Protein AF-A0A831JWU7-F1 (afdb_monomer)

Foldseek 3Di:
DDDDDDDDDDDDDDDDDDDDDDDDDDDDDDDPDDDAAEAEFQADEDEAADEGEHQEYEAHAHYEYEYEPPYEYEHEAEYDAHHQAYEYYYYQYHYEYANQYYEHEYQEYYAYLHAEDEREHDPQDAAQAAWAAHEHYHEHHDDQADAHYEHENEEYERETAAWHAHDQPQHEWHEWYAYEYEHEYAANHEHYHYLYEHEGETHAWHAWHPDAPYETHEWYAYEYYHEESAEYYAYLYEYEYATYAWHAADPRYFTYHYYAHPYAEDEHAAEYEHALYEAYWWAHWRNGDPPTDGDATEYEYYYNAEYEYRPPDDPVCQQPARYEYYHQEYEYYHQNAYEARLYHDDPRDDNAYYPNHKYKYKAKEKEFEAEPQRQTAWQWWKWKAQVPHTPDPPDTFTAHPRNITMDIDIDIDDDDDRPDPDWGFMKMKIAHPQGWIWIDGGPTDPHYYYDYTYTYAKDWDWQDWPHDGLPDQAEDAAKIKIKIAMFGDPPRPFAWPFKWKDKAVHDTHTWAQPDVGRRITMDIDGCVVDDFAKIKIWMWIDRPPDIDIDMGIHGYDNQPDAYAKEFPDWPDAFAAEAEAEPVDGWPKIKTKIFFPNLPHPDPWNFFWFWKKKFWQAPVPRDGLAIDIGGDPDRDGGMDMDMDTPVSRVDDPVCPPSDDFHKTWIWMWIAIRVRHIYDTDIHIYTYDYFYAWAWAWQDKPPHGWDQDPVVRATEDEAEAEADQKDKIKTARQQTAGDPDDDDDPDDPGHGQQQKWKWKDFQQPDDIDIDHRGRIDIDMDGHDAWDKGKMKIWMAGNVGHIDIGIHIYTYHYHHDDDDDDDDDDDDDDDDDDDDDDDDDDDVPPVVVVVVVVVVVVVVPPPDDDDPCVVVVVVVVVVVVVVVVVVVVVVVVVVVVVVVVPDDDDDDDDDDDDDDDDDDDDDDDDDDDDDDDDDDDDDDDDDDDDDDDDDDDDDDDDDDDDDD

Nearest PDB structures (foldseek):
  6tn6-assembly1_A  TM=7.812E-01  e=3.370E-04  Thermotoga petrophila RKU-1
  2oz4-assembly1_A  TM=2.776E-01  e=2.092E-05  Homo sapiens
  2yrl-assembly1_A  TM=5.766E-01  e=1.210E-01  Homo sapiens
  3lso-assembly2_B  TM=1.799E-01  e=3.030E-05  Corynebacterium diphtheriae
  4a2l-assembly2_D  TM=1.870E-01  e=5.283E-05  Bacteroides thetaiotaomicron VPI-5482

Secondary structure (DSSP, 8-state):
-------------------------------S----EEEEE-SSEEEE-S-EEEEEEEEETT-EEEEETT-EEEEEEEEEEEEEEEEEEEEB-EEEETBSEEEEEEEEEEEES-S-EEEEB-----TTPPPPPEEEEEEE-S-SSEEEEEEES-EEEEEPPPPPPPPTTTPPPPPPPPEEEEEE--TTEEEEEES-EEEEEPPPPPPPPSSTT-BPPPPPPEEEEEE-SS-EEEES-EEEEEPPPPPPPPTTSB-PPPPPEEEEEEE-SS-EEEES-EEEEEPPEETTSSSPEE--BEEEEE-SSEEEESTT--GGGTTS---EEE-SEEEEE-TTEEEEES-B--SS----EE-S--EEEEEEEEEEEEETTS-B-TTPEEEEEETTEESSTT--EE--TTSEEEEEEEEEE----TT----EEEEEEEE-TTS-EEEEEEEEESSSEEEEEEE-S-EEEEEEETTB-TTS--EE-SEEEEEEEEE--TT------EEEEEETT---EEPEESSSSSSSEEEEEEGGGS-SEEEEEEEEEE-SS-EEEEEEEEEE-TTTSPPPPEEEEESSPTTEEEEEESS----EEEEEEE-GGGGSS-SSSSB--EEEEEEEETTTTEEEEEEEEE--S--BTEEEEEEEGGGG---TT-TTSS-SEEEEEEEEEE-SS--BPPPEEEEEEEEEE---B----EETTBPPEEETTTTEEEEEEEEES-SEEEEEEE-TT-B-SS-S---TT-----TTS-EEEEE-SSSPPPEEEES--EEEEEEE-SS-EEEEEEEEEE-SS--EEEEEEEEEEEEEPPPPPPP---------------------THHHHHHHHHHHHHHHHHSSS--TTTHHHHHHHHHHHHHHHHHHHHHHHHHHHHHHTTSS--------------------------------------------------PPPPPPPPPP-

Structure (mmCIF, N/CA/C/O backbone):
data_AF-A0A831JWU7-F1
#
_entry.id   AF-A0A831JWU7-F1
#
loop_
_atom_site.group_PDB
_atom_site.id
_atom_site.type_symbol
_atom_site.label_atom_id
_atom_site.label_alt_id
_atom_site.label_comp_id
_atom_site.label_asym_id
_atom_site.label_entity_id
_atom_site.label_seq_id
_atom_site.pdbx_PDB_ins_code
_atom_site.Cartn_x
_atom_site.Cartn_y
_atom_site.Cartn_z
_atom_site.occupancy
_atom_site.B_iso_or_equiv
_atom_site.auth_seq_id
_atom_site.auth_comp_id
_atom_site.auth_asym_id
_atom_site.auth_atom_id
_atom_site.pdbx_PDB_model_num
ATOM 1 N N . MET A 1 1 ? -32.518 -20.180 -16.635 1.00 29.25 1 MET A N 1
ATOM 2 C CA . MET A 1 1 ? -32.720 -21.654 -16.678 1.00 29.25 1 MET A CA 1
ATOM 3 C C . MET A 1 1 ? -32.145 -22.220 -17.978 1.00 29.25 1 MET A C 1
ATOM 5 O O . MET A 1 1 ? -31.955 -21.445 -18.900 1.00 29.25 1 MET A O 1
ATOM 9 N N . ARG A 1 2 ? -31.892 -23.540 -18.040 1.00 29.08 2 ARG A N 1
ATOM 10 C CA . ARG A 1 2 ? -31.514 -24.345 -19.233 1.00 29.08 2 ARG A CA 1
ATOM 11 C C . ARG A 1 2 ? -30.403 -23.793 -20.155 1.00 29.08 2 ARG A C 1
ATOM 13 O O . ARG A 1 2 ? -30.663 -23.186 -21.185 1.00 29.08 2 ARG A O 1
ATOM 20 N N . ARG A 1 3 ? -29.160 -24.180 -19.837 1.00 21.75 3 ARG A N 1
ATOM 21 C CA . ARG A 1 3 ? -28.112 -24.473 -20.840 1.00 21.75 3 ARG A CA 1
ATOM 22 C C . ARG A 1 3 ? -28.454 -25.776 -21.590 1.00 21.75 3 ARG A C 1
ATOM 24 O O . ARG A 1 3 ? -29.138 -26.614 -21.011 1.00 21.75 3 ARG A O 1
ATOM 31 N N . ILE A 1 4 ? -27.859 -25.991 -22.768 1.00 27.48 4 ILE A N 1
ATOM 32 C CA . ILE A 1 4 ? -27.353 -27.288 -23.286 1.00 27.48 4 ILE A CA 1
ATOM 33 C C . ILE A 1 4 ? -26.258 -26.985 -24.342 1.00 27.48 4 ILE A C 1
ATOM 35 O O . ILE A 1 4 ? -26.172 -25.858 -24.824 1.00 27.48 4 ILE A O 1
ATOM 39 N N . ARG A 1 5 ? -25.355 -27.940 -24.613 1.00 24.84 5 ARG A N 1
ATOM 40 C CA . ARG A 1 5 ? -24.155 -27.823 -25.482 1.00 24.84 5 ARG A CA 1
ATOM 41 C C . ARG A 1 5 ? -24.167 -28.896 -26.598 1.00 24.84 5 ARG A C 1
ATOM 43 O O . ARG A 1 5 ? -25.061 -29.734 -26.596 1.00 24.84 5 ARG A O 1
ATOM 50 N N . PHE A 1 6 ? -23.088 -28.915 -27.402 1.00 23.59 6 PHE A N 1
ATOM 51 C CA . PHE A 1 6 ? -22.665 -29.874 -28.453 1.00 23.59 6 PHE A CA 1
ATOM 52 C C . PHE A 1 6 ? -23.169 -29.583 -29.881 1.00 23.59 6 PHE A C 1
ATOM 54 O O . PHE A 1 6 ? -24.294 -29.131 -30.044 1.00 23.59 6 PHE A O 1
ATOM 61 N N . ALA A 1 7 ? -22.413 -29.866 -30.955 1.00 22.55 7 ALA A N 1
ATOM 62 C CA . ALA A 1 7 ? -20.947 -29.962 -31.156 1.00 22.55 7 ALA A CA 1
ATOM 63 C C . ALA A 1 7 ? -20.637 -29.973 -32.678 1.00 22.55 7 ALA A C 1
ATOM 65 O O . ALA A 1 7 ? -21.543 -30.139 -33.489 1.00 22.55 7 ALA A O 1
ATOM 66 N N . ALA A 1 8 ? -19.373 -29.779 -33.071 1.00 22.91 8 ALA A N 1
ATOM 67 C CA . ALA A 1 8 ? -18.963 -29.618 -34.473 1.00 22.91 8 ALA A CA 1
ATOM 68 C C . ALA A 1 8 ? -18.782 -30.938 -35.251 1.00 22.91 8 ALA A C 1
ATOM 70 O O . ALA A 1 8 ? -18.245 -31.890 -34.690 1.00 22.91 8 ALA A O 1
ATOM 71 N N . LEU A 1 9 ? -19.099 -30.928 -36.560 1.00 21.77 9 LEU A N 1
ATOM 72 C CA . LEU A 1 9 ? -18.240 -31.451 -37.648 1.00 21.77 9 LEU A CA 1
ATOM 73 C C . LEU A 1 9 ? -18.821 -31.150 -39.052 1.00 21.77 9 LEU A C 1
ATOM 75 O O . LEU A 1 9 ? -19.948 -31.552 -39.320 1.00 21.77 9 LEU A O 1
ATOM 79 N N . PHE A 1 10 ? -18.046 -30.531 -39.956 1.00 23.50 10 PHE A N 1
ATOM 80 C CA . PHE A 1 10 ? -17.807 -30.984 -41.350 1.00 23.50 10 PHE A CA 1
ATOM 81 C C . PHE A 1 10 ? -16.736 -30.112 -42.043 1.00 23.50 10 PHE A C 1
ATOM 83 O O . PHE A 1 10 ? -16.323 -29.099 -41.480 1.00 23.50 10 PHE A O 1
ATOM 90 N N . ALA A 1 11 ? -16.231 -30.525 -43.216 1.00 22.25 11 ALA A N 1
ATOM 91 C CA . ALA A 1 11 ? -14.945 -30.046 -43.738 1.00 22.25 11 ALA A CA 1
ATOM 92 C C . ALA A 1 11 ? -14.861 -29.832 -45.270 1.00 22.25 11 ALA A C 1
ATOM 94 O O . ALA A 1 11 ? -15.379 -30.637 -46.034 1.00 22.25 11 ALA A O 1
ATOM 95 N N . VAL A 1 12 ? -14.053 -28.824 -45.647 1.00 22.14 12 VAL A N 1
ATOM 96 C CA . VAL A 1 12 ? -13.047 -28.814 -46.744 1.00 22.14 12 VAL A CA 1
ATOM 97 C C . VAL A 1 12 ? -13.479 -28.791 -48.238 1.00 22.14 12 VAL A C 1
ATOM 99 O O . VAL A 1 12 ? -14.332 -29.539 -48.692 1.00 22.14 12 VAL A O 1
ATOM 102 N N . LEU A 1 13 ? -12.712 -27.982 -48.998 1.00 21.55 13 LEU A N 1
ATOM 103 C CA . LEU A 1 13 ? -12.469 -27.951 -50.461 1.00 21.55 13 LEU A CA 1
ATOM 104 C C . LEU A 1 13 ? -13.443 -27.217 -51.414 1.00 21.55 13 LEU A C 1
ATOM 106 O O . LEU A 1 13 ? -14.500 -27.727 -51.769 1.00 21.55 13 LEU A O 1
ATOM 110 N N . LEU A 1 14 ? -12.963 -26.109 -52.005 1.00 23.92 14 LEU A N 1
ATOM 111 C CA . LEU A 1 14 ? -12.579 -26.036 -53.434 1.00 23.92 14 LEU A CA 1
ATOM 112 C C . LEU A 1 14 ? -11.742 -24.767 -53.718 1.00 23.92 14 LEU A C 1
ATOM 114 O O . LEU A 1 14 ? -11.627 -23.903 -52.851 1.00 23.92 14 LEU A O 1
ATOM 118 N N . MET A 1 15 ? -11.058 -24.703 -54.869 1.00 23.28 15 MET A N 1
ATOM 119 C CA . MET A 1 15 ? -9.872 -23.847 -55.059 1.00 23.28 15 MET A CA 1
ATOM 120 C C . MET A 1 15 ? -9.705 -23.331 -56.505 1.00 23.28 15 MET A C 1
ATOM 122 O O . MET A 1 15 ? -10.082 -24.021 -57.445 1.00 23.28 15 MET A O 1
ATOM 126 N N . ALA A 1 16 ? -9.008 -22.190 -56.630 1.00 24.09 16 ALA A N 1
ATOM 127 C CA . ALA A 1 16 ? -8.159 -21.757 -57.757 1.00 24.09 16 ALA A CA 1
ATOM 128 C C . ALA A 1 16 ? -8.805 -21.308 -59.099 1.00 24.09 16 ALA A C 1
ATOM 130 O O . ALA A 1 16 ? -9.464 -22.092 -59.772 1.00 24.09 16 ALA A O 1
ATOM 131 N N . LEU A 1 17 ? -8.512 -20.067 -59.542 1.00 24.06 17 LEU A N 1
ATOM 132 C CA . LEU A 1 17 ? -7.544 -19.725 -60.623 1.00 24.06 17 LEU A CA 1
ATOM 133 C C . LEU A 1 17 ? -7.861 -18.414 -61.382 1.00 24.06 17 LEU A C 1
ATOM 135 O O . LEU A 1 17 ? -8.834 -18.335 -62.127 1.00 24.06 17 LEU A O 1
ATOM 139 N N . SER A 1 18 ? -6.922 -17.463 -61.347 1.00 25.00 18 SER A N 1
ATOM 140 C CA . SER A 1 18 ? -6.467 -16.720 -62.537 1.00 25.00 18 SER A CA 1
ATOM 141 C C . SER A 1 18 ? -5.046 -16.173 -62.306 1.00 25.00 18 SER A C 1
ATOM 143 O O . SER A 1 18 ? -4.662 -15.875 -61.177 1.00 25.00 18 SER A O 1
ATOM 145 N N . LEU A 1 19 ? -4.239 -16.107 -63.369 1.00 26.69 19 LEU A N 1
ATOM 146 C CA . LEU A 1 19 ? -2.865 -15.571 -63.391 1.00 26.69 19 LEU A CA 1
ATOM 147 C C . LEU A 1 19 ? -2.842 -14.310 -64.280 1.00 26.69 19 LEU A C 1
ATOM 149 O O . LEU A 1 19 ? -3.710 -14.183 -65.149 1.00 26.69 19 LEU A O 1
ATOM 153 N N . PRO A 1 20 ? -1.887 -13.379 -64.085 1.00 29.14 20 PRO A N 1
ATOM 154 C CA . PRO A 1 20 ? -0.616 -13.492 -64.818 1.00 29.14 20 PRO A CA 1
ATOM 155 C C . PRO A 1 20 ? 0.635 -13.018 -64.045 1.00 29.14 20 PRO A C 1
ATOM 157 O O . PRO A 1 20 ? 0.569 -12.097 -63.232 1.00 29.14 20 PRO A O 1
ATOM 160 N N . PRO A 1 21 ? 1.810 -13.573 -64.386 1.00 35.19 21 PRO A N 1
ATOM 161 C CA . PRO A 1 21 ? 3.034 -12.767 -64.401 1.00 35.19 21 PRO A CA 1
ATOM 162 C C . PRO A 1 21 ? 3.911 -13.011 -65.644 1.00 35.19 21 PRO A C 1
ATOM 164 O O . PRO A 1 21 ? 3.885 -14.082 -66.247 1.00 35.19 21 PRO A O 1
ATOM 167 N N . SER A 1 22 ? 4.763 -12.038 -65.978 1.00 25.77 22 SER A N 1
ATOM 168 C CA . SER A 1 22 ? 5.900 -12.229 -66.892 1.00 25.77 22 SER A CA 1
ATOM 169 C C . SER A 1 22 ? 7.055 -11.282 -66.532 1.00 25.77 22 SER A C 1
ATOM 171 O O . SER A 1 22 ? 7.328 -10.312 -67.240 1.00 25.77 22 SER A O 1
ATOM 173 N N . ASN A 1 23 ? 7.718 -11.556 -65.407 1.00 28.84 23 ASN A N 1
ATOM 174 C CA . ASN A 1 23 ? 9.016 -10.960 -65.082 1.00 28.84 23 ASN A CA 1
ATOM 175 C C . ASN A 1 23 ? 10.130 -11.860 -65.630 1.00 28.84 23 ASN A C 1
ATOM 177 O O . ASN A 1 23 ? 10.021 -13.082 -65.550 1.00 28.84 23 ASN A O 1
ATOM 181 N N . TYR A 1 24 ? 11.216 -11.268 -66.128 1.00 29.80 24 TYR A N 1
ATOM 182 C CA . TYR A 1 24 ? 12.444 -12.011 -66.412 1.00 29.80 24 TYR A CA 1
ATOM 183 C C . TYR A 1 24 ? 13.227 -12.213 -65.111 1.00 29.80 24 TYR A C 1
ATOM 185 O O . TYR A 1 24 ? 13.845 -11.277 -64.606 1.00 29.80 24 TYR A O 1
ATOM 193 N N . THR A 1 25 ? 13.208 -13.431 -64.575 1.00 28.16 25 THR A N 1
ATOM 194 C CA . THR A 1 25 ? 14.170 -13.894 -63.569 1.00 28.16 25 THR A CA 1
ATOM 195 C C . THR A 1 25 ? 15.403 -14.468 -64.259 1.00 28.16 25 THR A C 1
ATOM 197 O O . THR A 1 25 ? 15.286 -15.238 -65.211 1.00 28.16 25 THR A O 1
ATOM 200 N N . VAL A 1 26 ? 16.589 -14.111 -63.766 1.00 33.53 26 VAL A N 1
ATOM 201 C CA . VAL A 1 26 ? 17.830 -14.834 -64.068 1.00 33.53 26 VAL A CA 1
ATOM 202 C C . VAL A 1 26 ? 18.070 -15.789 -62.908 1.00 33.53 26 VAL A C 1
ATOM 204 O O . VAL A 1 26 ? 18.329 -15.346 -61.792 1.00 33.53 26 VAL A O 1
ATOM 207 N N . GLU A 1 27 ? 17.950 -17.087 -63.163 1.00 30.16 27 GLU A N 1
ATOM 208 C CA . GLU A 1 27 ? 18.372 -18.117 -62.216 1.00 30.16 27 GLU A CA 1
ATOM 209 C C . GLU A 1 27 ? 19.891 -18.304 -62.324 1.00 30.16 27 GLU A C 1
ATOM 211 O O . GLU A 1 27 ? 20.428 -18.442 -63.425 1.00 30.16 27 GLU A O 1
ATOM 216 N N . VAL A 1 28 ? 20.582 -18.332 -61.183 1.00 38.78 28 VAL A N 1
ATOM 217 C CA . VAL A 1 28 ? 21.980 -18.774 -61.085 1.00 38.78 28 VAL A CA 1
ATOM 218 C C . VAL A 1 28 ? 21.965 -20.123 -60.373 1.00 38.78 28 VAL A C 1
ATOM 220 O O . VAL A 1 28 ? 21.407 -20.249 -59.284 1.00 38.78 28 VAL A O 1
ATOM 223 N N . GLY A 1 29 ? 22.486 -21.153 -61.039 1.00 32.00 29 GLY A N 1
ATOM 224 C CA . GLY A 1 29 ? 22.331 -22.544 -60.613 1.00 32.00 29 GLY A CA 1
ATOM 225 C C . GLY A 1 29 ? 23.256 -22.954 -59.465 1.00 32.00 29 GLY A C 1
ATOM 226 O O . GLY A 1 29 ? 24.360 -22.438 -59.320 1.00 32.00 29 GLY A O 1
ATOM 227 N N . SER A 1 30 ? 22.822 -23.946 -58.688 1.00 39.22 30 SER A N 1
ATOM 228 C CA . SER A 1 30 ? 23.626 -24.579 -57.639 1.00 39.22 30 SER A CA 1
ATOM 229 C C . SER A 1 30 ? 24.825 -25.340 -58.222 1.00 39.22 30 SER A C 1
ATOM 231 O O . SER A 1 30 ? 24.633 -26.296 -58.979 1.00 39.22 30 SER A O 1
ATOM 233 N N . GLY A 1 31 ? 26.040 -24.963 -57.821 1.00 28.30 31 GLY A N 1
ATOM 234 C CA . GLY A 1 31 ? 27.291 -25.665 -58.120 1.00 28.30 31 GLY A CA 1
ATOM 235 C C . GLY A 1 31 ? 28.099 -25.961 -56.852 1.00 28.30 31 GLY A C 1
ATOM 236 O O . GLY A 1 31 ? 27.812 -25.423 -55.784 1.00 28.30 31 GLY A O 1
ATOM 237 N N . GLU A 1 32 ? 29.098 -26.838 -56.963 1.00 33.88 32 GLU A N 1
ATOM 238 C CA . GLU A 1 32 ? 30.048 -27.123 -55.877 1.00 33.88 32 GLU A CA 1
ATOM 239 C C . GLU A 1 32 ? 30.883 -25.877 -55.533 1.00 33.88 32 GLU A C 1
ATOM 241 O O . GLU A 1 32 ? 31.113 -25.042 -56.402 1.00 33.88 32 GLU A O 1
ATOM 246 N N . ALA A 1 33 ? 31.335 -25.772 -54.276 1.00 42.78 33 ALA A N 1
ATOM 247 C CA . ALA A 1 33 ? 31.862 -24.560 -53.635 1.00 42.78 33 ALA A CA 1
ATOM 248 C C . ALA A 1 33 ? 32.866 -23.728 -54.467 1.00 42.78 33 ALA A C 1
ATOM 250 O O . ALA A 1 33 ? 34.088 -23.836 -54.326 1.00 42.78 33 ALA A O 1
ATOM 251 N N . THR A 1 34 ? 32.334 -22.825 -55.289 1.00 44.53 34 THR A N 1
ATOM 252 C CA . THR A 1 34 ? 33.057 -21.712 -55.900 1.00 44.53 34 THR A CA 1
ATOM 253 C C . THR A 1 34 ? 33.121 -20.544 -54.926 1.00 44.53 34 THR A C 1
ATOM 255 O O . THR A 1 34 ? 32.133 -20.229 -54.268 1.00 44.53 34 THR A O 1
ATOM 258 N N . ARG A 1 35 ? 34.279 -19.876 -54.874 1.00 58.69 35 ARG A N 1
ATOM 259 C CA . ARG A 1 35 ? 34.497 -18.612 -54.150 1.00 58.69 35 ARG A CA 1
ATOM 260 C C . ARG A 1 35 ? 33.346 -17.627 -54.396 1.00 58.69 35 ARG A C 1
ATOM 262 O O . ARG A 1 35 ? 32.949 -17.460 -55.547 1.00 58.69 35 ARG A O 1
ATOM 269 N N . ALA A 1 36 ? 32.875 -16.961 -53.343 1.00 71.06 36 ALA A N 1
ATOM 270 C CA . ALA A 1 36 ? 31.718 -16.078 -53.417 1.00 71.06 36 ALA A CA 1
ATOM 271 C C . ALA A 1 36 ? 31.898 -14.925 -54.431 1.00 71.06 36 ALA A C 1
ATOM 273 O O . ALA A 1 36 ? 33.004 -14.415 -54.645 1.00 71.06 36 ALA A O 1
ATOM 274 N N . GLU A 1 37 ? 30.794 -14.510 -55.056 1.00 86.12 37 GLU A N 1
ATOM 275 C CA . GLU A 1 37 ? 30.774 -13.492 -56.118 1.00 86.12 37 GLU A CA 1
ATOM 276 C C . GLU A 1 37 ? 30.300 -12.117 -55.611 1.00 86.12 37 GLU A C 1
ATOM 278 O O . GLU A 1 37 ? 29.692 -12.000 -54.546 1.00 86.12 37 GLU A O 1
ATOM 283 N N . ASP A 1 38 ? 30.579 -11.054 -56.370 1.00 92.25 38 ASP A N 1
ATOM 284 C CA . ASP A 1 38 ? 30.171 -9.684 -56.032 1.00 92.25 38 ASP A CA 1
ATOM 285 C C . ASP A 1 38 ? 28.770 -9.369 -56.611 1.00 92.25 38 ASP A C 1
ATOM 287 O O . ASP A 1 38 ? 28.600 -9.233 -57.825 1.00 92.25 38 ASP A O 1
ATOM 291 N N . LEU A 1 39 ? 27.755 -9.197 -55.754 1.00 94.69 39 LEU A N 1
ATOM 292 C CA . LEU A 1 39 ? 26.397 -8.806 -56.157 1.00 94.69 39 LEU A CA 1
ATOM 293 C C . LEU A 1 39 ? 26.309 -7.290 -56.368 1.00 94.69 39 LEU A C 1
ATOM 295 O O . LEU A 1 39 ? 26.312 -6.523 -55.404 1.00 94.69 39 LEU A O 1
ATOM 299 N N . ILE A 1 40 ? 26.172 -6.848 -57.622 1.00 93.12 40 ILE A N 1
ATOM 300 C CA . ILE A 1 40 ? 26.090 -5.423 -57.981 1.00 93.12 40 ILE A CA 1
ATOM 301 C C . ILE A 1 40 ? 24.694 -5.073 -58.513 1.00 93.12 40 ILE A C 1
ATOM 303 O O . ILE A 1 40 ? 24.268 -5.577 -59.550 1.00 93.12 40 ILE A O 1
ATOM 307 N N . ILE A 1 41 ? 23.993 -4.160 -57.832 1.00 92.12 41 ILE A N 1
ATOM 308 C CA . ILE A 1 41 ? 22.620 -3.738 -58.160 1.00 92.12 41 ILE A CA 1
ATOM 309 C C . ILE A 1 41 ? 22.617 -2.229 -58.446 1.00 92.12 41 ILE A C 1
ATOM 311 O O . ILE A 1 41 ? 22.695 -1.417 -57.529 1.00 92.12 41 ILE A O 1
ATOM 315 N N . SER A 1 42 ? 22.535 -1.832 -59.719 1.00 89.19 42 SER A N 1
ATOM 316 C CA . SER A 1 42 ? 22.607 -0.421 -60.157 1.00 89.19 42 SER A CA 1
ATOM 317 C C . SER A 1 42 ? 21.246 0.252 -60.391 1.00 89.19 42 SER A C 1
ATOM 319 O O . SER A 1 42 ? 21.144 1.480 -60.399 1.00 89.19 42 SER A O 1
ATOM 321 N N . SER A 1 43 ? 20.202 -0.547 -60.617 1.00 87.44 43 SER A N 1
ATOM 322 C CA . SER A 1 43 ? 18.821 -0.116 -60.855 1.00 87.44 43 SER A CA 1
ATOM 323 C C . SER A 1 43 ? 17.859 -1.294 -60.653 1.00 87.44 43 SER A C 1
ATOM 325 O O . SER A 1 43 ? 18.293 -2.444 -60.589 1.00 87.44 43 SER A O 1
ATOM 327 N N . GLY A 1 44 ? 16.557 -1.019 -60.552 1.00 87.50 44 GLY A N 1
ATOM 328 C CA . GLY A 1 44 ? 15.536 -2.052 -60.342 1.00 87.50 44 GLY A CA 1
ATOM 329 C C . GLY A 1 44 ? 15.449 -2.531 -58.888 1.00 87.50 44 GLY A C 1
ATOM 330 O O . GLY A 1 44 ? 15.946 -1.871 -57.976 1.00 87.50 44 GLY A O 1
ATOM 331 N N . LYS A 1 45 ? 14.772 -3.663 -58.663 1.00 91.38 45 LYS A N 1
ATOM 332 C CA . LYS A 1 45 ? 14.611 -4.285 -57.341 1.00 91.38 45 LYS A CA 1
ATOM 333 C C . LYS A 1 45 ? 15.096 -5.731 -57.378 1.00 91.38 45 LYS A C 1
ATOM 335 O O . LYS A 1 45 ? 14.556 -6.527 -58.141 1.00 91.38 45 LYS A O 1
ATOM 340 N N . THR A 1 46 ? 16.036 -6.059 -56.500 1.00 93.31 46 THR A N 1
ATOM 341 C CA . THR A 1 46 ? 16.469 -7.433 -56.223 1.00 93.31 46 THR A CA 1
ATOM 342 C C . THR A 1 46 ? 15.874 -7.885 -54.896 1.00 93.31 46 THR A C 1
ATOM 344 O O . THR A 1 46 ? 15.866 -7.123 -53.928 1.00 93.31 46 THR A O 1
ATOM 347 N N . VAL A 1 47 ? 15.378 -9.122 -54.854 1.00 94.69 47 VAL A N 1
ATOM 348 C CA . VAL A 1 47 ? 14.899 -9.780 -53.633 1.00 94.69 47 VAL A CA 1
ATOM 349 C C . VAL A 1 47 ? 15.771 -11.003 -53.386 1.00 94.69 47 VAL A C 1
ATOM 351 O O . VAL A 1 47 ? 15.916 -11.829 -54.284 1.00 94.69 47 VAL A O 1
ATOM 354 N N . ILE A 1 48 ? 16.336 -11.120 -52.187 1.00 93.75 48 ILE A N 1
ATOM 355 C CA . ILE A 1 48 ? 17.038 -12.319 -51.720 1.00 93.75 48 ILE A CA 1
ATOM 356 C C . ILE A 1 48 ? 16.115 -13.012 -50.717 1.00 93.75 48 ILE A C 1
ATOM 358 O O . ILE A 1 48 ? 15.838 -12.461 -49.654 1.00 93.75 48 ILE A O 1
ATOM 362 N N . ASN A 1 49 ? 15.604 -14.192 -51.069 1.00 92.94 49 ASN A N 1
ATOM 363 C CA . ASN A 1 49 ? 14.656 -14.977 -50.262 1.00 92.94 49 ASN A CA 1
ATOM 364 C C . ASN A 1 49 ? 15.095 -16.445 -50.063 1.00 92.94 49 ASN A C 1
ATOM 366 O O . ASN A 1 49 ? 14.321 -17.275 -49.592 1.00 92.94 49 ASN A O 1
ATOM 370 N N . SER A 1 50 ? 16.348 -16.759 -50.393 1.00 90.31 50 SER A N 1
ATOM 371 C CA . SER A 1 50 ? 17.013 -18.042 -50.153 1.00 90.31 50 SER A CA 1
ATOM 372 C C . SER A 1 50 ? 18.362 -17.812 -49.459 1.00 90.31 50 SER A C 1
ATOM 374 O O . SER A 1 50 ? 18.857 -16.681 -49.463 1.00 90.31 50 SER A O 1
ATOM 376 N N . PRO A 1 51 ? 18.991 -18.846 -48.873 1.00 92.31 51 PRO A N 1
ATOM 377 C CA . PRO A 1 51 ? 20.389 -18.769 -48.461 1.00 92.31 51 PRO A CA 1
ATOM 378 C C . PRO A 1 51 ? 21.293 -18.357 -49.631 1.00 92.31 51 PRO A C 1
ATOM 380 O O . PRO A 1 51 ? 21.076 -18.813 -50.758 1.00 92.31 51 PRO A O 1
ATOM 383 N N . ALA A 1 52 ? 22.269 -17.486 -49.372 1.00 90.4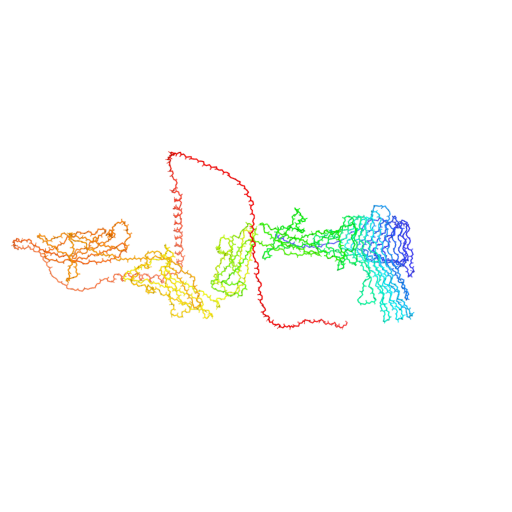4 52 ALA A N 1
ATOM 384 C CA . ALA A 1 52 ? 23.195 -16.979 -50.382 1.00 90.44 52 ALA A CA 1
ATOM 385 C C . ALA A 1 52 ? 24.503 -16.475 -49.752 1.00 90.44 52 ALA A C 1
ATOM 387 O O . ALA A 1 52 ? 24.493 -15.871 -48.678 1.00 90.44 52 ALA A O 1
ATOM 388 N N . GLU A 1 53 ? 25.621 -16.673 -50.449 1.00 93.12 53 GLU A N 1
ATOM 389 C CA . GLU A 1 53 ? 26.942 -16.190 -50.042 1.00 93.12 53 GLU A CA 1
ATOM 390 C C . GLU A 1 53 ? 27.505 -15.267 -51.125 1.00 93.12 53 GLU A C 1
ATOM 392 O O . GLU A 1 53 ? 27.540 -15.621 -52.305 1.00 93.12 53 GLU A O 1
ATOM 397 N N . TYR A 1 54 ? 27.935 -14.073 -50.723 1.00 94.75 54 TYR A N 1
ATOM 398 C CA . TYR A 1 54 ? 28.499 -13.057 -51.606 1.00 94.75 54 TYR A CA 1
ATOM 399 C C . TYR A 1 54 ? 29.829 -12.563 -51.054 1.00 94.75 54 TYR A C 1
ATOM 401 O O . TYR A 1 54 ? 30.026 -12.481 -49.845 1.00 94.75 54 TYR A O 1
ATOM 409 N N . ARG A 1 55 ? 30.746 -12.169 -51.931 1.00 93.31 55 ARG A N 1
ATOM 410 C CA . ARG A 1 55 ? 32.001 -11.552 -51.505 1.00 93.31 55 ARG A CA 1
ATOM 411 C C . ARG A 1 55 ? 31.785 -10.085 -51.139 1.00 93.31 55 ARG A C 1
ATOM 413 O O . ARG A 1 55 ? 32.149 -9.650 -50.049 1.00 93.31 55 ARG A O 1
ATOM 420 N N . ASN A 1 56 ? 31.093 -9.341 -51.997 1.00 94.62 56 ASN A N 1
ATOM 421 C CA . ASN A 1 56 ? 30.557 -8.015 -51.697 1.00 94.62 56 ASN A CA 1
ATOM 422 C C . ASN A 1 56 ? 29.084 -7.933 -52.130 1.00 94.62 56 ASN A C 1
ATOM 424 O O . ASN A 1 56 ? 28.702 -8.502 -53.150 1.00 94.62 56 ASN A O 1
ATOM 428 N N . ILE A 1 57 ? 28.271 -7.160 -51.407 1.00 95.56 57 ILE A N 1
ATOM 429 C CA . ILE A 1 57 ? 26.956 -6.697 -51.885 1.00 95.56 57 ILE A CA 1
ATOM 430 C C . ILE A 1 57 ? 27.051 -5.188 -52.090 1.00 95.56 57 ILE A C 1
ATOM 432 O O . ILE A 1 57 ? 27.370 -4.460 -51.152 1.00 95.56 57 ILE A O 1
ATOM 436 N N . ILE A 1 58 ? 26.794 -4.713 -53.310 1.00 95.19 58 ILE A N 1
ATOM 437 C CA . ILE A 1 58 ? 26.970 -3.311 -53.706 1.00 95.19 58 ILE A CA 1
ATOM 438 C C . ILE A 1 58 ? 25.724 -2.806 -54.448 1.00 95.19 58 ILE A C 1
ATOM 440 O O . ILE A 1 58 ? 25.535 -3.046 -55.642 1.00 95.19 58 ILE A O 1
ATOM 444 N N . VAL A 1 59 ? 24.886 -2.045 -53.749 1.00 93.38 59 VAL A N 1
ATOM 445 C CA . VAL A 1 59 ? 23.682 -1.401 -54.289 1.00 93.38 59 VAL A CA 1
ATOM 446 C C . VAL A 1 59 ? 23.975 0.073 -54.561 1.00 93.38 59 VAL A C 1
ATOM 448 O O . VAL A 1 59 ? 24.344 0.807 -53.649 1.00 93.38 59 VAL A O 1
ATOM 451 N N . ASN A 1 60 ? 23.795 0.530 -55.797 1.00 90.81 60 ASN A N 1
ATOM 452 C CA . ASN A 1 60 ? 24.101 1.892 -56.240 1.00 90.81 60 ASN A CA 1
ATOM 453 C C . ASN A 1 60 ? 22.928 2.516 -57.013 1.00 90.81 60 ASN A C 1
ATOM 455 O O . ASN A 1 60 ? 22.055 1.814 -57.524 1.00 90.81 60 ASN A O 1
ATOM 459 N N . GLY A 1 61 ? 22.956 3.842 -57.173 1.00 85.31 61 GLY A N 1
ATOM 460 C CA . GLY A 1 61 ? 22.087 4.558 -58.112 1.00 85.31 61 GLY A CA 1
ATOM 461 C C . GLY A 1 61 ? 20.613 4.524 -57.708 1.00 85.31 61 GLY A C 1
ATOM 462 O O . GLY A 1 61 ? 20.220 5.202 -56.761 1.00 85.31 61 GLY A O 1
ATOM 463 N N . THR A 1 62 ? 19.805 3.761 -58.450 1.00 86.19 62 THR A N 1
ATOM 464 C CA . THR A 1 62 ? 18.371 3.529 -58.175 1.00 86.19 62 THR A CA 1
ATOM 465 C C . THR A 1 62 ? 18.065 2.063 -57.846 1.00 86.19 62 THR A C 1
ATOM 467 O O . THR A 1 62 ? 16.909 1.639 -57.877 1.00 86.19 62 THR A O 1
ATOM 470 N N . GLY A 1 63 ? 19.101 1.270 -57.550 1.00 87.62 63 GLY A N 1
ATOM 471 C CA . GLY A 1 63 ? 18.965 -0.114 -57.114 1.00 87.62 63 GLY A CA 1
ATOM 472 C C . GLY A 1 63 ? 18.298 -0.220 -55.744 1.00 87.62 63 GLY A C 1
ATOM 473 O O . GLY A 1 63 ? 18.663 0.505 -54.816 1.00 87.62 63 GLY A O 1
ATOM 474 N N . ARG A 1 64 ? 17.341 -1.139 -55.613 1.00 89.12 64 ARG A N 1
ATOM 475 C CA . ARG A 1 64 ? 16.669 -1.505 -54.358 1.00 89.12 64 ARG A CA 1
ATOM 476 C C . ARG A 1 64 ? 17.020 -2.940 -54.001 1.00 89.12 64 ARG A C 1
ATOM 478 O O . ARG A 1 64 ? 16.972 -3.815 -54.866 1.00 89.12 64 ARG A O 1
ATOM 485 N N . LEU A 1 65 ? 17.320 -3.172 -52.730 1.00 92.38 65 LEU A N 1
ATOM 486 C CA . LEU A 1 65 ? 17.580 -4.497 -52.183 1.00 92.38 65 LEU A CA 1
ATOM 487 C C . LEU A 1 65 ? 16.549 -4.799 -51.100 1.00 92.38 65 LEU A C 1
ATOM 489 O O . LEU A 1 65 ? 16.364 -4.006 -50.176 1.00 92.38 65 LEU A O 1
ATOM 493 N N . GLU A 1 66 ? 15.911 -5.956 -51.222 1.00 93.94 66 GLU A N 1
ATOM 494 C CA . GLU A 1 66 ? 15.101 -6.544 -50.167 1.00 93.94 66 GLU A CA 1
ATOM 495 C C . GLU A 1 66 ? 15.668 -7.914 -49.778 1.00 93.94 66 GLU A C 1
ATOM 497 O O . GLU A 1 66 ? 15.950 -8.737 -50.650 1.00 93.94 66 GLU A O 1
ATOM 502 N N . ILE A 1 67 ? 15.831 -8.168 -48.481 1.00 93.62 67 ILE A N 1
ATOM 503 C CA . ILE A 1 67 ? 16.211 -9.481 -47.942 1.00 93.62 67 ILE A CA 1
ATOM 504 C C . ILE A 1 67 ? 15.015 -10.004 -47.144 1.00 93.62 67 ILE A C 1
ATOM 506 O O . ILE A 1 67 ? 14.618 -9.388 -46.157 1.00 93.62 67 ILE A O 1
ATOM 510 N N . GLN A 1 68 ? 14.422 -11.114 -47.580 1.00 92.94 68 GLN A N 1
ATOM 511 C CA . GLN A 1 68 ? 13.208 -11.694 -46.999 1.00 92.94 68 GLN A CA 1
ATOM 512 C C . GLN A 1 68 ? 13.489 -13.052 -46.353 1.00 92.94 68 GLN A C 1
ATOM 514 O O . GLN A 1 68 ? 14.293 -13.830 -46.864 1.00 92.94 68 GLN A O 1
ATOM 519 N N . ALA A 1 69 ? 12.773 -13.392 -45.282 1.00 86.12 69 ALA A N 1
ATOM 520 C CA . ALA A 1 69 ? 12.730 -14.763 -44.773 1.00 86.12 69 ALA A CA 1
ATOM 521 C C . ALA A 1 69 ? 12.347 -15.767 -45.890 1.00 86.12 69 ALA A C 1
ATOM 523 O O . ALA A 1 69 ? 11.451 -15.465 -46.685 1.00 86.12 69 ALA A O 1
ATOM 524 N N . PRO A 1 70 ? 12.952 -16.971 -45.945 1.00 88.38 70 PRO A N 1
ATOM 525 C CA . PRO A 1 70 ? 13.938 -17.541 -45.019 1.00 88.38 70 PRO A CA 1
ATOM 526 C C . PRO A 1 70 ? 15.411 -17.306 -45.433 1.00 88.38 70 PRO A C 1
ATOM 528 O O . PRO A 1 70 ? 16.252 -18.177 -45.206 1.00 88.38 70 PRO A O 1
ATOM 531 N N . ALA A 1 71 ? 15.755 -16.181 -46.072 1.00 89.19 71 ALA A N 1
ATOM 532 C CA . ALA A 1 71 ? 17.132 -15.923 -46.496 1.00 89.19 71 ALA A CA 1
ATOM 533 C C . ALA A 1 71 ? 18.122 -15.870 -45.322 1.00 89.19 71 ALA A C 1
ATOM 535 O O . ALA A 1 71 ? 17.899 -15.194 -44.315 1.00 89.19 71 ALA A O 1
ATOM 536 N N . VAL A 1 72 ? 19.261 -16.535 -45.517 1.00 92.62 72 VAL A N 1
ATOM 537 C CA . VAL A 1 72 ? 20.461 -16.416 -44.685 1.00 92.62 72 VAL A CA 1
ATOM 538 C C . VAL A 1 72 ? 21.575 -15.937 -45.605 1.00 92.62 72 VAL A C 1
ATOM 540 O O . VAL A 1 72 ? 22.017 -16.680 -46.480 1.00 92.62 72 VAL A O 1
ATOM 543 N N . VAL A 1 73 ? 21.968 -14.676 -45.453 1.00 94.00 73 VAL A N 1
ATOM 544 C CA . VAL A 1 73 ? 22.899 -13.999 -46.358 1.00 94.00 73 VAL A CA 1
ATOM 545 C C . VAL A 1 73 ? 24.250 -13.829 -45.673 1.00 94.00 73 VAL A C 1
ATOM 547 O O . VAL A 1 73 ? 24.338 -13.200 -44.619 1.00 94.00 73 VAL A O 1
ATOM 550 N N . SER A 1 74 ? 25.304 -14.370 -46.279 1.00 94.12 74 SER A N 1
ATOM 551 C CA . SER A 1 74 ? 26.693 -14.175 -45.851 1.00 94.12 74 SER A CA 1
ATOM 552 C C . SER A 1 74 ? 27.407 -13.213 -46.799 1.00 94.12 74 SER A C 1
ATOM 554 O O . SER A 1 74 ? 27.233 -13.304 -48.016 1.00 94.12 74 SER A O 1
ATOM 556 N N . VAL A 1 75 ? 28.200 -12.289 -46.253 1.00 95.56 75 VAL A N 1
ATOM 557 C CA . VAL A 1 75 ? 28.993 -11.319 -47.019 1.00 95.56 75 VAL A CA 1
ATOM 558 C C . VAL A 1 75 ? 30.444 -11.338 -46.536 1.00 95.56 75 VAL A C 1
ATOM 560 O O . VAL A 1 75 ? 30.718 -10.921 -45.410 1.00 95.56 75 VAL A O 1
ATOM 563 N N . GLU A 1 76 ? 31.375 -11.817 -47.369 1.00 93.56 76 GLU A N 1
ATOM 564 C CA . GLU A 1 76 ? 32.783 -12.017 -46.977 1.00 93.56 76 GLU A CA 1
ATOM 565 C C . GLU A 1 76 ? 33.499 -10.699 -46.644 1.00 93.56 76 GLU A C 1
ATOM 567 O O . GLU A 1 76 ? 34.162 -10.608 -45.617 1.00 93.56 76 GLU A O 1
ATOM 572 N N . GLU A 1 77 ? 33.376 -9.677 -47.499 1.00 93.00 77 GLU A N 1
ATOM 573 C CA . GLU A 1 77 ? 34.137 -8.427 -47.397 1.00 93.00 77 GLU A CA 1
ATOM 574 C C . GLU A 1 77 ? 33.259 -7.235 -46.979 1.00 93.00 77 GLU A C 1
ATOM 576 O O . GLU A 1 77 ? 33.474 -6.660 -45.911 1.00 93.00 77 GLU A O 1
ATOM 581 N N . LYS A 1 78 ? 32.311 -6.796 -47.826 1.00 94.19 78 LYS A N 1
ATOM 582 C CA . LYS A 1 78 ? 31.593 -5.517 -47.621 1.00 94.19 78 LYS A CA 1
ATOM 583 C C . LYS A 1 78 ? 30.132 -5.566 -48.048 1.00 94.19 78 LYS A C 1
ATOM 585 O O . LYS A 1 78 ? 29.807 -5.980 -49.161 1.00 94.19 78 LYS A O 1
ATOM 590 N N . PHE A 1 79 ? 29.269 -5.015 -47.200 1.00 96.81 79 PHE A N 1
ATOM 591 C CA . PHE A 1 79 ? 27.888 -4.685 -47.540 1.00 96.81 79 PHE A CA 1
ATOM 592 C C . PHE A 1 79 ? 27.772 -3.170 -47.737 1.00 96.81 79 PHE A C 1
ATOM 594 O O . PHE A 1 79 ? 28.002 -2.402 -46.804 1.00 96.81 79 PHE A O 1
ATOM 601 N N . ILE A 1 80 ? 27.453 -2.732 -48.954 1.00 96.38 80 ILE A N 1
ATOM 602 C CA . ILE A 1 80 ? 27.394 -1.320 -49.343 1.00 96.38 80 ILE A CA 1
ATOM 603 C C . ILE A 1 80 ? 26.067 -1.039 -50.048 1.00 96.38 80 ILE A C 1
ATOM 605 O O . ILE A 1 80 ? 25.827 -1.503 -51.159 1.00 96.38 80 ILE A O 1
ATOM 609 N N . VAL A 1 81 ? 25.237 -0.192 -49.450 1.00 94.50 81 VAL A N 1
ATOM 610 C CA . VAL A 1 81 ? 24.124 0.484 -50.121 1.00 94.50 81 VAL A CA 1
ATOM 611 C C . VAL A 1 81 ? 24.471 1.963 -50.224 1.00 94.50 81 VAL A C 1
ATOM 613 O O . VAL A 1 81 ? 24.662 2.634 -49.218 1.00 94.50 81 VAL A O 1
ATOM 616 N N . ASN A 1 82 ? 24.552 2.482 -51.443 1.00 92.19 82 ASN A N 1
ATOM 617 C CA . ASN A 1 82 ? 24.776 3.887 -51.768 1.00 92.19 82 ASN A CA 1
ATOM 618 C C . ASN A 1 82 ? 23.796 4.292 -52.883 1.00 92.19 82 ASN A C 1
ATOM 620 O O . ASN A 1 82 ? 24.164 4.583 -54.023 1.00 92.19 82 ASN A O 1
ATOM 624 N N . SER A 1 83 ? 22.510 4.227 -52.543 1.00 83.75 83 SER A N 1
ATOM 625 C CA . SER A 1 83 ? 21.375 4.335 -53.462 1.00 83.75 83 SER A CA 1
ATOM 626 C C . SER A 1 83 ? 20.377 5.349 -52.877 1.00 83.75 83 SER A C 1
ATOM 628 O O . SER A 1 83 ? 19.364 4.962 -52.290 1.00 83.75 83 SER A O 1
ATOM 630 N N . PRO A 1 84 ? 20.688 6.661 -52.937 1.00 78.81 84 PRO A N 1
ATOM 631 C CA . PRO A 1 84 ? 20.010 7.690 -52.139 1.00 78.81 84 PRO A CA 1
ATOM 632 C C . PRO A 1 84 ? 18.542 7.944 -52.522 1.00 78.81 84 PRO A C 1
ATOM 634 O O . PRO A 1 84 ? 17.813 8.556 -51.751 1.00 78.81 84 PRO A O 1
ATOM 637 N N . GLU A 1 85 ? 18.082 7.440 -53.672 1.00 79.50 85 GLU A N 1
ATOM 638 C CA . GLU A 1 85 ? 16.670 7.499 -54.095 1.00 79.50 85 GLU A CA 1
ATOM 639 C C . GLU A 1 85 ? 15.883 6.199 -53.827 1.00 79.50 85 GLU A C 1
ATOM 641 O O . GLU A 1 85 ? 14.736 6.047 -54.258 1.00 79.50 85 GLU A O 1
ATOM 646 N N . SER A 1 86 ? 16.492 5.245 -53.119 1.00 82.44 86 SER A N 1
ATOM 647 C CA . SER A 1 86 ? 16.006 3.867 -52.976 1.00 82.44 86 SER A CA 1
ATOM 648 C C . SER A 1 86 ? 15.759 3.467 -51.523 1.00 82.44 86 SER A C 1
ATOM 650 O O . SER A 1 86 ? 16.202 4.141 -50.595 1.00 82.44 86 SER A O 1
ATOM 652 N N . THR A 1 87 ? 15.068 2.345 -51.322 1.00 84.00 87 THR A N 1
ATOM 653 C CA . THR A 1 87 ? 14.892 1.716 -50.006 1.00 84.00 87 THR A CA 1
ATOM 654 C C . THR A 1 87 ? 15.855 0.541 -49.825 1.00 84.00 87 THR A C 1
ATOM 656 O O . THR A 1 87 ? 16.208 -0.138 -50.796 1.00 84.00 87 THR A O 1
ATOM 659 N N . LEU A 1 88 ? 16.276 0.312 -48.578 1.00 91.31 88 LEU A N 1
ATOM 660 C CA . LEU A 1 88 ? 16.800 -0.974 -48.112 1.00 91.31 88 LEU A CA 1
ATOM 661 C C . LEU A 1 88 ? 15.772 -1.569 -47.152 1.00 91.31 88 LEU A C 1
ATOM 663 O O . LEU A 1 88 ? 15.381 -0.906 -46.190 1.00 91.31 88 LEU A O 1
ATOM 667 N N . GLU A 1 89 ? 15.352 -2.805 -47.403 1.00 94.06 89 GLU A N 1
ATOM 668 C CA . GLU A 1 89 ? 14.340 -3.481 -46.589 1.00 94.06 89 GLU A CA 1
ATOM 669 C C . GLU A 1 89 ? 14.830 -4.889 -46.212 1.00 94.06 89 GLU A C 1
ATOM 671 O O . GLU A 1 89 ? 15.149 -5.703 -47.074 1.00 94.06 89 GLU A O 1
ATOM 676 N N . ILE A 1 90 ? 14.932 -5.178 -44.916 1.00 94.31 90 ILE A N 1
ATOM 677 C CA . ILE A 1 90 ? 15.306 -6.493 -44.379 1.00 94.31 90 ILE A CA 1
ATOM 678 C C . ILE A 1 90 ? 14.126 -6.969 -43.530 1.00 94.31 90 ILE A C 1
ATOM 680 O O . ILE A 1 90 ? 13.710 -6.280 -42.597 1.00 94.31 90 ILE A O 1
ATOM 684 N N . ILE A 1 91 ? 13.513 -8.088 -43.919 1.00 94.88 91 ILE A N 1
ATOM 685 C CA . ILE A 1 91 ? 12.230 -8.561 -43.388 1.00 94.88 91 ILE A CA 1
ATOM 686 C C . ILE A 1 91 ? 12.330 -10.058 -43.071 1.00 94.88 91 ILE A C 1
ATOM 688 O O . ILE A 1 91 ? 12.102 -10.909 -43.931 1.00 94.88 91 ILE A O 1
ATOM 692 N N . GLY A 1 92 ? 12.691 -10.385 -41.831 1.00 88.62 92 GLY A N 1
ATOM 693 C CA . GLY A 1 92 ? 12.825 -11.761 -41.339 1.00 88.62 92 GLY A CA 1
ATOM 694 C C . GLY A 1 92 ? 14.050 -12.541 -41.834 1.00 88.62 92 GLY A C 1
ATOM 695 O O . GLY A 1 92 ? 14.205 -13.708 -41.486 1.00 88.62 92 GLY A O 1
ATOM 696 N N . GLY A 1 93 ? 14.913 -11.930 -42.651 1.00 87.62 93 GLY A N 1
ATOM 697 C CA . GLY A 1 93 ? 16.161 -12.543 -43.109 1.00 87.62 93 GLY A CA 1
ATOM 698 C C . GLY A 1 93 ? 17.320 -12.346 -42.127 1.00 87.62 93 GLY A C 1
ATOM 699 O O . GLY A 1 93 ? 17.379 -11.343 -41.415 1.00 87.62 93 GLY A O 1
ATOM 700 N N . THR A 1 94 ? 18.265 -13.285 -42.133 1.00 91.94 94 THR A N 1
ATOM 701 C CA . THR A 1 94 ? 19.552 -13.176 -41.424 1.00 91.94 94 THR A CA 1
ATOM 702 C C . THR A 1 94 ? 20.609 -12.587 -42.356 1.00 91.94 94 THR A C 1
ATOM 704 O O . THR A 1 94 ? 20.693 -12.994 -43.516 1.00 91.94 94 THR A O 1
ATOM 707 N N . LEU A 1 95 ? 21.452 -11.680 -41.855 1.00 95.62 95 LEU A N 1
ATOM 708 C CA . LEU A 1 95 ? 22.563 -11.092 -42.613 1.00 95.62 95 LEU A CA 1
ATOM 709 C C . LEU A 1 95 ? 23.846 -11.039 -41.774 1.00 95.62 95 LEU A C 1
ATOM 711 O O . LEU A 1 95 ? 23.895 -10.347 -40.759 1.00 95.62 95 LEU A O 1
ATOM 715 N N . THR A 1 96 ? 24.905 -11.698 -42.236 1.00 96.44 96 THR A N 1
ATOM 716 C CA . THR A 1 96 ? 26.246 -11.636 -41.635 1.00 96.44 96 THR A CA 1
ATOM 717 C C . THR A 1 96 ? 27.211 -10.937 -42.587 1.00 96.44 96 THR A C 1
ATOM 719 O O . THR A 1 96 ? 27.262 -11.269 -43.769 1.00 96.44 96 THR A O 1
ATOM 722 N N . VAL A 1 97 ? 28.003 -9.992 -42.078 1.00 96.62 97 VAL A N 1
ATOM 723 C CA . VAL A 1 97 ? 29.085 -9.320 -42.812 1.00 96.62 97 VAL A CA 1
ATOM 724 C C . VAL A 1 97 ? 30.394 -9.566 -42.070 1.00 96.62 97 VAL A C 1
ATOM 726 O O . VAL A 1 97 ? 30.606 -8.989 -41.004 1.00 96.62 97 VAL A O 1
ATOM 729 N N . SER A 1 98 ? 31.240 -10.433 -42.632 1.00 94.06 98 SER A N 1
ATOM 730 C CA . SER A 1 98 ? 32.433 -11.014 -41.988 1.00 94.06 98 SER A CA 1
ATOM 731 C C . SER A 1 98 ? 33.719 -10.197 -42.176 1.00 94.06 98 SER A C 1
ATOM 733 O O . SER A 1 98 ? 34.695 -10.411 -41.463 1.00 94.06 98 SER A O 1
ATOM 735 N N . GLY A 1 99 ? 33.721 -9.231 -43.097 1.00 90.31 99 GLY A N 1
ATOM 736 C CA . GLY A 1 99 ? 34.809 -8.264 -43.285 1.00 90.31 99 GLY A CA 1
ATOM 737 C C . GLY A 1 99 ? 34.640 -6.978 -42.468 1.00 90.31 99 GLY A C 1
ATOM 738 O O . GLY A 1 99 ? 35.317 -5.983 -42.726 1.00 90.31 99 GLY A O 1
ATOM 739 N N . GLY A 1 100 ? 33.704 -6.959 -41.512 1.00 90.75 100 GLY A N 1
ATOM 740 C CA . GLY A 1 100 ? 33.510 -5.860 -40.565 1.00 90.75 100 GLY A CA 1
ATOM 741 C C . GLY A 1 100 ? 33.005 -4.539 -41.153 1.00 90.75 100 GLY A C 1
ATOM 742 O O . GLY A 1 100 ? 33.023 -3.541 -40.438 1.00 90.75 100 GLY A O 1
ATOM 743 N N . PHE A 1 101 ? 32.558 -4.479 -42.415 1.00 95.50 101 PHE A N 1
ATOM 744 C CA . PHE A 1 101 ? 32.135 -3.222 -43.050 1.00 95.50 101 PHE A CA 1
ATOM 745 C C . PHE A 1 101 ? 30.717 -3.277 -43.635 1.00 95.50 101 PHE A C 1
ATOM 747 O O . PHE A 1 101 ? 30.493 -3.767 -44.747 1.00 95.50 101 PHE A O 1
ATOM 754 N N . PHE A 1 102 ? 29.767 -2.700 -42.897 1.00 97.12 102 PHE A N 1
ATOM 755 C CA . PHE A 1 102 ? 28.392 -2.464 -43.334 1.00 97.12 102 PHE A CA 1
ATOM 756 C C . PHE A 1 102 ? 28.160 -0.957 -43.487 1.00 97.12 102 PHE A C 1
ATOM 758 O O . PHE A 1 102 ? 28.295 -0.192 -42.531 1.00 97.12 102 PHE A O 1
ATOM 765 N N . TYR A 1 103 ? 27.795 -0.520 -44.690 1.00 97.25 103 TYR A N 1
ATOM 766 C CA . TYR A 1 103 ? 27.522 0.879 -45.006 1.00 97.25 103 TYR A CA 1
ATOM 767 C C . TYR A 1 103 ? 26.213 1.012 -45.777 1.00 97.25 103 TYR A C 1
ATOM 769 O O . TYR A 1 103 ? 26.054 0.431 -46.847 1.00 97.25 103 TYR A O 1
ATOM 777 N N . VAL A 1 104 ? 25.291 1.823 -45.267 1.00 95.50 104 VAL A N 1
ATOM 778 C CA . VAL A 1 104 ? 24.008 2.117 -45.902 1.00 95.50 104 VAL A CA 1
ATOM 779 C C . VAL A 1 104 ? 23.799 3.621 -45.997 1.00 95.50 104 VAL A C 1
ATOM 781 O O . VAL A 1 104 ? 23.892 4.355 -45.013 1.00 95.50 104 VAL A O 1
ATOM 784 N N . LYS A 1 105 ? 23.469 4.059 -47.208 1.00 93.62 105 LYS A N 1
ATOM 785 C CA . LYS A 1 105 ? 23.011 5.392 -47.570 1.00 93.62 105 LYS A CA 1
ATOM 786 C C . LYS A 1 105 ? 21.842 5.242 -48.545 1.00 93.62 105 LYS A C 1
ATOM 788 O O . LYS A 1 105 ? 22.037 4.883 -49.709 1.00 93.62 105 LYS A O 1
ATOM 793 N N . ALA A 1 106 ? 20.635 5.453 -48.032 1.00 90.88 106 ALA A N 1
ATOM 794 C CA . ALA A 1 106 ? 19.365 5.168 -48.705 1.00 90.88 106 ALA A CA 1
ATOM 795 C C . ALA A 1 106 ? 18.308 6.229 -48.354 1.00 90.88 106 ALA A C 1
ATOM 797 O O . ALA A 1 106 ? 18.516 7.030 -47.443 1.00 90.88 106 ALA A O 1
ATOM 798 N N . LYS A 1 107 ? 17.170 6.256 -49.052 1.00 87.94 107 LYS A N 1
ATOM 799 C CA . LYS A 1 107 ? 16.068 7.196 -48.771 1.00 87.94 107 LYS A CA 1
ATOM 800 C C . LYS A 1 107 ? 15.285 6.827 -47.509 1.00 87.94 107 LYS A C 1
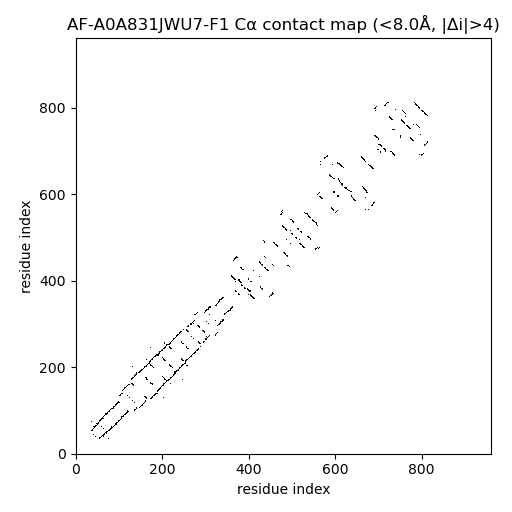ATOM 802 O O . LYS A 1 107 ? 14.891 7.704 -46.753 1.00 87.94 107 LYS A O 1
ATOM 807 N N . TYR A 1 108 ? 15.089 5.527 -47.304 1.00 88.19 108 TYR A N 1
ATOM 808 C CA . TYR A 1 108 ? 14.434 4.915 -46.146 1.00 88.19 108 TYR A CA 1
ATOM 809 C C . TYR A 1 108 ? 15.082 3.551 -45.886 1.00 88.19 108 TYR A C 1
ATOM 811 O O . TYR A 1 108 ? 15.416 2.834 -46.838 1.00 88.19 108 TYR A O 1
ATOM 819 N N . VAL A 1 109 ? 15.259 3.196 -44.613 1.00 94.12 109 VAL A N 1
ATOM 820 C CA . VAL A 1 109 ? 15.775 1.886 -44.194 1.00 94.12 109 VAL A CA 1
ATOM 821 C C . VAL A 1 109 ? 14.775 1.224 -43.259 1.00 94.12 109 VAL A C 1
ATOM 823 O O . VAL A 1 109 ? 14.354 1.818 -42.267 1.00 94.12 109 VAL A O 1
ATOM 826 N N . LYS A 1 110 ? 14.412 -0.019 -43.574 1.00 94.88 110 LYS A N 1
ATOM 827 C CA . LYS A 1 110 ? 13.501 -0.833 -42.773 1.00 94.88 110 LYS A CA 1
ATOM 828 C C . LYS A 1 110 ? 14.161 -2.146 -42.389 1.00 94.88 110 LYS A C 1
ATOM 830 O O . LYS A 1 110 ? 14.624 -2.878 -43.260 1.00 94.88 110 LYS A O 1
ATOM 835 N N . ILE A 1 111 ? 14.147 -2.459 -41.103 1.00 96.69 111 ILE A N 1
ATOM 836 C CA . ILE A 1 111 ? 14.593 -3.735 -40.550 1.00 96.69 111 ILE A CA 1
ATOM 837 C C . ILE A 1 111 ? 13.444 -4.249 -39.680 1.00 96.69 111 ILE A C 1
ATOM 839 O O . ILE A 1 111 ? 12.988 -3.544 -38.783 1.00 96.69 111 ILE A O 1
ATOM 843 N N . ARG A 1 112 ? 12.894 -5.424 -39.994 1.00 96.62 112 ARG A N 1
ATOM 844 C CA . ARG A 1 112 ? 11.709 -5.957 -39.307 1.00 96.62 112 ARG A CA 1
ATOM 845 C C . ARG A 1 112 ? 11.783 -7.472 -39.159 1.00 96.62 112 ARG A C 1
ATOM 847 O O . ARG A 1 112 ? 12.185 -8.142 -40.108 1.00 96.62 112 ARG A O 1
ATOM 854 N N . ASP A 1 113 ? 11.384 -8.004 -38.007 1.00 96.50 113 ASP A N 1
ATOM 855 C CA . ASP A 1 113 ? 11.411 -9.441 -37.665 1.00 96.50 113 ASP A CA 1
ATOM 856 C C . ASP A 1 113 ? 12.787 -10.120 -37.863 1.00 96.50 113 ASP A C 1
ATOM 858 O O . ASP A 1 113 ? 12.862 -11.341 -37.972 1.00 96.50 113 ASP A O 1
ATOM 862 N N . SER A 1 114 ? 13.874 -9.354 -38.015 1.00 94.50 114 SER A N 1
ATOM 863 C CA . SER A 1 114 ? 15.154 -9.856 -38.529 1.00 94.50 114 SER A CA 1
ATOM 864 C C . SER A 1 114 ? 15.973 -10.464 -37.387 1.00 94.50 114 SER A C 1
ATOM 866 O O . SER A 1 114 ? 16.491 -9.715 -36.553 1.00 94.50 114 SER A O 1
ATOM 868 N N . PRO A 1 115 ? 16.110 -11.804 -37.322 1.00 89.44 115 PRO A N 1
ATOM 869 C CA . PRO A 1 115 ? 16.583 -12.485 -36.118 1.00 89.44 115 PRO A CA 1
ATOM 870 C C . PRO A 1 115 ? 18.054 -12.196 -35.810 1.00 89.44 115 PRO A C 1
ATOM 872 O O . PRO A 1 115 ? 18.454 -12.283 -34.652 1.00 89.44 115 PRO A O 1
ATOM 875 N N . LEU A 1 116 ? 18.856 -11.852 -36.826 1.00 92.50 116 LEU A N 1
ATOM 876 C CA . LEU A 1 116 ? 20.220 -11.367 -36.647 1.00 92.50 116 LEU A CA 1
ATOM 877 C C . LEU A 1 116 ? 20.735 -10.606 -37.881 1.00 92.50 116 LEU A C 1
ATOM 879 O O . LEU A 1 116 ? 20.786 -11.147 -38.987 1.00 92.50 116 LEU A O 1
ATOM 883 N N . ILE A 1 117 ? 21.214 -9.384 -37.658 1.00 94.69 117 ILE A N 1
ATOM 884 C CA . ILE A 1 117 ? 22.146 -8.663 -38.528 1.00 94.69 117 ILE A CA 1
ATOM 885 C C . ILE A 1 117 ? 23.465 -8.532 -37.762 1.00 94.69 117 ILE A C 1
ATOM 887 O O . ILE A 1 117 ? 23.512 -7.880 -36.720 1.00 94.69 117 ILE A O 1
ATOM 891 N N . TYR A 1 118 ? 24.529 -9.162 -38.256 1.00 96.19 118 TYR A N 1
ATOM 892 C CA . TYR A 1 118 ? 25.795 -9.324 -37.539 1.00 96.19 118 TYR A CA 1
ATOM 893 C C . TYR A 1 118 ? 26.959 -8.783 -38.368 1.00 96.19 118 TYR A C 1
ATOM 895 O O . TYR A 1 118 ? 27.294 -9.325 -39.419 1.00 96.19 118 TYR A O 1
ATOM 903 N N . VAL A 1 119 ? 27.585 -7.708 -37.894 1.00 96.50 119 VAL A N 1
ATOM 904 C CA . VAL A 1 119 ? 28.734 -7.067 -38.541 1.00 96.50 119 VAL A CA 1
ATOM 905 C C . VAL A 1 119 ? 29.960 -7.286 -37.669 1.00 96.50 119 VAL A C 1
ATOM 907 O O . VAL A 1 119 ? 30.092 -6.680 -36.605 1.00 96.50 119 VAL A O 1
ATOM 910 N N . ARG A 1 120 ? 30.860 -8.159 -38.115 1.00 94.88 120 ARG A N 1
ATOM 911 C CA . ARG A 1 120 ? 32.093 -8.485 -37.393 1.00 94.88 120 ARG A CA 1
ATOM 912 C C . ARG A 1 120 ? 33.255 -8.632 -38.356 1.00 94.88 120 ARG A C 1
ATOM 914 O O . ARG A 1 120 ? 33.029 -8.926 -39.524 1.00 94.88 120 ARG A O 1
ATOM 921 N N . ASN A 1 121 ? 34.478 -8.479 -37.874 1.00 89.81 121 ASN A N 1
ATOM 922 C CA . ASN A 1 121 ? 35.641 -8.947 -38.609 1.00 89.81 121 ASN A CA 1
ATOM 923 C C . ASN A 1 121 ? 35.949 -10.401 -38.220 1.00 89.81 121 ASN A C 1
ATOM 925 O O . ASN A 1 121 ? 35.631 -10.832 -37.109 1.00 89.81 121 ASN A O 1
ATOM 929 N N . THR A 1 122 ? 36.499 -11.167 -39.158 1.00 84.12 122 THR A N 1
ATOM 930 C CA . THR A 1 122 ? 36.941 -12.557 -38.950 1.00 84.12 122 THR A CA 1
ATOM 931 C C . THR A 1 122 ? 38.341 -12.789 -39.515 1.00 84.12 122 THR A C 1
ATOM 933 O O . THR A 1 122 ? 38.654 -13.883 -39.996 1.00 84.12 122 THR A O 1
ATOM 936 N N . THR A 1 123 ? 39.162 -11.741 -39.542 1.00 78.75 123 THR A N 1
ATOM 937 C CA . THR A 1 123 ? 40.537 -11.781 -40.036 1.00 78.75 123 THR A CA 1
ATOM 938 C C . THR A 1 123 ? 41.445 -12.198 -38.882 1.00 78.75 123 THR A C 1
ATOM 940 O O . THR A 1 123 ? 42.199 -11.379 -38.362 1.00 78.75 123 THR A O 1
ATOM 943 N N . TYR A 1 124 ? 41.334 -13.475 -38.485 1.00 75.56 124 TYR A N 1
ATOM 944 C CA . TYR A 1 124 ? 41.957 -14.036 -37.280 1.00 75.56 124 TYR A CA 1
ATOM 945 C C . TYR A 1 124 ? 43.397 -13.519 -37.095 1.00 75.56 124 TYR A C 1
ATOM 947 O O . TYR A 1 124 ? 44.262 -13.870 -37.908 1.00 75.56 124 TYR A O 1
ATOM 955 N N . PRO A 1 125 ? 43.666 -12.686 -36.071 1.00 78.38 125 PRO A N 1
ATOM 956 C CA . PRO A 1 125 ? 44.939 -11.992 -35.962 1.00 78.38 125 PRO A CA 1
ATOM 957 C C . PRO A 1 125 ? 46.083 -12.961 -35.674 1.00 78.38 125 PRO A C 1
ATOM 959 O O . PRO A 1 125 ? 45.955 -13.914 -34.897 1.00 78.38 125 PRO A O 1
ATOM 962 N N . GLY A 1 126 ? 47.240 -12.691 -36.276 1.00 79.31 126 GLY A N 1
ATOM 963 C CA . GLY A 1 126 ? 48.479 -13.374 -35.944 1.00 79.31 126 GLY A CA 1
ATOM 964 C C . GLY A 1 126 ? 48.880 -13.157 -34.474 1.00 79.31 126 GLY A C 1
ATOM 965 O O . GLY A 1 126 ? 48.413 -12.220 -33.823 1.00 79.31 126 GLY A O 1
ATOM 966 N N . PRO A 1 127 ? 49.766 -13.998 -33.911 1.00 78.25 127 PRO A N 1
ATOM 967 C CA . PRO A 1 127 ? 50.200 -13.859 -32.521 1.00 78.25 127 PRO A CA 1
ATOM 968 C C . PRO A 1 127 ? 50.825 -12.483 -32.218 1.00 78.25 127 PRO A C 1
ATOM 970 O O . PRO A 1 127 ? 51.918 -12.175 -32.698 1.00 78.25 127 PRO A O 1
ATOM 973 N N . GLY A 1 128 ? 50.149 -11.677 -31.394 1.00 74.56 128 GLY A N 1
ATOM 974 C CA . GLY A 1 128 ? 50.511 -10.289 -31.077 1.00 74.56 128 GLY A CA 1
ATOM 975 C C . GLY A 1 128 ? 49.978 -9.213 -32.040 1.00 74.56 128 GLY A C 1
ATOM 976 O O . GLY A 1 128 ? 50.296 -8.041 -31.850 1.00 74.56 128 GLY A O 1
ATOM 977 N N . GLU A 1 129 ? 49.183 -9.563 -33.056 1.00 84.12 129 GLU A N 1
ATOM 978 C CA . GLU A 1 129 ? 48.535 -8.595 -33.955 1.00 84.12 129 GLU A CA 1
ATOM 979 C C . GLU A 1 129 ? 47.249 -8.013 -33.341 1.00 84.12 129 GLU A C 1
ATOM 981 O O . GLU A 1 129 ? 46.557 -8.663 -32.555 1.00 84.12 129 GLU A O 1
ATOM 986 N N . GLU A 1 130 ? 46.918 -6.768 -33.691 1.00 87.31 130 GLU A N 1
ATOM 987 C CA . GLU A 1 130 ? 45.685 -6.117 -33.230 1.00 87.31 130 GLU A CA 1
ATOM 988 C C . GLU A 1 130 ? 44.466 -6.686 -33.968 1.00 87.31 130 GLU A C 1
ATOM 990 O O . GLU A 1 130 ? 44.478 -6.814 -35.193 1.00 87.31 130 GLU A O 1
ATOM 995 N N . GLY A 1 131 ? 43.407 -7.006 -33.222 1.00 88.94 131 GLY A N 1
ATOM 996 C CA . GLY A 1 131 ? 42.148 -7.497 -33.771 1.00 88.94 131 GLY A CA 1
ATOM 997 C C . GLY A 1 131 ? 41.505 -6.467 -34.701 1.00 88.94 131 GLY A C 1
ATOM 998 O O . GLY A 1 131 ? 41.516 -5.258 -34.444 1.00 88.94 131 GLY A O 1
ATOM 999 N N . ALA A 1 132 ? 40.942 -6.930 -35.813 1.00 92.62 132 ALA A N 1
ATOM 1000 C CA . ALA A 1 132 ? 40.374 -6.040 -36.810 1.00 92.62 132 ALA A CA 1
ATOM 1001 C C . ALA A 1 132 ? 39.059 -5.386 -36.331 1.00 92.62 132 ALA A C 1
ATOM 1003 O O . ALA A 1 132 ? 38.215 -5.988 -35.663 1.00 92.62 132 ALA A O 1
ATOM 1004 N N . SER A 1 133 ? 38.889 -4.105 -36.669 1.00 94.25 133 SER A N 1
ATOM 1005 C CA . SER A 1 133 ? 37.726 -3.306 -36.257 1.00 94.25 133 SER A CA 1
ATOM 1006 C C . SER A 1 133 ? 36.481 -3.577 -37.108 1.00 94.25 133 SER A C 1
ATOM 1008 O O . SER A 1 133 ? 36.590 -3.878 -38.301 1.00 94.25 133 SER A O 1
ATOM 1010 N N . SER A 1 134 ? 35.305 -3.346 -36.520 1.00 97.19 134 SER A N 1
ATOM 1011 C CA . SER A 1 134 ? 33.994 -3.549 -37.157 1.00 97.19 134 SER A CA 1
ATOM 1012 C C . SER A 1 134 ? 33.138 -2.290 -37.112 1.00 97.19 134 SER A C 1
ATOM 1014 O O . SER A 1 134 ? 33.092 -1.594 -36.098 1.00 97.19 134 SER A O 1
ATOM 1016 N N . ARG A 1 135 ? 32.459 -1.968 -38.217 1.00 96.50 135 ARG A N 1
ATOM 1017 C CA . ARG A 1 135 ? 31.721 -0.711 -38.386 1.00 96.50 135 ARG A CA 1
ATOM 1018 C C . ARG A 1 135 ? 30.400 -0.908 -39.124 1.00 96.50 135 ARG A C 1
ATOM 1020 O O . ARG A 1 135 ? 30.373 -1.455 -40.228 1.00 96.50 135 ARG A O 1
ATOM 1027 N N . LEU A 1 136 ? 29.329 -0.389 -38.528 1.00 97.75 136 LEU A N 1
ATOM 1028 C CA . LEU A 1 136 ? 27.986 -0.319 -39.097 1.00 97.75 136 LEU A CA 1
ATOM 1029 C C . LEU A 1 136 ? 27.586 1.153 -39.245 1.00 97.75 136 LEU A C 1
ATOM 1031 O O . LEU A 1 136 ? 27.497 1.880 -38.258 1.00 97.75 136 LEU A O 1
ATOM 1035 N N . TYR A 1 137 ? 27.327 1.584 -40.479 1.00 97.38 137 TYR A N 1
ATOM 1036 C CA . TYR A 1 137 ? 26.815 2.918 -40.797 1.00 97.38 137 TYR A CA 1
ATOM 1037 C C . TYR A 1 137 ? 25.448 2.814 -41.478 1.00 97.38 137 TYR A C 1
ATOM 1039 O O . TYR A 1 137 ? 25.329 2.150 -42.506 1.00 97.38 137 TYR A O 1
ATOM 1047 N N . ILE A 1 138 ? 24.442 3.523 -40.969 1.00 96.44 138 ILE A N 1
ATOM 1048 C CA . ILE A 1 138 ? 23.145 3.740 -41.625 1.00 96.44 138 ILE A CA 1
ATOM 1049 C C . ILE A 1 138 ? 22.886 5.246 -41.687 1.00 96.44 138 ILE A C 1
ATOM 1051 O O . ILE A 1 138 ? 22.813 5.908 -40.660 1.00 96.44 138 ILE A O 1
ATOM 1055 N N . ASN A 1 139 ? 22.727 5.791 -42.891 1.00 94.12 139 ASN A N 1
ATOM 1056 C CA . ASN A 1 139 ? 22.414 7.199 -43.124 1.00 94.12 139 ASN A CA 1
ATOM 1057 C C . ASN A 1 139 ? 21.190 7.327 -44.040 1.00 94.12 139 ASN A C 1
ATOM 1059 O O . ASN A 1 139 ? 21.166 6.717 -45.115 1.00 94.12 139 ASN A O 1
ATOM 1063 N N . THR A 1 140 ? 20.200 8.142 -43.668 1.00 92.56 140 THR A N 1
ATOM 1064 C CA . THR A 1 140 ? 19.090 8.469 -44.585 1.00 92.56 140 THR A CA 1
ATOM 1065 C C . THR A 1 140 ? 19.460 9.603 -45.545 1.00 92.56 140 THR A C 1
ATOM 1067 O O . THR A 1 140 ? 20.474 10.285 -45.382 1.00 92.56 140 THR A O 1
ATOM 1070 N N . THR A 1 141 ? 18.666 9.780 -46.601 1.00 87.62 141 THR A N 1
ATOM 1071 C CA . THR A 1 141 ? 18.859 10.783 -47.661 1.00 87.62 141 THR A CA 1
ATOM 1072 C C . THR A 1 141 ? 17.518 11.169 -48.297 1.00 87.62 141 THR A C 1
ATOM 1074 O O . THR A 1 141 ? 16.489 10.565 -48.003 1.00 87.62 141 THR A O 1
ATOM 1077 N N . GLY A 1 142 ? 17.517 12.184 -49.165 1.00 77.75 142 GLY A N 1
ATOM 1078 C CA . GLY A 1 142 ? 16.327 12.661 -49.873 1.00 77.75 142 GLY A CA 1
ATOM 1079 C C . GLY A 1 142 ? 15.757 13.956 -49.289 1.00 77.75 142 GLY A C 1
ATOM 1080 O O . GLY A 1 142 ? 16.498 14.813 -48.812 1.00 77.75 142 GLY A O 1
ATOM 1081 N N . GLU A 1 143 ? 14.437 14.108 -49.372 1.00 69.75 143 GLU A N 1
ATOM 1082 C CA . GLU A 1 143 ? 13.703 15.310 -48.956 1.00 69.75 143 GLU A CA 1
ATOM 1083 C C . GLU A 1 143 ? 13.280 15.241 -47.480 1.00 69.75 143 GLU A C 1
ATOM 1085 O O . GLU A 1 143 ? 13.079 14.160 -46.924 1.00 69.75 143 GLU A O 1
ATOM 1090 N N . SER A 1 144 ? 13.109 16.407 -46.851 1.00 61.41 144 SER A N 1
ATOM 1091 C CA . SER A 1 144 ? 12.931 16.586 -45.400 1.00 61.41 144 SER A CA 1
ATOM 1092 C C . SER A 1 144 ? 11.536 16.245 -44.847 1.00 61.41 144 SER A C 1
ATOM 1094 O O . SER A 1 144 ? 11.111 16.822 -43.849 1.00 61.41 144 SER A O 1
ATOM 1096 N N . SER A 1 145 ? 10.797 15.357 -45.509 1.00 59.53 145 SER A N 1
ATOM 1097 C CA . SER A 1 145 ? 9.502 14.847 -45.047 1.00 59.53 145 SER A CA 1
ATOM 1098 C C . SER A 1 145 ? 9.339 13.399 -45.502 1.00 59.53 145 SER A C 1
ATOM 1100 O O . SER A 1 145 ? 8.967 13.137 -46.648 1.00 59.53 145 SER A O 1
ATOM 1102 N N . GLY A 1 146 ? 9.658 12.453 -44.618 1.00 60.88 146 GLY A N 1
ATOM 1103 C CA . GLY A 1 146 ? 9.656 11.028 -44.939 1.00 60.88 146 GLY A CA 1
ATOM 1104 C C . GLY A 1 146 ? 9.928 10.128 -43.734 1.00 60.88 146 GLY A C 1
ATOM 1105 O O . GLY A 1 146 ? 10.318 10.587 -42.663 1.00 60.88 146 GLY A O 1
ATOM 1106 N N . ARG A 1 147 ? 9.727 8.821 -43.928 1.00 68.81 147 ARG A N 1
ATOM 1107 C CA . ARG A 1 147 ? 10.135 7.787 -42.966 1.00 68.81 147 ARG A CA 1
ATOM 1108 C C . ARG A 1 147 ? 11.654 7.637 -43.041 1.00 68.81 147 ARG A C 1
ATOM 1110 O O . ARG A 1 147 ? 12.171 7.481 -44.144 1.00 68.81 147 ARG A O 1
ATOM 1117 N N . GLY A 1 148 ? 12.345 7.672 -41.902 1.00 86.81 148 GLY A N 1
ATOM 1118 C CA . GLY A 1 148 ? 13.807 7.640 -41.849 1.00 86.81 148 GLY A CA 1
ATOM 1119 C C . GLY A 1 148 ? 14.381 6.235 -41.717 1.00 86.81 148 GLY A C 1
ATOM 1120 O O . GLY A 1 148 ? 14.753 5.597 -42.705 1.00 86.81 148 GLY A O 1
ATOM 1121 N N . VAL A 1 149 ? 14.467 5.766 -40.474 1.00 95.38 149 VAL A N 1
ATOM 1122 C CA . VAL A 1 149 ? 14.931 4.417 -40.127 1.00 95.38 149 VAL A CA 1
ATOM 1123 C C . VAL A 1 149 ? 13.911 3.790 -39.184 1.00 95.38 149 VAL A C 1
ATOM 1125 O O . VAL A 1 149 ? 13.570 4.384 -38.167 1.00 95.38 149 VAL A O 1
ATOM 1128 N N . PHE A 1 150 ? 13.432 2.599 -39.537 1.00 95.88 150 PHE A N 1
ATOM 1129 C CA . PHE A 1 150 ? 12.491 1.817 -38.734 1.00 95.88 150 PHE A CA 1
ATOM 1130 C C . PHE A 1 150 ? 13.097 0.445 -38.440 1.00 95.88 150 PHE A C 1
ATOM 1132 O O . PHE A 1 150 ? 13.371 -0.314 -39.376 1.00 95.88 150 PHE A O 1
ATOM 1139 N N . ILE A 1 151 ? 13.308 0.136 -37.162 1.00 97.75 151 ILE A N 1
ATOM 1140 C CA . ILE A 1 151 ? 13.852 -1.134 -36.673 1.00 97.75 151 ILE A CA 1
ATOM 1141 C C . ILE A 1 151 ? 12.829 -1.729 -35.703 1.00 97.75 151 ILE A C 1
ATOM 1143 O O . ILE A 1 151 ? 12.550 -1.131 -34.672 1.00 97.75 151 ILE A O 1
ATOM 1147 N N . GLN A 1 152 ? 12.261 -2.892 -36.025 1.00 98.00 152 GLN A N 1
ATOM 1148 C CA . GLN A 1 152 ? 11.270 -3.557 -35.172 1.00 98.00 152 GLN A CA 1
ATOM 1149 C C . GLN A 1 152 ? 11.556 -5.053 -35.020 1.00 98.00 152 GLN A C 1
ATOM 1151 O O . GLN A 1 152 ? 11.850 -5.713 -36.021 1.00 98.00 152 GLN A O 1
ATOM 1156 N N . ASN A 1 153 ? 11.400 -5.606 -33.810 1.00 97.88 153 ASN A N 1
ATOM 1157 C CA . ASN A 1 153 ? 11.499 -7.048 -33.541 1.00 97.88 153 ASN A CA 1
ATOM 1158 C C . ASN A 1 153 ? 12.774 -7.662 -34.166 1.00 97.88 153 ASN A C 1
ATOM 1160 O O . ASN A 1 153 ? 12.715 -8.612 -34.945 1.00 97.88 153 ASN A O 1
ATOM 1164 N N . SER A 1 154 ? 13.925 -7.005 -33.975 1.00 97.88 154 SER A N 1
ATOM 1165 C CA . SER A 1 154 ? 15.159 -7.308 -34.717 1.00 97.88 154 SER A CA 1
ATOM 1166 C C . SER A 1 154 ? 16.422 -7.177 -33.863 1.00 97.88 154 SER A C 1
ATOM 1168 O O . SER A 1 154 ? 16.480 -6.370 -32.934 1.00 97.88 154 SER A O 1
ATOM 1170 N N . ILE A 1 155 ? 17.466 -7.937 -34.211 1.00 97.62 155 ILE A N 1
ATOM 1171 C CA . ILE A 1 155 ? 18.770 -7.895 -33.529 1.00 97.62 155 ILE A CA 1
ATOM 1172 C C . ILE A 1 155 ? 19.849 -7.363 -34.476 1.00 97.62 155 ILE A C 1
ATOM 1174 O O . ILE A 1 155 ? 20.119 -7.962 -35.515 1.00 97.62 155 ILE A O 1
ATOM 1178 N N . LEU A 1 156 ? 20.504 -6.266 -34.095 1.00 97.56 156 LEU A N 1
ATOM 1179 C CA . LEU A 1 156 ? 21.692 -5.714 -34.750 1.00 97.56 156 LEU A CA 1
ATOM 1180 C C . LEU A 1 156 ? 22.892 -5.872 -33.806 1.00 97.56 156 LEU A C 1
ATOM 1182 O O . LEU A 1 156 ? 22.921 -5.258 -32.739 1.00 97.56 156 LEU A O 1
ATOM 1186 N N . LYS A 1 157 ? 23.904 -6.653 -34.200 1.00 97.88 157 LYS A N 1
ATOM 1187 C CA . LYS A 1 157 ? 25.165 -6.810 -33.459 1.00 97.88 157 LYS A CA 1
ATOM 1188 C C . LYS A 1 157 ? 26.350 -6.308 -34.283 1.00 97.88 157 LYS A C 1
ATOM 1190 O O . LYS A 1 157 ? 26.566 -6.772 -35.400 1.00 97.88 157 LYS A O 1
ATOM 1195 N N . VAL A 1 158 ? 27.154 -5.419 -33.705 1.00 97.88 158 VAL A N 1
ATOM 1196 C CA . VAL A 1 158 ? 28.473 -5.023 -34.221 1.00 97.88 158 VAL A CA 1
ATOM 1197 C C . VAL A 1 158 ? 29.531 -5.498 -33.236 1.00 97.88 158 VAL A C 1
ATOM 1199 O O . VAL A 1 158 ? 29.425 -5.201 -32.050 1.00 97.88 158 VAL A O 1
ATOM 1202 N N . GLU A 1 159 ? 30.534 -6.237 -33.701 1.00 96.75 159 GLU A N 1
ATOM 1203 C CA . GLU A 1 159 ? 31.530 -6.864 -32.823 1.00 96.75 159 GLU A CA 1
ATOM 1204 C C . GLU A 1 159 ? 32.938 -6.744 -33.399 1.00 96.75 159 GLU A C 1
ATOM 1206 O O . GLU A 1 159 ? 33.196 -7.180 -34.522 1.00 96.75 159 GLU A O 1
ATOM 1211 N N . GLY A 1 160 ? 33.843 -6.120 -32.651 1.00 93.94 160 GLY A N 1
ATOM 1212 C CA . GLY A 1 160 ? 35.261 -6.066 -32.982 1.00 93.94 160 GLY A CA 1
ATOM 1213 C C . GLY A 1 160 ? 35.936 -7.409 -32.715 1.00 93.94 160 GLY A C 1
ATOM 1214 O O . GLY A 1 160 ? 35.516 -8.166 -31.843 1.00 93.94 160 GLY A O 1
ATOM 1215 N N . GLU A 1 161 ? 36.966 -7.731 -33.487 1.00 93.62 161 GLU A N 1
ATOM 1216 C CA . GLU A 1 161 ? 37.669 -9.007 -33.353 1.00 93.62 161 GLU A CA 1
ATOM 1217 C C . GLU A 1 161 ? 38.605 -8.998 -32.133 1.00 93.62 161 GLU A C 1
ATOM 1219 O O . GLU A 1 161 ? 39.232 -7.981 -31.836 1.00 93.62 161 GLU A O 1
ATOM 1224 N N . ALA A 1 162 ? 38.695 -10.110 -31.398 1.00 90.38 162 ALA A N 1
ATOM 1225 C CA . ALA A 1 162 ? 39.595 -10.218 -30.246 1.00 90.38 162 ALA A CA 1
ATOM 1226 C C . ALA A 1 162 ? 41.072 -10.140 -30.680 1.00 90.38 162 ALA A C 1
ATOM 1228 O O . ALA A 1 162 ? 41.420 -10.559 -31.782 1.00 90.38 162 ALA A O 1
ATOM 1229 N N . GLY A 1 163 ? 41.940 -9.601 -29.824 1.00 86.69 163 GLY A N 1
ATOM 1230 C CA . GLY A 1 163 ? 43.359 -9.395 -30.118 1.00 86.69 163 GLY A CA 1
ATOM 1231 C C . GLY A 1 163 ? 44.188 -10.684 -30.148 1.00 86.69 163 GLY A C 1
ATOM 1232 O O . GLY A 1 163 ? 43.904 -11.649 -29.439 1.00 86.69 163 GLY A O 1
ATOM 1233 N N . GLY A 1 164 ? 45.258 -10.696 -30.947 1.00 81.56 164 GLY A N 1
ATOM 1234 C CA . GLY A 1 164 ? 46.144 -11.851 -31.082 1.00 81.56 164 GLY A CA 1
ATOM 1235 C C . GLY A 1 164 ? 46.934 -12.155 -29.803 1.00 81.56 164 GLY A C 1
ATOM 1236 O O . GLY A 1 164 ? 47.635 -11.292 -29.272 1.00 81.56 164 GLY A O 1
ATOM 1237 N N . ILE A 1 165 ? 46.879 -13.405 -29.334 1.00 75.75 165 ILE A N 1
ATOM 1238 C CA . ILE A 1 165 ? 47.617 -13.893 -28.151 1.00 75.75 165 ILE A CA 1
ATOM 1239 C C . ILE A 1 165 ? 49.135 -13.721 -28.346 1.00 75.75 165 ILE A C 1
ATOM 1241 O O . ILE A 1 165 ? 49.664 -14.004 -29.423 1.00 75.75 165 ILE A O 1
ATOM 1245 N N . GLY A 1 166 ? 49.858 -13.298 -27.303 1.00 68.12 166 GLY A N 1
ATOM 1246 C CA . GLY A 1 166 ? 51.309 -13.095 -27.362 1.00 68.12 166 GLY A CA 1
ATOM 1247 C C . GLY A 1 166 ? 52.121 -14.356 -27.722 1.00 68.12 166 GLY A C 1
ATOM 1248 O O . GLY A 1 166 ? 51.945 -15.433 -27.152 1.00 68.12 166 GLY A O 1
ATOM 1249 N N . SER A 1 167 ? 53.079 -14.219 -28.646 1.00 63.72 167 SER A N 1
ATOM 1250 C CA . SER A 1 167 ? 53.997 -15.293 -29.065 1.00 63.72 167 SER A CA 1
ATOM 1251 C C . SER A 1 167 ? 55.104 -15.616 -28.041 1.00 63.72 167 SER A C 1
ATOM 1253 O O . SER A 1 167 ? 55.498 -14.776 -27.227 1.00 63.72 167 SER A O 1
ATOM 1255 N N . GLN A 1 168 ? 55.680 -16.824 -28.113 1.00 60.62 168 GLN A N 1
ATOM 1256 C CA . GLN A 1 168 ? 56.746 -17.307 -27.213 1.00 60.62 168 GLN A CA 1
ATOM 1257 C C . GLN A 1 168 ? 58.149 -16.706 -27.492 1.00 60.62 168 GLN A C 1
ATOM 1259 O O . GLN A 1 168 ? 59.140 -17.431 -27.518 1.00 60.62 168 GLN A O 1
ATOM 1264 N N . SER A 1 169 ? 58.267 -15.387 -27.697 1.00 55.09 169 SER A N 1
ATOM 1265 C CA . SER A 1 169 ? 59.568 -14.690 -27.743 1.00 55.09 169 SER A CA 1
ATOM 1266 C C . SER A 1 169 ? 59.458 -13.169 -27.515 1.00 55.09 169 SER A C 1
ATOM 1268 O O . SER A 1 169 ? 59.779 -12.381 -28.402 1.00 55.09 169 SER A O 1
ATOM 1270 N N . GLY A 1 170 ? 59.050 -12.739 -26.314 1.00 57.22 170 GLY A N 1
ATOM 1271 C CA . GLY A 1 170 ? 59.119 -11.320 -25.908 1.00 57.22 170 GLY A CA 1
ATOM 1272 C C . GLY A 1 170 ? 57.995 -10.435 -26.458 1.00 57.22 170 GLY A C 1
ATOM 1273 O O . GLY A 1 170 ? 58.242 -9.304 -26.862 1.00 57.22 170 GLY A O 1
ATOM 1274 N N . SER A 1 171 ? 56.775 -10.967 -26.513 1.00 59.47 171 SER A N 1
ATOM 1275 C CA . SER A 1 171 ? 55.599 -10.317 -27.098 1.00 59.47 171 SER A CA 1
ATOM 1276 C C . SER A 1 171 ? 54.787 -9.484 -26.098 1.00 59.47 171 SER A C 1
ATOM 1278 O O . SER A 1 171 ? 54.683 -9.812 -24.915 1.00 59.47 171 SER A O 1
ATOM 1280 N N . LEU A 1 172 ? 54.145 -8.435 -26.615 1.00 64.62 172 LEU A N 1
ATOM 1281 C CA . LEU A 1 172 ? 52.922 -7.876 -26.038 1.00 64.62 172 LEU A CA 1
ATOM 1282 C C . LEU A 1 172 ? 51.721 -8.667 -26.585 1.00 64.62 172 LEU A C 1
ATOM 1284 O O . LEU A 1 172 ? 51.801 -9.208 -27.691 1.00 64.62 172 LEU A O 1
ATOM 1288 N N . GLY A 1 173 ? 50.619 -8.714 -25.839 1.00 72.44 173 GLY A N 1
ATOM 1289 C CA . GLY A 1 173 ? 49.338 -9.158 -26.390 1.00 72.44 173 GLY A CA 1
ATOM 1290 C C . GLY A 1 173 ? 48.783 -8.132 -27.385 1.00 72.44 173 GLY A C 1
ATOM 1291 O O . GLY A 1 173 ? 48.919 -6.922 -27.178 1.00 72.44 173 GLY A O 1
ATOM 1292 N N . GLY A 1 174 ? 48.167 -8.596 -28.472 1.00 79.38 174 GLY A N 1
ATOM 1293 C CA . GLY A 1 174 ? 47.521 -7.728 -29.456 1.00 79.38 174 GLY A CA 1
ATOM 1294 C C . GLY A 1 174 ? 46.311 -7.004 -28.863 1.00 79.38 174 GLY A C 1
ATOM 1295 O O . GLY A 1 174 ? 45.594 -7.566 -28.034 1.00 79.38 174 GLY A O 1
ATOM 1296 N N . LYS A 1 175 ? 46.052 -5.752 -29.264 1.00 87.75 175 LYS A N 1
ATOM 1297 C CA . LYS A 1 175 ? 44.828 -5.053 -28.833 1.00 87.75 175 LYS A CA 1
ATOM 1298 C C . LYS A 1 175 ? 43.585 -5.725 -29.416 1.00 87.75 175 LYS A C 1
ATOM 1300 O O . LYS A 1 175 ? 43.639 -6.234 -30.531 1.00 87.75 175 LYS A O 1
ATOM 1305 N N . GLY A 1 176 ? 42.469 -5.663 -28.701 1.00 89.88 176 GLY A N 1
ATOM 1306 C CA . GLY A 1 176 ? 41.161 -5.979 -29.262 1.00 89.88 176 GLY A CA 1
ATOM 1307 C C . GLY A 1 176 ? 40.723 -4.930 -30.286 1.00 89.88 176 GLY A C 1
ATOM 1308 O O . GLY A 1 176 ? 41.043 -3.744 -30.164 1.00 89.88 176 GLY A O 1
ATOM 1309 N N . GLY A 1 177 ? 39.996 -5.363 -31.310 1.00 91.69 177 GLY A N 1
ATOM 1310 C CA . GLY A 1 177 ? 39.456 -4.497 -32.348 1.00 91.69 177 GLY A CA 1
ATOM 1311 C C . GLY A 1 177 ? 38.279 -3.668 -31.846 1.00 91.69 177 GLY A C 1
ATOM 1312 O O . GLY A 1 177 ? 37.395 -4.171 -31.152 1.00 91.69 177 GLY A O 1
ATOM 1313 N N . SER A 1 178 ? 38.232 -2.389 -32.215 1.00 94.88 178 SER A N 1
ATOM 1314 C CA . SER A 1 178 ? 37.114 -1.515 -31.847 1.00 94.88 178 SER A CA 1
ATOM 1315 C C . SER A 1 178 ? 35.857 -1.800 -32.678 1.00 94.88 178 SER A C 1
ATOM 1317 O O . SER A 1 178 ? 35.937 -2.130 -33.866 1.00 94.88 178 SER A O 1
ATOM 1319 N N . ALA A 1 179 ? 34.687 -1.604 -32.073 1.00 96.50 179 ALA A N 1
ATOM 1320 C CA . ALA A 1 179 ? 33.389 -1.674 -32.738 1.00 96.50 179 ALA A CA 1
ATOM 1321 C C . ALA A 1 179 ? 32.710 -0.301 -32.771 1.00 96.50 179 ALA A C 1
ATOM 1323 O O . ALA A 1 179 ? 32.784 0.472 -31.814 1.00 96.50 179 ALA A O 1
ATOM 1324 N N . SER A 1 180 ? 32.036 0.019 -33.876 1.00 96.56 180 SER A N 1
ATOM 1325 C CA . SER A 1 180 ? 31.352 1.308 -34.025 1.00 96.56 180 SER A CA 1
ATOM 1326 C C . SER A 1 180 ? 30.031 1.184 -34.781 1.00 96.56 180 SER A C 1
ATOM 1328 O O . SER A 1 180 ? 29.990 0.630 -35.881 1.00 96.56 180 SER A O 1
ATOM 1330 N N . LEU A 1 181 ? 28.960 1.740 -34.216 1.00 97.50 181 LEU A N 1
ATOM 1331 C CA . LEU A 1 181 ? 27.643 1.842 -34.842 1.00 97.50 181 LEU A CA 1
ATOM 1332 C C . LEU A 1 181 ? 27.215 3.305 -34.931 1.00 97.50 181 LEU A C 1
ATOM 1334 O O . LEU A 1 181 ? 27.212 4.017 -33.930 1.00 97.50 181 LEU A O 1
ATOM 1338 N N . TYR A 1 182 ? 26.817 3.717 -36.131 1.00 97.44 182 TYR A N 1
ATOM 1339 C CA . TYR A 1 182 ? 26.300 5.050 -36.416 1.00 97.44 182 TYR A CA 1
ATOM 1340 C C . TYR A 1 182 ? 24.992 4.925 -37.197 1.00 97.44 182 TYR A C 1
ATOM 1342 O O . TYR A 1 182 ? 24.985 4.387 -38.309 1.00 97.44 182 TYR A O 1
ATOM 1350 N N . ILE A 1 183 ? 23.896 5.442 -36.648 1.00 97.31 183 ILE A N 1
ATOM 1351 C CA . ILE A 1 183 ? 22.609 5.559 -37.342 1.00 97.31 183 ILE A CA 1
ATOM 1352 C C . ILE A 1 183 ? 22.219 7.036 -37.348 1.00 97.31 183 ILE A C 1
ATOM 1354 O O . ILE A 1 183 ? 22.106 7.646 -36.292 1.00 97.31 183 ILE A O 1
ATOM 1358 N N . SER A 1 184 ? 22.034 7.625 -38.529 1.00 95.69 184 SER A N 1
ATOM 1359 C CA . SER A 1 184 ? 21.754 9.054 -38.685 1.00 95.69 184 SER A CA 1
ATOM 1360 C C . SER A 1 184 ? 20.628 9.298 -39.689 1.00 95.69 184 SER A C 1
ATOM 1362 O O . SER A 1 184 ? 20.670 8.788 -40.813 1.00 95.69 184 SER A O 1
ATOM 1364 N N . THR A 1 185 ? 19.625 10.096 -39.319 1.00 94.62 185 THR A N 1
ATOM 1365 C CA . THR A 1 185 ? 18.575 10.540 -40.249 1.00 94.62 185 THR A CA 1
ATOM 1366 C C . THR A 1 185 ? 18.689 12.028 -40.592 1.00 94.62 185 THR A C 1
ATOM 1368 O O . THR A 1 185 ? 19.172 12.853 -39.811 1.00 94.62 185 THR A O 1
ATOM 1371 N N . ILE A 1 186 ? 18.247 12.398 -41.797 1.00 92.38 186 ILE A N 1
ATOM 1372 C CA . ILE A 1 186 ? 18.182 13.802 -42.221 1.00 92.38 186 ILE A CA 1
ATOM 1373 C C . ILE A 1 186 ? 17.056 14.566 -41.506 1.00 92.38 186 ILE A C 1
ATOM 1375 O O . ILE A 1 186 ? 16.172 13.991 -40.877 1.00 92.38 186 ILE A O 1
ATOM 1379 N N . ARG A 1 187 ? 17.081 15.901 -41.594 1.00 90.75 187 ARG A N 1
ATOM 1380 C CA . ARG A 1 187 ? 16.087 16.762 -40.934 1.00 90.75 187 ARG A CA 1
ATOM 1381 C C . ARG A 1 187 ? 14.660 16.392 -41.367 1.00 90.75 187 ARG A C 1
ATOM 1383 O O . ARG A 1 187 ? 14.396 16.369 -42.564 1.00 90.75 187 ARG A O 1
ATOM 1390 N N . GLY A 1 188 ? 13.762 16.157 -40.409 1.00 85.62 188 GLY A N 1
ATOM 1391 C CA . GLY A 1 188 ? 12.373 15.754 -40.674 1.00 85.62 188 GLY A CA 1
ATOM 1392 C C . GLY A 1 188 ? 12.185 14.278 -41.054 1.00 85.62 188 GLY A C 1
ATOM 1393 O O . GLY A 1 188 ? 11.143 13.915 -41.597 1.00 85.62 188 GLY A O 1
ATOM 1394 N N . HIS A 1 189 ? 13.186 13.426 -40.809 1.00 91.75 189 HIS A N 1
ATOM 1395 C CA . HIS A 1 189 ? 13.055 11.966 -40.828 1.00 91.75 189 HIS A CA 1
ATOM 1396 C C . HIS A 1 189 ? 13.129 11.437 -39.397 1.00 91.75 189 HIS A C 1
ATOM 1398 O O . HIS A 1 189 ? 14.127 11.665 -38.718 1.00 91.75 189 HIS A O 1
ATOM 1404 N N . HIS A 1 190 ? 12.113 10.703 -38.957 1.00 92.50 190 HIS A N 1
ATOM 1405 C CA . HIS A 1 190 ? 12.068 10.098 -37.621 1.00 92.50 190 HIS A CA 1
ATOM 1406 C C . HIS A 1 190 ? 12.894 8.797 -37.571 1.00 92.50 190 HIS A C 1
ATOM 1408 O O . HIS A 1 190 ? 13.200 8.201 -38.616 1.00 92.50 190 HIS A O 1
ATOM 1414 N N . LEU A 1 191 ? 13.261 8.377 -36.359 1.00 95.69 191 LEU A N 1
ATOM 1415 C CA . LEU A 1 191 ? 13.966 7.128 -36.080 1.00 95.69 191 LEU A CA 1
ATOM 1416 C C . LEU A 1 191 ? 13.181 6.345 -35.022 1.00 95.69 191 LEU A C 1
ATOM 1418 O O . LEU A 1 191 ? 12.974 6.835 -33.915 1.00 95.69 191 LEU A O 1
ATOM 1422 N N . GLU A 1 192 ? 12.759 5.133 -35.373 1.00 96.00 192 GLU A N 1
ATOM 1423 C CA . GLU A 1 192 ? 11.895 4.272 -34.558 1.00 96.00 192 GLU A CA 1
ATOM 1424 C C . GLU A 1 192 ? 12.605 2.930 -34.295 1.00 96.00 192 GLU A C 1
ATOM 1426 O O . GLU A 1 192 ? 13.021 2.252 -35.242 1.00 96.00 192 GLU A O 1
ATOM 1431 N N . ILE A 1 193 ? 12.771 2.560 -33.018 1.00 97.88 193 ILE A N 1
ATOM 1432 C CA . ILE A 1 193 ? 13.377 1.297 -32.559 1.00 97.88 193 ILE A CA 1
ATOM 1433 C C . ILE A 1 193 ? 12.401 0.622 -31.588 1.00 97.88 193 ILE A C 1
ATOM 1435 O O . ILE A 1 193 ? 12.274 1.057 -30.445 1.00 97.88 193 ILE A O 1
ATOM 1439 N N . TRP A 1 194 ? 11.713 -0.428 -32.034 1.00 97.50 194 TRP A N 1
ATOM 1440 C CA . TRP A 1 194 ? 10.682 -1.140 -31.266 1.00 97.50 194 TRP A CA 1
ATOM 1441 C C . TRP A 1 194 ? 11.060 -2.612 -31.053 1.00 97.50 194 TRP A C 1
ATOM 1443 O O . TRP A 1 194 ? 11.525 -3.266 -31.986 1.00 97.50 194 TRP A O 1
ATOM 1453 N N . GLU A 1 195 ? 10.845 -3.175 -29.863 1.00 97.75 195 GLU A N 1
ATOM 1454 C CA . GLU A 1 195 ? 11.019 -4.618 -29.580 1.00 97.75 195 GLU A CA 1
ATOM 1455 C C . GLU A 1 195 ? 12.404 -5.185 -29.998 1.00 97.75 195 GLU A C 1
ATOM 1457 O O . GLU A 1 195 ? 12.527 -6.350 -30.378 1.00 97.75 195 GLU A O 1
ATOM 1462 N N . SER A 1 196 ? 13.454 -4.355 -30.033 1.00 98.31 196 SER A N 1
ATOM 1463 C CA . SER A 1 196 ? 14.703 -4.646 -30.756 1.00 98.31 196 SER A CA 1
ATOM 1464 C C . SER A 1 196 ? 15.943 -4.581 -29.870 1.00 98.31 196 SER A C 1
ATOM 1466 O O . SER A 1 196 ? 15.976 -3.889 -28.856 1.00 98.31 196 SER A O 1
ATOM 1468 N N . THR A 1 197 ? 17.004 -5.282 -30.272 1.00 98.19 197 THR A N 1
ATOM 1469 C CA . THR A 1 197 ? 18.316 -5.227 -29.609 1.00 98.19 197 THR A CA 1
ATOM 1470 C C . THR A 1 197 ? 19.366 -4.655 -30.553 1.00 98.19 197 THR A C 1
ATOM 1472 O O . THR A 1 197 ? 19.640 -5.236 -31.600 1.00 98.19 197 THR A O 1
ATOM 1475 N N . ILE A 1 198 ? 19.994 -3.547 -30.165 1.00 97.81 198 ILE A N 1
ATOM 1476 C CA . ILE A 1 198 ? 21.148 -2.955 -30.851 1.00 97.81 198 ILE A CA 1
ATOM 1477 C C . ILE A 1 198 ? 22.352 -3.060 -29.914 1.00 97.81 198 ILE A C 1
ATOM 1479 O O . ILE A 1 198 ? 22.342 -2.488 -28.827 1.00 97.81 198 ILE A O 1
ATOM 1483 N N . GLY A 1 199 ? 23.386 -3.798 -30.319 1.00 96.31 199 GLY A N 1
ATOM 1484 C CA . GLY A 1 199 ? 24.559 -4.070 -29.490 1.00 96.31 199 GLY A CA 1
ATOM 1485 C C . GLY A 1 199 ? 25.882 -3.801 -30.204 1.00 96.31 199 GLY A C 1
ATOM 1486 O O . GLY A 1 199 ? 26.127 -4.337 -31.285 1.00 96.31 199 GLY A O 1
ATOM 1487 N N . VAL A 1 200 ? 26.748 -3.011 -29.573 1.00 97.25 200 VAL A N 1
ATOM 1488 C CA . VAL A 1 200 ? 28.123 -2.723 -30.004 1.00 97.25 200 VAL A CA 1
ATOM 1489 C C . VAL A 1 200 ? 29.091 -3.325 -28.993 1.00 97.25 200 VAL A C 1
ATOM 1491 O O . VAL A 1 200 ? 29.028 -3.000 -27.811 1.00 97.25 200 VAL A O 1
ATOM 1494 N N . PHE A 1 201 ? 29.987 -4.189 -29.461 1.00 96.38 201 PHE A N 1
ATOM 1495 C CA . PHE A 1 201 ? 30.896 -4.966 -28.623 1.00 96.38 201 PHE A CA 1
ATOM 1496 C C . PHE A 1 201 ? 32.338 -4.780 -29.092 1.00 96.38 201 PHE A C 1
ATOM 1498 O O . PHE A 1 201 ? 32.688 -5.207 -30.191 1.00 96.38 201 PHE A O 1
ATOM 1505 N N . GLY A 1 202 ? 33.175 -4.128 -28.288 1.00 94.19 202 GLY A N 1
ATOM 1506 C CA . GLY A 1 202 ? 34.618 -4.126 -28.536 1.00 94.19 202 GLY A CA 1
ATOM 1507 C C . GLY A 1 202 ? 35.188 -5.537 -28.364 1.00 94.19 202 GLY A C 1
ATOM 1508 O O . GLY A 1 202 ? 34.734 -6.271 -27.491 1.00 94.19 202 GLY A O 1
ATOM 1509 N N . GLY A 1 203 ? 36.158 -5.928 -29.193 1.00 92.94 203 GLY A N 1
ATOM 1510 C CA . GLY A 1 203 ? 36.837 -7.216 -29.034 1.00 92.94 203 GLY A CA 1
ATOM 1511 C C . GLY A 1 203 ? 37.734 -7.221 -27.794 1.00 92.94 203 GLY A C 1
ATOM 1512 O O . GLY A 1 203 ? 38.311 -6.189 -27.452 1.00 92.94 203 GLY A O 1
ATOM 1513 N N . ASP A 1 204 ? 37.881 -8.362 -27.125 1.00 92.06 204 ASP A N 1
ATOM 1514 C CA . ASP A 1 204 ? 38.776 -8.482 -25.966 1.00 92.06 204 ASP A CA 1
ATOM 1515 C C . ASP A 1 204 ? 40.256 -8.338 -26.367 1.00 92.06 204 ASP A C 1
ATOM 1517 O O . ASP A 1 204 ? 40.658 -8.659 -27.489 1.00 92.06 204 ASP A O 1
ATOM 1521 N N . GLY A 1 205 ? 41.087 -7.846 -25.448 1.00 88.94 205 GLY A N 1
ATOM 1522 C CA . GLY A 1 205 ? 42.538 -7.784 -25.616 1.00 88.94 205 GLY A CA 1
ATOM 1523 C C . GLY A 1 205 ? 43.194 -9.167 -25.548 1.00 88.94 205 GLY A C 1
ATOM 1524 O O . GLY A 1 205 ? 42.784 -10.019 -24.767 1.00 88.94 205 GLY A O 1
ATOM 1525 N N . GLY A 1 206 ? 44.238 -9.390 -26.348 1.00 84.38 206 GLY A N 1
ATOM 1526 C CA . GLY A 1 206 ? 44.992 -10.645 -26.355 1.00 84.38 206 GLY A CA 1
ATOM 1527 C C . GLY A 1 206 ? 45.889 -10.811 -25.123 1.00 84.38 206 GLY A C 1
ATOM 1528 O O . GLY A 1 206 ? 46.458 -9.841 -24.617 1.00 84.38 206 GLY A O 1
ATOM 1529 N N . ASP A 1 207 ? 46.055 -12.047 -24.653 1.00 81.62 207 ASP A N 1
ATOM 1530 C CA . ASP A 1 207 ? 46.806 -12.348 -23.427 1.00 81.62 207 ASP A CA 1
ATOM 1531 C C . ASP A 1 207 ? 48.312 -12.049 -23.522 1.00 81.62 207 ASP A C 1
ATOM 1533 O O . ASP A 1 207 ? 48.942 -12.148 -24.584 1.00 81.62 207 ASP A O 1
ATOM 1537 N N . ALA A 1 208 ? 48.906 -11.729 -22.368 1.00 74.00 208 ALA A N 1
ATOM 1538 C CA . ALA A 1 208 ? 50.333 -11.459 -22.234 1.00 74.00 208 ALA A CA 1
ATOM 1539 C C . ALA A 1 208 ? 51.201 -12.725 -22.389 1.00 74.00 208 ALA A C 1
ATOM 1541 O O . ALA A 1 208 ? 50.937 -13.766 -21.785 1.00 74.00 208 ALA A O 1
ATOM 1542 N N . GLY A 1 209 ? 52.317 -12.617 -23.117 1.00 68.62 209 GLY A N 1
ATOM 1543 C CA . GLY A 1 209 ? 53.293 -13.704 -23.229 1.00 68.62 209 GLY A CA 1
ATOM 1544 C C . GLY A 1 209 ? 53.985 -14.061 -21.894 1.00 68.62 209 GLY A C 1
ATOM 1545 O O . GLY A 1 209 ? 54.063 -13.238 -20.976 1.00 68.62 209 GLY A O 1
ATOM 1546 N N . PRO A 1 210 ? 54.562 -15.273 -21.764 1.00 63.44 210 PRO A N 1
ATOM 1547 C CA . PRO A 1 210 ? 55.256 -15.731 -20.554 1.00 63.44 210 PRO A CA 1
ATOM 1548 C C . PRO A 1 210 ? 56.724 -15.254 -20.490 1.00 63.44 210 PRO A C 1
ATOM 1550 O O . PRO A 1 210 ? 57.602 -15.984 -20.032 1.00 63.44 210 PRO A O 1
ATOM 1553 N N . VAL A 1 211 ? 57.029 -14.062 -21.019 1.00 59.84 211 VAL A N 1
ATOM 1554 C CA . VAL A 1 211 ? 58.407 -13.591 -21.254 1.00 59.84 211 VAL A CA 1
ATOM 1555 C C . VAL A 1 211 ? 58.602 -12.178 -20.698 1.00 59.84 211 VAL A C 1
ATOM 1557 O O . VAL A 1 211 ? 57.673 -11.375 -20.649 1.00 59.84 211 VAL A O 1
ATOM 1560 N N . VAL A 1 212 ? 59.822 -11.877 -20.248 1.00 54.84 212 VAL A N 1
ATOM 1561 C CA . VAL A 1 212 ? 60.148 -10.642 -19.518 1.00 54.84 212 VAL A CA 1
ATOM 1562 C C . VAL A 1 212 ? 59.791 -9.396 -20.342 1.00 54.84 212 VAL A C 1
ATOM 1564 O O . VAL A 1 212 ? 60.181 -9.303 -21.504 1.00 54.84 212 VAL A O 1
ATOM 1567 N N . SER A 1 213 ? 59.109 -8.430 -19.712 1.00 59.31 213 SER A N 1
ATOM 1568 C CA . SER A 1 213 ? 58.555 -7.172 -20.268 1.00 59.31 213 SER A CA 1
ATOM 1569 C C . SER A 1 213 ? 57.218 -7.231 -21.029 1.00 59.31 213 SER A C 1
ATOM 1571 O O . SER A 1 213 ? 56.756 -6.189 -21.489 1.00 59.31 213 SER A O 1
ATOM 1573 N N . ALA A 1 214 ? 56.539 -8.382 -21.086 1.00 60.06 214 ALA A N 1
ATOM 1574 C CA . ALA A 1 214 ? 55.190 -8.466 -21.653 1.00 60.06 214 ALA A CA 1
ATOM 1575 C C . ALA A 1 214 ? 54.132 -7.634 -20.880 1.00 60.06 214 ALA A C 1
ATOM 1577 O O . ALA A 1 214 ? 54.203 -7.469 -19.658 1.00 60.06 214 ALA A O 1
ATOM 1578 N N . GLN A 1 215 ? 53.114 -7.168 -21.610 1.00 68.38 215 GLN A N 1
ATOM 1579 C CA . GLN A 1 215 ? 51.843 -6.641 -21.096 1.00 68.38 215 GLN A CA 1
ATOM 1580 C C . GLN A 1 215 ? 50.687 -7.286 -21.875 1.00 68.38 215 GLN A C 1
ATOM 1582 O O . GLN A 1 215 ? 50.856 -7.636 -23.048 1.00 68.38 215 GLN A O 1
ATOM 1587 N N . GLY A 1 216 ? 49.527 -7.431 -21.232 1.00 74.62 216 GLY A N 1
ATOM 1588 C CA . GLY A 1 216 ? 48.287 -7.846 -21.887 1.00 74.62 216 GLY A CA 1
ATOM 1589 C C . GLY A 1 216 ? 47.792 -6.774 -22.857 1.00 74.62 216 GLY A C 1
ATOM 1590 O O . GLY A 1 216 ? 47.961 -5.575 -22.621 1.00 74.62 216 GLY A O 1
ATOM 1591 N N . GLY A 1 217 ? 47.190 -7.205 -23.962 1.00 82.50 217 GLY A N 1
ATOM 1592 C CA . GLY A 1 217 ? 46.607 -6.313 -24.953 1.00 82.50 217 GLY A CA 1
ATOM 1593 C C . GLY A 1 217 ? 45.465 -5.494 -24.359 1.00 82.50 217 GLY A C 1
ATOM 1594 O O . GLY A 1 217 ? 44.703 -5.978 -23.520 1.00 82.50 217 GLY A O 1
ATOM 1595 N N . ARG A 1 218 ? 45.327 -4.238 -24.793 1.00 88.38 218 ARG A N 1
ATOM 1596 C CA . ARG A 1 218 ? 44.177 -3.411 -24.408 1.00 88.38 218 ARG A CA 1
ATOM 1597 C C . ARG A 1 218 ? 42.908 -3.928 -25.091 1.00 88.38 218 ARG A C 1
ATOM 1599 O O . ARG A 1 218 ? 42.967 -4.262 -26.273 1.00 88.38 218 ARG A O 1
ATOM 1606 N N . GLY A 1 219 ? 41.780 -3.931 -24.387 1.00 90.44 219 GLY A N 1
ATOM 1607 C CA . GLY A 1 219 ? 40.472 -4.191 -24.990 1.00 90.44 219 GLY A CA 1
ATOM 1608 C C . GLY A 1 219 ? 40.085 -3.173 -26.073 1.00 90.44 219 GLY A C 1
ATOM 1609 O O . GLY A 1 219 ? 40.537 -2.024 -26.070 1.00 90.44 219 GLY A O 1
ATOM 1610 N N . GLY A 1 220 ? 39.259 -3.609 -27.020 1.00 92.12 220 GLY A N 1
ATOM 1611 C CA . GLY A 1 220 ? 38.753 -2.792 -28.118 1.00 92.12 220 GLY A CA 1
ATOM 1612 C C . GLY A 1 220 ? 37.692 -1.795 -27.657 1.00 92.12 220 GLY A C 1
ATOM 1613 O O . GLY A 1 220 ? 36.843 -2.107 -26.822 1.00 92.12 220 GLY A O 1
ATOM 1614 N N . ASP A 1 221 ? 37.718 -0.585 -28.212 1.00 94.62 221 ASP A N 1
ATOM 1615 C CA . ASP A 1 221 ? 36.753 0.461 -27.854 1.00 94.62 221 ASP A CA 1
ATOM 1616 C C . ASP A 1 221 ? 35.371 0.198 -28.462 1.00 94.62 221 ASP A C 1
ATOM 1618 O O . ASP A 1 221 ? 35.255 -0.328 -29.572 1.00 94.62 221 ASP A O 1
ATOM 1622 N N . ALA A 1 222 ? 34.321 0.632 -27.766 1.00 95.19 222 ALA A N 1
ATOM 1623 C CA . ALA A 1 222 ? 32.961 0.648 -28.296 1.00 95.19 222 ALA A CA 1
ATOM 1624 C C . ALA A 1 222 ? 32.497 2.091 -28.549 1.00 95.19 222 ALA A C 1
ATOM 1626 O O . ALA A 1 222 ? 32.747 2.995 -27.748 1.00 95.19 222 ALA A O 1
ATOM 1627 N N . GLN A 1 223 ? 31.805 2.309 -29.668 1.00 95.62 223 GLN A N 1
ATOM 1628 C CA . GLN A 1 223 ? 31.200 3.595 -30.016 1.00 95.62 223 GLN A CA 1
ATOM 1629 C C . GLN A 1 223 ? 29.790 3.405 -30.584 1.00 95.62 223 GLN A C 1
ATOM 1631 O O . GLN A 1 223 ? 29.588 2.617 -31.509 1.00 95.62 223 GLN A O 1
ATOM 1636 N N . LEU A 1 224 ? 28.827 4.153 -30.048 1.00 96.38 224 LEU A N 1
ATOM 1637 C CA . LEU A 1 224 ? 27.423 4.105 -30.443 1.00 96.38 224 LEU A CA 1
ATOM 1638 C C . LEU A 1 224 ? 26.878 5.526 -30.605 1.00 96.38 224 LEU A C 1
ATOM 1640 O O . LEU A 1 224 ? 26.871 6.315 -29.663 1.00 96.38 224 LEU A O 1
ATOM 1644 N N . GLU A 1 225 ? 26.401 5.850 -31.801 1.00 97.00 225 GLU A N 1
ATOM 1645 C CA . GLU A 1 225 ? 25.810 7.151 -32.107 1.00 97.00 225 GLU A CA 1
ATOM 1646 C C . GLU A 1 225 ? 24.508 6.957 -32.891 1.00 97.00 225 GLU A C 1
ATOM 1648 O O . GLU A 1 225 ? 24.503 6.426 -34.004 1.00 97.00 225 GLU A O 1
ATOM 1653 N N . ILE A 1 226 ? 23.389 7.367 -32.297 1.00 97.69 226 ILE A N 1
ATOM 1654 C CA . ILE A 1 226 ? 22.060 7.313 -32.908 1.00 97.69 226 ILE A CA 1
ATOM 1655 C C . ILE A 1 226 ? 21.501 8.735 -32.930 1.00 97.69 226 ILE A C 1
ATOM 1657 O O . ILE A 1 226 ? 21.233 9.328 -31.887 1.00 97.69 226 ILE A O 1
ATOM 1661 N N . TYR A 1 227 ? 21.343 9.281 -34.133 1.00 96.94 227 TYR A N 1
ATOM 1662 C CA . TYR A 1 227 ? 20.877 10.637 -34.388 1.00 96.94 227 TYR A CA 1
ATOM 1663 C C . TYR A 1 227 ? 19.609 10.629 -35.242 1.00 96.94 227 TYR A C 1
ATOM 1665 O O . TYR A 1 227 ? 19.630 10.202 -36.400 1.00 96.94 227 TYR A O 1
ATOM 1673 N N . SER A 1 228 ? 18.524 11.182 -34.706 1.00 95.69 228 SER A N 1
ATOM 1674 C CA . SER A 1 228 ? 17.340 11.531 -35.480 1.00 95.69 228 SER A CA 1
ATOM 1675 C C . SER A 1 228 ? 17.337 13.013 -35.848 1.00 95.69 228 SER A C 1
ATOM 1677 O O . SER A 1 228 ? 17.435 13.899 -34.999 1.00 95.69 228 SER A O 1
ATOM 1679 N N . GLY A 1 229 ? 17.173 13.299 -37.138 1.00 93.62 229 GLY A N 1
ATOM 1680 C CA . GLY A 1 229 ? 16.868 14.627 -37.652 1.00 93.62 229 GLY A CA 1
ATOM 1681 C C . GLY A 1 229 ? 15.402 15.047 -37.466 1.00 93.62 229 GLY A C 1
ATOM 1682 O O . GLY A 1 229 ? 15.078 16.199 -37.777 1.00 93.62 229 GLY A O 1
ATOM 1683 N N . GLY A 1 230 ? 14.544 14.145 -36.980 1.00 93.25 230 GLY A N 1
ATOM 1684 C CA . GLY A 1 230 ? 13.223 14.398 -36.398 1.00 93.25 230 GLY A CA 1
ATOM 1685 C C . GLY A 1 230 ? 13.199 13.911 -34.944 1.00 93.25 230 GLY A C 1
ATOM 1686 O O . GLY A 1 230 ? 14.102 14.247 -34.175 1.00 93.25 230 GLY A O 1
ATOM 1687 N N . ASP A 1 231 ? 12.204 13.100 -34.588 1.00 94.44 231 ASP A N 1
ATOM 1688 C CA . ASP A 1 231 ? 12.086 12.467 -33.262 1.00 94.44 231 ASP A CA 1
ATOM 1689 C C . ASP A 1 231 ? 12.808 11.116 -33.202 1.00 94.44 231 ASP A C 1
ATOM 1691 O O . ASP A 1 231 ? 12.969 10.445 -34.230 1.00 94.44 231 ASP A O 1
ATOM 1695 N N . LEU A 1 232 ? 13.229 10.714 -32.003 1.00 96.62 232 LEU A N 1
ATOM 1696 C CA . LEU A 1 232 ? 13.799 9.399 -31.706 1.00 96.62 232 LEU A CA 1
ATOM 1697 C C . LEU A 1 232 ? 12.878 8.667 -30.723 1.00 96.62 232 LEU A C 1
ATOM 1699 O O . LEU A 1 232 ? 12.692 9.125 -29.598 1.00 96.62 232 LEU A O 1
ATOM 1703 N N . ILE A 1 233 ? 12.311 7.540 -31.155 1.00 95.81 233 ILE A N 1
ATOM 1704 C CA . ILE A 1 233 ? 11.410 6.700 -30.356 1.00 95.81 233 ILE A CA 1
ATOM 1705 C C . ILE A 1 233 ? 12.093 5.356 -30.104 1.00 95.81 233 ILE A C 1
ATOM 1707 O O . ILE A 1 233 ? 12.458 4.656 -31.053 1.00 95.81 233 ILE A O 1
ATOM 1711 N N . VAL A 1 234 ? 12.253 4.995 -28.830 1.00 97.12 234 VAL A N 1
ATOM 1712 C CA . VAL A 1 234 ? 12.825 3.718 -28.384 1.00 97.12 234 VAL A CA 1
ATOM 1713 C C . VAL A 1 234 ? 11.817 3.029 -27.465 1.00 97.12 234 VAL A C 1
ATOM 1715 O O . VAL A 1 234 ? 11.559 3.504 -26.362 1.00 97.12 234 VAL A O 1
ATOM 1718 N N . GLU A 1 235 ? 11.235 1.921 -27.918 1.00 95.88 235 GLU A N 1
ATOM 1719 C CA . GLU A 1 235 ? 10.156 1.217 -27.214 1.00 95.88 235 GLU A CA 1
ATOM 1720 C C . GLU A 1 235 ? 10.486 -0.268 -27.027 1.00 95.88 235 GLU A C 1
ATOM 1722 O O . GLU A 1 235 ? 10.890 -0.943 -27.979 1.00 95.88 235 GLU A O 1
ATOM 1727 N N . SER A 1 236 ? 10.299 -0.804 -25.817 1.00 95.75 236 SER A N 1
ATOM 1728 C CA . SER A 1 236 ? 10.500 -2.229 -25.493 1.00 95.75 236 SER A CA 1
ATOM 1729 C C . SER A 1 236 ? 11.849 -2.802 -25.979 1.00 95.75 236 SER A C 1
ATOM 1731 O O . SER A 1 236 ? 11.928 -3.954 -26.409 1.00 95.75 236 SER A O 1
ATOM 1733 N N . SER A 1 237 ? 12.905 -1.980 -25.995 1.00 97.62 237 SER A N 1
ATOM 1734 C CA . SER A 1 237 ? 14.147 -2.242 -26.736 1.00 97.62 237 SER A CA 1
ATOM 1735 C C . SER A 1 237 ? 15.397 -2.151 -25.863 1.00 97.62 237 SER A C 1
ATOM 1737 O O . SER A 1 237 ? 15.437 -1.425 -24.873 1.00 97.62 237 SER A O 1
ATOM 1739 N N . LYS A 1 238 ? 16.462 -2.851 -26.263 1.00 97.44 238 LYS A N 1
ATOM 1740 C CA . LYS A 1 238 ? 17.784 -2.778 -25.629 1.00 97.44 238 LYS A CA 1
ATOM 1741 C C . LYS A 1 238 ? 18.791 -2.114 -26.557 1.00 97.44 238 LYS A C 1
ATOM 1743 O O . LYS A 1 238 ? 19.046 -2.611 -27.653 1.00 97.44 238 LYS A O 1
ATOM 1748 N N . ILE A 1 239 ? 19.420 -1.039 -26.096 1.00 97.31 239 ILE A N 1
ATOM 1749 C CA . ILE A 1 239 ? 20.547 -0.397 -26.774 1.00 97.31 239 ILE A CA 1
ATOM 1750 C C . ILE A 1 239 ? 21.773 -0.540 -25.862 1.00 97.31 239 ILE A C 1
ATOM 1752 O O . ILE A 1 239 ? 21.730 -0.172 -24.691 1.00 97.31 239 ILE A O 1
ATOM 1756 N N . ASN A 1 240 ? 22.846 -1.145 -26.373 1.00 95.31 240 ASN A N 1
ATOM 1757 C CA . ASN A 1 240 ? 24.029 -1.509 -25.594 1.00 95.31 240 ASN A CA 1
ATOM 1758 C C . ASN A 1 240 ? 25.325 -1.150 -26.334 1.00 95.31 240 ASN A C 1
ATOM 1760 O O . ASN A 1 240 ? 25.509 -1.536 -27.489 1.00 95.31 240 ASN A O 1
ATOM 1764 N N . ALA A 1 241 ? 26.258 -0.505 -25.637 1.00 95.25 241 ALA A N 1
ATOM 1765 C CA . ALA A 1 241 ? 27.670 -0.505 -25.986 1.00 95.25 241 ALA A CA 1
ATOM 1766 C C . ALA A 1 241 ? 28.483 -1.081 -24.819 1.00 95.25 241 ALA A C 1
ATOM 1768 O O . ALA A 1 241 ? 28.499 -0.531 -23.718 1.00 95.25 241 ALA A O 1
ATOM 1769 N N . THR A 1 242 ? 29.182 -2.183 -25.070 1.00 94.94 242 THR A N 1
ATOM 1770 C CA . THR A 1 242 ? 30.130 -2.793 -24.135 1.00 94.94 242 THR A CA 1
ATOM 1771 C C . THR A 1 242 ? 31.506 -2.788 -24.791 1.00 94.94 242 THR A C 1
ATOM 1773 O O . THR A 1 242 ? 31.693 -3.381 -25.852 1.00 94.94 242 THR A O 1
ATOM 1776 N N . ALA A 1 243 ? 32.472 -2.091 -24.205 1.00 94.06 243 ALA A N 1
ATOM 1777 C CA . ALA A 1 243 ? 33.850 -2.137 -24.678 1.00 94.06 243 ALA A CA 1
ATOM 1778 C C . ALA A 1 243 ? 34.535 -3.435 -24.216 1.00 94.06 243 ALA A C 1
ATOM 1780 O O . ALA A 1 243 ? 34.179 -3.980 -23.171 1.00 94.06 243 ALA A O 1
ATOM 1781 N N . GLY A 1 244 ? 35.489 -3.931 -25.005 1.00 92.12 244 GLY A N 1
ATOM 1782 C CA . GLY A 1 244 ? 36.152 -5.210 -24.743 1.00 92.12 244 GLY A CA 1
ATOM 1783 C C . GLY A 1 244 ? 37.024 -5.157 -23.492 1.00 92.12 244 GLY A C 1
ATOM 1784 O O . GLY A 1 244 ? 37.557 -4.101 -23.134 1.00 92.12 244 GLY A O 1
ATOM 1785 N N . ASP A 1 245 ? 37.195 -6.291 -22.827 1.00 92.12 245 ASP A N 1
ATOM 1786 C CA . ASP A 1 245 ? 38.048 -6.388 -21.646 1.00 92.12 245 ASP A CA 1
ATOM 1787 C C . ASP A 1 245 ? 39.540 -6.352 -22.029 1.00 92.12 245 ASP A C 1
ATOM 1789 O O . ASP A 1 245 ? 39.931 -6.656 -23.158 1.00 92.12 245 ASP A O 1
ATOM 1793 N N . GLY A 1 246 ? 40.406 -5.982 -21.084 1.00 88.69 246 GLY A N 1
ATOM 1794 C CA . GLY A 1 246 ? 41.854 -6.130 -21.249 1.00 88.69 246 GLY A CA 1
ATOM 1795 C C . GLY A 1 246 ? 42.290 -7.598 -21.184 1.00 88.69 246 GLY A C 1
ATOM 1796 O O . GLY A 1 246 ? 41.710 -8.375 -20.430 1.00 88.69 246 GLY A O 1
ATOM 1797 N N . GLY A 1 247 ? 43.332 -7.969 -21.933 1.00 85.56 247 GLY A N 1
ATOM 1798 C CA . GLY A 1 247 ? 43.883 -9.332 -21.920 1.00 85.56 247 GLY A CA 1
ATOM 1799 C C . GLY A 1 247 ? 44.466 -9.726 -20.559 1.00 85.56 247 GLY A C 1
ATOM 1800 O O . GLY A 1 247 ? 44.901 -8.859 -19.792 1.00 85.56 247 GLY A O 1
ATOM 1801 N N . GLU A 1 248 ? 44.487 -11.021 -20.242 1.00 81.56 248 GLU A N 1
ATOM 1802 C CA . GLU A 1 248 ? 44.839 -11.499 -18.899 1.00 81.56 248 GLU A CA 1
ATOM 1803 C C . GLU A 1 248 ? 46.320 -11.250 -18.532 1.00 81.56 248 GLU A C 1
ATOM 1805 O O . GLU A 1 248 ? 47.205 -11.225 -19.403 1.00 81.56 248 GLU A O 1
ATOM 1810 N N . PRO A 1 249 ? 46.637 -11.098 -17.228 1.00 71.00 249 PRO A N 1
ATOM 1811 C CA . PRO A 1 249 ? 48.006 -11.146 -16.740 1.00 71.00 249 PRO A CA 1
ATOM 1812 C C . PRO A 1 249 ? 48.558 -12.572 -16.856 1.00 71.00 249 PRO A C 1
ATOM 1814 O O . PRO A 1 249 ? 47.903 -13.548 -16.491 1.00 71.00 249 PRO A O 1
ATOM 1817 N N . SER A 1 250 ? 49.812 -12.700 -17.293 1.00 68.44 250 SER A N 1
ATOM 1818 C CA . SER A 1 250 ? 50.544 -13.969 -17.203 1.00 68.44 250 SER A CA 1
ATOM 1819 C C . SER A 1 250 ? 51.276 -14.071 -15.861 1.00 68.44 250 SER A C 1
ATOM 1821 O O . SER A 1 250 ? 51.400 -13.094 -15.122 1.00 68.44 250 SER A O 1
ATOM 1823 N N . SER A 1 251 ? 51.843 -15.238 -15.543 1.00 61.31 251 SER A N 1
ATOM 1824 C CA . SER A 1 251 ? 52.618 -15.451 -14.306 1.00 61.31 251 SER A CA 1
ATOM 1825 C C . SER A 1 251 ? 53.860 -14.554 -14.153 1.00 61.31 251 SER A C 1
ATOM 1827 O O . SER A 1 251 ? 54.497 -14.576 -13.100 1.00 61.31 251 SER A O 1
ATOM 1829 N N . VAL A 1 252 ? 54.213 -13.772 -15.182 1.00 59.53 252 VAL A N 1
ATOM 1830 C CA . VAL A 1 252 ? 55.345 -12.829 -15.203 1.00 59.53 252 VAL A CA 1
ATOM 1831 C C . VAL A 1 252 ? 55.001 -11.457 -15.815 1.00 59.53 252 VAL A C 1
ATOM 1833 O O . VAL A 1 252 ? 55.907 -10.650 -16.026 1.00 59.53 252 VAL A O 1
ATOM 1836 N N . ALA A 1 253 ? 53.725 -11.172 -16.105 1.00 61.72 253 ALA A N 1
ATOM 1837 C CA . ALA A 1 253 ? 53.292 -9.983 -16.850 1.00 61.72 253 ALA A CA 1
ATOM 1838 C C . ALA A 1 253 ? 52.029 -9.337 -16.257 1.00 61.72 253 ALA A C 1
ATOM 1840 O O . ALA A 1 253 ? 51.199 -10.013 -15.656 1.00 61.72 253 ALA A O 1
ATOM 1841 N N . ARG A 1 254 ? 51.853 -8.026 -16.464 1.00 68.50 254 ARG A N 1
ATOM 1842 C CA . ARG A 1 254 ? 50.590 -7.337 -16.134 1.00 68.50 254 ARG A CA 1
ATOM 1843 C C . ARG A 1 254 ? 49.574 -7.533 -17.258 1.00 68.50 254 ARG A C 1
ATOM 1845 O O . ARG A 1 254 ? 49.970 -7.542 -18.422 1.00 68.50 254 ARG A O 1
ATOM 1852 N N . GLY A 1 255 ? 48.294 -7.645 -16.910 1.00 73.75 255 GLY A N 1
ATOM 1853 C CA . GLY A 1 255 ? 47.196 -7.675 -17.877 1.00 73.75 255 GLY A CA 1
ATOM 1854 C C . GLY A 1 255 ? 46.963 -6.317 -18.544 1.00 73.75 255 GLY A C 1
ATOM 1855 O O . GLY A 1 255 ? 47.672 -5.344 -18.275 1.00 73.75 255 GLY A O 1
ATOM 1856 N N . GLY A 1 256 ? 45.977 -6.266 -19.434 1.00 81.06 256 GLY A N 1
ATOM 1857 C CA . GLY A 1 256 ? 45.628 -5.076 -20.203 1.00 81.06 256 GLY A CA 1
ATOM 1858 C C . GLY A 1 256 ? 44.669 -4.118 -19.489 1.00 81.06 256 GLY A C 1
ATOM 1859 O O . GLY A 1 256 ? 43.883 -4.503 -18.618 1.00 81.06 256 GLY A O 1
ATOM 1860 N N . ALA A 1 257 ? 44.688 -2.861 -19.933 1.00 85.94 257 ALA A N 1
ATOM 1861 C CA . ALA A 1 257 ? 43.579 -1.928 -19.744 1.00 85.94 257 ALA A CA 1
ATOM 1862 C C . ALA A 1 257 ? 42.359 -2.361 -20.577 1.00 85.94 257 ALA A C 1
ATOM 1864 O O . ALA A 1 257 ? 42.511 -3.022 -21.609 1.00 85.94 257 ALA A O 1
ATOM 1865 N N . GLY A 1 258 ? 41.155 -1.980 -20.159 1.00 85.50 258 GLY A N 1
ATOM 1866 C CA . GLY A 1 258 ? 39.957 -2.236 -20.962 1.00 85.50 258 GLY A CA 1
ATOM 1867 C C . GLY A 1 258 ? 39.861 -1.307 -22.180 1.00 85.50 258 GLY A C 1
ATOM 1868 O O . GLY A 1 258 ? 40.591 -0.313 -22.310 1.00 85.50 258 GLY A O 1
ATOM 1869 N N . GLY A 1 259 ? 38.916 -1.604 -23.066 1.00 85.50 259 GLY A N 1
ATOM 1870 C CA . GLY A 1 259 ? 38.361 -0.607 -23.977 1.00 85.50 259 GLY A CA 1
ATOM 1871 C C . GLY A 1 259 ? 37.477 0.391 -23.218 1.00 85.50 259 GLY A C 1
ATOM 1872 O O . GLY A 1 259 ? 36.908 0.057 -22.177 1.00 85.50 259 GLY A O 1
ATOM 1873 N N . ILE A 1 260 ? 37.330 1.609 -23.743 1.00 85.62 260 ILE A N 1
ATOM 1874 C CA . ILE A 1 260 ? 36.370 2.605 -23.237 1.00 85.62 260 ILE A CA 1
ATOM 1875 C C . ILE A 1 260 ? 35.114 2.620 -24.110 1.00 85.62 260 ILE A C 1
ATOM 1877 O O . ILE A 1 260 ? 35.171 2.300 -25.304 1.00 85.62 260 ILE A O 1
ATOM 1881 N N . VAL A 1 261 ? 33.986 3.064 -23.548 1.00 84.12 261 VAL A N 1
ATOM 1882 C CA . VAL A 1 261 ? 32.854 3.513 -24.372 1.00 84.12 261 VAL A CA 1
ATOM 1883 C C . VAL A 1 261 ? 33.074 4.991 -24.680 1.00 84.12 261 VAL A C 1
ATOM 1885 O O . VAL A 1 261 ? 32.697 5.867 -23.906 1.00 84.12 261 VAL A O 1
ATOM 1888 N N . ASN A 1 262 ? 33.771 5.259 -25.786 1.00 71.81 262 ASN A N 1
ATOM 1889 C CA . ASN A 1 262 ? 34.330 6.582 -26.086 1.00 71.81 262 ASN A CA 1
ATOM 1890 C C . ASN A 1 262 ? 33.243 7.631 -26.384 1.00 71.81 262 ASN A C 1
ATOM 1892 O O . ASN A 1 262 ? 33.328 8.774 -25.943 1.00 71.81 262 ASN A O 1
ATOM 1896 N N . ILE A 1 263 ? 32.205 7.228 -27.124 1.00 75.38 263 ILE A N 1
ATOM 1897 C CA . ILE A 1 263 ? 30.998 8.024 -27.365 1.00 75.38 263 ILE A CA 1
ATOM 1898 C C . ILE A 1 263 ? 29.796 7.077 -27.324 1.00 75.38 263 ILE A C 1
ATOM 1900 O O . ILE A 1 263 ? 29.745 6.115 -28.094 1.00 75.38 263 ILE A O 1
ATOM 1904 N N . TYR A 1 264 ? 28.837 7.378 -26.449 1.00 87.62 264 TYR A N 1
ATOM 1905 C CA . TYR A 1 264 ? 27.479 6.843 -26.481 1.00 87.62 264 TYR A CA 1
ATOM 1906 C C . TYR A 1 264 ? 26.511 8.024 -26.538 1.00 87.62 264 TYR A C 1
ATOM 1908 O O . TYR A 1 264 ? 26.352 8.738 -25.546 1.00 87.62 264 TYR A O 1
ATOM 1916 N N . THR A 1 265 ? 25.860 8.230 -27.680 1.00 92.94 265 THR A N 1
ATOM 1917 C CA . THR A 1 265 ? 24.934 9.354 -27.880 1.00 92.94 265 THR A CA 1
ATOM 1918 C C . THR A 1 265 ? 23.625 8.873 -28.484 1.00 92.94 265 THR A C 1
ATOM 1920 O O . THR A 1 265 ? 23.623 8.310 -29.580 1.00 92.94 265 THR A O 1
ATOM 1923 N N . LEU A 1 266 ? 22.513 9.161 -27.804 1.00 96.38 266 LEU A N 1
ATOM 1924 C CA . LEU A 1 266 ? 21.171 9.133 -28.389 1.00 96.38 266 LEU A CA 1
ATOM 1925 C C . LEU A 1 266 ? 20.700 10.581 -28.529 1.00 96.38 266 LEU A C 1
ATOM 1927 O O . LEU A 1 266 ? 20.665 11.323 -27.544 1.00 96.38 266 LEU A O 1
A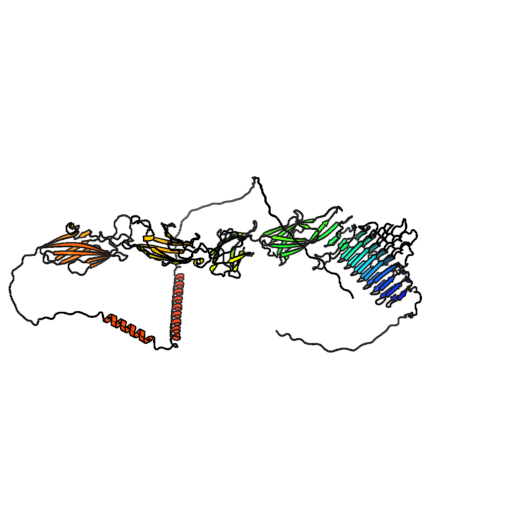TOM 1931 N N . SER A 1 267 ? 20.367 11.006 -29.744 1.00 96.19 267 SER A N 1
ATOM 1932 C CA . SER A 1 267 ? 19.961 12.385 -29.994 1.00 96.19 267 SER A CA 1
ATOM 1933 C C . SER A 1 267 ? 18.809 12.509 -30.982 1.00 96.19 267 SER A C 1
ATOM 1935 O O . SER A 1 267 ? 18.740 11.787 -31.975 1.00 96.19 267 SER A O 1
ATOM 1937 N N . ALA A 1 268 ? 17.925 13.464 -30.708 1.00 96.25 268 ALA A N 1
ATOM 1938 C CA . ALA A 1 268 ? 16.808 13.857 -31.550 1.00 96.25 268 ALA A CA 1
ATOM 1939 C C . ALA A 1 268 ? 16.852 15.358 -31.855 1.00 96.25 268 ALA A C 1
ATOM 1941 O O . ALA A 1 268 ? 17.452 16.151 -31.125 1.00 96.25 268 ALA A O 1
ATOM 1942 N N . ARG A 1 269 ? 16.173 15.760 -32.929 1.00 94.12 269 ARG A N 1
ATOM 1943 C CA . ARG A 1 269 ? 15.957 17.168 -33.287 1.00 94.12 269 ARG A CA 1
ATOM 1944 C C . ARG A 1 269 ? 14.604 17.707 -32.836 1.00 94.12 269 ARG A C 1
ATOM 1946 O O . ARG A 1 269 ? 14.499 18.920 -32.682 1.00 94.12 269 ARG A O 1
ATOM 1953 N N . GLY A 1 270 ? 13.622 16.826 -32.665 1.00 93.56 270 GLY A N 1
ATOM 1954 C CA . GLY A 1 270 ? 12.418 17.054 -31.870 1.00 93.56 270 GLY A CA 1
ATOM 1955 C C . GLY A 1 270 ? 12.574 16.364 -30.515 1.00 93.56 270 GLY A C 1
ATOM 1956 O O . GLY A 1 270 ? 13.518 16.672 -29.778 1.00 93.56 270 GLY A O 1
ATOM 1957 N N . TYR A 1 271 ? 11.691 15.409 -30.235 1.00 94.25 271 TYR A N 1
ATOM 1958 C CA . TYR A 1 271 ? 11.593 14.668 -28.974 1.00 94.25 271 TYR A CA 1
ATOM 1959 C C . TYR A 1 271 ? 12.459 13.400 -28.942 1.00 94.25 271 TYR A C 1
ATOM 1961 O O . TYR A 1 271 ? 12.681 12.750 -29.969 1.00 94.25 271 TYR A O 1
ATOM 1969 N N . LEU A 1 272 ? 12.901 13.014 -27.743 1.00 96.06 272 LEU A N 1
ATOM 1970 C CA . LEU A 1 272 ? 13.444 11.684 -27.445 1.00 96.06 272 LEU A CA 1
ATOM 1971 C C . LEU A 1 272 ? 12.504 10.982 -26.457 1.00 96.06 272 LEU A C 1
ATOM 1973 O O . LEU A 1 272 ? 12.525 11.317 -25.277 1.00 96.06 272 LEU A O 1
ATOM 1977 N N . ASN A 1 273 ? 11.714 10.015 -26.932 1.00 95.62 273 ASN A N 1
ATOM 1978 C CA . ASN A 1 273 ? 10.864 9.168 -26.087 1.00 95.62 273 ASN A CA 1
ATOM 1979 C C . ASN A 1 273 ? 11.534 7.799 -25.893 1.00 95.62 273 ASN A C 1
ATOM 1981 O O . ASN A 1 273 ? 11.905 7.141 -26.873 1.00 95.62 273 ASN A O 1
ATOM 1985 N N . VAL A 1 274 ? 11.693 7.380 -24.636 1.00 94.94 274 VAL A N 1
ATOM 1986 C CA . VAL A 1 274 ? 12.230 6.067 -24.258 1.00 94.94 274 VAL A CA 1
ATOM 1987 C C . VAL A 1 274 ? 11.253 5.374 -23.310 1.00 94.94 274 VAL A C 1
ATOM 1989 O O . VAL A 1 274 ? 11.103 5.785 -22.164 1.00 94.94 274 VAL A O 1
ATOM 1992 N N . THR A 1 275 ? 10.599 4.307 -23.766 1.00 93.75 275 THR A N 1
ATOM 1993 C CA . THR A 1 275 ? 9.582 3.581 -22.987 1.00 93.75 275 THR A CA 1
ATOM 1994 C C . THR A 1 275 ? 9.917 2.091 -22.896 1.00 93.75 275 THR A C 1
ATOM 1996 O O . THR A 1 275 ? 10.288 1.461 -23.890 1.00 93.75 275 THR A O 1
ATOM 1999 N N . ALA A 1 276 ? 9.800 1.516 -21.696 1.00 93.00 276 ALA A N 1
ATOM 2000 C CA . ALA A 1 276 ? 10.083 0.109 -21.388 1.00 93.00 276 ALA A CA 1
ATOM 2001 C C . ALA A 1 276 ? 11.434 -0.427 -21.923 1.00 93.00 276 ALA A C 1
ATOM 2003 O O . ALA A 1 276 ? 11.515 -1.566 -22.385 1.00 93.00 276 ALA A O 1
ATOM 2004 N N . SER A 1 277 ? 12.482 0.404 -21.927 1.00 94.50 277 SER A N 1
ATOM 2005 C CA . SER A 1 277 ? 13.720 0.151 -22.679 1.00 94.50 277 SER A CA 1
ATOM 2006 C C . SER A 1 277 ? 14.995 0.226 -21.830 1.00 94.50 277 SER A C 1
ATOM 2008 O O . SER A 1 277 ? 15.086 0.970 -20.856 1.00 94.50 277 SER A O 1
ATOM 2010 N N . GLU A 1 278 ? 16.016 -0.539 -22.218 1.00 93.31 278 GLU A N 1
ATOM 2011 C CA . GLU A 1 278 ? 17.287 -0.655 -21.496 1.00 93.31 278 GLU A CA 1
ATOM 2012 C C . GLU A 1 278 ? 18.430 0.029 -22.266 1.00 93.31 278 GLU A C 1
ATOM 2014 O O . GLU A 1 278 ? 18.756 -0.354 -23.392 1.00 93.31 278 GLU A O 1
ATOM 2019 N N . ILE A 1 279 ? 19.067 1.020 -21.640 1.00 92.31 279 ILE A N 1
ATOM 2020 C CA . ILE A 1 279 ? 20.237 1.746 -22.151 1.00 92.31 279 ILE A CA 1
ATOM 2021 C C . ILE A 1 279 ? 21.471 1.292 -21.365 1.00 92.31 279 ILE A C 1
ATOM 2023 O O . ILE A 1 279 ? 21.548 1.508 -20.158 1.00 92.31 279 ILE A O 1
ATOM 2027 N N . VAL A 1 280 ? 22.448 0.682 -22.040 1.00 90.69 280 VAL A N 1
ATOM 2028 C CA . VAL A 1 280 ? 23.641 0.094 -21.405 1.00 90.69 280 VAL A CA 1
ATOM 2029 C C . VAL A 1 280 ? 24.923 0.664 -22.005 1.00 90.69 280 VAL A C 1
ATOM 2031 O O . VAL A 1 280 ? 25.150 0.565 -23.209 1.00 90.69 280 VAL A O 1
ATOM 2034 N N . SER A 1 281 ? 25.791 1.212 -21.157 1.00 90.94 281 SER A N 1
ATOM 2035 C CA . SER A 1 281 ? 27.111 1.729 -21.525 1.00 90.94 281 SER A CA 1
ATOM 2036 C C . SER A 1 281 ? 28.153 1.223 -20.526 1.00 90.94 281 SER A C 1
ATOM 2038 O O . SER A 1 281 ? 28.215 1.669 -19.378 1.00 90.94 281 SER A O 1
ATOM 2040 N N . LEU A 1 282 ? 28.965 0.252 -20.950 1.00 90.12 282 LEU A N 1
ATOM 2041 C CA . LEU A 1 282 ? 29.909 -0.477 -20.097 1.00 90.12 282 LEU A CA 1
ATOM 2042 C C . LEU A 1 282 ? 31.340 -0.407 -20.637 1.00 90.12 282 LEU A C 1
ATOM 2044 O O . LEU A 1 282 ? 31.648 -0.998 -21.671 1.00 90.12 282 LEU A O 1
ATOM 2048 N N . GLY A 1 283 ? 32.234 0.257 -19.901 1.00 89.06 283 GLY A N 1
ATOM 2049 C CA . GLY A 1 283 ? 33.675 0.150 -20.130 1.00 89.06 283 GLY A CA 1
ATOM 2050 C C . GLY A 1 283 ? 34.187 -1.260 -19.811 1.00 89.06 283 GLY A C 1
ATOM 2051 O O . GLY A 1 283 ? 33.652 -1.940 -18.926 1.00 89.06 283 GLY A O 1
ATOM 2052 N N . GLY A 1 284 ? 35.216 -1.704 -20.531 1.00 89.25 284 GLY A N 1
ATOM 2053 C CA . GLY A 1 284 ? 35.811 -3.030 -20.357 1.00 89.25 284 GLY A CA 1
ATOM 2054 C C . GLY A 1 284 ? 36.487 -3.192 -18.994 1.00 89.25 284 GLY A C 1
ATOM 2055 O O . GLY A 1 284 ? 36.872 -2.211 -18.355 1.00 89.25 284 GLY A O 1
ATOM 2056 N N . LEU A 1 285 ? 36.639 -4.428 -18.524 1.00 89.62 285 LEU A N 1
ATOM 2057 C CA . LEU A 1 285 ? 37.388 -4.735 -17.307 1.00 89.62 285 LEU A CA 1
ATOM 2058 C C . LEU A 1 285 ? 38.892 -4.588 -17.549 1.00 89.62 285 LEU A C 1
ATOM 2060 O O . LEU A 1 285 ? 39.473 -5.207 -18.440 1.00 89.62 285 LEU A O 1
ATOM 2064 N N . ARG A 1 286 ? 39.537 -3.801 -16.689 1.00 87.62 286 ARG A N 1
ATOM 2065 C CA . ARG A 1 286 ? 40.988 -3.651 -16.610 1.00 87.62 286 ARG A CA 1
ATOM 2066 C C . ARG A 1 286 ? 41.581 -4.810 -15.812 1.00 87.62 286 ARG A C 1
ATOM 2068 O O . ARG A 1 286 ? 41.493 -4.828 -14.583 1.00 87.62 286 ARG A O 1
ATOM 2075 N N . ARG A 1 287 ? 42.221 -5.765 -16.492 1.00 81.44 287 ARG A N 1
ATOM 2076 C CA . ARG A 1 287 ? 42.741 -7.010 -15.892 1.00 81.44 287 ARG A CA 1
ATOM 2077 C C . ARG A 1 287 ? 44.164 -6.871 -15.310 1.00 81.44 287 ARG A C 1
ATOM 2079 O O . ARG A 1 287 ? 44.925 -7.830 -15.248 1.00 81.44 287 ARG A O 1
ATOM 2086 N N . GLU A 1 288 ? 44.545 -5.674 -14.849 1.00 72.06 288 GLU A N 1
ATOM 2087 C CA . GLU A 1 288 ? 45.890 -5.405 -14.306 1.00 72.06 288 GLU A CA 1
ATOM 2088 C C . GLU A 1 288 ? 46.123 -5.946 -12.883 1.00 72.06 288 GLU A C 1
ATOM 2090 O O . GLU A 1 288 ? 47.172 -6.540 -12.633 1.00 72.06 288 GLU A O 1
ATOM 2095 N N . VAL A 1 289 ? 45.190 -5.720 -11.946 1.00 60.16 289 VAL A N 1
ATOM 2096 C CA . VAL A 1 289 ? 45.263 -6.168 -10.538 1.00 60.16 289 VAL A CA 1
ATOM 2097 C C . VAL A 1 289 ? 43.836 -6.364 -9.991 1.00 60.16 289 VAL A C 1
ATOM 2099 O O . VAL A 1 289 ? 43.020 -5.461 -10.172 1.00 60.16 289 VAL A O 1
ATOM 2102 N N . PRO A 1 290 ? 43.505 -7.479 -9.308 1.00 70.75 290 PRO A N 1
ATOM 2103 C CA . PRO A 1 290 ? 42.219 -7.635 -8.621 1.00 70.75 290 PRO A CA 1
ATOM 2104 C C . PRO A 1 290 ? 42.087 -6.739 -7.365 1.00 70.75 290 PRO A C 1
ATOM 2106 O O . PRO A 1 290 ? 43.070 -6.595 -6.633 1.00 70.75 290 PRO A O 1
ATOM 2109 N N . PRO A 1 291 ? 40.890 -6.212 -7.034 1.00 72.81 291 PRO A N 1
ATOM 2110 C CA . PRO A 1 291 ? 39.637 -6.327 -7.782 1.00 72.81 291 PRO A CA 1
ATOM 2111 C C . PRO A 1 291 ? 39.662 -5.495 -9.072 1.00 72.81 291 PRO A C 1
ATOM 2113 O O . PRO A 1 291 ? 40.103 -4.348 -9.076 1.00 72.81 291 PRO A O 1
ATOM 2116 N N . TYR A 1 292 ? 39.175 -6.081 -10.167 1.00 78.38 292 TYR A N 1
ATOM 2117 C CA . TYR A 1 292 ? 39.197 -5.445 -11.482 1.00 78.38 292 TYR A CA 1
ATOM 2118 C C . TYR A 1 292 ? 38.243 -4.246 -11.546 1.00 78.38 292 TYR A C 1
ATOM 2120 O O . TYR A 1 292 ? 37.078 -4.341 -11.161 1.00 78.38 292 TYR A O 1
ATOM 2128 N N . THR A 1 293 ? 38.725 -3.127 -12.081 1.00 80.06 293 THR A N 1
ATOM 2129 C CA . THR A 1 293 ? 37.929 -1.917 -12.328 1.00 80.06 293 THR A CA 1
ATOM 2130 C C . THR A 1 293 ? 37.411 -1.899 -13.764 1.00 80.06 293 THR A C 1
ATOM 2132 O O . THR A 1 293 ? 38.143 -2.292 -14.673 1.00 80.06 293 THR A O 1
ATOM 2135 N N . ARG A 1 294 ? 36.198 -1.387 -14.002 1.00 84.25 294 ARG A N 1
ATOM 2136 C CA . ARG A 1 294 ? 35.766 -1.028 -15.365 1.00 84.25 294 ARG A CA 1
ATOM 2137 C C . ARG A 1 294 ? 36.385 0.300 -15.792 1.00 84.25 294 ARG A C 1
ATOM 2139 O O . ARG A 1 294 ? 36.476 1.220 -14.983 1.00 84.25 294 ARG A O 1
ATOM 2146 N N . GLU A 1 295 ? 36.783 0.381 -17.055 1.00 87.19 295 GLU A N 1
ATOM 2147 C CA . GLU A 1 295 ? 37.152 1.633 -17.723 1.00 87.19 295 GLU A CA 1
ATOM 2148 C C . GLU A 1 295 ? 35.946 2.578 -17.873 1.00 87.19 295 GLU A C 1
ATOM 2150 O O . GLU A 1 295 ? 34.821 2.219 -17.518 1.00 87.19 295 GLU A O 1
ATOM 2155 N N . SER A 1 296 ? 36.175 3.782 -18.407 1.00 80.06 296 SER A N 1
ATOM 2156 C CA . SER A 1 296 ? 35.147 4.820 -18.512 1.00 80.06 296 SER A CA 1
ATOM 2157 C C . SER A 1 296 ? 34.001 4.489 -19.483 1.00 80.06 296 SER A C 1
ATOM 2159 O O . SER A 1 296 ? 34.207 4.026 -20.614 1.00 80.06 296 SER A O 1
ATOM 2161 N N . SER A 1 297 ? 32.780 4.812 -19.054 1.00 83.44 297 SER A N 1
ATOM 2162 C CA . SER A 1 297 ? 31.568 4.829 -19.872 1.00 83.44 297 SER A CA 1
ATOM 2163 C C . SER A 1 297 ? 30.648 6.004 -19.520 1.00 83.44 297 SER A C 1
ATOM 2165 O O . SER A 1 297 ? 30.349 6.266 -18.355 1.00 83.44 297 SER A O 1
ATOM 2167 N N . ARG A 1 298 ? 30.186 6.727 -20.548 1.00 83.62 298 ARG A N 1
ATOM 2168 C CA . ARG A 1 298 ? 29.290 7.883 -20.406 1.00 83.62 298 ARG A CA 1
ATOM 2169 C C . ARG A 1 298 ? 28.188 7.853 -21.453 1.00 83.62 298 ARG A C 1
ATOM 2171 O O . ARG A 1 298 ? 28.471 7.558 -22.611 1.00 83.62 298 ARG A O 1
ATOM 2178 N N . VAL A 1 299 ? 26.964 8.196 -21.056 1.00 87.50 299 VAL A N 1
ATOM 2179 C CA . VAL A 1 299 ? 25.796 8.324 -21.943 1.00 87.50 299 VAL A CA 1
ATOM 2180 C C . VAL A 1 299 ? 25.409 9.794 -22.107 1.00 87.50 299 VAL A C 1
ATOM 2182 O O . VAL A 1 299 ? 25.217 10.501 -21.120 1.00 87.50 299 VAL A O 1
ATOM 2185 N N . TYR A 1 300 ? 25.246 10.238 -23.354 1.00 88.56 300 TYR A N 1
ATOM 2186 C CA . TYR A 1 300 ? 24.688 11.544 -23.706 1.00 88.56 300 TYR A CA 1
ATOM 2187 C C . TYR A 1 300 ? 23.285 11.378 -24.300 1.00 88.56 300 TYR A C 1
ATOM 2189 O O . TYR A 1 300 ? 23.121 10.723 -25.332 1.00 88.56 300 TYR A O 1
ATOM 2197 N N . LEU A 1 301 ? 22.284 11.999 -23.672 1.00 91.38 301 LEU A N 1
ATOM 2198 C CA . LEU A 1 301 ? 20.901 12.048 -24.156 1.00 91.38 301 LEU A CA 1
ATOM 2199 C C . LEU A 1 301 ? 20.556 13.498 -24.518 1.00 91.38 301 LEU A C 1
ATOM 2201 O O . LEU A 1 301 ? 20.612 14.380 -23.659 1.00 91.38 301 LEU A O 1
ATOM 2205 N N . VAL A 1 302 ? 20.264 13.762 -25.797 1.00 92.38 302 VAL A N 1
ATOM 2206 C CA . VAL A 1 302 ? 20.189 15.137 -26.335 1.00 92.38 302 VAL A CA 1
ATOM 2207 C C . VAL A 1 302 ? 18.989 15.335 -27.264 1.00 92.38 302 VAL A C 1
ATOM 2209 O O . VAL A 1 302 ? 19.020 14.884 -28.410 1.00 92.38 302 VAL A O 1
ATOM 2212 N N . ALA A 1 303 ? 17.972 16.070 -26.819 1.00 94.81 303 ALA A N 1
ATOM 2213 C CA . ALA A 1 303 ? 16.807 16.433 -27.631 1.00 94.81 303 ALA A CA 1
ATOM 2214 C C . ALA A 1 303 ? 16.820 17.912 -28.044 1.00 94.81 303 ALA A C 1
ATOM 2216 O O . ALA A 1 303 ? 17.428 18.761 -27.387 1.00 94.81 303 ALA A O 1
ATOM 2217 N N . GLY A 1 304 ? 16.113 18.225 -29.132 1.00 92.31 304 GLY A N 1
ATOM 2218 C CA . GLY A 1 304 ? 15.818 19.606 -29.517 1.00 92.31 304 GLY A CA 1
ATOM 2219 C C . GLY A 1 304 ? 14.653 20.205 -28.728 1.00 92.31 304 GLY A C 1
ATOM 2220 O O . GLY A 1 304 ? 14.601 21.424 -28.576 1.00 92.31 304 GLY A O 1
ATOM 2221 N N . GLU A 1 305 ? 13.762 19.356 -28.206 1.00 93.31 305 GLU A N 1
ATOM 2222 C CA . GLU A 1 305 ? 12.594 19.739 -27.406 1.00 93.31 305 GLU A CA 1
ATOM 2223 C C . GLU A 1 305 ? 12.665 19.105 -26.000 1.00 93.31 305 GLU A C 1
ATOM 2225 O O . GLU A 1 305 ? 13.433 19.620 -25.182 1.00 93.31 305 GLU A O 1
ATOM 2230 N N . SER A 1 306 ? 11.944 18.015 -25.702 1.00 92.56 306 SER A N 1
ATOM 2231 C CA . SER A 1 306 ? 12.033 17.266 -24.426 1.00 92.56 306 SER A CA 1
ATOM 2232 C C . SER A 1 306 ? 12.673 15.872 -24.563 1.00 92.56 306 SER A C 1
ATOM 2234 O O . SER A 1 306 ? 12.774 15.314 -25.662 1.00 92.56 306 SER A O 1
ATOM 2236 N N . ILE A 1 307 ? 13.150 15.333 -23.433 1.00 92.75 307 ILE A N 1
ATOM 2237 C CA . ILE A 1 307 ? 13.563 13.928 -23.269 1.00 92.75 307 ILE A CA 1
ATOM 2238 C C . ILE A 1 307 ? 12.621 13.290 -22.255 1.00 92.75 307 ILE A C 1
ATOM 2240 O O . ILE A 1 307 ? 12.688 13.618 -21.072 1.00 92.75 307 ILE A O 1
ATOM 2244 N N . ASP A 1 308 ? 11.802 12.351 -22.704 1.00 92.75 308 ASP A N 1
ATOM 2245 C CA . ASP A 1 308 ? 10.704 11.807 -21.916 1.00 92.75 308 ASP A CA 1
ATOM 2246 C C . ASP A 1 308 ? 10.889 10.294 -21.781 1.00 92.75 308 ASP A C 1
ATOM 2248 O O . ASP A 1 308 ? 10.893 9.550 -22.765 1.00 92.75 308 ASP A O 1
ATOM 2252 N N . PHE A 1 309 ? 11.101 9.834 -20.551 1.00 91.25 309 PHE A N 1
ATOM 2253 C CA . PHE A 1 309 ? 11.230 8.420 -20.228 1.00 91.25 309 PHE A CA 1
ATOM 2254 C C . PHE A 1 309 ? 9.963 7.910 -19.560 1.00 91.25 309 PHE A C 1
ATOM 2256 O O . PHE A 1 309 ? 9.554 8.428 -18.518 1.00 91.25 309 PHE A O 1
ATOM 2263 N N . ASP A 1 310 ? 9.443 6.797 -20.079 1.00 90.81 310 ASP A N 1
ATOM 2264 C CA . ASP A 1 310 ? 8.472 5.953 -19.383 1.00 90.81 310 ASP A CA 1
ATOM 2265 C C . ASP A 1 310 ? 7.134 6.670 -19.049 1.00 90.81 310 ASP A C 1
ATOM 2267 O O . ASP A 1 310 ? 6.367 6.207 -18.202 1.00 90.81 310 ASP A O 1
ATOM 2271 N N . SER A 1 311 ? 6.829 7.788 -19.721 1.00 85.38 311 SER A N 1
ATOM 2272 C CA . SER A 1 311 ? 5.661 8.648 -19.465 1.00 85.38 311 SER A CA 1
ATOM 2273 C C . SER A 1 311 ? 4.334 8.051 -19.961 1.00 85.38 311 SER A C 1
ATOM 2275 O O . SER A 1 311 ? 3.301 8.181 -19.297 1.00 85.38 311 SER A O 1
ATOM 2277 N N . GLU A 1 312 ? 4.346 7.313 -21.077 1.00 81.19 312 GLU A N 1
ATOM 2278 C CA . GLU A 1 312 ? 3.159 6.682 -21.688 1.00 81.19 312 GLU A CA 1
ATOM 2279 C C . GLU A 1 312 ? 2.840 5.283 -21.108 1.00 81.19 312 GLU A C 1
ATOM 2281 O O . GLU A 1 312 ? 2.390 4.369 -21.802 1.00 81.19 312 GLU A O 1
ATOM 2286 N N . LYS A 1 313 ? 3.067 5.095 -19.800 1.00 80.88 313 LYS A N 1
ATOM 2287 C CA . LYS A 1 313 ? 2.888 3.808 -19.103 1.00 80.88 313 LYS A CA 1
ATOM 2288 C C . LYS A 1 313 ? 1.455 3.249 -19.139 1.00 80.88 313 LYS A C 1
ATOM 2290 O O . LYS A 1 313 ? 0.508 3.979 -18.819 1.00 80.88 313 LYS A O 1
ATOM 2295 N N . PRO A 1 314 ? 1.293 1.925 -19.362 1.00 79.19 314 PRO A N 1
ATOM 2296 C CA . PRO A 1 314 ? 0.071 1.196 -19.027 1.00 79.19 314 PRO A CA 1
ATOM 2297 C C . PRO A 1 314 ? -0.348 1.425 -17.569 1.00 79.19 314 PRO A C 1
ATOM 2299 O O . PRO A 1 314 ? 0.492 1.500 -16.672 1.00 79.19 314 PRO A O 1
ATOM 2302 N N . VAL A 1 315 ? -1.656 1.526 -17.319 1.00 74.44 315 VAL A N 1
ATOM 2303 C CA . VAL A 1 315 ? -2.205 1.892 -15.997 1.00 74.44 315 VAL A CA 1
ATOM 2304 C C . VAL A 1 315 ? -1.846 0.866 -14.913 1.00 74.44 315 VAL A C 1
ATOM 2306 O O . VAL A 1 315 ? -1.627 1.244 -13.768 1.00 74.44 315 VAL A O 1
ATOM 2309 N N . ASP A 1 316 ? -1.722 -0.409 -15.286 1.00 80.50 316 ASP A N 1
ATOM 2310 C CA . ASP A 1 316 ? -1.297 -1.542 -14.450 1.00 80.50 316 ASP A CA 1
ATOM 2311 C C . ASP A 1 316 ? 0.216 -1.588 -14.158 1.00 80.50 316 ASP A C 1
ATOM 2313 O O . ASP A 1 316 ? 0.672 -2.466 -13.424 1.00 80.50 316 ASP A O 1
ATOM 2317 N N . LYS A 1 317 ? 0.996 -0.670 -14.747 1.00 82.06 317 LYS A N 1
ATOM 2318 C CA . LYS A 1 317 ? 2.462 -0.595 -14.620 1.00 82.06 317 LYS A CA 1
ATOM 2319 C C . LYS A 1 317 ? 2.988 0.801 -14.326 1.00 82.06 317 LYS A C 1
ATOM 2321 O O . LYS A 1 317 ? 4.181 1.053 -14.466 1.00 82.06 317 LYS A O 1
ATOM 2326 N N . LYS A 1 318 ? 2.103 1.727 -13.963 1.00 77.00 318 LYS A N 1
ATOM 2327 C CA . LYS A 1 318 ? 2.450 3.134 -13.750 1.00 77.00 318 LYS A CA 1
ATOM 2328 C C . LYS A 1 318 ? 3.467 3.327 -12.621 1.00 77.00 318 LYS A C 1
ATOM 2330 O O . LYS A 1 318 ? 4.379 4.131 -12.766 1.00 77.00 318 LYS A O 1
ATOM 2335 N N . ASP A 1 319 ? 3.340 2.520 -11.575 1.00 76.38 319 ASP A N 1
ATOM 2336 C CA . ASP A 1 319 ? 4.239 2.407 -10.427 1.00 76.38 319 ASP A CA 1
ATOM 2337 C C . ASP A 1 319 ? 5.530 1.616 -10.712 1.00 76.38 319 ASP A C 1
ATOM 2339 O O . ASP A 1 319 ? 6.445 1.616 -9.898 1.00 76.38 319 ASP A O 1
ATOM 2343 N N . GLN A 1 320 ? 5.647 0.920 -11.843 1.00 82.75 320 GLN A N 1
ATOM 2344 C CA . GLN A 1 320 ? 6.795 0.058 -12.127 1.00 82.75 320 GLN A CA 1
ATOM 2345 C C . GLN A 1 320 ? 7.872 0.795 -12.918 1.00 82.75 320 GLN A C 1
ATOM 2347 O O . GLN A 1 320 ? 7.586 1.537 -13.858 1.00 82.75 320 GLN A O 1
ATOM 2352 N N . SER A 1 321 ? 9.135 0.523 -12.591 1.00 82.00 321 SER A N 1
ATOM 2353 C CA . SER A 1 321 ? 10.253 0.866 -13.466 1.00 82.00 321 SER A CA 1
ATOM 2354 C C . SER A 1 321 ? 10.247 -0.064 -14.677 1.00 82.00 321 SER A C 1
ATOM 2356 O O . SER A 1 321 ? 10.377 -1.279 -14.512 1.00 82.00 321 SER A O 1
ATOM 2358 N N . LEU A 1 322 ? 10.047 0.484 -15.880 1.00 88.25 322 LEU A N 1
ATOM 2359 C CA . LEU A 1 322 ? 10.079 -0.288 -17.126 1.00 88.25 322 LEU A CA 1
ATOM 2360 C C . LEU A 1 322 ? 11.334 0.034 -17.943 1.00 88.25 322 LEU A C 1
ATOM 2362 O O . LEU A 1 322 ? 11.887 -0.863 -18.576 1.00 88.25 322 LEU A O 1
ATOM 2366 N N . SER A 1 323 ? 11.798 1.286 -17.911 1.00 89.50 323 SER A N 1
ATOM 2367 C CA . SER A 1 323 ? 13.068 1.702 -18.508 1.00 89.50 323 SER A CA 1
ATOM 2368 C C . SER A 1 323 ? 14.212 1.739 -17.492 1.00 89.50 323 SER A C 1
ATOM 2370 O O . SER A 1 323 ? 14.067 2.251 -16.380 1.00 89.50 323 SER A O 1
ATOM 2372 N N . ARG A 1 324 ? 15.385 1.252 -17.915 1.00 86.25 324 ARG A N 1
ATOM 2373 C CA . ARG A 1 324 ? 16.630 1.227 -17.130 1.00 86.25 324 ARG A CA 1
ATOM 2374 C C . ARG A 1 324 ? 17.769 1.903 -17.885 1.00 86.25 324 ARG A C 1
ATOM 2376 O O . ARG A 1 324 ? 17.949 1.684 -19.082 1.00 86.25 324 ARG A O 1
ATOM 2383 N N . ILE A 1 325 ? 18.605 2.635 -17.157 1.00 85.25 325 ILE A N 1
ATOM 2384 C CA . ILE A 1 325 ? 19.871 3.187 -17.638 1.00 85.25 325 ILE A CA 1
ATOM 2385 C C . ILE A 1 325 ? 21.011 2.616 -16.787 1.00 85.25 325 ILE A C 1
ATOM 2387 O O . ILE A 1 325 ? 20.986 2.711 -15.564 1.00 85.25 325 ILE A O 1
ATOM 2391 N N . HIS A 1 326 ? 22.024 2.032 -17.427 1.00 84.50 326 HIS A N 1
ATOM 2392 C CA . HIS A 1 326 ? 23.196 1.463 -16.764 1.00 84.50 326 HIS A CA 1
ATOM 2393 C C . HIS A 1 326 ? 24.489 2.015 -17.378 1.00 84.50 326 HIS A C 1
ATOM 2395 O O . HIS A 1 326 ? 24.869 1.656 -18.494 1.00 84.50 326 HIS A O 1
ATOM 2401 N N . THR A 1 327 ? 25.145 2.924 -16.656 1.00 81.31 327 THR A N 1
ATOM 2402 C CA . THR A 1 327 ? 26.364 3.649 -17.055 1.00 81.31 327 THR A CA 1
ATOM 2403 C C . THR A 1 327 ? 27.069 4.198 -15.807 1.00 81.31 327 THR A C 1
ATOM 2405 O O . THR A 1 327 ? 26.466 4.225 -14.735 1.00 81.31 327 THR A O 1
ATOM 2408 N N . GLN A 1 328 ? 28.327 4.635 -15.923 1.00 77.00 328 GLN A N 1
ATOM 2409 C CA . GLN A 1 328 ? 29.028 5.330 -14.832 1.00 77.00 328 GLN A CA 1
ATOM 2410 C C . GLN A 1 328 ? 28.664 6.820 -14.794 1.00 77.00 328 GLN A C 1
ATOM 2412 O O . GLN A 1 328 ? 28.320 7.337 -13.738 1.00 77.00 328 GLN A O 1
ATOM 2417 N N . ASP A 1 329 ? 28.697 7.482 -15.955 1.00 75.62 329 ASP A N 1
ATOM 2418 C CA . ASP A 1 329 ? 28.315 8.888 -16.117 1.00 75.62 329 ASP A CA 1
ATOM 2419 C C . ASP A 1 329 ? 27.089 9.026 -17.034 1.00 75.62 329 ASP A C 1
ATOM 2421 O O . ASP A 1 329 ? 26.956 8.306 -18.035 1.00 75.62 329 ASP A O 1
ATOM 2425 N N . ILE A 1 330 ? 26.250 10.032 -16.774 1.00 78.88 330 ILE A N 1
ATOM 2426 C CA . ILE A 1 330 ? 25.180 10.457 -17.685 1.00 78.88 330 ILE A CA 1
ATOM 2427 C C . ILE A 1 330 ? 25.057 11.985 -17.768 1.00 78.88 330 ILE A C 1
ATOM 2429 O O . ILE A 1 330 ? 25.204 12.703 -16.774 1.00 78.88 330 ILE A O 1
ATOM 2433 N N . THR A 1 331 ? 24.757 12.461 -18.977 1.00 80.38 331 THR A N 1
ATOM 2434 C CA . THR A 1 331 ? 24.498 13.864 -19.311 1.00 80.38 331 THR A CA 1
ATOM 2435 C C . THR A 1 331 ? 23.182 13.978 -20.077 1.00 80.38 331 THR A C 1
ATOM 2437 O O . THR A 1 331 ? 22.996 13.319 -21.104 1.00 80.38 331 THR A O 1
ATOM 2440 N N . PHE A 1 332 ? 22.291 14.853 -19.609 1.00 83.75 332 PHE A N 1
ATOM 2441 C CA . PHE A 1 332 ? 21.037 15.193 -20.285 1.00 83.75 332 PHE A CA 1
ATOM 2442 C C . PHE A 1 332 ? 21.103 16.606 -20.867 1.00 83.75 332 PHE A C 1
ATOM 2444 O O . PHE A 1 332 ? 21.639 17.517 -20.234 1.00 83.75 332 PHE A O 1
ATOM 2451 N N . ARG A 1 333 ? 20.507 16.809 -22.048 1.00 86.06 333 ARG A N 1
ATOM 2452 C CA . ARG A 1 333 ? 20.320 18.143 -22.629 1.00 86.06 333 ARG A CA 1
ATOM 2453 C C . ARG A 1 333 ? 19.028 18.237 -23.440 1.00 86.06 333 ARG A C 1
ATOM 2455 O O . ARG A 1 333 ? 18.940 17.683 -24.532 1.00 86.06 333 ARG A O 1
ATOM 2462 N N . ALA A 1 334 ? 18.053 18.976 -22.918 1.00 88.25 334 ALA A N 1
ATOM 2463 C CA . ALA A 1 334 ? 16.760 19.205 -23.559 1.00 88.25 334 ALA A CA 1
ATOM 2464 C C . ALA A 1 334 ? 16.148 20.541 -23.092 1.00 88.25 334 ALA A C 1
ATOM 2466 O O . ALA A 1 334 ? 15.857 20.681 -21.901 1.00 88.25 334 ALA A O 1
ATOM 2467 N N . PRO A 1 335 ? 15.958 21.541 -23.974 1.00 84.44 335 PRO A N 1
ATOM 2468 C CA . PRO A 1 335 ? 15.500 22.872 -23.565 1.00 84.44 335 PRO A CA 1
ATOM 2469 C C . PRO A 1 335 ? 14.022 22.909 -23.137 1.00 84.44 335 PRO A C 1
ATOM 2471 O O . PRO A 1 335 ? 13.633 23.816 -22.403 1.00 84.44 335 PRO A O 1
ATOM 2474 N N . GLY A 1 336 ? 13.204 21.940 -23.564 1.00 83.31 336 GLY A N 1
ATOM 2475 C CA . GLY A 1 336 ? 11.838 21.739 -23.067 1.00 83.31 336 GLY A CA 1
ATOM 2476 C C . GLY A 1 336 ? 11.786 21.110 -21.669 1.00 83.31 336 GLY A C 1
ATOM 2477 O O . GLY A 1 336 ? 10.806 21.297 -20.952 1.00 83.31 336 GLY A O 1
ATOM 2478 N N . GLY A 1 337 ? 12.860 20.431 -21.257 1.00 84.31 337 GLY A N 1
ATOM 2479 C CA . GLY A 1 337 ? 12.957 19.681 -20.007 1.00 84.31 337 GLY A CA 1
ATOM 2480 C C . GLY A 1 337 ? 13.207 18.188 -20.226 1.00 84.31 337 GLY A C 1
ATOM 2481 O O . GLY A 1 337 ? 13.282 17.705 -21.356 1.00 84.31 337 GLY A O 1
ATOM 2482 N N . VAL A 1 338 ? 13.368 17.475 -19.117 1.00 84.44 338 VAL A N 1
ATOM 2483 C CA . VAL A 1 338 ? 13.521 16.019 -19.059 1.00 84.44 338 VAL A CA 1
ATOM 2484 C C . VAL A 1 338 ? 12.485 15.477 -18.084 1.00 84.44 338 VAL A C 1
ATOM 2486 O O . VAL A 1 338 ? 12.451 15.952 -16.948 1.00 84.44 338 VAL A O 1
ATOM 2489 N N . GLU A 1 339 ? 11.690 14.489 -18.480 1.00 87.44 339 GLU A N 1
ATOM 2490 C CA . GLU A 1 339 ? 10.716 13.823 -17.606 1.00 87.44 339 GLU A CA 1
ATOM 2491 C C . GLU A 1 339 ? 11.113 12.353 -17.403 1.00 87.44 339 GLU A C 1
ATOM 2493 O O . GLU A 1 339 ? 11.278 11.605 -18.363 1.00 87.44 339 GLU A O 1
ATOM 2498 N N . LEU A 1 340 ? 11.319 11.936 -16.148 1.00 84.75 340 LEU A N 1
ATOM 2499 C CA . LEU A 1 340 ? 11.746 10.582 -15.773 1.00 84.75 340 LEU A CA 1
ATOM 2500 C C . LEU A 1 340 ? 10.696 9.940 -14.855 1.00 84.75 340 LEU A C 1
ATOM 2502 O O . LEU A 1 340 ? 10.639 10.262 -13.667 1.00 84.75 340 LEU A O 1
ATOM 2506 N N . HIS A 1 341 ? 9.877 9.027 -15.382 1.00 84.62 341 HIS A N 1
ATOM 2507 C CA . HIS A 1 341 ? 8.825 8.342 -14.620 1.00 84.62 341 HIS A CA 1
ATOM 2508 C C . HIS A 1 341 ? 9.314 6.991 -14.080 1.00 84.62 341 HIS A C 1
ATOM 2510 O O . HIS A 1 341 ? 9.402 6.029 -14.838 1.00 84.62 341 HIS A O 1
ATOM 2516 N N . GLU A 1 342 ? 9.617 6.892 -12.779 1.00 79.06 342 GLU A N 1
ATOM 2517 C CA . GLU A 1 342 ? 10.151 5.669 -12.132 1.00 79.06 342 GLU A CA 1
ATOM 2518 C C . GLU A 1 342 ? 11.329 5.015 -12.900 1.00 79.06 342 GLU A C 1
ATOM 2520 O O . GLU A 1 342 ? 11.391 3.798 -13.055 1.00 79.06 342 GLU A O 1
ATOM 2525 N N . VAL A 1 343 ? 12.271 5.800 -13.436 1.00 77.81 343 VAL A N 1
ATOM 2526 C CA . VAL A 1 343 ? 13.403 5.265 -14.225 1.00 77.81 343 VAL A CA 1
ATOM 2527 C C . VAL A 1 343 ? 14.502 4.720 -13.311 1.00 77.81 343 VAL A C 1
ATOM 2529 O O . VAL A 1 343 ? 15.021 5.448 -12.466 1.00 77.81 343 VAL A O 1
ATOM 2532 N N . ASP A 1 344 ? 14.907 3.465 -13.513 1.00 74.12 344 ASP A N 1
ATOM 2533 C CA . ASP A 1 344 ? 16.026 2.857 -12.787 1.00 74.12 344 ASP A CA 1
ATOM 2534 C C . ASP A 1 344 ? 17.369 3.311 -13.381 1.00 74.12 344 ASP A C 1
ATOM 2536 O O . ASP A 1 344 ? 17.743 2.915 -14.486 1.00 74.12 344 ASP A O 1
ATOM 2540 N N . THR A 1 345 ? 18.108 4.140 -12.641 1.00 67.25 345 THR A N 1
ATOM 2541 C CA . THR A 1 345 ? 19.448 4.629 -13.015 1.00 67.25 345 THR A CA 1
ATOM 2542 C C . THR A 1 345 ? 20.600 3.815 -12.408 1.00 67.25 345 THR A C 1
ATOM 2544 O O . THR A 1 345 ? 21.760 4.201 -12.550 1.00 67.25 345 THR A O 1
ATOM 2547 N N . GLY A 1 346 ? 20.308 2.707 -11.718 1.00 57.47 346 GLY A N 1
ATOM 2548 C CA . GLY A 1 346 ? 21.295 1.841 -11.073 1.00 57.47 346 GLY A CA 1
ATOM 2549 C C . GLY A 1 346 ? 21.960 2.414 -9.812 1.00 57.47 346 GLY A C 1
ATOM 2550 O O . GLY A 1 346 ? 21.735 3.552 -9.400 1.00 57.47 346 GLY A O 1
ATOM 2551 N N . GLU A 1 347 ? 22.817 1.597 -9.188 1.00 46.25 347 GLU A N 1
ATOM 2552 C CA . GLU A 1 347 ? 23.527 1.937 -7.940 1.00 46.25 347 GLU A CA 1
ATOM 2553 C C . GLU A 1 347 ? 24.540 3.090 -8.105 1.00 46.25 347 GLU A C 1
ATOM 2555 O O . GLU A 1 347 ? 24.883 3.763 -7.132 1.00 46.25 347 GLU A O 1
ATOM 2560 N N . SER A 1 348 ? 25.003 3.353 -9.331 1.00 42.56 348 SER A N 1
ATOM 2561 C CA . SER A 1 348 ? 25.944 4.423 -9.675 1.00 42.56 348 SER A CA 1
ATOM 2562 C C . SER A 1 348 ? 25.235 5.730 -10.051 1.00 42.56 348 SER A C 1
ATOM 2564 O O . SER A 1 348 ? 25.325 6.204 -11.180 1.00 42.56 348 SER A O 1
ATOM 2566 N N . SER A 1 349 ? 24.570 6.352 -9.074 1.00 50.91 349 SER A N 1
ATOM 2567 C CA . SER A 1 349 ? 24.320 7.803 -9.124 1.00 50.91 349 SER A CA 1
ATOM 2568 C C . SER A 1 349 ? 25.671 8.544 -9.147 1.00 50.91 349 SER A C 1
ATOM 2570 O O . SER A 1 349 ? 26.548 8.169 -8.365 1.00 50.91 349 SER A O 1
ATOM 2572 N N . PRO A 1 350 ? 25.861 9.583 -9.990 1.00 51.09 350 PRO A N 1
ATOM 2573 C CA . PRO A 1 350 ? 24.906 10.683 -10.137 1.00 51.09 350 PRO A CA 1
ATOM 2574 C C . PRO A 1 350 ? 24.535 11.082 -11.581 1.00 51.09 350 PRO A C 1
ATOM 2576 O O . PRO A 1 350 ? 25.177 10.732 -12.568 1.00 51.09 350 PRO A O 1
ATOM 2579 N N . LEU A 1 351 ? 23.527 11.954 -11.683 1.00 54.69 351 LEU A N 1
ATOM 2580 C CA . LEU A 1 351 ? 23.292 12.815 -12.847 1.00 54.69 351 LEU A CA 1
ATOM 2581 C C . LEU A 1 351 ? 24.435 13.851 -12.942 1.00 54.69 351 LEU A C 1
ATOM 2583 O O . LEU A 1 351 ? 24.331 14.952 -12.407 1.00 54.69 351 LEU A O 1
ATOM 2587 N N . THR A 1 352 ? 25.559 13.452 -13.549 1.00 51.62 352 THR A N 1
ATOM 2588 C CA . THR A 1 352 ? 26.857 14.157 -13.445 1.00 51.62 352 THR A CA 1
ATOM 2589 C C . THR A 1 352 ? 26.919 15.554 -14.061 1.00 51.62 352 THR A C 1
ATOM 2591 O O . THR A 1 352 ? 27.674 16.391 -13.570 1.00 51.62 352 THR A O 1
ATOM 2594 N N . ASP A 1 353 ? 26.169 15.807 -15.135 1.00 55.94 353 ASP A N 1
ATOM 2595 C CA . ASP A 1 353 ? 26.164 17.086 -15.850 1.00 55.94 353 ASP A CA 1
ATOM 2596 C C . ASP A 1 353 ? 24.750 17.365 -16.382 1.00 55.94 353 ASP A C 1
ATOM 2598 O O . ASP A 1 353 ? 24.161 16.546 -17.095 1.00 55.94 353 ASP A O 1
ATOM 2602 N N . VAL A 1 354 ? 24.197 18.511 -15.983 1.00 57.56 354 VAL A N 1
ATOM 2603 C CA . VAL A 1 354 ? 22.834 18.959 -16.289 1.00 57.56 354 VAL A CA 1
ATOM 2604 C C . VAL A 1 354 ? 22.928 20.412 -16.745 1.00 57.56 354 VAL A C 1
ATOM 2606 O O . VAL A 1 354 ? 22.960 21.337 -15.933 1.00 57.56 354 VAL A O 1
ATOM 2609 N N . THR A 1 355 ? 23.013 20.612 -18.060 1.00 58.41 355 THR A N 1
ATOM 2610 C CA . THR A 1 355 ? 23.194 21.930 -18.685 1.00 58.41 355 THR A CA 1
ATOM 2611 C C . THR A 1 355 ? 21.982 22.326 -19.525 1.00 58.41 355 THR A C 1
ATOM 2613 O O . THR A 1 355 ? 21.401 21.514 -20.244 1.00 58.41 355 THR A O 1
ATOM 2616 N N . ASP A 1 356 ? 21.592 23.600 -19.423 1.00 59.78 356 ASP A N 1
ATOM 2617 C CA . ASP A 1 356 ? 20.491 24.238 -20.165 1.00 59.78 356 ASP A CA 1
ATOM 2618 C C . ASP A 1 356 ? 19.109 23.539 -20.073 1.00 59.78 356 ASP A C 1
ATOM 2620 O O . ASP A 1 356 ? 18.251 23.765 -20.927 1.00 59.78 356 ASP A O 1
ATOM 2624 N N . CYS A 1 357 ? 18.862 22.700 -19.059 1.00 65.38 357 CYS A N 1
ATOM 2625 C CA . CYS A 1 357 ? 17.618 21.934 -18.914 1.00 65.38 357 CYS A CA 1
ATOM 2626 C C . CYS A 1 357 ? 17.113 21.853 -17.461 1.00 65.38 357 CYS A C 1
ATOM 2628 O O . CYS A 1 357 ? 17.836 22.124 -16.505 1.00 65.38 357 CYS A O 1
ATOM 2630 N N . THR A 1 358 ? 15.834 21.505 -17.298 1.00 68.94 358 THR A N 1
ATOM 2631 C CA . THR A 1 358 ? 15.212 21.153 -16.008 1.00 68.94 358 THR A CA 1
ATOM 2632 C C . THR A 1 358 ? 14.894 19.665 -16.019 1.00 68.94 358 THR A C 1
ATOM 2634 O O . THR A 1 358 ? 14.323 19.196 -17.001 1.00 68.94 358 THR A O 1
ATOM 2637 N N . ILE A 1 359 ? 15.187 18.955 -14.929 1.00 72.62 359 ILE A N 1
ATOM 2638 C CA . ILE A 1 359 ? 14.796 17.551 -14.766 1.00 72.62 359 ILE A CA 1
ATOM 2639 C C . ILE A 1 359 ? 13.580 17.469 -13.838 1.00 72.62 359 ILE A C 1
ATOM 2641 O O . ILE A 1 359 ? 13.577 18.033 -12.740 1.00 72.62 359 ILE A O 1
ATOM 2645 N N . TYR A 1 360 ? 12.554 16.754 -14.285 1.00 74.88 360 TYR A N 1
ATOM 2646 C CA . TYR A 1 360 ? 11.408 16.331 -13.497 1.00 74.88 360 TYR A CA 1
ATOM 2647 C C . TYR A 1 360 ? 11.513 14.825 -13.261 1.00 74.88 360 TYR A C 1
ATOM 2649 O O . TYR A 1 360 ? 11.487 14.046 -14.211 1.00 74.88 360 TYR A O 1
ATOM 2657 N N . ILE A 1 361 ? 11.642 14.410 -12.001 1.00 74.25 361 ILE A N 1
ATOM 2658 C CA . ILE A 1 361 ? 11.548 12.992 -11.632 1.00 74.25 361 ILE A CA 1
ATOM 2659 C C . ILE A 1 361 ? 10.170 12.766 -11.023 1.00 74.25 361 ILE A C 1
ATOM 2661 O O . ILE A 1 361 ? 9.787 13.459 -10.074 1.00 74.25 361 ILE A O 1
ATOM 2665 N N . TYR A 1 362 ? 9.429 11.824 -11.592 1.00 75.00 362 TYR A N 1
ATOM 2666 C CA . TYR A 1 362 ? 8.094 11.433 -11.167 1.00 75.00 362 TYR A CA 1
ATOM 2667 C C . TYR A 1 362 ? 8.179 10.090 -10.442 1.00 75.00 362 TYR A C 1
ATOM 2669 O O . TYR A 1 362 ? 8.596 9.089 -11.030 1.00 75.00 362 TYR A O 1
ATOM 2677 N N . TRP A 1 363 ? 7.781 10.082 -9.168 1.00 77.06 363 TRP A N 1
ATOM 2678 C CA . TRP A 1 363 ? 7.762 8.880 -8.331 1.00 77.06 363 TRP A CA 1
ATOM 2679 C C . TRP A 1 363 ? 6.375 8.604 -7.764 1.00 77.06 363 TRP A C 1
ATOM 2681 O O . TRP A 1 363 ? 5.618 9.536 -7.479 1.00 77.06 363 TRP A O 1
ATOM 2691 N N . TYR A 1 364 ? 6.044 7.329 -7.581 1.00 75.50 364 TYR A N 1
ATOM 2692 C CA . TYR A 1 364 ? 4.758 6.909 -7.045 1.00 75.50 364 TYR A CA 1
ATOM 2693 C C . TYR A 1 364 ? 4.796 6.837 -5.522 1.00 75.50 364 TYR A C 1
ATOM 2695 O O . TYR A 1 364 ? 5.696 6.273 -4.893 1.00 75.50 364 TYR A O 1
ATOM 2703 N N . LEU A 1 365 ? 3.766 7.428 -4.926 1.00 81.12 365 LEU A N 1
ATOM 2704 C CA . LEU A 1 365 ? 3.480 7.313 -3.513 1.00 81.12 365 LEU A CA 1
ATOM 2705 C C . LEU A 1 365 ? 2.160 6.570 -3.324 1.00 81.12 365 LEU A C 1
ATOM 2707 O O . LEU A 1 365 ? 1.104 7.021 -3.775 1.00 81.12 365 LEU A O 1
ATOM 2711 N N . THR A 1 366 ? 2.229 5.484 -2.566 1.00 83.62 366 THR A N 1
ATOM 2712 C CA . THR A 1 366 ? 1.073 4.762 -2.042 1.00 83.62 366 THR A CA 1
ATOM 2713 C C . THR A 1 366 ? 0.794 5.246 -0.624 1.00 83.62 366 THR A C 1
ATOM 2715 O O . THR A 1 366 ? 1.590 5.025 0.288 1.00 83.62 366 THR A O 1
ATOM 2718 N N . VAL A 1 367 ? -0.348 5.900 -0.423 1.00 86.62 367 VAL A N 1
ATOM 2719 C CA . VAL A 1 367 ? -0.864 6.295 0.893 1.00 86.62 367 VAL A CA 1
ATOM 2720 C C . VAL A 1 367 ? -2.032 5.382 1.238 1.00 86.62 367 VAL A C 1
ATOM 2722 O O . VAL A 1 367 ? -3.133 5.547 0.710 1.00 86.62 367 VAL A O 1
ATOM 2725 N N . LYS A 1 368 ? -1.816 4.426 2.145 1.00 90.56 368 LYS A N 1
ATOM 2726 C CA . LYS A 1 368 ? -2.913 3.661 2.745 1.00 90.56 368 LYS A CA 1
ATOM 2727 C C . LYS A 1 368 ? -3.404 4.392 3.989 1.00 90.56 368 LYS A C 1
ATOM 2729 O O . LYS A 1 368 ? -2.662 4.510 4.961 1.00 90.56 368 LYS A O 1
ATOM 2734 N N . VAL A 1 369 ? -4.649 4.857 3.972 1.00 89.62 369 VAL A N 1
ATOM 2735 C CA . VAL A 1 369 ? -5.302 5.442 5.144 1.00 89.62 369 VAL A CA 1
ATOM 2736 C C . VAL A 1 369 ? -6.094 4.371 5.884 1.00 89.62 369 VAL A C 1
ATOM 2738 O O . VAL A 1 369 ? -7.006 3.753 5.326 1.00 89.62 369 VAL A O 1
ATOM 2741 N N . THR A 1 370 ? -5.770 4.188 7.160 1.00 88.00 370 THR A N 1
ATOM 2742 C CA . THR A 1 370 ? -6.522 3.344 8.096 1.00 88.00 370 THR A CA 1
ATOM 2743 C C . THR A 1 370 ? -6.907 4.141 9.327 1.00 88.00 370 THR A C 1
ATOM 2745 O O . THR A 1 370 ? -6.223 5.101 9.680 1.00 88.00 370 THR A O 1
ATOM 2748 N N . ASP A 1 371 ? -7.962 3.734 10.022 1.00 85.75 371 ASP A N 1
ATOM 2749 C CA . ASP A 1 371 ? -8.247 4.289 11.340 1.00 85.75 371 ASP A CA 1
ATOM 2750 C C . ASP A 1 371 ? -7.270 3.799 12.427 1.00 85.75 371 ASP A C 1
ATOM 2752 O O . ASP A 1 371 ? -6.331 3.030 12.169 1.00 85.75 371 ASP A O 1
ATOM 2756 N N . ASN A 1 372 ? -7.503 4.234 13.665 1.00 82.19 372 ASN A N 1
ATOM 2757 C CA . ASN A 1 372 ? -6.737 3.833 14.840 1.00 82.19 372 ASN A CA 1
ATOM 2758 C C . ASN A 1 372 ? -6.845 2.337 15.214 1.00 82.19 372 ASN A C 1
ATOM 2760 O O . ASN A 1 372 ? -6.070 1.888 16.051 1.00 82.19 372 ASN A O 1
ATOM 2764 N N . PHE A 1 373 ? -7.692 1.556 14.531 1.00 78.25 373 PHE A N 1
ATOM 2765 C CA . PHE A 1 373 ? -7.820 0.096 14.667 1.00 78.25 373 PHE A CA 1
ATOM 2766 C C . PHE A 1 373 ? -7.362 -0.665 13.404 1.00 78.25 373 PHE A C 1
ATOM 2768 O O . PHE A 1 373 ? -7.481 -1.884 13.328 1.00 78.25 373 PHE A O 1
ATOM 2775 N N . GLY A 1 374 ? -6.829 0.036 12.395 1.00 81.00 374 GLY A N 1
ATOM 2776 C CA . GLY A 1 374 ? -6.353 -0.561 11.141 1.00 81.00 374 GLY A CA 1
ATOM 2777 C C . GLY A 1 374 ? -7.424 -0.742 10.056 1.00 81.00 374 GLY A C 1
ATOM 2778 O O . GLY A 1 374 ? -7.097 -1.189 8.953 1.00 81.00 374 GLY A O 1
ATOM 2779 N N . THR A 1 375 ? -8.677 -0.344 10.302 1.00 85.44 375 THR A N 1
ATOM 2780 C CA . THR A 1 375 ? -9.758 -0.431 9.307 1.00 85.44 375 THR A CA 1
ATOM 2781 C C . THR A 1 375 ? -9.530 0.596 8.193 1.00 85.44 375 THR A C 1
ATOM 2783 O O . THR A 1 375 ? -9.364 1.781 8.501 1.00 85.44 375 THR A O 1
ATOM 2786 N N . PRO A 1 376 ? -9.532 0.215 6.901 1.00 88.94 376 PRO A N 1
ATOM 2787 C CA . PRO A 1 376 ? -9.261 1.161 5.823 1.00 88.94 376 PRO A CA 1
ATOM 2788 C C . PRO A 1 376 ? -10.338 2.239 5.652 1.00 88.94 376 PRO A C 1
ATOM 2790 O O . PRO A 1 376 ? -11.514 2.021 5.955 1.00 88.94 376 PRO A O 1
ATOM 2793 N N . ARG A 1 377 ? -9.943 3.420 5.154 1.00 89.81 377 ARG A N 1
ATOM 2794 C CA . ARG A 1 377 ? -10.837 4.585 5.036 1.00 89.81 377 ARG A CA 1
ATOM 2795 C C . ARG A 1 377 ? -10.901 5.143 3.616 1.00 89.81 377 ARG A C 1
ATOM 2797 O O . ARG A 1 377 ? -10.049 5.924 3.191 1.00 89.81 377 ARG A O 1
ATOM 2804 N N . SER A 1 378 ? -11.942 4.727 2.897 1.00 90.00 378 SER A N 1
ATOM 2805 C CA . SER A 1 378 ? -12.289 5.138 1.532 1.00 90.00 378 SER A CA 1
ATOM 2806 C C . SER A 1 378 ? -12.843 6.562 1.441 1.00 90.00 378 SER A C 1
ATOM 2808 O O . SER A 1 378 ? -13.309 7.122 2.435 1.00 90.00 378 SER A O 1
ATOM 2810 N N . SER A 1 379 ? -12.777 7.166 0.248 1.00 90.31 379 SER A N 1
ATOM 2811 C CA . SER A 1 379 ? -13.186 8.561 -0.008 1.00 90.31 379 SER A CA 1
ATOM 2812 C C . SER A 1 379 ? -12.503 9.603 0.897 1.00 90.31 379 SER A C 1
ATOM 2814 O O . SER A 1 379 ? -13.001 10.717 1.064 1.00 90.31 379 SER A O 1
ATOM 2816 N N . THR A 1 380 ? -11.349 9.264 1.475 1.00 88.50 380 THR A N 1
ATOM 2817 C CA . THR A 1 380 ? -10.534 10.177 2.281 1.00 88.50 380 THR A CA 1
ATOM 2818 C C . THR A 1 380 ? -9.762 11.105 1.353 1.00 88.50 380 THR A C 1
ATOM 2820 O O . THR A 1 380 ? -9.085 10.629 0.439 1.00 88.50 380 THR A O 1
ATOM 2823 N N . ARG A 1 381 ? -9.827 12.422 1.585 1.00 90.81 381 ARG A N 1
ATOM 2824 C CA . ARG A 1 381 ? -9.098 13.399 0.767 1.00 90.81 381 ARG A CA 1
ATOM 2825 C C . ARG A 1 381 ? -7.628 13.439 1.173 1.00 90.81 381 ARG A C 1
ATOM 2827 O O . ARG A 1 381 ? -7.312 13.785 2.308 1.00 90.81 381 ARG A O 1
ATOM 2834 N N . ILE A 1 382 ? -6.732 13.153 0.234 1.00 90.38 382 ILE A N 1
ATOM 2835 C CA . ILE A 1 382 ? -5.287 13.334 0.400 1.00 90.38 382 ILE A CA 1
ATOM 2836 C C . ILE A 1 382 ? -4.891 14.743 -0.054 1.00 90.38 382 ILE A C 1
ATOM 2838 O O . ILE A 1 382 ? -5.299 15.207 -1.119 1.00 90.38 382 ILE A O 1
ATOM 2842 N N . ARG A 1 383 ? -4.067 15.420 0.748 1.00 88.31 383 ARG A N 1
ATOM 2843 C CA . ARG A 1 383 ? -3.394 16.682 0.416 1.00 88.31 383 ARG A CA 1
ATOM 2844 C C . ARG A 1 383 ? -1.896 16.545 0.629 1.00 88.31 383 ARG A C 1
ATOM 2846 O O . ARG A 1 383 ? -1.453 15.863 1.554 1.00 88.31 383 ARG A O 1
ATOM 2853 N N . ILE A 1 384 ? -1.125 17.216 -0.220 1.00 86.62 384 ILE A N 1
ATOM 2854 C CA . ILE A 1 384 ? 0.320 17.017 -0.329 1.00 86.62 384 ILE A CA 1
ATOM 2855 C C . ILE A 1 384 ? 0.992 18.384 -0.400 1.00 86.62 384 ILE A C 1
ATOM 2857 O O . ILE A 1 384 ? 0.639 19.222 -1.233 1.00 86.62 384 ILE A O 1
ATOM 2861 N N . PHE A 1 385 ? 1.944 18.606 0.497 1.00 83.69 385 PHE A N 1
ATOM 2862 C CA . PHE A 1 385 ? 2.588 19.891 0.732 1.00 83.69 385 PHE A CA 1
ATOM 2863 C C . PHE A 1 385 ? 4.106 19.760 0.600 1.00 83.69 385 PHE A C 1
ATOM 2865 O O . PHE A 1 385 ? 4.683 18.729 0.950 1.00 83.69 385 PHE A O 1
ATOM 2872 N N . ARG A 1 386 ? 4.774 20.831 0.164 1.00 79.12 386 ARG A N 1
ATOM 2873 C CA . ARG A 1 386 ? 6.237 20.964 0.227 1.00 79.12 386 ARG A CA 1
ATOM 2874 C C . ARG A 1 386 ? 6.568 22.098 1.191 1.00 79.12 386 ARG A C 1
ATOM 2876 O O . ARG A 1 386 ? 6.264 23.259 0.921 1.00 79.12 386 ARG A O 1
ATOM 2883 N N . GLY A 1 387 ? 7.116 21.752 2.356 1.00 77.69 387 GLY A N 1
ATOM 2884 C CA . GLY A 1 387 ? 7.120 22.660 3.504 1.00 77.69 387 GLY A CA 1
ATOM 2885 C C . GLY A 1 387 ? 5.683 22.978 3.932 1.00 77.69 387 GLY A C 1
ATOM 2886 O O . GLY A 1 387 ? 4.940 22.071 4.307 1.00 77.69 387 GLY A O 1
ATOM 2887 N N . THR A 1 388 ? 5.290 24.250 3.847 1.00 79.50 388 THR A N 1
ATOM 2888 C CA . THR A 1 388 ? 3.942 24.749 4.183 1.00 79.50 388 THR A CA 1
ATOM 2889 C C . THR A 1 388 ? 3.022 24.967 2.974 1.00 79.50 388 THR A C 1
ATOM 2891 O O . THR A 1 388 ? 1.839 25.235 3.164 1.00 79.50 388 THR A O 1
ATOM 2894 N N . ALA A 1 389 ? 3.524 24.863 1.738 1.00 81.06 389 ALA A N 1
ATOM 2895 C CA . ALA A 1 389 ? 2.743 25.137 0.529 1.00 81.06 389 ALA A CA 1
ATOM 2896 C C . ALA A 1 389 ? 2.070 23.867 -0.018 1.00 81.06 389 ALA A C 1
ATOM 2898 O O . ALA A 1 389 ? 2.751 22.871 -0.261 1.00 81.06 389 ALA A O 1
ATOM 2899 N N . GLU A 1 390 ? 0.752 23.908 -0.243 1.00 84.69 390 GLU A 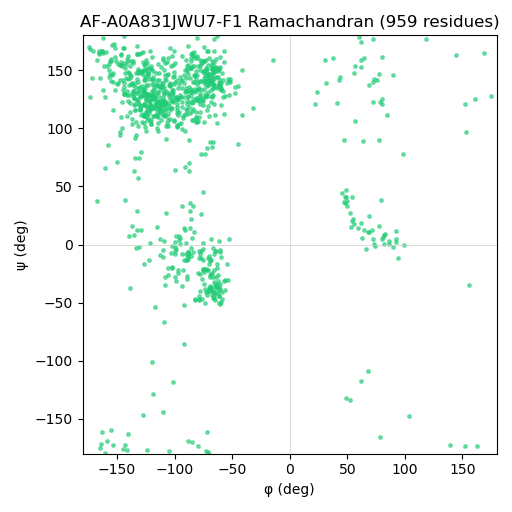N 1
ATOM 2900 C CA . GLU A 1 390 ? -0.001 22.839 -0.920 1.00 84.69 390 GLU A CA 1
ATOM 2901 C C . GLU A 1 390 ? 0.420 22.774 -2.398 1.00 84.69 390 GLU A C 1
ATOM 2903 O O . GLU A 1 390 ? 0.412 23.789 -3.093 1.00 84.69 390 GLU A O 1
ATOM 2908 N N . LEU A 1 391 ? 0.818 21.593 -2.882 1.00 79.81 391 LEU A N 1
ATOM 2909 C CA . LEU A 1 391 ? 1.373 21.425 -4.235 1.00 79.81 391 LEU A CA 1
ATOM 2910 C C . LEU A 1 391 ? 0.309 21.407 -5.336 1.00 79.81 391 LEU A C 1
ATOM 2912 O O . LEU A 1 391 ? 0.604 21.732 -6.485 1.00 79.81 391 LEU A O 1
ATOM 2916 N N . PHE A 1 392 ? -0.920 21.022 -4.991 1.00 82.12 392 PHE A N 1
ATOM 2917 C CA . PHE A 1 392 ? -2.018 20.825 -5.937 1.00 82.12 392 PHE A CA 1
ATOM 2918 C C . PHE A 1 392 ? -3.309 21.522 -5.464 1.00 82.12 392 PHE A C 1
ATOM 2920 O O . PHE A 1 392 ? -4.334 20.859 -5.284 1.00 82.12 392 PHE A O 1
ATOM 2927 N N . PRO A 1 393 ? -3.282 22.846 -5.222 1.00 81.06 393 PRO A N 1
ATOM 2928 C CA . PRO A 1 393 ? -4.430 23.570 -4.684 1.00 81.06 393 PRO A CA 1
ATOM 2929 C C . PRO A 1 393 ? -5.653 23.414 -5.599 1.00 81.06 393 PRO A C 1
ATOM 2931 O O . PRO A 1 393 ? -5.590 23.672 -6.800 1.00 81.06 393 PRO A O 1
ATOM 2934 N N . GLY A 1 394 ? -6.774 22.976 -5.021 1.00 80.00 394 GLY A N 1
ATOM 2935 C CA . GLY A 1 394 ? -8.034 22.751 -5.740 1.00 80.00 394 GLY A CA 1
ATOM 2936 C C . GLY A 1 394 ? -8.150 21.420 -6.497 1.00 80.00 394 GLY A C 1
ATOM 2937 O O . GLY A 1 394 ? -9.198 21.174 -7.090 1.00 80.00 394 GLY A O 1
ATOM 2938 N N . LYS A 1 395 ? -7.135 20.544 -6.470 1.00 83.88 395 LYS A N 1
ATOM 2939 C CA . LYS A 1 395 ? -7.234 19.171 -6.994 1.00 83.88 395 LYS A CA 1
ATOM 2940 C C . LYS A 1 395 ? -7.589 18.209 -5.862 1.00 83.88 395 LYS A C 1
ATOM 2942 O O . LYS A 1 395 ? -6.896 18.163 -4.850 1.00 83.88 395 LYS A O 1
ATOM 2947 N N . GLU A 1 396 ? -8.640 17.414 -6.042 1.00 85.06 396 GLU A N 1
ATOM 2948 C CA . GLU A 1 396 ? -8.994 16.366 -5.082 1.00 85.06 396 GLU A CA 1
ATOM 2949 C C . GLU A 1 396 ? -8.316 15.038 -5.432 1.00 85.06 396 GLU A C 1
ATOM 2951 O O . GLU A 1 396 ? -8.349 14.576 -6.574 1.00 85.06 396 GLU A O 1
ATOM 2956 N N . PHE A 1 397 ? -7.717 14.418 -4.420 1.00 89.88 397 PHE A N 1
ATOM 2957 C CA . PHE A 1 397 ? -7.181 13.063 -4.452 1.00 89.88 397 PHE A CA 1
ATOM 2958 C C . PHE A 1 397 ? -7.951 12.245 -3.417 1.00 89.88 397 PHE A C 1
ATOM 2960 O O . PHE A 1 397 ? -8.010 12.659 -2.262 1.00 89.88 397 PHE A O 1
ATOM 2967 N N . LEU A 1 398 ? -8.555 11.125 -3.815 1.00 92.19 398 LEU A N 1
ATOM 2968 C CA . LEU A 1 398 ? -9.414 10.311 -2.948 1.00 92.19 398 LEU A CA 1
ATOM 2969 C C . LEU A 1 398 ? -8.890 8.876 -2.848 1.00 92.19 398 LEU A C 1
ATOM 2971 O O . LEU A 1 398 ? -8.429 8.314 -3.842 1.00 92.19 398 LEU A O 1
ATOM 2975 N N . THR A 1 399 ? -8.990 8.281 -1.661 1.00 91.56 399 THR A N 1
ATOM 2976 C CA . THR A 1 399 ? -8.714 6.854 -1.445 1.00 91.56 399 THR A CA 1
ATOM 2977 C C . THR A 1 399 ? -9.812 5.956 -2.031 1.00 91.56 399 THR A C 1
ATOM 2979 O O . THR A 1 399 ? -10.998 6.297 -2.001 1.00 91.56 399 THR A O 1
ATOM 2982 N N . ASN A 1 400 ? -9.416 4.786 -2.541 1.00 92.25 400 ASN A N 1
ATOM 2983 C CA . ASN A 1 400 ? -10.308 3.727 -3.020 1.00 92.25 400 ASN A CA 1
ATOM 2984 C C . ASN A 1 400 ? -11.051 3.024 -1.859 1.00 92.25 400 ASN A C 1
ATOM 2986 O O . ASN A 1 400 ? -10.875 3.367 -0.690 1.00 92.25 400 ASN A O 1
ATOM 2990 N N . GLU A 1 401 ? -11.867 2.011 -2.169 1.00 90.81 401 GLU A N 1
ATOM 2991 C CA . GLU A 1 401 ? -12.605 1.213 -1.171 1.00 90.81 401 GLU A CA 1
ATOM 2992 C C . GLU A 1 401 ? -11.689 0.545 -0.123 1.00 90.81 401 GLU A C 1
ATOM 2994 O O . GLU A 1 401 ? -12.058 0.447 1.044 1.00 90.81 401 GLU A O 1
ATOM 2999 N N . GLU A 1 402 ? -10.457 0.189 -0.500 1.00 91.94 402 GLU A N 1
ATOM 3000 C CA . GLU A 1 402 ? -9.422 -0.396 0.368 1.00 91.94 402 GLU A CA 1
ATOM 3001 C C . GLU A 1 402 ? -8.633 0.652 1.181 1.00 91.94 402 GLU A C 1
ATOM 3003 O O . GLU A 1 402 ? -7.593 0.338 1.768 1.00 91.94 402 GLU A O 1
ATOM 3008 N N . GLY A 1 403 ? -9.087 1.911 1.199 1.00 89.50 403 GLY A N 1
ATOM 3009 C CA . GLY A 1 403 ? -8.426 3.029 1.876 1.00 89.50 403 GLY A CA 1
ATOM 3010 C C . GLY A 1 403 ? -7.098 3.459 1.248 1.00 89.50 403 GLY A C 1
ATOM 3011 O O . GLY A 1 403 ? -6.378 4.257 1.844 1.00 89.50 403 GLY A O 1
ATOM 3012 N N . VAL A 1 404 ? -6.759 2.965 0.058 1.00 90.81 404 VAL A N 1
ATOM 3013 C CA . VAL A 1 404 ? -5.513 3.272 -0.649 1.00 90.81 404 VAL A CA 1
ATOM 3014 C C . VAL A 1 404 ? -5.731 4.406 -1.643 1.00 90.81 404 VAL A C 1
ATOM 3016 O O . VAL A 1 404 ? -6.616 4.355 -2.495 1.00 90.81 404 VAL A O 1
ATOM 3019 N N . TRP A 1 405 ? -4.879 5.422 -1.578 1.00 91.19 405 TRP A N 1
ATOM 3020 C CA . TRP A 1 405 ? -4.624 6.324 -2.694 1.00 91.19 405 TRP A CA 1
ATOM 3021 C C . TRP A 1 405 ? -3.222 6.039 -3.232 1.00 91.19 405 TRP A C 1
ATOM 3023 O O . TRP A 1 405 ? -2.271 5.957 -2.458 1.00 91.19 405 TRP A O 1
ATOM 3033 N N . MET A 1 406 ? -3.090 5.907 -4.550 1.00 86.44 406 MET A N 1
ATOM 3034 C CA . MET A 1 406 ? -1.793 5.882 -5.227 1.00 86.44 406 MET A CA 1
ATOM 3035 C C . MET A 1 406 ? -1.726 7.063 -6.184 1.00 86.44 406 MET A C 1
ATOM 3037 O O . MET A 1 406 ? -2.700 7.347 -6.890 1.00 86.44 406 MET A O 1
ATOM 3041 N N . GLY A 1 407 ? -0.584 7.739 -6.232 1.00 80.81 407 GLY A N 1
ATOM 3042 C CA . GLY A 1 407 ? -0.396 8.824 -7.178 1.00 80.81 407 GLY A CA 1
ATOM 3043 C C . GLY A 1 407 ? 1.050 9.206 -7.426 1.00 80.81 407 GLY A C 1
ATOM 3044 O O . GLY A 1 407 ? 1.935 9.038 -6.591 1.00 80.81 407 GLY A O 1
ATOM 3045 N N . GLU A 1 408 ? 1.234 9.744 -8.621 1.00 77.75 408 GLU A N 1
ATOM 3046 C CA . GLU A 1 408 ? 2.490 10.201 -9.191 1.00 77.75 408 GLU A CA 1
ATOM 3047 C C . GLU A 1 408 ? 2.825 11.606 -8.671 1.00 77.75 408 GLU A C 1
ATOM 3049 O O . GLU A 1 408 ? 2.018 12.536 -8.790 1.00 77.75 408 GLU A O 1
ATOM 3054 N N . LEU A 1 409 ? 4.008 11.763 -8.076 1.00 75.44 409 LEU A N 1
ATOM 3055 C CA . LEU A 1 409 ? 4.480 13.014 -7.496 1.00 75.44 409 LEU A CA 1
ATOM 3056 C C . LEU A 1 409 ? 5.638 13.590 -8.322 1.00 75.44 409 LEU A C 1
ATOM 3058 O O . LEU A 1 409 ? 6.712 12.989 -8.357 1.00 75.44 409 LEU A O 1
ATOM 3062 N N . PRO A 1 410 ? 5.461 14.767 -8.955 1.00 68.25 410 PRO A N 1
ATOM 3063 C CA . PRO A 1 410 ? 6.541 15.457 -9.633 1.00 68.25 410 PRO A CA 1
ATOM 3064 C C . PRO A 1 410 ? 7.536 16.013 -8.618 1.00 68.25 410 PRO A C 1
ATOM 3066 O O . PRO A 1 410 ? 7.174 16.633 -7.608 1.00 68.25 410 PRO A O 1
ATOM 3069 N N . SER A 1 411 ? 8.812 15.893 -8.953 1.00 63.00 411 SER A N 1
ATOM 3070 C CA . SER A 1 411 ? 9.896 16.588 -8.280 1.00 63.00 411 SER A CA 1
ATOM 3071 C C . SER A 1 411 ? 10.700 17.394 -9.295 1.00 63.00 411 SER A C 1
ATOM 3073 O O . SER A 1 411 ? 11.305 16.858 -10.216 1.00 63.00 411 SER A O 1
ATOM 3075 N N . LYS A 1 412 ? 10.681 18.724 -9.148 1.00 63.41 412 LYS A N 1
ATOM 3076 C CA . LYS A 1 412 ? 11.478 19.622 -9.990 1.00 63.41 412 LYS A CA 1
ATOM 3077 C C . LYS A 1 412 ? 12.891 19.734 -9.425 1.00 63.41 412 LYS A C 1
ATOM 3079 O O . LYS A 1 412 ? 13.062 20.277 -8.328 1.00 63.41 412 LYS A O 1
ATOM 3084 N N . ILE A 1 413 ? 13.877 19.286 -10.195 1.00 59.97 413 ILE A N 1
ATOM 3085 C CA . ILE A 1 413 ? 15.302 19.388 -9.890 1.00 59.97 413 ILE A CA 1
ATOM 3086 C C . ILE A 1 413 ? 15.941 20.358 -10.896 1.00 59.97 413 ILE A C 1
ATOM 3088 O O . ILE A 1 413 ? 15.862 20.177 -12.110 1.00 59.97 413 ILE A O 1
ATOM 3092 N N . ILE A 1 414 ? 16.519 21.444 -10.374 1.00 51.03 414 ILE A N 1
ATOM 3093 C CA . ILE A 1 414 ? 17.036 22.580 -11.167 1.00 51.03 414 ILE A CA 1
ATOM 3094 C C . ILE A 1 414 ? 18.570 22.571 -11.224 1.00 51.03 414 ILE A C 1
ATOM 3096 O O . ILE A 1 414 ? 19.174 23.089 -12.158 1.00 51.03 414 ILE A O 1
ATOM 3100 N N . THR A 1 415 ? 19.222 21.992 -10.218 1.00 51.06 415 THR A N 1
ATOM 3101 C CA . THR A 1 415 ? 20.675 21.809 -10.158 1.00 51.06 415 THR A CA 1
ATOM 3102 C C . THR A 1 415 ? 20.957 20.629 -9.239 1.00 51.06 415 THR A C 1
ATOM 3104 O O . THR A 1 415 ? 20.287 20.479 -8.217 1.00 51.06 415 THR A O 1
ATOM 3107 N N . ILE A 1 416 ? 21.935 19.804 -9.602 1.00 50.22 416 ILE A N 1
ATOM 3108 C CA . ILE A 1 416 ? 22.409 18.673 -8.805 1.00 50.22 416 ILE A CA 1
ATOM 3109 C C . ILE A 1 416 ? 23.871 18.958 -8.469 1.00 50.22 416 ILE A C 1
ATOM 3111 O O . ILE A 1 416 ? 24.669 19.239 -9.358 1.00 50.22 416 ILE A O 1
ATOM 3115 N N . ASP A 1 417 ? 24.211 18.920 -7.183 1.00 48.88 417 ASP A N 1
ATOM 3116 C CA . ASP A 1 417 ? 25.606 18.762 -6.766 1.00 48.88 417 ASP A CA 1
ATOM 3117 C C . ASP A 1 417 ? 25.944 17.277 -6.978 1.00 48.88 417 ASP A C 1
ATOM 3119 O O . ASP A 1 417 ? 25.223 16.440 -6.435 1.00 48.88 417 ASP A O 1
ATOM 3123 N N . PRO A 1 418 ? 26.991 16.914 -7.743 1.00 41.88 418 PRO A N 1
ATOM 3124 C CA . PRO A 1 418 ? 27.347 15.515 -7.995 1.00 41.88 418 PRO A CA 1
ATOM 3125 C C . PRO A 1 418 ? 27.559 14.662 -6.733 1.00 41.88 418 PRO A C 1
ATOM 3127 O O . PRO A 1 418 ? 27.543 13.438 -6.816 1.00 41.88 418 PRO A O 1
ATOM 3130 N N . ASN A 1 419 ? 27.752 15.288 -5.568 1.00 41.97 419 ASN A N 1
ATOM 3131 C CA . ASN A 1 419 ? 27.942 14.628 -4.277 1.00 41.97 419 ASN A CA 1
ATOM 3132 C C . ASN A 1 419 ? 26.659 14.593 -3.423 1.00 41.97 419 ASN A C 1
ATOM 3134 O O . ASN A 1 419 ? 26.668 14.017 -2.330 1.00 41.97 419 ASN A O 1
ATOM 3138 N N . SER A 1 420 ? 25.565 15.234 -3.856 1.00 42.44 420 SER A N 1
ATOM 3139 C CA . SER A 1 420 ? 24.365 15.379 -3.035 1.00 42.44 420 SER A CA 1
ATOM 3140 C C . SER A 1 420 ? 23.385 14.221 -3.207 1.00 42.44 420 SER A C 1
ATOM 3142 O O . SER A 1 420 ? 22.814 13.952 -4.261 1.00 42.44 420 SER A O 1
ATOM 3144 N N . ASN A 1 421 ? 23.124 13.558 -2.085 1.00 49.59 421 ASN A N 1
ATOM 3145 C CA . ASN A 1 421 ? 21.960 12.705 -1.914 1.00 49.59 421 ASN A CA 1
ATOM 3146 C C . ASN A 1 421 ? 20.699 13.589 -1.863 1.00 49.59 421 ASN A C 1
ATOM 3148 O O . ASN A 1 421 ? 20.289 14.014 -0.782 1.00 49.59 421 ASN A O 1
ATOM 3152 N N . VAL A 1 422 ? 20.105 13.892 -3.023 1.00 50.62 422 VAL A N 1
ATOM 3153 C CA . VAL A 1 422 ? 18.887 14.715 -3.131 1.00 50.62 422 VAL A CA 1
ATOM 3154 C C . VAL A 1 422 ? 17.668 13.932 -2.632 1.00 50.62 422 VAL A C 1
ATOM 3156 O O . VAL A 1 422 ? 16.922 13.332 -3.400 1.00 50.62 422 VAL A O 1
ATOM 3159 N N . PHE A 1 423 ? 17.466 13.942 -1.317 1.00 55.22 423 PHE A N 1
ATOM 3160 C CA . PHE A 1 423 ? 16.211 13.533 -0.698 1.00 55.22 423 PHE A CA 1
ATOM 3161 C C . PHE A 1 423 ? 15.105 14.559 -1.002 1.00 55.22 423 PHE A C 1
ATOM 3163 O O . PHE A 1 423 ? 15.337 15.773 -0.987 1.00 55.22 423 PHE A O 1
ATOM 3170 N N . LEU A 1 424 ? 13.881 14.085 -1.241 1.00 59.66 424 LEU A N 1
ATOM 3171 C CA . LEU A 1 424 ? 12.726 14.930 -1.553 1.00 59.66 424 LEU A CA 1
ATOM 3172 C C . LEU A 1 424 ? 11.671 14.808 -0.454 1.00 59.66 424 LEU A C 1
ATOM 3174 O O . LEU A 1 424 ? 11.058 13.758 -0.300 1.00 59.66 424 LEU A O 1
ATOM 3178 N N . HIS A 1 425 ? 11.483 15.892 0.300 1.00 69.06 425 HIS A N 1
ATOM 3179 C CA . HIS A 1 425 ? 10.690 15.922 1.529 1.00 69.06 425 HIS A CA 1
ATOM 3180 C C . HIS A 1 425 ? 9.295 16.529 1.295 1.00 69.06 425 HIS A C 1
ATOM 3182 O O . HIS A 1 425 ? 9.174 17.678 0.850 1.00 69.06 425 HIS A O 1
ATOM 3188 N N . TYR A 1 426 ? 8.252 15.766 1.627 1.00 78.62 426 TYR A N 1
ATOM 3189 C CA . TYR A 1 426 ? 6.841 16.141 1.492 1.00 78.62 426 TYR A CA 1
ATOM 3190 C C . TYR A 1 426 ? 6.100 15.990 2.829 1.00 78.62 426 TYR A C 1
ATOM 3192 O O . TYR A 1 426 ? 6.322 15.035 3.566 1.00 78.62 426 TYR A O 1
ATOM 3200 N N . ASN A 1 427 ? 5.167 16.895 3.126 1.00 82.56 427 ASN A N 1
ATOM 3201 C CA . ASN A 1 427 ? 4.228 16.747 4.241 1.00 82.56 427 ASN A CA 1
ATOM 3202 C C . ASN A 1 427 ? 2.870 16.312 3.686 1.00 82.56 427 ASN A C 1
ATOM 3204 O O . ASN A 1 427 ? 2.388 16.894 2.712 1.00 82.56 427 ASN A O 1
ATOM 3208 N N . ILE A 1 428 ? 2.248 15.298 4.286 1.00 86.88 428 ILE A N 1
ATOM 3209 C CA . ILE A 1 428 ? 1.056 14.648 3.726 1.00 86.88 428 ILE A CA 1
ATOM 3210 C C . ILE A 1 428 ? -0.056 14.623 4.763 1.00 86.88 428 ILE A C 1
ATOM 3212 O O . ILE A 1 428 ? 0.171 14.279 5.920 1.00 86.88 428 ILE A O 1
ATOM 3216 N N . LYS A 1 429 ? -1.263 15.006 4.345 1.00 88.38 429 LYS A N 1
ATOM 3217 C CA . LYS A 1 429 ? -2.448 15.116 5.196 1.00 88.38 429 LYS A CA 1
ATOM 3218 C C . LYS A 1 429 ? -3.593 14.314 4.591 1.00 88.38 429 LYS A C 1
ATOM 3220 O O . LYS A 1 429 ? -3.914 14.497 3.419 1.00 88.38 429 LYS A O 1
ATOM 3225 N N . ALA A 1 430 ? -4.231 13.483 5.403 1.00 88.50 430 ALA A N 1
ATOM 3226 C CA . ALA A 1 430 ? -5.503 12.850 5.089 1.00 88.50 430 ALA A CA 1
ATOM 3227 C C . ALA A 1 430 ? -6.637 13.600 5.808 1.00 88.50 430 ALA A C 1
ATOM 3229 O O . ALA A 1 430 ? -6.522 13.894 6.998 1.00 88.50 430 ALA A O 1
ATOM 3230 N N . GLU A 1 431 ? -7.719 13.913 5.096 1.00 88.50 431 GLU A N 1
ATOM 3231 C CA . GLU A 1 431 ? -8.944 14.523 5.628 1.00 88.50 431 GLU A CA 1
ATOM 3232 C C . GLU A 1 431 ? -10.126 13.577 5.387 1.00 88.50 431 GLU A C 1
ATOM 3234 O O . GLU A 1 431 ? -10.549 13.367 4.246 1.00 88.50 431 GLU A O 1
ATOM 3239 N N . VAL A 1 432 ? -10.656 12.994 6.461 1.00 85.00 432 VAL A N 1
ATOM 3240 C CA . VAL A 1 432 ? -11.806 12.082 6.419 1.00 85.00 432 VAL A CA 1
ATOM 3241 C C . VAL A 1 432 ? -13.103 12.904 6.480 1.00 85.00 432 VAL A C 1
ATOM 3243 O O . VAL A 1 432 ? -13.159 13.902 7.211 1.00 85.00 432 VAL A O 1
ATOM 3246 N N . PRO A 1 433 ? -14.175 12.515 5.760 1.00 77.06 433 PRO A N 1
ATOM 3247 C CA . PRO A 1 433 ? -15.512 13.058 5.996 1.00 77.06 433 PRO A CA 1
ATOM 3248 C C . PRO A 1 433 ? -15.868 13.064 7.495 1.00 77.06 433 PRO A C 1
ATOM 3250 O O . PRO A 1 433 ? -15.590 12.111 8.212 1.00 77.06 433 PRO A O 1
ATOM 3253 N N . GLY A 1 434 ? -16.445 14.158 7.997 1.00 68.38 434 GLY A N 1
ATOM 3254 C CA . GLY A 1 434 ? -16.684 14.339 9.440 1.00 68.38 434 GLY A CA 1
ATOM 3255 C C . GLY A 1 434 ? -15.540 15.007 10.220 1.00 68.38 434 GLY A C 1
ATOM 3256 O O . GLY A 1 434 ? -15.720 15.294 11.399 1.00 68.38 434 GLY A O 1
ATOM 3257 N N . GLY A 1 435 ? -14.413 15.332 9.573 1.00 70.50 435 GLY A N 1
ATOM 3258 C CA . GLY A 1 435 ? -13.407 16.266 10.102 1.00 70.50 435 GLY A CA 1
ATOM 3259 C C . GLY A 1 435 ? -12.180 15.633 10.758 1.00 70.50 435 GLY A C 1
ATOM 3260 O O . GLY A 1 435 ? -11.281 16.361 11.173 1.00 70.50 435 GLY A O 1
ATOM 3261 N N . ALA A 1 436 ? -12.103 14.303 10.817 1.00 80.44 436 ALA A N 1
ATOM 3262 C CA . ALA A 1 436 ? -10.923 13.610 11.320 1.00 80.44 436 ALA A CA 1
ATOM 3263 C C . ALA A 1 436 ? -9.717 13.808 10.382 1.00 80.44 436 ALA A C 1
ATOM 3265 O O . ALA A 1 436 ? -9.850 13.772 9.153 1.00 80.44 436 ALA A O 1
ATOM 3266 N N . VAL A 1 437 ? -8.533 14.011 10.963 1.00 82.88 437 VAL A N 1
ATOM 3267 C CA . VAL A 1 437 ? -7.294 14.310 10.235 1.00 82.88 437 VAL A CA 1
ATOM 3268 C C . VAL A 1 437 ? -6.162 13.417 10.726 1.00 82.88 437 VAL A C 1
ATOM 3270 O O . VAL A 1 437 ? -6.001 13.206 11.924 1.00 82.88 437 VAL A O 1
ATOM 3273 N N . GLY A 1 438 ? -5.340 12.951 9.790 1.00 83.62 438 GLY A N 1
ATOM 3274 C CA . GLY A 1 438 ? -4.040 12.345 10.068 1.00 83.62 438 GLY A CA 1
ATOM 3275 C C . GLY A 1 438 ? -2.968 13.009 9.212 1.00 83.62 438 GLY A C 1
ATOM 3276 O O . GLY A 1 438 ? -3.249 13.474 8.103 1.00 83.62 438 GLY A O 1
ATOM 3277 N N . THR A 1 439 ? -1.738 13.068 9.714 1.00 83.81 439 THR A N 1
ATOM 3278 C CA . THR A 1 439 ? -0.609 13.694 9.012 1.00 83.81 439 THR A CA 1
ATOM 3279 C C . THR A 1 439 ? 0.638 12.837 9.093 1.00 83.81 439 THR A C 1
ATOM 3281 O O . THR A 1 439 ? 1.041 12.456 10.189 1.00 83.81 439 THR A O 1
ATOM 3284 N N . TYR A 1 440 ? 1.290 12.628 7.952 1.00 82.69 440 TYR A N 1
ATOM 3285 C CA . TYR A 1 440 ? 2.648 12.103 7.878 1.00 82.69 440 TYR A CA 1
ATOM 3286 C C . TYR A 1 440 ? 3.586 13.255 7.462 1.00 82.69 440 TYR A C 1
ATOM 3288 O O . TYR A 1 440 ? 3.575 13.654 6.291 1.00 82.69 440 TYR A O 1
ATOM 3296 N N . PRO A 1 441 ? 4.337 13.861 8.399 1.00 80.69 441 PRO A N 1
ATOM 3297 C CA . PRO A 1 441 ? 5.335 14.873 8.074 1.00 80.69 441 PRO A CA 1
ATOM 3298 C C . PRO A 1 441 ? 6.613 14.231 7.515 1.00 80.69 441 PRO A C 1
ATOM 3300 O O . PRO A 1 441 ? 6.919 13.080 7.813 1.00 80.69 441 PRO A O 1
ATOM 3303 N N . ASP A 1 442 ? 7.374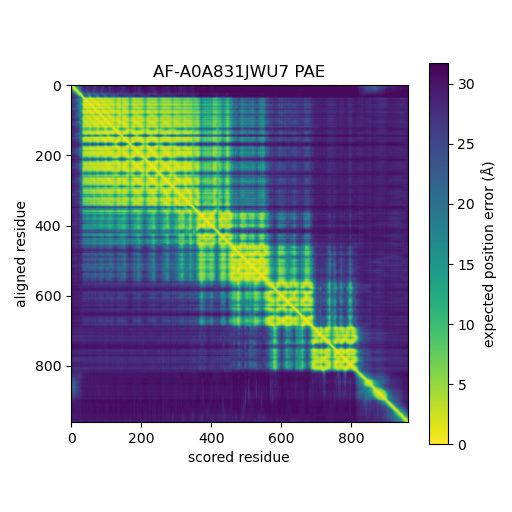 15.008 6.750 1.00 76.31 442 ASP A N 1
ATOM 3304 C CA . ASP A 1 442 ? 8.728 14.674 6.285 1.00 76.31 442 ASP A CA 1
ATOM 3305 C C . ASP A 1 442 ? 8.869 13.324 5.544 1.00 76.31 442 ASP A C 1
ATOM 3307 O O . ASP A 1 442 ? 9.843 12.587 5.704 1.00 76.31 442 ASP A O 1
ATOM 3311 N N . VAL A 1 443 ? 7.897 12.999 4.683 1.00 74.31 443 VAL A N 1
ATOM 3312 C CA . VAL A 1 443 ? 7.977 11.866 3.747 1.00 74.31 443 VAL A CA 1
ATOM 3313 C C . VAL A 1 443 ? 9.132 12.114 2.782 1.00 74.31 443 VAL A C 1
ATOM 3315 O O . VAL A 1 443 ? 9.030 12.947 1.880 1.00 74.31 443 VAL A O 1
ATOM 3318 N N . SER A 1 444 ? 10.231 11.394 2.995 1.00 68.62 444 SER A N 1
ATOM 3319 C CA . SER A 1 444 ? 11.467 11.514 2.227 1.00 68.62 444 SER A CA 1
ATOM 3320 C C . SER A 1 444 ? 11.509 10.455 1.121 1.00 68.62 444 SER A C 1
ATOM 3322 O O . SER A 1 444 ? 11.730 9.275 1.391 1.00 68.62 444 SER A O 1
ATOM 3324 N N . LEU A 1 445 ? 11.260 10.863 -0.127 1.00 66.81 445 LEU A N 1
ATOM 3325 C CA . LEU A 1 445 ? 11.238 9.953 -1.277 1.00 66.81 445 LEU A CA 1
ATOM 3326 C C . LEU A 1 445 ? 12.651 9.692 -1.829 1.00 66.81 445 LEU A C 1
ATOM 3328 O O . LEU A 1 445 ? 13.495 10.593 -1.869 1.00 66.81 445 LEU A O 1
ATOM 3332 N N . ARG A 1 446 ? 12.861 8.465 -2.327 1.00 58.53 446 ARG A N 1
ATOM 3333 C CA . ARG A 1 446 ? 14.016 8.028 -3.147 1.00 58.53 446 ARG A CA 1
ATOM 3334 C C . ARG A 1 446 ? 13.617 7.129 -4.336 1.00 58.53 446 ARG A C 1
ATOM 3336 O O . ARG A 1 446 ? 14.454 6.423 -4.890 1.00 58.53 446 ARG A O 1
ATOM 3343 N N . GLY A 1 447 ? 12.332 7.120 -4.669 1.00 64.38 447 GLY A N 1
ATOM 3344 C CA . GLY A 1 447 ? 11.657 6.148 -5.527 1.00 64.38 447 GLY A CA 1
ATOM 3345 C C . GLY A 1 447 ? 10.290 5.809 -4.938 1.00 64.38 447 GLY A C 1
ATOM 3346 O O . GLY A 1 447 ? 9.885 6.411 -3.932 1.00 64.38 447 GLY A O 1
ATOM 3347 N N . ASN A 1 448 ? 9.624 4.815 -5.529 1.00 66.31 448 ASN A N 1
ATOM 3348 C CA . ASN A 1 448 ? 8.438 4.152 -4.985 1.00 66.31 448 ASN A CA 1
ATOM 3349 C C . ASN A 1 448 ? 8.419 4.088 -3.451 1.00 66.31 448 ASN A C 1
ATOM 3351 O O . ASN A 1 448 ? 9.266 3.449 -2.824 1.00 66.31 448 ASN A O 1
ATOM 3355 N N . THR A 1 449 ? 7.422 4.727 -2.844 1.00 70.25 449 THR A N 1
ATOM 3356 C CA . THR A 1 449 ? 7.266 4.777 -1.386 1.00 70.25 449 THR A CA 1
ATOM 3357 C C . THR A 1 449 ? 5.852 4.359 -0.999 1.00 70.25 449 THR A C 1
ATOM 3359 O O . THR A 1 449 ? 4.875 4.787 -1.607 1.00 70.25 449 THR A O 1
ATOM 3362 N N . SER A 1 450 ? 5.727 3.531 0.038 1.00 77.81 450 SER A N 1
ATOM 3363 C CA . SER A 1 450 ? 4.440 3.180 0.648 1.00 77.81 450 SER A CA 1
ATOM 3364 C C . SER A 1 450 ? 4.406 3.665 2.090 1.00 77.81 450 SER A C 1
ATOM 3366 O O . SER A 1 450 ? 5.274 3.296 2.879 1.00 77.81 450 SER A O 1
ATOM 3368 N N . ILE A 1 451 ? 3.399 4.465 2.441 1.00 84.81 451 ILE A N 1
ATOM 3369 C CA . ILE A 1 451 ? 3.135 4.893 3.818 1.00 84.81 451 ILE A CA 1
ATOM 3370 C C . ILE A 1 451 ? 1.757 4.415 4.274 1.00 84.81 451 ILE A C 1
ATOM 3372 O O . ILE A 1 451 ? 0.782 4.447 3.518 1.00 84.81 451 ILE A O 1
ATOM 3376 N N . VAL A 1 452 ? 1.671 4.011 5.541 1.00 83.31 452 VAL A N 1
ATOM 3377 C CA . VAL A 1 452 ? 0.397 3.848 6.244 1.00 83.31 452 VAL A CA 1
ATOM 3378 C C . VAL A 1 452 ? 0.182 5.108 7.073 1.00 83.31 452 VAL A C 1
ATOM 3380 O O . VAL A 1 452 ? 0.996 5.436 7.934 1.00 83.31 452 VAL A O 1
ATOM 3383 N N . LEU A 1 453 ? -0.887 5.842 6.778 1.00 86.69 453 LEU A N 1
ATOM 3384 C CA . LEU A 1 453 ? -1.249 7.078 7.462 1.00 86.69 453 LEU A CA 1
ATOM 3385 C C . LEU A 1 453 ? -2.471 6.793 8.334 1.00 86.69 453 LEU A C 1
ATOM 3387 O O . LEU A 1 453 ? -3.568 6.554 7.828 1.00 86.69 453 LEU A O 1
ATOM 3391 N N . GLN A 1 454 ? -2.271 6.808 9.649 1.00 83.31 454 GLN A N 1
ATOM 3392 C CA . GLN A 1 454 ? -3.329 6.505 10.603 1.00 83.31 454 GLN A CA 1
ATOM 3393 C C . GLN A 1 454 ? -4.159 7.755 10.926 1.00 83.31 454 GLN A C 1
ATOM 3395 O O . GLN A 1 454 ? -3.611 8.814 11.237 1.00 83.31 454 GLN A O 1
ATOM 3400 N N . VAL A 1 455 ? -5.485 7.634 10.860 1.00 83.94 455 VAL A N 1
ATOM 3401 C CA . VAL A 1 455 ? -6.446 8.664 11.286 1.00 83.94 455 VAL A CA 1
ATOM 3402 C C . VAL A 1 455 ? -7.138 8.195 12.562 1.00 83.94 455 VAL A C 1
ATOM 3404 O O . VAL A 1 455 ? -7.621 7.070 12.621 1.00 83.94 455 VAL A O 1
ATOM 3407 N N . ARG A 1 456 ? -7.211 9.021 13.607 1.00 79.69 456 ARG A N 1
ATOM 3408 C CA . ARG A 1 456 ? -8.058 8.683 14.762 1.00 79.69 456 ARG A CA 1
ATOM 3409 C C . ARG A 1 456 ? -9.502 9.074 14.449 1.00 79.69 456 ARG A C 1
ATOM 3411 O O . ARG A 1 456 ? -9.714 10.175 13.946 1.00 79.69 456 ARG A O 1
ATOM 3418 N N . LEU A 1 457 ? -10.469 8.196 14.719 1.00 81.31 457 LEU A N 1
ATOM 3419 C CA . LEU A 1 457 ? -11.900 8.456 14.470 1.00 81.31 457 LEU A CA 1
ATOM 3420 C C . LEU A 1 457 ? -12.716 8.447 15.764 1.00 81.31 457 LEU A C 1
ATOM 3422 O O . LEU A 1 457 ? -13.415 9.410 16.066 1.00 81.31 457 LEU A O 1
ATOM 3426 N N . ILE A 1 458 ? -12.591 7.357 16.516 1.00 87.25 458 ILE A N 1
ATOM 3427 C CA . ILE A 1 458 ? -13.164 7.136 17.843 1.00 87.25 458 ILE A CA 1
ATOM 3428 C C . ILE A 1 458 ? -12.019 6.557 18.668 1.00 87.25 458 ILE A C 1
ATOM 3430 O O . ILE A 1 458 ? -11.418 5.573 18.241 1.00 87.25 458 ILE A O 1
ATOM 3434 N N . ASP A 1 459 ? -11.682 7.150 19.805 1.00 88.19 459 ASP A N 1
ATOM 3435 C CA . ASP A 1 459 ? -10.796 6.506 20.775 1.00 88.19 459 ASP A CA 1
ATOM 3436 C C . ASP A 1 459 ? -11.683 5.606 21.666 1.00 88.19 459 ASP A C 1
ATOM 3438 O O . ASP A 1 459 ? -12.728 6.048 22.141 1.00 88.19 459 ASP A O 1
ATOM 3442 N N . LEU A 1 460 ? -11.319 4.329 21.827 1.00 91.44 460 LEU A N 1
ATOM 3443 C CA . LEU A 1 460 ? -12.031 3.331 22.640 1.00 91.44 460 LEU A CA 1
ATOM 3444 C C . LEU A 1 460 ? -10.992 2.489 23.378 1.00 91.44 460 LEU A C 1
ATOM 3446 O O . LEU A 1 460 ? -10.087 1.941 22.748 1.00 91.44 460 LEU A O 1
ATOM 3450 N N . GLU A 1 461 ? -11.150 2.368 24.692 1.00 91.19 461 GLU A N 1
ATOM 3451 C CA . GLU A 1 461 ? -10.271 1.588 25.559 1.00 91.19 461 GLU A CA 1
ATOM 3452 C C . GLU A 1 461 ? -11.091 0.919 26.667 1.00 91.19 461 GLU A C 1
ATOM 3454 O O . GLU A 1 461 ? -11.860 1.584 27.361 1.00 91.19 461 GLU A O 1
ATOM 3459 N N . VAL A 1 462 ? -10.905 -0.389 26.856 1.00 93.31 462 VAL A N 1
ATOM 3460 C CA . VAL A 1 462 ? -11.267 -1.064 28.111 1.00 93.31 462 VAL A CA 1
ATOM 3461 C C . VAL A 1 462 ? -10.150 -0.770 29.104 1.00 93.31 462 VAL A C 1
ATOM 3463 O O . VAL A 1 462 ? -8.983 -1.020 28.808 1.00 93.31 462 VAL A O 1
ATOM 3466 N N . THR A 1 463 ? -10.488 -0.208 30.258 1.00 93.75 463 THR A N 1
ATOM 3467 C CA . THR A 1 463 ? -9.517 0.209 31.281 1.00 93.75 463 THR A CA 1
ATOM 3468 C C . THR A 1 463 ? -9.399 -0.802 32.414 1.00 93.75 463 THR A C 1
ATOM 3470 O O . THR A 1 463 ? -8.343 -0.891 33.040 1.00 93.75 463 THR A O 1
ATOM 3473 N N . SER A 1 464 ? -10.463 -1.562 32.684 1.00 92.50 464 SER A N 1
ATOM 3474 C CA . SER A 1 464 ? -10.542 -2.500 33.803 1.00 92.50 464 SER A CA 1
ATOM 3475 C C . SER A 1 464 ? -11.437 -3.691 33.452 1.00 92.50 464 SER A C 1
ATOM 3477 O O . SER A 1 464 ? -12.494 -3.539 32.842 1.00 92.50 464 SER A O 1
ATOM 3479 N N . ILE A 1 465 ? -11.004 -4.888 33.850 1.00 91.19 465 ILE A N 1
ATOM 3480 C CA . ILE A 1 465 ? -11.868 -6.062 34.020 1.00 91.19 465 ILE A CA 1
ATOM 3481 C C . ILE A 1 465 ? -11.637 -6.536 35.456 1.00 91.19 465 ILE A C 1
ATOM 3483 O O . ILE A 1 465 ? -10.503 -6.823 35.842 1.00 91.19 465 ILE A O 1
ATOM 3487 N N . MET A 1 466 ? -12.685 -6.538 36.282 1.00 85.44 466 MET A N 1
ATOM 3488 C CA . MET A 1 466 ? -12.602 -6.777 37.733 1.00 85.44 466 MET A CA 1
ATOM 3489 C C . MET A 1 466 ? -11.524 -5.926 38.438 1.00 85.44 466 MET A C 1
ATOM 3491 O O . MET A 1 466 ? -10.822 -6.398 39.334 1.00 85.44 466 MET A O 1
ATOM 3495 N N . GLY A 1 467 ? -11.349 -4.669 38.007 1.00 83.19 467 GLY A N 1
ATOM 3496 C CA . GLY A 1 467 ? -10.344 -3.744 38.546 1.00 83.19 467 GLY A CA 1
ATOM 3497 C C . GLY A 1 467 ? -8.892 -4.052 38.153 1.00 83.19 467 GLY A C 1
ATOM 3498 O O . GLY A 1 467 ? -7.980 -3.385 38.643 1.00 83.19 467 GLY A O 1
ATOM 3499 N N . LYS A 1 468 ? -8.653 -5.046 37.287 1.00 85.31 468 LYS A N 1
ATOM 3500 C CA . LYS A 1 468 ? -7.331 -5.430 36.766 1.00 85.31 468 LYS A CA 1
ATOM 3501 C C . LYS A 1 468 ? -7.149 -4.979 35.315 1.00 85.31 468 LYS A C 1
ATOM 3503 O O . LYS A 1 468 ? -8.119 -4.750 34.593 1.00 85.31 468 LYS A O 1
ATOM 3508 N N . SER A 1 469 ? -5.894 -4.901 34.875 1.00 86.25 469 SER A N 1
ATOM 3509 C CA . SER A 1 469 ? -5.534 -4.543 33.498 1.00 86.25 469 SER A CA 1
ATOM 3510 C C . SER A 1 469 ? -5.988 -5.619 32.496 1.00 86.25 469 SER A C 1
ATOM 3512 O O . SER A 1 469 ? -5.607 -6.778 32.669 1.00 86.25 469 SER A O 1
ATOM 3514 N N . PRO A 1 470 ? -6.710 -5.277 31.408 1.00 83.50 470 PRO A N 1
ATOM 3515 C CA . PRO A 1 470 ? -7.174 -6.243 30.402 1.00 83.50 470 PRO A CA 1
ATOM 3516 C C . PRO A 1 470 ? -6.051 -6.910 29.585 1.00 83.50 470 PRO A C 1
ATOM 3518 O O . PRO A 1 470 ? -6.326 -7.770 28.757 1.00 83.50 470 PRO A O 1
ATOM 3521 N N . TYR A 1 471 ? -4.789 -6.530 29.803 1.00 77.62 471 TYR A N 1
ATOM 3522 C CA . TYR A 1 471 ? -3.619 -7.126 29.147 1.00 77.62 471 TYR A CA 1
ATOM 3523 C C . TYR A 1 471 ? -2.938 -8.225 29.988 1.00 77.62 471 TYR A C 1
ATOM 3525 O O . TYR A 1 471 ? -1.890 -8.739 29.598 1.00 77.62 471 TYR A O 1
ATOM 3533 N N . GLU A 1 472 ? -3.500 -8.576 31.147 1.00 72.19 472 GLU A N 1
ATOM 3534 C CA . GLU A 1 472 ? -3.101 -9.750 31.931 1.00 72.19 472 GLU A CA 1
ATOM 3535 C C . GLU A 1 472 ? -3.837 -11.010 31.443 1.00 72.19 472 GLU A C 1
ATOM 3537 O O . GLU A 1 472 ? -4.963 -10.930 30.955 1.00 72.19 472 GLU A O 1
ATOM 3542 N N . ASN A 1 473 ? -3.228 -12.192 31.609 1.00 72.06 473 ASN A N 1
ATOM 3543 C CA . ASN A 1 473 ? -3.883 -13.474 31.320 1.00 72.06 473 ASN A CA 1
ATOM 3544 C C . ASN A 1 473 ? -5.031 -13.708 32.319 1.00 72.06 473 ASN A C 1
ATOM 3546 O O . ASN A 1 473 ? -4.824 -14.290 33.386 1.00 72.06 473 ASN A O 1
ATOM 3550 N N . MET A 1 474 ? -6.225 -13.224 31.987 1.00 80.50 474 MET A N 1
ATOM 3551 C CA . MET A 1 474 ? -7.384 -13.273 32.870 1.00 80.50 474 MET A CA 1
ATOM 3552 C C . MET A 1 474 ? -8.063 -14.640 32.853 1.00 80.50 474 MET A C 1
ATOM 3554 O O . MET A 1 474 ? -8.514 -15.114 31.809 1.00 80.50 474 MET A O 1
ATOM 3558 N N . VAL A 1 475 ? -8.193 -15.207 34.051 1.00 87.75 475 VAL A N 1
ATOM 3559 C CA . VAL A 1 475 ? -9.207 -16.209 34.377 1.00 87.75 475 VAL A CA 1
ATOM 3560 C C . VAL A 1 475 ? -10.317 -15.487 35.145 1.00 87.75 475 VAL A C 1
ATOM 3562 O O . VAL A 1 475 ? -10.018 -14.725 36.071 1.00 87.75 475 VAL A O 1
ATOM 3565 N N . VAL A 1 476 ? -11.570 -15.677 34.735 1.00 88.94 476 VAL A N 1
ATOM 3566 C CA . VAL A 1 476 ? -12.766 -15.027 35.294 1.00 88.94 476 VAL A CA 1
ATOM 3567 C C . VAL A 1 476 ? -13.884 -16.040 35.568 1.00 88.94 476 VAL A C 1
ATOM 3569 O O . VAL A 1 476 ? -13.853 -17.163 35.068 1.00 88.94 476 VAL A O 1
ATOM 3572 N N . GLY A 1 477 ? -14.866 -15.630 36.367 1.00 85.94 477 GLY A N 1
ATOM 3573 C CA . GLY A 1 477 ? -16.025 -16.427 36.763 1.00 85.94 477 GLY A CA 1
ATOM 3574 C C . GLY A 1 477 ? -17.051 -15.558 37.500 1.00 85.94 477 GLY A C 1
ATOM 3575 O O . GLY A 1 477 ? -16.751 -14.414 37.855 1.00 85.94 477 GLY A O 1
ATOM 3576 N N . GLY A 1 478 ? -18.269 -16.072 37.686 1.00 83.31 478 GLY A N 1
ATOM 3577 C CA . GLY A 1 478 ? -19.413 -15.345 38.246 1.00 83.31 478 GLY A CA 1
ATOM 3578 C C . GLY A 1 478 ? -19.705 -14.007 37.555 1.00 83.31 478 GLY A C 1
ATOM 3579 O O . GLY A 1 478 ? -19.738 -13.917 36.326 1.00 83.31 478 GLY A O 1
ATOM 3580 N N . ASP A 1 479 ? -19.930 -12.970 38.363 1.00 84.62 479 ASP A N 1
ATOM 3581 C CA . ASP A 1 479 ? -20.217 -11.608 37.912 1.00 84.62 479 ASP A CA 1
ATOM 3582 C C . ASP A 1 479 ? -18.938 -10.808 37.617 1.00 84.62 479 ASP A C 1
ATOM 3584 O O . ASP A 1 479 ? -18.172 -10.471 38.522 1.00 84.62 479 ASP A O 1
ATOM 3588 N N . VAL A 1 480 ? -18.745 -10.442 36.350 1.00 88.25 480 VAL A N 1
ATOM 3589 C CA . VAL A 1 480 ? -17.559 -9.743 35.844 1.00 88.25 480 VAL A CA 1
ATOM 3590 C C . VAL A 1 480 ? -17.895 -8.296 35.480 1.00 88.25 480 VAL A C 1
ATOM 3592 O O . VAL A 1 480 ? -18.585 -8.026 34.496 1.00 88.25 480 VAL A O 1
ATOM 3595 N N . LEU A 1 481 ? -17.362 -7.342 36.248 1.00 91.50 481 LEU A N 1
ATOM 3596 C CA . LEU A 1 481 ? -17.398 -5.919 35.903 1.00 91.50 481 LEU A CA 1
ATOM 3597 C C . LEU A 1 481 ? -16.338 -5.603 34.836 1.00 91.50 481 LEU A C 1
ATOM 3599 O O . LEU A 1 481 ? -15.157 -5.898 35.024 1.00 91.50 481 LEU A O 1
ATOM 3603 N N . ILE A 1 482 ? -16.761 -4.956 33.753 1.00 95.12 482 ILE A N 1
ATOM 3604 C CA . ILE A 1 482 ? -15.917 -4.424 32.678 1.00 95.12 482 ILE A CA 1
ATOM 3605 C C . ILE A 1 482 ? -16.089 -2.901 32.664 1.00 95.12 482 ILE A C 1
ATOM 3607 O O . ILE A 1 482 ? -17.213 -2.409 32.608 1.00 95.12 482 ILE A O 1
ATOM 3611 N N . GLU A 1 483 ? -14.994 -2.148 32.686 1.00 96.25 483 GLU A N 1
ATOM 3612 C CA . GLU A 1 483 ? -14.989 -0.682 32.618 1.00 96.25 483 GLU A CA 1
ATOM 3613 C C . GLU A 1 483 ? -14.154 -0.186 31.436 1.00 96.25 483 GLU A C 1
ATOM 3615 O O . GLU A 1 483 ? -13.157 -0.802 31.049 1.00 96.25 483 GLU A O 1
ATOM 3620 N N . GLY A 1 484 ? -14.501 0.987 30.909 1.00 96.19 484 GLY A N 1
ATOM 3621 C CA . GLY A 1 484 ? -13.696 1.634 29.885 1.00 96.19 484 GLY A CA 1
ATOM 3622 C C . GLY A 1 484 ? -14.002 3.107 29.662 1.00 96.19 484 GLY A C 1
ATOM 3623 O O . GLY A 1 484 ? -14.750 3.752 30.401 1.00 96.19 484 GLY A O 1
ATOM 3624 N N . THR A 1 485 ? -13.391 3.637 28.607 1.00 95.25 485 THR A N 1
ATOM 3625 C CA . THR A 1 485 ? -13.624 4.985 28.083 1.00 95.25 485 THR A CA 1
ATOM 3626 C C . THR A 1 485 ? -13.924 4.907 26.588 1.00 95.25 485 THR A C 1
ATOM 3628 O O . THR A 1 485 ? -13.446 4.007 25.891 1.00 95.25 485 THR A O 1
ATOM 3631 N N . ALA A 1 486 ? -14.743 5.823 26.080 1.00 94.50 486 ALA A N 1
ATOM 3632 C CA . ALA A 1 486 ? -14.925 6.028 24.650 1.00 94.50 486 ALA A CA 1
ATOM 3633 C C . ALA A 1 486 ? -15.070 7.527 24.354 1.00 94.50 486 ALA A C 1
ATOM 3635 O O . ALA A 1 486 ? -15.672 8.273 25.121 1.00 94.50 486 ALA A O 1
ATOM 3636 N N . GLY A 1 487 ? -14.521 7.987 23.233 1.00 90.75 487 GLY A N 1
ATOM 3637 C CA . GLY A 1 487 ? -14.535 9.401 22.870 1.00 90.75 487 GLY A CA 1
ATOM 3638 C C . GLY A 1 487 ? -14.196 9.644 21.405 1.00 90.75 487 GLY A C 1
ATOM 3639 O O . GLY A 1 487 ? -14.023 8.712 20.622 1.00 90.75 487 GLY A O 1
ATOM 3640 N N . VAL A 1 488 ? -14.092 10.917 21.021 1.00 85.31 488 VAL A N 1
ATOM 3641 C CA . VAL A 1 488 ? -13.569 11.319 19.706 1.00 85.31 488 VAL A CA 1
ATOM 3642 C C . VAL A 1 488 ? -12.341 12.223 19.872 1.00 85.31 488 VAL A C 1
ATOM 3644 O O . VAL A 1 488 ? -12.261 12.957 20.860 1.00 85.31 488 VAL A O 1
ATOM 3647 N N . PRO A 1 489 ? -11.399 12.223 18.913 1.00 75.19 489 PRO A N 1
ATOM 3648 C CA . PRO A 1 489 ? -10.196 13.045 18.998 1.00 75.19 489 PRO A CA 1
ATOM 3649 C C . PRO A 1 489 ? -10.483 14.556 19.058 1.00 75.19 489 PRO A C 1
ATOM 3651 O O . PRO A 1 489 ? -11.441 15.030 18.434 1.00 75.19 489 PRO A O 1
ATOM 3654 N N . PRO A 1 490 ? -9.612 15.354 19.708 1.00 71.00 490 PRO A N 1
ATOM 3655 C CA . PRO A 1 490 ? -9.741 16.808 19.748 1.00 71.00 490 PRO A CA 1
ATOM 3656 C C . PRO A 1 490 ? -9.890 17.437 18.354 1.00 71.00 490 PRO A C 1
ATOM 3658 O O . PRO A 1 490 ? -9.087 17.195 17.453 1.00 71.00 490 PRO A O 1
ATOM 3661 N N . GLY A 1 491 ? -10.914 18.277 18.189 1.00 65.12 491 GLY A N 1
ATOM 3662 C CA . GLY A 1 491 ? -11.240 18.948 16.925 1.00 65.12 491 GLY A CA 1
ATOM 3663 C C . GLY A 1 491 ? -12.276 18.225 16.054 1.00 65.12 491 GLY A C 1
ATOM 3664 O O . GLY A 1 491 ? -12.813 18.843 15.135 1.00 65.12 491 GLY A O 1
ATOM 3665 N N . VAL A 1 492 ? -12.625 16.970 16.359 1.00 72.06 492 VAL A N 1
ATOM 3666 C CA . VAL A 1 492 ? -13.794 16.301 15.766 1.00 72.06 492 VAL A CA 1
ATOM 3667 C C . VAL A 1 492 ? -15.063 16.839 16.439 1.00 72.06 492 VAL A C 1
ATOM 3669 O O . VAL A 1 492 ? -15.185 16.818 17.658 1.00 72.06 492 VAL A O 1
ATOM 3672 N N . THR A 1 493 ? -16.033 17.325 15.660 1.00 72.19 493 THR A N 1
ATOM 3673 C CA . THR A 1 493 ? -17.269 17.970 16.168 1.00 72.19 493 THR A CA 1
ATOM 3674 C C . THR A 1 493 ? -18.403 16.989 16.491 1.00 72.19 493 THR A C 1
ATOM 3676 O O . THR A 1 493 ? -19.565 17.379 16.618 1.00 72.19 493 THR A O 1
ATOM 3679 N N . ARG A 1 494 ? -18.078 15.698 16.573 1.00 78.50 494 ARG A N 1
ATOM 3680 C CA . ARG A 1 494 ? -19.013 14.586 16.789 1.00 78.50 494 ARG A CA 1
ATOM 3681 C C . ARG A 1 494 ? -18.888 14.098 18.237 1.00 78.50 494 ARG A C 1
ATOM 3683 O O . ARG A 1 494 ? -18.143 14.675 19.020 1.00 78.50 494 ARG A O 1
ATOM 3690 N N . ARG A 1 495 ? -19.623 13.054 18.607 1.00 86.94 495 ARG A N 1
ATOM 3691 C CA . ARG A 1 495 ? -19.477 12.372 19.902 1.00 86.94 495 ARG A CA 1
ATOM 3692 C C . ARG A 1 495 ? -19.866 10.909 19.760 1.00 86.94 495 ARG A C 1
ATOM 3694 O O . ARG A 1 495 ? -20.645 10.582 18.864 1.00 86.94 495 ARG A O 1
ATOM 3701 N N . VAL A 1 496 ? -19.379 10.063 20.661 1.00 93.12 496 VAL A N 1
ATOM 3702 C CA . VAL A 1 496 ? -19.901 8.700 20.808 1.00 93.12 496 VAL A CA 1
ATOM 3703 C C . VAL A 1 496 ? -21.382 8.787 21.198 1.00 93.12 496 VAL A C 1
ATOM 3705 O O . VAL A 1 496 ? -21.791 9.663 21.962 1.00 93.12 496 VAL A O 1
ATOM 3708 N N . LEU A 1 497 ? -22.201 7.931 20.594 1.00 93.81 497 LEU A N 1
ATOM 3709 C CA . LEU A 1 497 ? -23.643 7.839 20.824 1.00 93.81 497 LEU A CA 1
ATOM 3710 C C . LEU A 1 497 ? -24.023 6.569 21.590 1.00 93.81 497 LEU A C 1
ATOM 3712 O O . LEU A 1 497 ? -25.038 6.573 22.279 1.00 93.81 497 LEU A O 1
ATOM 3716 N N . GLN A 1 498 ? -23.229 5.505 21.451 1.00 95.31 498 GLN A N 1
ATOM 3717 C CA . GLN A 1 498 ? -23.430 4.221 22.119 1.00 95.31 498 GLN A CA 1
ATOM 3718 C C . GLN A 1 498 ? -22.107 3.461 22.278 1.00 95.31 498 GLN A C 1
ATOM 3720 O O . GLN A 1 498 ? -21.270 3.483 21.366 1.00 95.31 498 GLN A O 1
ATOM 3725 N N . VAL A 1 499 ? -21.982 2.726 23.384 1.00 97.75 499 VAL A N 1
ATOM 3726 C CA . VAL A 1 499 ? -21.073 1.581 23.536 1.00 97.75 499 VAL A CA 1
ATOM 3727 C C . VAL A 1 499 ? -21.916 0.327 23.800 1.00 97.75 499 VAL A C 1
ATOM 3729 O O . VAL A 1 499 ? -22.864 0.374 24.581 1.00 97.75 499 VAL A O 1
ATOM 3732 N N . ASN A 1 500 ? -21.599 -0.782 23.130 1.00 97.44 500 ASN A N 1
ATOM 3733 C CA . ASN A 1 500 ? -22.242 -2.086 23.323 1.00 97.44 500 ASN A CA 1
ATOM 3734 C C . ASN A 1 500 ? -21.177 -3.181 23.482 1.00 97.44 500 ASN A C 1
ATOM 3736 O O . ASN A 1 500 ? -20.115 -3.090 22.868 1.00 97.44 500 ASN A O 1
ATOM 3740 N N . ILE A 1 501 ? -21.469 -4.221 24.256 1.00 97.31 501 ILE A N 1
ATOM 3741 C CA . ILE A 1 501 ? -20.642 -5.419 24.422 1.00 97.31 501 ILE A CA 1
ATOM 3742 C C . ILE A 1 501 ? -21.310 -6.575 23.666 1.00 97.31 501 ILE A C 1
ATOM 3744 O O . ILE A 1 501 ? -22.533 -6.655 23.587 1.00 97.31 501 ILE A O 1
ATOM 3748 N N . GLN A 1 502 ? -20.506 -7.472 23.107 1.00 96.94 502 GLN A N 1
ATOM 3749 C CA . GLN A 1 502 ? -20.913 -8.781 22.611 1.00 96.94 502 GLN A CA 1
ATOM 3750 C C . GLN A 1 502 ? -19.930 -9.817 23.159 1.00 96.94 502 GLN A C 1
ATOM 3752 O O . GLN A 1 502 ? -18.717 -9.632 23.051 1.00 96.94 502 GLN A O 1
ATOM 3757 N N . ILE A 1 503 ? -20.446 -10.902 23.730 1.00 95.31 503 ILE A N 1
ATOM 3758 C CA . ILE A 1 503 ? -19.643 -12.059 24.137 1.00 95.31 503 ILE A CA 1
ATOM 3759 C C . ILE A 1 503 ? -19.739 -13.109 23.027 1.00 95.31 503 ILE A C 1
ATOM 3761 O O . ILE A 1 503 ? -20.841 -13.471 22.613 1.00 95.31 503 ILE A O 1
ATOM 3765 N N . ASP A 1 504 ? -18.592 -13.553 22.517 1.00 94.06 504 ASP A N 1
ATOM 3766 C CA . ASP A 1 504 ? -18.454 -14.447 21.361 1.00 94.06 504 ASP A CA 1
ATOM 3767 C C . ASP A 1 504 ? -19.291 -13.976 20.148 1.00 94.06 504 ASP A C 1
ATOM 3769 O O . ASP A 1 504 ? -19.272 -12.795 19.797 1.00 94.06 504 ASP A O 1
ATOM 3773 N N . ASP A 1 505 ? -20.049 -14.885 19.523 1.00 91.31 505 ASP A N 1
ATOM 3774 C CA . ASP A 1 505 ? -21.041 -14.612 18.470 1.00 91.31 505 ASP A CA 1
ATOM 3775 C C . ASP A 1 505 ? -22.437 -14.239 19.044 1.00 91.31 505 ASP A C 1
ATOM 3777 O O . ASP A 1 505 ? -23.463 -14.412 18.380 1.00 91.31 505 ASP A O 1
ATOM 3781 N N . GLY A 1 506 ? -22.502 -13.778 20.299 1.00 91.25 506 GLY A N 1
ATOM 3782 C CA . GLY A 1 506 ? -23.732 -13.514 21.055 1.00 91.25 506 GLY A CA 1
ATOM 3783 C C . GLY A 1 506 ? -24.534 -12.283 20.610 1.00 91.25 506 GLY A C 1
ATOM 3784 O O . GLY A 1 506 ? -24.384 -11.765 19.502 1.00 91.25 506 GLY A O 1
ATOM 3785 N N . ALA A 1 507 ? -25.421 -11.797 21.482 1.00 93.44 507 ALA A N 1
ATOM 3786 C CA . ALA A 1 507 ? -26.156 -10.553 21.249 1.00 93.44 507 ALA A CA 1
ATOM 3787 C C . ALA A 1 507 ? -25.272 -9.315 21.500 1.00 93.44 507 ALA A C 1
ATOM 3789 O O . ALA A 1 507 ? -24.288 -9.384 22.229 1.00 93.44 507 ALA A O 1
ATOM 3790 N N . LEU A 1 508 ? -25.652 -8.175 20.911 1.00 95.12 508 LEU A N 1
ATOM 3791 C CA . LEU A 1 508 ? -25.115 -6.866 21.292 1.00 95.12 508 LEU A CA 1
ATOM 3792 C C . LEU A 1 508 ? -25.950 -6.301 22.443 1.00 95.12 508 LEU A C 1
ATOM 3794 O O . LEU A 1 508 ? -27.143 -6.044 22.272 1.00 95.12 508 LEU A O 1
ATOM 3798 N N . GLU A 1 509 ? -25.310 -6.090 23.587 1.00 96.19 509 GLU A N 1
ATOM 3799 C CA . GLU A 1 509 ? -25.910 -5.588 24.822 1.00 96.19 509 GLU A CA 1
ATOM 3800 C C . GLU A 1 509 ? -25.332 -4.202 25.165 1.00 96.19 509 GLU A C 1
ATOM 3802 O O . GLU A 1 509 ? -24.127 -3.991 25.018 1.00 96.19 509 GLU A O 1
ATOM 3807 N N . PRO A 1 510 ? -26.148 -3.218 25.581 1.00 96.81 510 PRO A N 1
ATOM 3808 C CA . PRO A 1 510 ? -25.672 -1.856 25.813 1.00 96.81 510 PRO A CA 1
ATOM 3809 C C . PRO A 1 510 ? -24.850 -1.741 27.104 1.00 96.81 510 PRO A C 1
ATOM 3811 O O . PRO A 1 510 ? -25.222 -2.290 28.140 1.00 96.81 510 PRO A O 1
ATOM 3814 N N . ALA A 1 511 ? -23.771 -0.959 27.057 1.00 97.50 511 ALA A N 1
ATOM 3815 C CA . ALA A 1 511 ? -23.062 -0.508 28.253 1.00 97.50 511 ALA A CA 1
ATOM 3816 C C . ALA A 1 511 ? -23.807 0.650 28.945 1.00 97.50 511 ALA A C 1
ATOM 3818 O O . ALA A 1 511 ? -24.580 1.381 28.321 1.00 97.50 511 ALA A O 1
ATOM 3819 N N . GLU A 1 512 ? -23.527 0.854 30.230 1.00 97.19 512 GLU A N 1
ATOM 3820 C CA . GLU A 1 512 ? -23.982 2.011 30.999 1.00 97.19 512 GLU A CA 1
ATOM 3821 C C . GLU A 1 512 ? -22.992 3.179 30.839 1.00 97.19 512 GLU A C 1
ATOM 3823 O O . GLU A 1 512 ? -21.807 3.047 31.150 1.00 97.19 512 GLU A O 1
ATOM 3828 N N . ASP A 1 513 ? -23.479 4.327 30.360 1.00 96.94 513 ASP A N 1
ATOM 3829 C CA . ASP A 1 513 ? -22.729 5.589 30.293 1.00 96.94 513 ASP A CA 1
ATOM 3830 C C . ASP A 1 513 ? -22.768 6.288 31.661 1.00 96.94 513 ASP A C 1
ATOM 3832 O O . ASP A 1 513 ? -23.827 6.721 32.121 1.00 96.94 513 ASP A O 1
ATOM 3836 N N . LEU A 1 514 ? -21.609 6.406 32.313 1.00 95.12 514 LEU A N 1
ATOM 3837 C CA . LEU A 1 514 ? -21.481 6.962 33.663 1.00 95.12 514 LEU A CA 1
ATOM 3838 C C . LEU A 1 514 ? -21.280 8.487 33.674 1.00 95.12 514 LEU A C 1
ATOM 3840 O O . LEU A 1 514 ? -21.253 9.092 34.749 1.00 95.12 514 LEU A O 1
ATOM 3844 N N . THR A 1 515 ? -21.105 9.117 32.507 1.00 93.00 515 THR A N 1
ATOM 3845 C CA . THR A 1 515 ? -20.785 10.552 32.376 1.00 93.00 515 THR A CA 1
ATOM 3846 C C . THR A 1 515 ? -21.738 11.324 31.457 1.00 93.00 515 THR A C 1
ATOM 3848 O O . THR A 1 515 ? -21.804 12.550 31.549 1.00 93.00 515 THR A O 1
ATOM 3851 N N . GLY A 1 516 ? -22.516 10.640 30.614 1.00 89.31 516 GLY A N 1
ATOM 3852 C CA . GLY A 1 516 ? -23.415 11.242 29.618 1.00 89.31 516 GLY A CA 1
ATOM 3853 C C . GLY A 1 516 ? -22.715 11.652 28.313 1.00 89.31 516 GLY A C 1
ATOM 3854 O O . GLY A 1 516 ? -23.304 12.351 27.477 1.00 89.31 516 GLY A O 1
ATOM 3855 N N . ASP A 1 517 ? -21.450 11.258 28.161 1.00 89.62 517 ASP A N 1
ATOM 3856 C CA . ASP A 1 517 ? -20.599 11.483 26.991 1.00 89.62 517 ASP A CA 1
ATOM 3857 C C . ASP A 1 517 ? -19.719 10.268 26.629 1.00 89.62 517 ASP A C 1
ATOM 3859 O O . ASP A 1 517 ? -18.886 10.377 25.727 1.00 89.62 517 ASP A O 1
ATOM 3863 N N . TRP A 1 518 ? -19.923 9.125 27.298 1.00 95.62 518 TRP A N 1
ATOM 3864 C CA . TRP A 1 518 ? -19.131 7.888 27.219 1.00 95.62 518 TRP A CA 1
ATOM 3865 C C . TRP A 1 518 ? -17.658 7.983 27.661 1.00 95.62 518 TRP A C 1
ATOM 3867 O O . TRP A 1 518 ? -16.938 6.982 27.581 1.00 95.62 518 TRP A O 1
ATOM 3877 N N . SER A 1 519 ? -17.196 9.122 28.198 1.00 93.12 519 SER A N 1
ATOM 3878 C CA . SER A 1 519 ? -15.822 9.250 28.716 1.00 93.12 519 SER A CA 1
ATOM 3879 C C . SER A 1 519 ? -15.532 8.325 29.906 1.00 93.12 519 SER A C 1
ATOM 3881 O O . SER A 1 519 ? -14.371 7.983 30.132 1.00 93.12 519 SER A O 1
ATOM 3883 N N . ARG A 1 520 ? -16.568 7.836 30.605 1.00 96.00 520 ARG A N 1
ATOM 3884 C CA . ARG A 1 520 ? -16.523 6.585 31.379 1.00 96.00 520 ARG A CA 1
ATOM 3885 C C . ARG A 1 520 ? -17.770 5.747 31.117 1.00 96.00 520 ARG A C 1
ATOM 3887 O O . ARG A 1 520 ? -18.883 6.262 31.187 1.00 96.00 520 ARG A O 1
ATOM 3894 N N . TRP A 1 521 ? -17.589 4.449 30.909 1.00 97.62 521 TRP A N 1
ATOM 3895 C CA . TRP A 1 521 ? -18.683 3.487 30.777 1.00 97.62 521 TRP A CA 1
ATOM 3896 C C . TRP A 1 521 ? -18.382 2.191 31.536 1.00 97.62 521 TRP A C 1
ATOM 3898 O O . TRP A 1 521 ? -17.217 1.879 31.797 1.00 97.62 521 TRP A O 1
ATOM 3908 N N . GLN A 1 522 ? -19.430 1.440 31.880 1.00 97.31 522 GLN A N 1
ATOM 3909 C CA . GLN A 1 522 ? -19.314 0.110 32.486 1.00 97.31 522 GLN A CA 1
ATOM 3910 C C . GLN A 1 522 ? -20.281 -0.907 31.867 1.00 97.31 522 GLN A C 1
ATOM 3912 O O . GLN A 1 522 ? -21.326 -0.548 31.327 1.00 97.31 522 GLN A O 1
ATOM 3917 N N . PHE A 1 523 ? -19.942 -2.187 31.964 1.00 96.88 523 PHE A N 1
ATOM 3918 C CA . PHE A 1 523 ? -20.803 -3.319 31.631 1.00 96.88 523 PHE A CA 1
ATOM 3919 C C . PHE A 1 523 ? -20.620 -4.425 32.673 1.00 96.88 523 PHE A C 1
ATOM 3921 O O . PHE A 1 523 ? -19.539 -4.586 33.237 1.00 96.88 523 PHE A O 1
ATOM 3928 N N . MET A 1 524 ? -21.683 -5.175 32.945 1.00 92.94 524 MET A N 1
ATOM 3929 C CA . MET A 1 524 ? -21.729 -6.182 34.001 1.00 92.94 524 MET A CA 1
ATOM 3930 C C . MET A 1 524 ? -22.118 -7.524 33.383 1.00 92.94 524 MET A C 1
ATOM 3932 O O . MET A 1 524 ? -23.265 -7.714 32.986 1.00 92.94 524 MET A O 1
ATOM 3936 N N . TRP A 1 525 ? -21.154 -8.434 33.282 1.00 92.12 525 TRP A N 1
ATOM 3937 C CA . TRP A 1 525 ? -21.291 -9.706 32.581 1.00 92.12 525 TRP A CA 1
ATOM 3938 C C . TRP A 1 525 ? -21.502 -10.859 33.567 1.00 92.12 525 TRP A C 1
ATOM 3940 O O . TRP A 1 525 ? -20.626 -11.154 34.374 1.00 92.12 525 TRP A O 1
ATOM 3950 N N . ASP A 1 526 ? -22.649 -11.531 33.479 1.00 89.38 526 ASP A N 1
ATOM 3951 C CA . ASP A 1 526 ? -22.870 -12.820 34.141 1.00 89.38 526 ASP A CA 1
ATOM 3952 C C . ASP A 1 526 ? -22.231 -13.948 33.311 1.00 89.38 526 ASP A C 1
ATOM 3954 O O . ASP A 1 526 ? -22.737 -14.331 32.249 1.00 89.38 526 ASP A O 1
ATOM 3958 N N . THR A 1 527 ? -21.107 -14.483 33.790 1.00 90.00 527 THR A N 1
ATOM 3959 C CA . THR A 1 527 ? -20.409 -15.604 33.138 1.00 90.00 527 THR A CA 1
ATOM 3960 C C . THR A 1 527 ? -21.059 -16.965 33.412 1.00 90.00 527 THR A C 1
ATOM 3962 O O . THR A 1 527 ? -20.737 -17.923 32.714 1.00 90.00 527 THR A O 1
ATOM 3965 N N . LEU A 1 528 ? -22.002 -17.083 34.359 1.00 86.19 528 LEU A N 1
ATOM 3966 C CA . LEU A 1 528 ? -22.674 -18.352 34.690 1.00 86.19 528 LEU A CA 1
ATOM 3967 C C . LEU A 1 528 ? -23.605 -18.840 33.565 1.00 86.19 528 LEU A C 1
ATOM 3969 O O . LEU A 1 528 ? -24.008 -20.003 33.546 1.00 86.19 528 LEU A O 1
ATOM 3973 N N . GLN A 1 529 ? -23.925 -17.967 32.604 1.00 88.12 529 GLN A N 1
ATOM 3974 C CA . GLN A 1 529 ? -24.639 -18.317 31.369 1.00 88.12 529 GLN A CA 1
ATOM 3975 C C . GLN A 1 529 ? -23.730 -18.975 30.307 1.00 88.12 529 GLN A C 1
ATOM 3977 O O . GLN A 1 529 ? -24.220 -19.400 29.258 1.00 88.12 529 GLN A O 1
ATOM 3982 N N . TYR A 1 530 ? -22.420 -19.051 30.562 1.00 90.19 530 TYR A N 1
ATOM 3983 C CA . TYR A 1 530 ? -21.380 -19.502 29.636 1.00 90.19 530 TYR A CA 1
ATOM 3984 C C . TYR A 1 530 ? -20.644 -20.735 30.196 1.00 90.19 530 TYR A C 1
ATOM 3986 O O . TYR A 1 530 ? -20.734 -21.065 31.377 1.00 90.19 530 TYR A O 1
ATOM 3994 N N . SER A 1 531 ? -19.951 -21.468 29.325 1.00 90.56 531 SER A N 1
ATOM 3995 C CA . SER A 1 531 ? -19.147 -22.642 29.691 1.00 90.56 531 SER A CA 1
ATOM 3996 C C . SER A 1 531 ? -17.756 -22.261 30.203 1.00 90.56 531 SER A C 1
ATOM 3998 O O . SER A 1 531 ? -17.248 -21.205 29.852 1.00 90.56 531 SER A O 1
ATOM 4000 N N . ASP A 1 532 ? -17.083 -23.160 30.925 1.00 90.31 532 ASP A N 1
ATOM 4001 C CA . ASP A 1 532 ? -15.631 -23.047 31.120 1.00 90.31 532 ASP A CA 1
ATOM 4002 C C . ASP A 1 532 ? -14.897 -23.175 29.768 1.00 90.31 532 ASP A C 1
ATOM 4004 O O . ASP A 1 532 ? -15.199 -24.072 28.971 1.00 90.31 532 ASP A O 1
ATOM 4008 N N . GLY A 1 533 ? -13.917 -22.306 29.504 1.00 91.50 533 GLY A N 1
ATOM 4009 C CA . GLY A 1 533 ? -13.192 -22.260 28.228 1.00 91.50 533 GLY A CA 1
ATOM 4010 C C . GLY A 1 533 ? -12.632 -20.881 27.867 1.00 91.50 533 GLY A C 1
ATOM 4011 O O . GLY A 1 533 ? -12.688 -19.948 28.661 1.00 91.50 533 GLY A O 1
ATOM 4012 N N . GLU A 1 534 ? -12.082 -20.744 26.658 1.00 93.50 534 GLU A N 1
ATOM 4013 C CA . GLU A 1 534 ? -11.727 -19.434 26.087 1.00 93.50 534 GLU A CA 1
ATOM 4014 C C . GLU A 1 534 ? -12.973 -18.767 25.486 1.00 93.50 534 GLU A C 1
ATOM 4016 O O . GLU A 1 534 ? -13.630 -19.346 24.621 1.00 93.50 534 GLU A O 1
ATOM 4021 N N . HIS A 1 535 ? -13.256 -17.537 25.915 1.00 93.69 535 HIS A N 1
ATOM 4022 C CA . HIS A 1 535 ? -14.364 -16.695 25.457 1.00 93.69 535 HIS A CA 1
ATOM 4023 C C . HIS A 1 535 ? -13.836 -15.335 24.984 1.00 93.69 535 HIS A C 1
ATOM 4025 O O . HIS A 1 535 ? -12.802 -14.866 25.461 1.00 93.69 535 HIS A O 1
ATOM 4031 N N . THR A 1 536 ? -14.515 -14.687 24.037 1.00 94.00 536 THR A N 1
ATOM 4032 C CA . THR A 1 536 ? -14.078 -13.407 23.453 1.00 94.00 536 THR A CA 1
ATOM 4033 C C . THR A 1 536 ? -15.042 -12.276 23.788 1.00 94.00 536 THR A C 1
ATOM 4035 O O . THR A 1 536 ? -16.196 -12.283 23.369 1.00 94.00 536 THR A O 1
ATOM 4038 N N . ILE A 1 537 ? -14.545 -11.261 24.492 1.00 94.69 537 ILE A N 1
ATOM 4039 C CA . ILE A 1 537 ? -15.252 -10.004 24.745 1.00 94.69 537 ILE A CA 1
ATOM 4040 C C . ILE A 1 537 ? -15.005 -9.079 23.550 1.00 94.69 537 ILE A C 1
ATOM 4042 O O . ILE A 1 537 ? -13.856 -8.735 23.269 1.00 94.69 537 ILE A O 1
ATOM 4046 N N . ASN A 1 538 ? -16.068 -8.637 22.879 1.00 95.38 538 ASN A N 1
ATOM 4047 C CA . ASN A 1 538 ? -16.028 -7.640 21.811 1.00 95.38 538 ASN A CA 1
ATOM 4048 C C . ASN A 1 538 ? -16.772 -6.370 22.254 1.00 95.38 538 ASN A C 1
ATOM 4050 O O . ASN A 1 538 ? -17.959 -6.417 22.569 1.00 95.38 538 ASN A O 1
ATOM 4054 N N . VAL A 1 539 ? -16.097 -5.221 22.260 1.00 95.94 539 VAL A N 1
ATOM 4055 C CA . VAL A 1 539 ? -16.655 -3.922 22.669 1.00 95.94 539 VAL A CA 1
ATOM 4056 C C . VAL A 1 539 ? -16.775 -3.006 21.456 1.00 95.94 539 VAL A C 1
ATOM 4058 O O . VAL A 1 539 ? -15.786 -2.726 20.783 1.00 95.94 539 VAL A O 1
ATOM 4061 N N . TYR A 1 540 ? -17.985 -2.516 21.190 1.00 94.94 540 TYR A N 1
ATOM 4062 C CA . TYR A 1 540 ? -18.362 -1.732 20.016 1.00 94.94 540 TYR A CA 1
ATOM 4063 C C . TYR A 1 540 ? -18.720 -0.294 20.404 1.00 94.94 540 TYR A C 1
ATOM 4065 O O . TYR A 1 540 ? -19.768 -0.075 21.009 1.00 94.94 540 TYR A O 1
ATOM 4073 N N . ALA A 1 541 ? -17.931 0.698 19.985 1.00 94.00 541 ALA A N 1
ATOM 4074 C CA . ALA A 1 541 ? -18.265 2.122 20.147 1.00 94.00 541 ALA A CA 1
ATOM 4075 C C . ALA A 1 541 ? -18.656 2.762 18.807 1.00 94.00 541 ALA A C 1
ATOM 4077 O O . ALA A 1 541 ? -18.054 2.455 17.775 1.00 94.00 541 ALA A O 1
ATOM 4078 N N . SER A 1 542 ? -19.649 3.661 18.798 1.00 91.62 542 SER A N 1
ATOM 4079 C CA . SER A 1 542 ? -20.125 4.309 17.562 1.00 91.62 542 SER A CA 1
ATOM 4080 C C . SER A 1 542 ? -20.562 5.768 17.732 1.00 91.62 542 SER A C 1
ATOM 4082 O O . SER A 1 542 ? -21.230 6.108 18.705 1.00 91.62 542 SER A O 1
ATOM 4084 N N . ASP A 1 543 ? -20.257 6.612 16.736 1.00 87.94 543 ASP A N 1
ATOM 4085 C CA . ASP A 1 543 ? -20.739 8.004 16.597 1.00 87.94 543 ASP A CA 1
ATOM 4086 C C . ASP A 1 543 ? -21.983 8.134 15.682 1.00 87.94 543 ASP A C 1
ATOM 4088 O O . ASP A 1 543 ? -22.396 9.240 15.319 1.00 87.94 543 ASP A O 1
ATOM 4092 N N . GLY A 1 544 ? -22.565 7.005 15.255 1.00 84.31 544 GLY A N 1
ATOM 4093 C CA . GLY A 1 544 ? -23.663 6.952 14.280 1.00 84.31 544 GLY A CA 1
ATOM 4094 C C . GLY A 1 544 ? -23.231 7.051 12.808 1.00 84.31 544 GLY A C 1
ATOM 4095 O O . GLY A 1 544 ? -24.073 7.180 11.920 1.00 84.31 544 GLY A O 1
ATOM 4096 N N . THR A 1 545 ? -21.934 7.015 12.502 1.00 81.12 545 THR A N 1
ATOM 4097 C CA . THR A 1 545 ? -21.391 6.907 11.131 1.00 81.12 545 THR A CA 1
ATOM 4098 C C . THR A 1 545 ? -20.206 5.952 11.064 1.00 81.12 545 THR A C 1
ATOM 4100 O O . THR A 1 545 ? -20.070 5.196 10.105 1.00 81.12 545 THR A O 1
ATOM 4103 N N . TYR A 1 546 ? -19.374 5.969 12.095 1.00 80.69 546 TYR A N 1
ATOM 4104 C CA . TYR A 1 546 ? -18.293 5.039 12.338 1.00 80.69 546 TYR A CA 1
ATOM 4105 C C . TYR A 1 546 ? -18.670 4.129 13.502 1.00 80.69 546 TYR A C 1
ATOM 4107 O O . TYR A 1 546 ? -19.329 4.547 14.456 1.00 80.69 546 TYR A O 1
ATOM 4115 N N . THR A 1 547 ? -18.226 2.883 13.414 1.00 86.44 547 THR A N 1
ATOM 4116 C CA . THR A 1 547 ? -18.227 1.924 14.515 1.00 86.44 547 THR A CA 1
ATOM 4117 C C . THR A 1 547 ? -16.828 1.339 14.577 1.00 86.44 547 THR A C 1
ATOM 4119 O O . THR A 1 547 ? -16.249 1.027 13.532 1.00 86.44 547 THR A O 1
ATOM 4122 N N . VAL A 1 548 ? -16.288 1.228 15.782 1.00 85.44 548 VAL A N 1
ATOM 4123 C CA . VAL A 1 548 ? -14.983 0.627 16.067 1.00 85.44 548 VAL A CA 1
ATOM 4124 C C . VAL A 1 548 ? -15.165 -0.518 17.052 1.00 85.44 548 VAL A C 1
ATOM 4126 O O . VAL A 1 548 ? -16.120 -0.502 17.829 1.00 85.44 548 VAL A O 1
ATOM 4129 N N . VAL A 1 549 ? -14.276 -1.510 16.989 1.00 90.19 549 VAL A N 1
ATOM 4130 C CA . VAL A 1 549 ? -14.339 -2.717 17.821 1.00 90.19 549 VAL A CA 1
ATOM 4131 C C . VAL A 1 549 ? -13.006 -2.909 18.531 1.00 90.19 549 VAL A C 1
ATOM 4133 O O . VAL A 1 549 ? -11.953 -2.836 17.898 1.00 90.19 549 VAL A O 1
ATOM 4136 N N . TRP A 1 550 ? -13.066 -3.163 19.832 1.00 90.81 550 TRP A N 1
ATOM 4137 C CA . TRP A 1 550 ? -11.959 -3.663 20.644 1.00 90.81 550 TRP A CA 1
ATOM 4138 C C . TRP A 1 550 ? -12.289 -5.099 21.064 1.00 90.81 550 TRP A C 1
ATOM 4140 O O . TRP A 1 550 ? -13.440 -5.375 21.399 1.00 90.81 550 TRP A O 1
ATOM 4150 N N . SER A 1 551 ? -11.311 -6.006 21.045 1.00 90.94 551 SER A N 1
ATOM 4151 C CA . SER A 1 551 ? -11.535 -7.435 21.302 1.00 90.94 551 SER A CA 1
ATOM 4152 C C . SER A 1 551 ? -10.463 -8.016 22.222 1.00 90.94 551 SER A C 1
ATOM 4154 O O . SER A 1 551 ? -9.275 -7.761 22.013 1.00 90.94 551 SER A O 1
ATOM 4156 N N . LEU A 1 552 ? -10.872 -8.848 23.182 1.00 91.62 552 LEU A N 1
ATOM 4157 C CA . LEU A 1 552 ? -9.986 -9.602 24.074 1.00 91.62 552 LEU A CA 1
ATOM 4158 C C . LEU A 1 552 ? -10.522 -11.020 24.290 1.00 91.62 552 LEU A C 1
ATOM 4160 O O . LEU A 1 552 ? -11.711 -11.198 24.547 1.00 91.62 552 LEU A O 1
ATOM 4164 N N . SER A 1 553 ? -9.633 -12.012 24.260 1.00 91.31 553 SER A N 1
ATOM 4165 C CA . SER A 1 553 ? -9.937 -13.369 24.722 1.00 91.31 553 SER A CA 1
ATOM 4166 C C . SER A 1 553 ? -9.599 -13.520 26.208 1.00 91.31 553 SER A C 1
ATOM 4168 O O . SER A 1 553 ? -8.512 -13.141 26.643 1.00 91.31 553 SER A O 1
ATOM 4170 N N . VAL A 1 554 ? -10.526 -14.088 26.974 1.00 91.56 554 VAL A N 1
ATOM 4171 C CA . VAL A 1 554 ? -10.424 -14.372 28.413 1.00 91.56 554 VAL A CA 1
ATOM 4172 C C . VAL A 1 554 ? -10.761 -15.839 28.672 1.00 91.56 554 VAL A C 1
ATOM 4174 O O . VAL A 1 554 ? -11.460 -16.461 27.873 1.00 91.56 554 VAL A O 1
ATOM 4177 N N . VAL A 1 555 ? -10.285 -16.404 29.781 1.00 91.75 555 VAL A N 1
ATOM 4178 C CA . VAL A 1 555 ? -10.649 -17.769 30.187 1.00 91.75 555 VAL A CA 1
ATOM 4179 C C . VAL A 1 555 ? -11.750 -17.709 31.241 1.00 91.75 555 VAL A C 1
ATOM 4181 O O . VAL A 1 555 ? -11.581 -17.046 32.260 1.00 91.75 555 VAL A O 1
ATOM 4184 N N . ILE A 1 556 ? -12.852 -18.421 31.023 1.00 91.94 556 ILE A N 1
ATOM 4185 C CA . ILE A 1 556 ? -13.831 -18.732 32.067 1.00 91.94 556 ILE A CA 1
ATOM 4186 C C . ILE A 1 556 ? -13.400 -20.038 32.744 1.00 91.94 556 ILE A C 1
ATOM 4188 O O . ILE A 1 556 ? -13.159 -21.034 32.060 1.00 91.94 556 ILE A O 1
ATOM 4192 N N . ASP A 1 557 ? -13.296 -20.027 34.072 1.00 89.56 557 ASP A N 1
ATOM 4193 C CA . ASP A 1 557 ? -13.120 -21.226 34.903 1.00 89.56 557 ASP A CA 1
ATOM 4194 C C . ASP A 1 557 ? -13.828 -21.011 36.246 1.00 89.56 557 ASP A C 1
ATOM 4196 O O . ASP A 1 557 ? -13.260 -20.473 37.203 1.00 89.56 557 ASP A O 1
ATOM 4200 N N . GLN A 1 558 ? -15.076 -21.475 36.318 1.00 85.75 558 GLN A N 1
ATOM 4201 C CA . GLN A 1 558 ? -15.933 -21.382 37.502 1.00 85.75 558 GLN A CA 1
ATOM 4202 C C . GLN A 1 558 ? -15.434 -22.271 38.670 1.00 85.75 558 GLN A C 1
ATOM 4204 O O . GLN A 1 558 ? -16.112 -22.396 39.688 1.00 85.75 558 GLN A O 1
ATOM 4209 N N . SER A 1 559 ? -14.272 -22.936 38.543 1.00 81.88 559 SER A N 1
ATOM 4210 C CA . SER A 1 559 ? -13.695 -23.834 39.556 1.00 81.88 559 SER A CA 1
ATOM 4211 C C . SER A 1 559 ? -12.397 -23.334 40.214 1.00 81.88 559 SER A C 1
ATOM 4213 O O . SER A 1 559 ? -11.948 -23.949 41.198 1.00 81.88 559 SER A O 1
ATOM 4215 N N . SER A 1 560 ? -11.804 -22.247 39.692 1.00 82.06 560 SER A N 1
ATOM 4216 C CA . SER A 1 560 ? -10.544 -21.651 40.177 1.00 82.06 560 SER A CA 1
ATOM 4217 C C . SER A 1 560 ? -10.570 -20.130 40.408 1.00 82.06 560 SER A C 1
ATOM 4219 O O . SER A 1 560 ? -9.586 -19.572 40.905 1.00 82.06 560 SER A O 1
ATOM 4221 N N . VAL A 1 561 ? -11.693 -19.464 40.125 1.00 84.06 561 VAL A N 1
ATOM 4222 C CA . VAL A 1 561 ? -11.962 -18.056 40.470 1.00 84.06 561 VAL A CA 1
ATOM 4223 C C . VAL A 1 561 ? -12.949 -17.999 41.633 1.00 84.06 561 VAL A C 1
ATOM 4225 O O . VAL A 1 561 ? -13.797 -18.871 41.737 1.00 84.06 561 VAL A O 1
ATOM 4228 N N . ASN A 1 562 ? -12.820 -16.998 42.509 1.00 83.19 562 ASN A N 1
ATOM 4229 C CA . ASN A 1 562 ? -13.733 -16.793 43.633 1.00 83.19 562 ASN A CA 1
ATOM 4230 C C . ASN A 1 562 ? -14.990 -16.046 43.183 1.00 83.19 562 ASN A C 1
ATOM 4232 O O . ASN A 1 562 ? -14.898 -14.965 42.592 1.00 83.19 562 ASN A O 1
ATOM 4236 N N . HIS A 1 563 ? -16.145 -16.570 43.553 1.00 82.19 563 HIS A N 1
ATOM 4237 C CA . HIS A 1 563 ? -17.456 -16.020 43.261 1.00 82.19 563 HIS A CA 1
ATOM 4238 C C . HIS A 1 563 ? -18.007 -15.300 44.495 1.00 82.19 563 HIS A C 1
ATOM 4240 O O . HIS A 1 563 ? -17.726 -15.717 45.612 1.00 82.19 563 HIS A O 1
ATOM 4246 N N . PRO A 1 564 ? -18.744 -14.187 44.349 1.00 84.31 564 PRO A N 1
ATOM 4247 C CA . PRO A 1 564 ? -19.494 -13.637 45.467 1.00 84.31 564 PRO A CA 1
ATOM 4248 C C . PRO A 1 564 ? -20.735 -14.502 45.741 1.00 84.31 564 PRO A C 1
ATOM 4250 O O . PRO A 1 564 ? -21.395 -14.919 44.782 1.00 84.31 564 PRO A O 1
ATOM 4253 N N . PRO A 1 565 ? -21.138 -14.691 47.010 1.00 87.75 565 PRO A N 1
ATOM 4254 C CA . PRO A 1 565 ? -22.324 -15.473 47.336 1.00 87.75 565 PRO A CA 1
ATOM 4255 C C . PRO A 1 565 ? -23.589 -14.835 46.754 1.00 87.75 565 PRO A C 1
ATOM 4257 O O . PRO A 1 565 ? -23.707 -13.614 46.646 1.00 87.75 565 PRO A O 1
ATOM 4260 N N . MET A 1 566 ? -24.578 -15.658 46.421 1.00 88.31 566 MET A N 1
ATOM 4261 C CA . MET A 1 566 ? -25.861 -15.240 45.859 1.00 88.31 566 MET A CA 1
ATOM 4262 C C . MET A 1 566 ? -26.989 -15.421 46.879 1.00 88.31 566 MET A C 1
ATOM 4264 O O . MET A 1 566 ? -27.109 -16.468 47.514 1.00 88.31 566 MET A O 1
ATOM 4268 N N . ILE A 1 567 ? -27.863 -14.419 47.000 1.00 90.56 567 ILE A N 1
ATOM 4269 C CA . ILE A 1 567 ? -29.140 -14.562 47.711 1.00 90.56 567 ILE A CA 1
ATOM 4270 C C . ILE A 1 567 ? -30.084 -15.377 46.810 1.00 90.56 567 ILE A C 1
ATOM 4272 O O . ILE A 1 567 ? -30.555 -14.865 45.797 1.00 90.56 567 ILE A O 1
ATOM 4276 N N . GLU A 1 568 ? -30.318 -16.646 47.147 1.00 89.69 568 GLU A N 1
ATOM 4277 C CA . GLU A 1 568 ? -31.131 -17.576 46.348 1.00 89.69 568 GLU A CA 1
ATOM 4278 C C . GLU A 1 568 ? -32.630 -17.336 46.570 1.00 89.69 568 GLU A C 1
ATOM 4280 O O . GLU A 1 568 ? -33.406 -17.258 45.619 1.00 89.69 568 GLU A O 1
ATOM 4285 N N . GLU A 1 569 ? -33.042 -17.212 47.835 1.00 91.19 569 GLU A N 1
ATOM 4286 C CA . GLU A 1 569 ? -34.445 -17.061 48.214 1.00 91.19 569 GLU A CA 1
ATOM 4287 C C . GLU A 1 569 ? -34.581 -16.237 49.502 1.00 91.19 569 GLU A C 1
ATOM 4289 O O . GLU A 1 569 ? -33.844 -16.425 50.472 1.00 91.19 569 GLU A O 1
ATOM 4294 N N . VAL A 1 570 ? -35.562 -15.333 49.522 1.00 90.81 570 VAL A N 1
ATOM 4295 C CA . VAL A 1 570 ? -35.991 -14.590 50.712 1.00 90.81 570 VAL A CA 1
ATOM 4296 C C . VAL A 1 570 ? -37.479 -14.845 50.896 1.00 90.81 570 VAL A C 1
ATOM 4298 O O . VAL A 1 570 ? -38.264 -14.710 49.960 1.00 90.81 570 VAL A O 1
ATOM 4301 N N . SER A 1 571 ? -37.867 -15.235 52.107 1.00 89.25 571 SER A N 1
ATOM 4302 C CA . SER A 1 571 ? -39.251 -15.632 52.404 1.00 89.25 571 SER A CA 1
ATOM 4303 C C . SER A 1 571 ? -40.247 -14.465 52.498 1.00 89.25 571 SER A C 1
ATOM 4305 O O . SER A 1 571 ? -41.442 -14.684 52.296 1.00 89.25 571 SER A O 1
ATOM 4307 N N . ILE A 1 572 ? -39.763 -13.241 52.746 1.00 86.44 572 ILE A N 1
ATOM 4308 C CA . ILE A 1 572 ? -40.542 -11.990 52.671 1.00 86.44 572 ILE A CA 1
ATOM 4309 C C . ILE A 1 572 ? -40.645 -11.528 51.215 1.00 86.44 572 ILE A C 1
ATOM 4311 O O . ILE A 1 572 ? -39.682 -11.615 50.453 1.00 86.44 572 ILE A O 1
ATOM 4315 N N . ARG A 1 573 ? -41.801 -10.979 50.839 1.00 85.81 573 ARG A N 1
ATOM 4316 C CA . ARG A 1 573 ? -42.081 -10.452 49.496 1.00 85.81 573 ARG A CA 1
ATOM 4317 C C . ARG A 1 573 ? -41.996 -8.928 49.432 1.00 85.81 573 ARG A C 1
ATOM 4319 O O . ARG A 1 573 ? -42.244 -8.227 50.409 1.00 85.81 573 ARG A O 1
ATOM 4326 N N . ASP A 1 574 ? -41.718 -8.407 48.238 1.00 86.44 574 ASP A N 1
ATOM 4327 C CA . ASP A 1 574 ? -41.831 -6.972 47.964 1.00 86.44 574 ASP A CA 1
ATOM 4328 C C . ASP A 1 574 ? -43.271 -6.474 48.200 1.00 86.44 574 ASP A C 1
ATOM 4330 O O . ASP A 1 574 ? -44.250 -7.100 47.782 1.00 86.44 574 ASP A O 1
ATOM 4334 N N . GLY A 1 575 ? -43.389 -5.360 48.921 1.00 80.06 575 GLY A N 1
ATOM 4335 C CA . GLY A 1 575 ? -44.645 -4.770 49.380 1.00 80.06 575 GLY A CA 1
ATOM 4336 C C . GLY A 1 575 ? -45.252 -5.398 50.644 1.00 80.06 575 GLY A C 1
ATOM 4337 O O . GLY A 1 575 ? -46.372 -5.031 51.010 1.00 80.06 575 GLY A O 1
ATOM 4338 N N . GLU A 1 576 ? -44.576 -6.334 51.319 1.00 82.12 576 GLU A N 1
ATOM 4339 C CA . GLU A 1 576 ? -45.149 -7.043 52.471 1.00 82.12 576 GLU A CA 1
ATOM 4340 C C . GLU A 1 576 ? -45.300 -6.155 53.725 1.00 82.12 576 GLU A C 1
ATOM 4342 O O . GLU A 1 576 ? -44.463 -5.301 54.034 1.00 82.12 576 GLU A O 1
ATOM 4347 N N . ARG A 1 577 ? -46.415 -6.342 54.449 1.00 76.88 577 ARG A N 1
ATOM 4348 C CA . ARG A 1 577 ? -46.776 -5.580 55.656 1.00 76.88 577 ARG A CA 1
ATOM 4349 C C . ARG A 1 577 ? -46.279 -6.319 56.901 1.00 76.88 577 ARG A C 1
ATOM 4351 O O . ARG A 1 577 ? -46.933 -7.249 57.366 1.00 76.88 577 ARG A O 1
ATOM 4358 N N . ILE A 1 578 ? -45.145 -5.885 57.442 1.00 72.62 578 ILE A N 1
ATOM 4359 C CA . ILE A 1 578 ? -44.561 -6.407 58.681 1.00 72.62 578 ILE A CA 1
ATOM 4360 C C . ILE A 1 578 ? -45.311 -5.799 59.869 1.00 72.62 578 ILE A C 1
ATOM 4362 O O . ILE A 1 578 ? -45.374 -4.578 60.014 1.00 72.62 578 ILE A O 1
ATOM 4366 N N . VAL A 1 579 ? -45.867 -6.650 60.730 1.00 67.62 579 VAL A N 1
ATOM 4367 C CA . VAL A 1 579 ? -46.662 -6.247 61.898 1.00 67.62 579 VAL A CA 1
ATOM 4368 C C . VAL A 1 579 ? -45.872 -6.485 63.181 1.00 67.62 579 VAL A C 1
ATOM 4370 O O . VAL A 1 579 ? -45.345 -7.576 63.382 1.00 67.62 579 VAL A O 1
ATOM 4373 N N . ARG A 1 580 ? -45.825 -5.485 64.069 1.00 61.94 580 ARG A N 1
ATOM 4374 C CA . ARG A 1 580 ? -45.218 -5.592 65.404 1.00 61.94 580 ARG A CA 1
ATOM 4375 C C . ARG A 1 580 ? -46.286 -5.436 66.488 1.00 61.94 580 ARG A C 1
ATOM 4377 O O . ARG A 1 580 ? -46.783 -4.330 66.704 1.00 61.94 580 ARG A O 1
ATOM 4384 N N . TYR A 1 581 ? -46.594 -6.517 67.205 1.00 58.66 581 TYR A N 1
ATOM 4385 C CA . TYR A 1 581 ? -47.425 -6.463 68.409 1.00 58.66 581 TYR A CA 1
ATOM 4386 C C . TYR A 1 581 ? -46.558 -6.214 69.650 1.00 58.66 581 TYR A C 1
ATOM 4388 O O . TYR A 1 581 ? -45.434 -6.700 69.753 1.00 58.66 581 TYR A O 1
ATOM 4396 N N . LYS A 1 582 ? -47.089 -5.486 70.640 1.00 54.12 582 LYS A N 1
ATOM 4397 C CA . LYS A 1 582 ? -46.388 -5.242 71.919 1.00 54.12 582 LYS A CA 1
ATOM 4398 C C . LYS A 1 582 ? -46.375 -6.460 72.861 1.00 54.12 582 LYS A C 1
ATOM 4400 O O . LYS A 1 582 ? -45.628 -6.478 73.830 1.00 54.12 582 LYS A O 1
ATOM 4405 N N . GLU A 1 583 ? -47.194 -7.469 72.567 1.00 53.75 583 GLU A N 1
ATOM 4406 C CA . GLU A 1 583 ? -47.328 -8.716 73.338 1.00 53.75 583 GLU A CA 1
ATOM 4407 C C . GLU A 1 583 ? -46.758 -9.946 72.600 1.00 53.75 583 GLU A C 1
ATOM 4409 O O . GLU A 1 583 ? -46.616 -11.004 73.208 1.00 53.75 583 GLU A O 1
ATOM 4414 N N . ASP A 1 584 ? -46.417 -9.808 71.312 1.00 53.84 584 ASP A N 1
ATOM 4415 C CA . ASP A 1 584 ? -45.800 -10.848 70.480 1.00 53.84 584 ASP A CA 1
ATOM 4416 C C . ASP A 1 584 ? -44.819 -10.188 69.480 1.00 53.84 584 ASP A C 1
ATOM 4418 O O . ASP A 1 584 ? -45.256 -9.580 68.496 1.00 53.84 584 ASP A O 1
ATOM 4422 N N . PRO A 1 585 ? -43.499 -10.216 69.753 1.00 53.34 585 PRO A N 1
ATOM 4423 C CA . PRO A 1 585 ? -42.510 -9.459 68.989 1.00 53.34 585 PRO A CA 1
ATOM 4424 C C . PRO A 1 585 ? -41.930 -10.218 67.783 1.00 53.34 585 PRO A C 1
ATOM 4426 O O . PRO A 1 585 ? -41.041 -9.679 67.125 1.00 53.34 585 PRO A O 1
ATOM 4429 N N . TYR A 1 586 ? -42.356 -11.456 67.496 1.00 54.12 586 TYR A N 1
ATOM 4430 C CA . TYR A 1 586 ? -41.666 -12.333 66.540 1.00 54.12 586 TYR A CA 1
ATOM 4431 C C . TYR A 1 586 ? -41.934 -11.986 65.066 1.00 54.12 586 TYR A C 1
ATOM 4433 O O . TYR A 1 586 ? -42.638 -12.689 64.343 1.00 54.12 586 TYR A O 1
ATOM 4441 N N . PHE A 1 587 ? -41.268 -10.941 64.578 1.00 66.88 587 PHE A N 1
ATOM 4442 C CA . PHE A 1 587 ? -40.882 -10.879 63.171 1.00 66.88 587 PHE A CA 1
ATOM 4443 C C . PHE A 1 587 ? -39.881 -12.009 62.901 1.00 66.88 587 PHE A C 1
ATOM 4445 O O . PHE A 1 587 ? -38.769 -11.977 63.427 1.00 66.88 587 PHE A O 1
ATOM 4452 N N . HIS A 1 588 ? -40.305 -13.004 62.122 1.00 73.50 588 HIS A N 1
ATOM 4453 C CA . HIS A 1 588 ? -39.510 -14.163 61.726 1.00 73.50 588 HIS A CA 1
ATOM 4454 C C . HIS A 1 588 ? -39.489 -14.271 60.204 1.00 73.50 588 HIS A C 1
ATOM 4456 O O . HIS A 1 588 ? -40.546 -14.346 59.571 1.00 73.50 588 HIS A O 1
ATOM 4462 N N . PHE A 1 589 ? -38.298 -14.339 59.619 1.00 84.56 589 PHE A N 1
ATOM 4463 C CA . PHE A 1 589 ? -38.118 -14.731 58.226 1.00 84.56 589 PHE A CA 1
ATOM 4464 C C . PHE A 1 589 ? -36.815 -15.492 58.034 1.00 84.56 589 PHE A C 1
ATOM 4466 O O . PHE A 1 589 ? -35.919 -15.438 58.868 1.00 84.56 589 PHE A O 1
ATOM 4473 N N . TRP A 1 590 ? -36.696 -16.199 56.919 1.00 87.00 590 TRP A N 1
ATOM 4474 C CA . TRP A 1 590 ? -35.459 -16.851 56.510 1.00 87.00 590 TRP A CA 1
ATOM 4475 C C . TRP A 1 590 ? -34.956 -16.349 55.156 1.00 87.00 590 TRP A C 1
ATOM 4477 O O . TRP A 1 590 ? -35.739 -15.943 54.285 1.00 87.00 590 TRP A O 1
ATOM 4487 N N . VAL A 1 591 ? -33.633 -16.405 55.015 1.00 90.38 591 VAL A N 1
ATOM 4488 C CA . VAL A 1 591 ? -32.852 -16.102 53.815 1.00 90.38 591 VAL A CA 1
ATOM 4489 C C . VAL A 1 591 ? -32.022 -17.336 53.484 1.00 90.38 591 VAL A C 1
ATOM 4491 O O . VAL A 1 591 ? -31.238 -17.790 54.319 1.00 90.38 591 VAL A O 1
ATOM 4494 N N . VAL A 1 592 ? -32.157 -17.860 52.268 1.00 90.94 592 VAL A N 1
ATOM 4495 C CA . VAL A 1 592 ? -31.216 -18.850 51.738 1.00 90.94 592 VAL A CA 1
ATOM 4496 C C . VAL A 1 592 ? -30.181 -18.135 50.884 1.00 90.94 592 VAL A C 1
ATOM 4498 O O . VAL A 1 592 ? -30.506 -17.404 49.948 1.00 90.94 592 VAL A O 1
ATOM 4501 N N . VAL A 1 593 ? -28.921 -18.370 51.227 1.00 91.56 593 VAL A N 1
ATOM 4502 C CA . VAL A 1 593 ? -27.746 -17.916 50.490 1.00 91.56 593 VAL A CA 1
ATOM 4503 C C . VAL A 1 593 ? -27.076 -19.145 49.893 1.00 91.56 593 VAL A C 1
ATOM 4505 O O . VAL A 1 593 ? -26.914 -20.150 50.582 1.00 91.56 593 VAL A O 1
ATOM 4508 N N . THR A 1 594 ? -26.665 -19.068 48.635 1.00 89.94 594 THR A N 1
ATOM 4509 C CA . THR A 1 594 ? -25.866 -20.091 47.947 1.00 89.94 594 THR A CA 1
ATOM 4510 C C . THR A 1 594 ? -24.536 -19.515 47.518 1.00 89.94 594 THR A C 1
ATOM 4512 O O . THR A 1 594 ? -24.492 -18.381 47.052 1.00 89.94 594 THR A O 1
ATOM 4515 N N . ASP A 1 595 ? -23.491 -20.329 47.570 1.00 88.81 595 ASP A N 1
ATOM 4516 C CA . ASP A 1 595 ? -22.243 -20.060 46.875 1.00 88.81 595 ASP A CA 1
ATOM 4517 C C . ASP A 1 595 ? -21.877 -21.241 45.970 1.00 88.81 595 ASP A C 1
ATOM 4519 O O . ASP A 1 595 ? -21.881 -22.403 46.393 1.00 88.81 595 ASP A O 1
ATOM 4523 N N . ILE A 1 596 ? -21.574 -20.953 44.706 1.00 85.44 596 ILE A N 1
ATOM 4524 C CA . ILE A 1 596 ? -21.182 -21.972 43.729 1.00 85.44 596 ILE A CA 1
ATOM 4525 C C . ILE A 1 596 ? -19.819 -22.588 44.097 1.00 85.44 596 ILE A C 1
ATOM 4527 O O . ILE A 1 596 ? -19.589 -23.787 43.875 1.00 85.44 596 ILE A O 1
ATOM 4531 N N . ASP A 1 597 ? -18.972 -21.821 44.790 1.00 85.38 597 ASP A N 1
ATOM 4532 C CA . ASP A 1 597 ? -17.646 -22.233 45.245 1.00 85.38 597 ASP A CA 1
ATOM 4533 C C . ASP A 1 597 ? -17.650 -23.289 46.348 1.00 85.38 597 ASP A C 1
ATOM 4535 O O . ASP A 1 597 ? -16.654 -23.990 46.553 1.00 85.38 597 ASP A O 1
ATOM 4539 N N . GLY A 1 598 ? -18.794 -23.560 46.982 1.00 78.69 598 GLY A N 1
ATOM 4540 C CA . GLY A 1 598 ? -18.912 -24.756 47.815 1.00 78.69 598 GLY A CA 1
ATOM 4541 C C . GLY A 1 598 ? -18.522 -26.039 47.067 1.00 78.69 598 GLY A C 1
ATOM 4542 O O . GLY A 1 598 ? -17.942 -26.955 47.654 1.00 78.69 598 GLY A O 1
ATOM 4543 N N . SER A 1 599 ? -18.735 -26.077 45.748 1.00 74.94 599 SER A N 1
ATOM 4544 C CA . SER A 1 599 ? -18.353 -27.197 44.881 1.00 74.94 599 SER A CA 1
ATOM 4545 C C . SER A 1 599 ? -16.942 -27.109 44.270 1.00 74.94 599 SER A C 1
ATOM 4547 O O . SER A 1 599 ? -16.451 -28.125 43.774 1.00 74.94 599 SER A O 1
ATOM 4549 N N . SER A 1 600 ? -16.275 -25.948 44.327 1.00 79.25 600 SER A N 1
ATOM 4550 C CA . SER A 1 600 ? -15.037 -25.671 43.580 1.00 79.25 600 SER A CA 1
ATOM 4551 C C . SER A 1 600 ? -13.772 -26.264 44.227 1.00 79.25 600 SER A C 1
ATOM 4553 O O . SER A 1 600 ? -13.830 -27.051 45.181 1.00 79.25 600 SER A O 1
ATOM 4555 N N . THR A 1 601 ? -12.595 -25.945 43.677 1.00 79.69 601 THR A N 1
ATOM 4556 C CA . THR A 1 601 ? -11.297 -26.433 44.193 1.00 79.69 601 THR A CA 1
ATOM 4557 C C . THR A 1 601 ? -10.599 -25.458 45.144 1.00 79.69 601 THR A C 1
ATOM 4559 O O . THR A 1 601 ? -9.519 -25.769 45.651 1.00 79.69 601 THR A O 1
ATOM 4562 N N . LEU A 1 602 ? -11.219 -24.306 45.414 1.00 81.94 602 LEU A N 1
ATOM 4563 C CA . LEU A 1 602 ? -10.633 -23.216 46.190 1.00 81.94 602 LEU A CA 1
ATOM 4564 C C . LEU A 1 602 ? -10.371 -23.571 47.664 1.00 81.94 602 LEU A C 1
ATOM 4566 O O . LEU A 1 602 ? -10.868 -24.565 48.210 1.00 81.94 602 LEU A O 1
ATOM 4570 N N . THR A 1 603 ? -9.593 -22.702 48.314 1.00 82.88 603 THR A N 1
ATOM 4571 C CA . THR A 1 603 ? -9.286 -22.733 49.755 1.00 82.88 603 THR A CA 1
ATOM 4572 C C . THR A 1 603 ? -9.931 -21.595 50.551 1.00 82.88 603 THR A C 1
ATOM 4574 O O . THR A 1 603 ? -9.744 -21.562 51.762 1.00 82.88 603 THR A O 1
ATOM 4577 N N . LEU A 1 604 ? -10.608 -20.664 49.871 1.00 83.50 604 LEU A N 1
ATOM 4578 C CA . LEU A 1 604 ? -11.452 -19.585 50.398 1.00 83.50 604 LEU A CA 1
ATOM 4579 C C . LEU A 1 604 ? -12.595 -19.346 49.389 1.00 83.50 604 LEU A C 1
ATOM 4581 O O . LEU A 1 604 ? -12.480 -19.809 48.254 1.00 83.50 604 LEU A O 1
ATOM 4585 N N . GLY A 1 605 ? -13.664 -18.659 49.793 1.00 82.50 605 GLY A N 1
ATOM 4586 C CA . GLY A 1 605 ? -14.847 -18.364 48.967 1.00 82.50 605 GLY A CA 1
ATOM 4587 C C . GLY A 1 605 ? -15.968 -19.400 49.085 1.00 82.50 605 GLY A C 1
ATOM 4588 O O . GLY A 1 605 ? -16.987 -19.328 48.418 1.00 82.50 605 GLY A O 1
ATOM 4589 N N . ARG A 1 606 ? -15.781 -20.414 49.929 1.00 86.19 606 ARG A N 1
ATOM 4590 C CA . ARG A 1 606 ? -16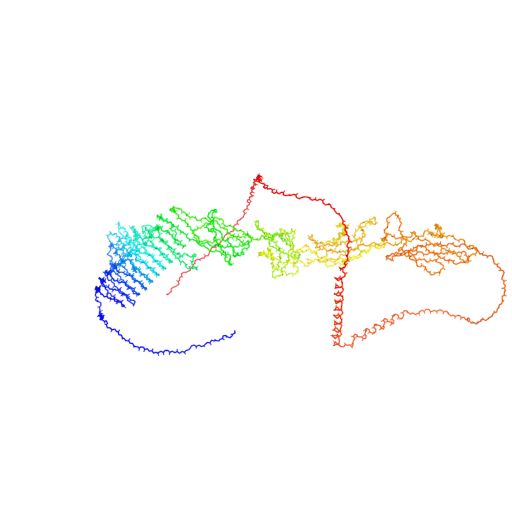.585 -21.643 49.936 1.00 86.19 606 ARG A CA 1
ATOM 4591 C C . ARG A 1 606 ? -17.562 -21.713 51.093 1.00 86.19 606 ARG A C 1
ATOM 4593 O O . ARG A 1 606 ? -18.509 -22.497 51.033 1.00 86.19 606 ARG A O 1
ATOM 4600 N N . GLU A 1 607 ? -17.314 -20.941 52.144 1.00 89.44 607 GLU A N 1
ATOM 4601 C CA . GLU A 1 607 ? -18.109 -20.902 53.365 1.00 89.44 607 GLU A CA 1
ATOM 4602 C C . GLU A 1 607 ? -18.714 -19.503 53.515 1.00 89.44 607 GLU A C 1
ATOM 4604 O O . GLU A 1 607 ? -18.006 -18.501 53.587 1.00 89.44 607 GLU A O 1
ATOM 4609 N N . ILE A 1 608 ? -20.043 -19.418 53.569 1.00 90.38 608 ILE A N 1
ATOM 4610 C CA . ILE A 1 608 ? -20.739 -18.147 53.808 1.00 90.38 608 ILE A CA 1
ATOM 4611 C C . ILE A 1 608 ? -20.497 -17.765 55.274 1.00 90.38 608 ILE A C 1
ATOM 4613 O O . ILE A 1 608 ? -20.868 -18.526 56.162 1.00 90.38 608 ILE A O 1
ATOM 4617 N N . THR A 1 609 ? -19.868 -16.615 55.545 1.00 90.25 609 THR A N 1
ATOM 4618 C CA . THR A 1 609 ? -19.460 -16.208 56.904 1.00 90.25 609 THR A CA 1
ATOM 4619 C C . THR A 1 609 ? -20.480 -15.333 57.618 1.00 90.25 609 THR A C 1
ATOM 4621 O O . THR A 1 609 ? -20.641 -15.458 58.833 1.00 90.25 609 THR A O 1
ATOM 4624 N N . GLU A 1 610 ? -21.185 -14.450 56.910 1.00 90.75 610 GLU A N 1
ATOM 4625 C CA . GLU A 1 610 ? -22.219 -13.600 57.512 1.00 90.75 610 GLU A CA 1
ATOM 4626 C C . GLU A 1 610 ? -23.277 -13.122 56.511 1.00 90.75 610 GLU A C 1
ATOM 4628 O O . GLU A 1 610 ? -23.042 -13.067 55.302 1.00 90.75 610 GLU A O 1
ATOM 4633 N N . VAL A 1 611 ? -24.438 -12.728 57.041 1.00 91.50 611 VAL A N 1
ATOM 4634 C CA . VAL A 1 611 ? -25.485 -12.006 56.307 1.00 91.50 611 VAL A CA 1
ATOM 4635 C C . VAL A 1 611 ? -25.750 -10.661 56.983 1.00 91.50 611 VAL A C 1
ATOM 4637 O O . VAL A 1 611 ? -26.151 -10.600 58.145 1.00 91.50 611 VAL A O 1
ATOM 4640 N N . GLU A 1 612 ? -25.528 -9.576 56.248 1.00 92.06 612 GLU A N 1
ATOM 4641 C CA . GLU A 1 612 ? -25.897 -8.213 56.623 1.00 92.06 612 GLU A CA 1
ATOM 4642 C C . GLU A 1 612 ? -27.348 -7.933 56.213 1.00 92.06 612 GLU A C 1
ATOM 4644 O O . GLU A 1 612 ? -27.749 -8.168 55.071 1.00 92.06 612 GLU A O 1
ATOM 4649 N N . ILE A 1 613 ? -28.128 -7.381 57.141 1.00 88.88 613 ILE A N 1
ATOM 4650 C CA . ILE A 1 613 ? -29.533 -7.022 56.944 1.00 88.88 613 ILE A CA 1
ATOM 4651 C C . ILE A 1 613 ? -29.729 -5.581 57.414 1.00 88.88 613 ILE A C 1
ATOM 4653 O O . ILE A 1 613 ? -29.544 -5.273 58.592 1.00 88.88 613 ILE A O 1
ATOM 4657 N N . SER A 1 614 ? -30.094 -4.691 56.490 1.00 87.88 614 SER A N 1
ATOM 4658 C CA . SER A 1 614 ? -30.253 -3.251 56.722 1.00 87.88 614 SER A CA 1
ATOM 4659 C C . SER A 1 614 ? -31.677 -2.781 56.430 1.00 87.88 614 SER A C 1
ATOM 4661 O O . SER A 1 614 ? -32.195 -2.991 55.334 1.00 87.88 614 SER A O 1
ATOM 4663 N N . PHE A 1 615 ? -32.281 -2.071 57.383 1.00 84.50 615 PHE A N 1
ATOM 4664 C CA . PHE A 1 615 ? -33.585 -1.422 57.243 1.00 84.50 615 PHE A CA 1
ATOM 4665 C C . PHE A 1 615 ? -33.404 0.063 56.912 1.00 84.50 615 PHE A C 1
ATOM 4667 O O . PHE A 1 615 ? -33.128 0.892 57.784 1.00 84.50 615 PHE A O 1
ATOM 4674 N N . ILE A 1 616 ? -33.585 0.413 55.639 1.00 86.94 616 ILE A N 1
ATOM 4675 C CA . ILE A 1 616 ? -33.415 1.774 55.118 1.00 86.94 616 ILE A CA 1
ATOM 4676 C C . ILE A 1 616 ? -34.785 2.448 55.027 1.00 86.94 616 ILE A C 1
ATOM 4678 O O . ILE A 1 616 ? -35.625 2.042 54.231 1.00 86.94 616 ILE A O 1
ATOM 4682 N N . HIS A 1 617 ? -35.040 3.481 55.829 1.00 83.94 617 HIS A N 1
ATOM 4683 C CA . HIS A 1 617 ? -36.348 4.144 55.839 1.00 83.94 617 HIS A CA 1
ATOM 4684 C C . HIS A 1 617 ? -36.524 5.035 54.598 1.00 83.94 617 HIS A C 1
ATOM 4686 O O . HIS A 1 617 ? -35.764 5.985 54.381 1.00 83.94 617 HIS A O 1
ATOM 4692 N N . VAL A 1 618 ? -37.545 4.745 53.784 1.00 84.12 618 VAL A N 1
ATOM 4693 C CA . VAL A 1 618 ? -37.684 5.265 52.409 1.00 84.12 618 VAL A CA 1
ATOM 4694 C C . VAL A 1 618 ? -37.765 6.793 52.365 1.00 84.12 618 VAL A C 1
ATOM 4696 O O . VAL A 1 618 ? -37.168 7.415 51.492 1.00 84.12 618 VAL A O 1
ATOM 4699 N N . ALA A 1 619 ? -38.442 7.425 53.328 1.00 76.31 619 ALA A N 1
ATOM 4700 C CA . ALA A 1 619 ? -38.600 8.882 53.345 1.00 76.31 619 ALA A CA 1
ATOM 4701 C C . ALA A 1 619 ? -37.360 9.653 53.849 1.00 76.31 619 ALA A C 1
ATOM 4703 O O . ALA A 1 619 ? -37.336 10.880 53.766 1.00 76.31 619 ALA A O 1
ATOM 4704 N N . THR A 1 620 ? -36.337 8.972 54.382 1.00 76.94 620 THR A N 1
ATOM 4705 C CA . THR A 1 620 ? -35.093 9.607 54.867 1.00 76.94 620 THR A CA 1
ATOM 4706 C C . THR A 1 620 ? -33.823 9.092 54.190 1.00 76.94 620 THR A C 1
ATOM 4708 O O . THR A 1 620 ? -32.775 9.717 54.353 1.00 76.94 620 THR A O 1
ATOM 4711 N N . GLY A 1 621 ? -33.882 7.976 53.453 1.00 75.75 621 GLY A N 1
ATOM 4712 C CA . GLY A 1 621 ? -32.741 7.383 52.743 1.00 75.75 621 GLY A CA 1
ATOM 4713 C C . GLY A 1 621 ? -31.615 6.876 53.654 1.00 75.75 621 GLY A C 1
ATOM 4714 O O . GLY A 1 621 ? -30.512 6.611 53.184 1.00 75.75 621 GLY A O 1
ATOM 4715 N N . ARG A 1 622 ? -31.862 6.770 54.966 1.00 75.56 622 ARG A N 1
ATOM 4716 C CA . ARG A 1 622 ? -30.885 6.313 55.963 1.00 75.56 622 ARG A CA 1
ATOM 4717 C C . ARG A 1 622 ? -31.197 4.884 56.375 1.00 75.56 622 ARG A C 1
ATOM 4719 O O . ARG A 1 622 ? -32.360 4.585 56.649 1.00 75.56 622 ARG A O 1
ATOM 4726 N N . SER A 1 623 ? -30.164 4.046 56.500 1.00 75.62 623 SER A N 1
ATOM 4727 C CA . SER A 1 623 ? -30.277 2.857 57.350 1.00 75.62 623 SER A CA 1
ATOM 4728 C C . SER A 1 623 ? -30.587 3.337 58.764 1.00 75.62 623 SER A C 1
ATOM 4730 O O . SER A 1 623 ? -29.845 4.155 59.313 1.00 75.62 623 SER A O 1
ATOM 4732 N N . VAL A 1 624 ? -31.723 2.906 59.304 1.00 73.06 624 VAL A N 1
ATOM 4733 C CA . VAL A 1 624 ? -32.119 3.194 60.691 1.00 73.06 624 VAL A CA 1
ATOM 4734 C C . VAL A 1 624 ? -31.582 2.104 61.616 1.00 73.06 624 VAL A C 1
ATOM 4736 O O . VAL A 1 624 ? -31.290 2.364 62.779 1.00 73.06 624 VAL A O 1
ATOM 4739 N N . PHE A 1 625 ? -31.387 0.904 61.067 1.00 75.31 625 PHE A N 1
ATOM 4740 C CA . PHE A 1 625 ? -30.816 -0.242 61.750 1.00 75.31 625 PHE A CA 1
ATOM 4741 C C . PHE A 1 625 ? -30.135 -1.183 60.745 1.00 75.31 625 PHE A C 1
ATOM 4743 O O . PHE A 1 625 ? -30.683 -1.450 59.674 1.00 75.31 625 PHE A O 1
ATOM 4750 N N . THR A 1 626 ? -28.975 -1.726 61.119 1.00 81.50 626 THR A N 1
ATOM 4751 C CA . THR A 1 626 ? -28.255 -2.768 60.375 1.00 81.50 626 THR A CA 1
ATOM 4752 C C . THR A 1 626 ? -27.759 -3.823 61.360 1.00 81.50 626 THR A C 1
ATOM 4754 O O . THR A 1 626 ? -27.065 -3.477 62.314 1.00 81.50 626 THR A O 1
ATOM 4757 N N . ALA A 1 627 ? -28.068 -5.096 61.109 1.00 82.44 627 ALA A N 1
ATOM 4758 C CA . ALA A 1 627 ? -27.475 -6.234 61.810 1.00 82.44 627 ALA A CA 1
ATOM 4759 C C . ALA A 1 627 ? -26.589 -7.055 60.874 1.00 82.44 627 ALA A C 1
ATOM 4761 O O . ALA A 1 627 ? -26.819 -7.109 59.667 1.00 82.44 627 ALA A O 1
ATOM 4762 N N . VAL A 1 628 ? -25.600 -7.722 61.463 1.00 85.81 628 VAL A N 1
ATOM 4763 C CA . VAL A 1 628 ? -24.723 -8.687 60.802 1.00 85.81 628 VAL A CA 1
ATOM 4764 C C . VAL A 1 628 ? -24.882 -10.009 61.539 1.00 85.81 628 VAL A C 1
ATOM 4766 O O . VAL A 1 628 ? -24.581 -10.096 62.728 1.00 85.81 628 VAL A O 1
ATOM 4769 N N . ILE A 1 629 ? -25.400 -11.018 60.846 1.00 87.88 629 ILE A N 1
ATOM 4770 C CA . ILE A 1 629 ? -25.693 -12.338 61.401 1.00 87.88 629 ILE A CA 1
ATOM 4771 C C . ILE A 1 629 ? -24.550 -13.275 61.000 1.00 87.88 629 ILE A C 1
ATOM 4773 O O . ILE A 1 629 ? -24.471 -13.634 59.824 1.00 87.88 629 ILE A O 1
ATOM 4777 N N . PRO A 1 630 ? -23.652 -13.668 61.923 1.00 86.50 630 PRO A N 1
ATOM 4778 C CA . PRO A 1 630 ? -22.586 -14.608 61.610 1.00 86.50 630 PRO A CA 1
ATOM 4779 C C . PRO A 1 630 ? -23.165 -16.010 61.407 1.00 86.50 630 PRO A C 1
ATOM 4781 O O . PRO A 1 630 ? -23.918 -16.515 62.246 1.00 86.50 630 PRO A O 1
ATOM 4784 N N . VAL A 1 631 ? -22.776 -16.668 60.320 1.00 85.69 631 VAL A N 1
ATOM 4785 C CA . VAL A 1 631 ? -23.066 -18.087 60.108 1.00 85.69 631 VAL A CA 1
ATOM 4786 C C . VAL A 1 631 ? -22.072 -18.872 60.966 1.00 85.69 631 VAL A C 1
ATOM 4788 O O . VAL A 1 631 ? -20.860 -18.773 60.802 1.00 85.69 631 VAL A O 1
ATOM 4791 N N . THR A 1 632 ? -22.579 -19.582 61.976 1.00 69.56 632 THR A N 1
ATOM 4792 C CA . THR A 1 632 ? -21.734 -20.228 63.007 1.00 69.56 632 THR A CA 1
ATOM 4793 C C . THR A 1 632 ? -21.386 -21.685 62.696 1.00 69.56 632 THR A C 1
ATOM 4795 O O . THR A 1 632 ? -20.547 -22.286 63.370 1.00 69.56 632 THR A O 1
ATOM 4798 N N . THR A 1 633 ? -22.006 -22.243 61.660 1.00 64.62 633 THR A N 1
ATOM 4799 C CA . THR A 1 633 ? -21.661 -23.509 61.017 1.00 64.62 633 THR A CA 1
ATOM 4800 C C . THR A 1 633 ? -20.856 -23.234 59.746 1.00 64.62 633 THR A C 1
ATOM 4802 O O . THR A 1 633 ? -21.160 -22.314 58.997 1.00 64.62 633 THR A O 1
ATOM 4805 N N . ALA A 1 634 ? -19.830 -24.047 59.486 1.00 60.53 634 ALA A N 1
ATOM 4806 C CA . ALA A 1 634 ? -19.075 -24.030 58.232 1.00 60.53 634 ALA A CA 1
ATOM 4807 C C . ALA A 1 634 ? -19.928 -24.648 57.104 1.00 60.53 634 ALA A C 1
ATOM 4809 O O . ALA A 1 634 ? -19.797 -25.834 56.785 1.00 60.53 634 ALA A O 1
ATOM 4810 N N . GLU A 1 635 ? -20.891 -23.885 56.578 1.00 71.50 635 GLU A N 1
ATOM 4811 C CA . GLU A 1 635 ? -21.847 -24.372 55.576 1.00 71.50 635 GLU A CA 1
ATOM 4812 C C . GLU A 1 635 ? -21.321 -24.124 54.159 1.00 71.50 635 GLU A C 1
ATOM 4814 O O . GLU A 1 635 ? -21.403 -23.030 53.599 1.00 71.50 635 GLU A O 1
ATOM 4819 N N . VAL A 1 636 ? -20.735 -25.181 53.594 1.00 79.25 636 VAL A N 1
ATOM 4820 C CA . VAL A 1 636 ? -20.047 -25.156 52.301 1.00 79.25 636 VAL A CA 1
ATOM 4821 C C . VAL A 1 636 ? -21.053 -24.983 51.155 1.00 79.25 636 VAL A C 1
ATOM 4823 O O . VAL A 1 636 ? -21.826 -25.893 50.852 1.00 79.25 636 VAL A O 1
ATOM 4826 N N . GLY A 1 637 ? -21.028 -23.819 50.502 1.00 80.69 637 GLY A N 1
ATOM 4827 C CA . GLY A 1 637 ? -21.828 -23.482 49.316 1.00 80.69 637 GLY A CA 1
ATOM 4828 C C . GLY A 1 637 ? -23.316 -23.205 49.523 1.00 80.69 637 GLY A C 1
ATOM 4829 O O . GLY A 1 637 ? -24.018 -22.920 48.552 1.00 80.69 637 GLY A O 1
ATOM 4830 N N . ARG A 1 638 ? -23.845 -23.294 50.746 1.00 89.25 638 ARG A N 1
ATOM 4831 C CA . ARG A 1 638 ? -25.226 -22.884 51.037 1.00 89.25 638 ARG A CA 1
ATOM 4832 C C . ARG A 1 638 ? -25.426 -22.674 52.525 1.00 89.25 638 ARG A C 1
ATOM 4834 O O . ARG A 1 638 ? -25.089 -23.567 53.287 1.00 89.25 638 ARG A O 1
ATOM 4841 N N . ALA A 1 639 ? -26.052 -21.566 52.905 1.00 87.19 639 ALA A N 1
ATOM 4842 C CA . ALA A 1 639 ? -26.471 -21.282 54.271 1.00 87.19 639 ALA A CA 1
ATOM 4843 C C . ALA A 1 639 ? -27.964 -20.927 54.304 1.00 87.19 639 ALA A C 1
ATOM 4845 O O . ALA A 1 639 ? -28.467 -20.238 53.413 1.00 87.19 639 ALA A O 1
ATOM 4846 N N . ASN A 1 640 ? -28.680 -21.378 55.336 1.00 88.81 640 ASN A N 1
ATOM 4847 C CA . ASN A 1 640 ? -30.074 -20.991 55.584 1.00 88.81 640 ASN A CA 1
ATOM 4848 C C . ASN A 1 640 ? -30.170 -20.205 56.897 1.00 88.81 640 ASN A C 1
ATOM 4850 O O . ASN A 1 640 ? -30.161 -20.779 57.988 1.00 88.81 640 ASN A O 1
ATOM 4854 N N . ILE A 1 641 ? -30.239 -18.881 56.782 1.00 86.69 641 ILE A N 1
ATOM 4855 C CA . ILE A 1 641 ? -30.229 -17.964 57.915 1.00 86.69 641 ILE A CA 1
ATOM 4856 C C . ILE A 1 641 ? -31.676 -17.682 58.310 1.00 86.69 641 ILE A C 1
ATOM 4858 O O . ILE A 1 641 ? -32.399 -16.991 57.594 1.00 86.69 641 ILE A O 1
ATOM 4862 N N . SER A 1 642 ? -32.087 -18.189 59.472 1.00 83.69 642 SER A N 1
ATOM 4863 C CA . SER A 1 642 ? -33.297 -17.720 60.155 1.00 83.69 642 SER A CA 1
ATOM 4864 C C . SER A 1 642 ? -33.007 -16.406 60.882 1.00 83.69 642 SER A C 1
ATOM 4866 O O . SER A 1 642 ? -31.980 -16.266 61.546 1.00 83.69 642 SER A O 1
ATOM 4868 N N . VAL A 1 643 ? -33.915 -15.448 60.740 1.00 78.00 643 VAL A N 1
ATOM 4869 C CA . VAL A 1 643 ? -33.807 -14.071 61.213 1.00 78.00 643 VAL A CA 1
ATOM 4870 C C . VAL A 1 643 ? -35.026 -13.775 62.078 1.00 78.00 643 VAL A C 1
ATOM 4872 O O . VAL A 1 643 ? -36.144 -13.681 61.572 1.00 78.00 643 VAL A O 1
ATOM 4875 N N . ASP A 1 644 ? -34.801 -13.623 63.379 1.00 73.81 644 ASP A N 1
ATOM 4876 C CA . ASP A 1 644 ? -35.829 -13.288 64.362 1.00 73.81 644 ASP A CA 1
ATOM 4877 C C . ASP A 1 644 ? -35.649 -11.846 64.851 1.00 73.81 644 ASP A C 1
ATOM 4879 O O . ASP A 1 644 ? -34.537 -11.319 64.871 1.00 73.81 644 ASP A O 1
ATOM 4883 N N . TRP A 1 645 ? -36.710 -11.208 65.354 1.00 64.94 645 TRP A N 1
ATOM 4884 C CA . TRP A 1 645 ? -36.599 -9.873 65.968 1.00 64.94 645 TRP A CA 1
ATOM 4885 C C . TRP A 1 645 ? -35.577 -9.820 67.122 1.00 64.94 645 TRP A C 1
ATOM 4887 O O . TRP A 1 645 ? -34.904 -8.811 67.328 1.00 64.94 645 TRP A O 1
ATOM 4897 N N . ASN A 1 646 ? -35.403 -10.933 67.842 1.00 62.59 646 ASN A N 1
ATOM 4898 C CA . ASN A 1 646 ? -34.413 -11.063 68.916 1.00 62.59 646 ASN A CA 1
ATOM 4899 C C . ASN A 1 646 ? -32.958 -11.094 68.406 1.00 62.59 646 ASN A C 1
ATOM 4901 O O . ASN A 1 646 ? -32.041 -10.854 69.187 1.00 62.59 646 ASN A O 1
ATOM 4905 N N . THR A 1 647 ? -32.726 -11.344 67.113 1.00 61.56 647 THR A N 1
ATOM 4906 C CA . THR A 1 647 ? -31.396 -11.295 66.476 1.00 61.56 647 THR A CA 1
ATOM 4907 C C . THR A 1 647 ? -30.856 -9.858 66.369 1.00 61.56 647 THR A C 1
ATOM 4909 O O . THR A 1 647 ? -29.685 -9.658 66.060 1.00 61.56 647 THR A O 1
ATOM 4912 N N . PHE A 1 648 ? -31.687 -8.846 66.644 1.00 64.19 648 PHE A N 1
ATOM 4913 C CA . PHE A 1 648 ? -31.364 -7.427 66.465 1.00 64.19 648 PHE A CA 1
ATOM 4914 C C . PHE A 1 648 ? -30.938 -6.680 67.748 1.00 64.19 648 PHE A C 1
ATOM 4916 O O . PHE A 1 648 ? -30.693 -5.479 67.677 1.00 64.19 648 PHE A O 1
ATOM 4923 N N . ASP A 1 649 ? -30.849 -7.365 68.898 1.00 55.22 649 ASP A N 1
ATOM 4924 C CA . ASP A 1 649 ? -30.393 -6.834 70.208 1.00 55.22 649 ASP A CA 1
ATOM 4925 C C . ASP A 1 649 ? -31.019 -5.475 70.616 1.00 55.22 649 ASP A C 1
ATOM 4927 O O . ASP A 1 649 ? -30.383 -4.587 71.189 1.00 55.22 649 ASP A O 1
ATOM 4931 N N . VAL A 1 650 ? -32.302 -5.291 70.283 1.00 57.03 650 VAL A N 1
ATOM 4932 C CA . VAL A 1 650 ? -33.055 -4.059 70.564 1.00 57.03 650 VAL A CA 1
ATOM 4933 C C . VAL A 1 650 ? -33.555 -4.067 72.010 1.00 57.03 650 VAL A C 1
ATOM 4935 O O . VAL A 1 650 ? -34.476 -4.809 72.355 1.00 57.03 650 VAL A O 1
ATOM 4938 N N . ASN A 1 651 ? -32.969 -3.218 72.857 1.00 52.34 651 ASN A N 1
ATOM 4939 C CA . ASN A 1 651 ? -33.390 -3.051 74.250 1.00 52.34 651 ASN A CA 1
ATOM 4940 C C . ASN A 1 651 ? -34.852 -2.574 74.346 1.00 52.34 651 ASN A C 1
ATOM 4942 O O . ASN A 1 651 ? -35.278 -1.688 73.607 1.00 52.34 651 ASN A O 1
ATOM 4946 N N . GLU A 1 652 ? -35.605 -3.080 75.332 1.00 49.69 652 GLU A N 1
ATOM 4947 C CA . GLU A 1 652 ? -37.028 -2.741 75.552 1.00 49.69 652 GLU A CA 1
ATOM 4948 C C . GLU A 1 652 ? -37.308 -1.244 75.811 1.00 49.69 652 GLU A C 1
ATOM 4950 O O . GLU A 1 652 ? -38.466 -0.829 75.839 1.00 49.69 652 GLU A O 1
ATOM 4955 N N . GLN A 1 653 ? -36.272 -0.427 76.027 1.00 48.03 653 GLN A N 1
ATOM 4956 C CA . GLN A 1 653 ? -36.390 1.007 76.314 1.00 48.03 653 GLN A CA 1
ATOM 4957 C C . GLN A 1 653 ? -36.319 1.897 75.058 1.00 48.03 653 GLN A C 1
ATOM 4959 O O . GLN A 1 653 ? -36.711 3.060 75.133 1.00 48.03 653 GLN A O 1
ATOM 4964 N N . ASP A 1 654 ? -35.894 1.363 73.908 1.00 51.81 654 ASP A N 1
ATOM 4965 C CA . ASP A 1 654 ? -35.713 2.118 72.660 1.00 51.81 654 ASP A CA 1
ATOM 4966 C C . ASP A 1 654 ? -36.908 1.946 71.692 1.00 51.81 654 ASP A C 1
ATOM 4968 O O . ASP A 1 654 ? -36.780 1.411 70.587 1.00 51.81 654 ASP A O 1
ATOM 4972 N N . GLU A 1 655 ? -38.105 2.411 72.084 1.00 51.94 655 GLU A N 1
ATOM 4973 C CA . GLU A 1 655 ? -39.304 2.327 71.220 1.00 51.94 655 GLU A CA 1
ATOM 4974 C C . GLU A 1 655 ? -39.196 3.139 69.903 1.00 51.94 655 GLU A C 1
ATOM 4976 O O . GLU A 1 655 ? -39.950 2.859 68.970 1.00 51.94 655 GLU A O 1
ATOM 4981 N N . ASP A 1 656 ? -38.249 4.082 69.795 1.00 57.09 656 ASP A N 1
ATOM 4982 C CA . ASP A 1 656 ? -38.095 5.020 68.664 1.00 57.09 656 ASP A CA 1
ATOM 4983 C C . ASP A 1 656 ? -37.217 4.519 67.489 1.00 57.09 656 ASP A C 1
ATOM 4985 O O . ASP A 1 656 ? -37.191 5.165 66.441 1.00 57.09 656 ASP A O 1
ATOM 4989 N N . ILE A 1 657 ? -36.492 3.392 67.603 1.00 58.19 657 ILE A N 1
ATOM 4990 C CA . ILE A 1 657 ? -35.544 2.950 66.544 1.00 58.19 657 ILE A CA 1
ATOM 4991 C C . ILE A 1 657 ? -36.262 2.495 65.255 1.00 58.19 657 ILE A C 1
ATOM 4993 O O . ILE A 1 657 ? -35.713 2.604 64.160 1.00 58.19 657 ILE A O 1
ATOM 4997 N N . PHE A 1 658 ? -37.510 2.033 65.355 1.00 64.38 658 PHE A N 1
ATOM 4998 C CA . PHE A 1 658 ? -38.306 1.551 64.219 1.00 64.38 658 PHE A CA 1
ATOM 4999 C C . PHE A 1 658 ? -39.692 2.224 64.179 1.00 64.38 658 PHE A C 1
ATOM 5001 O O . PHE A 1 658 ? -40.677 1.619 64.616 1.00 64.38 658 PHE A O 1
ATOM 5008 N N . PRO A 1 659 ? -39.801 3.473 63.679 1.00 68.06 659 PRO A N 1
ATOM 5009 C CA . PRO A 1 659 ? -41.094 4.099 63.408 1.00 68.06 659 PRO A CA 1
ATOM 5010 C C . PRO A 1 659 ? -41.906 3.314 62.364 1.00 68.06 659 PRO A C 1
ATOM 5012 O O . PRO A 1 659 ? -41.355 2.682 61.465 1.00 68.06 659 PRO A O 1
ATOM 5015 N N . ALA A 1 660 ? -43.237 3.388 62.446 1.00 70.12 660 ALA A N 1
ATOM 5016 C CA . ALA A 1 660 ? -44.106 2.831 61.411 1.00 70.12 660 ALA A CA 1
ATOM 5017 C C . ALA A 1 660 ? -43.938 3.610 60.091 1.00 70.12 660 ALA A C 1
ATOM 5019 O O . ALA A 1 660 ? -43.915 4.843 60.088 1.00 70.12 660 ALA A O 1
ATOM 5020 N N . GLY A 1 661 ? -43.821 2.900 58.968 1.00 76.81 661 GLY A N 1
ATOM 5021 C CA . GLY A 1 661 ? -43.507 3.510 57.676 1.00 76.81 661 GLY A CA 1
ATOM 5022 C C . GLY A 1 661 ? -43.021 2.516 56.624 1.00 76.81 661 GLY A C 1
ATOM 5023 O O . GLY A 1 661 ? -43.023 1.304 56.833 1.00 76.81 661 GLY A O 1
ATOM 5024 N N . ASN A 1 662 ? -42.596 3.040 55.474 1.00 83.25 662 ASN A N 1
ATOM 5025 C CA . ASN A 1 662 ? -42.055 2.235 54.379 1.00 83.25 662 ASN A CA 1
ATOM 5026 C C . ASN A 1 662 ? -40.525 2.149 54.490 1.00 83.25 662 ASN A C 1
ATOM 5028 O O . ASN A 1 662 ? -39.847 3.164 54.679 1.00 83.25 662 ASN A O 1
ATOM 5032 N N . TYR A 1 663 ? -39.991 0.947 54.310 1.00 87.56 663 TYR A N 1
ATOM 5033 C CA . TYR A 1 663 ? -38.570 0.627 54.378 1.00 87.56 663 TYR A CA 1
ATOM 5034 C C . TYR A 1 663 ? -38.129 -0.137 53.129 1.00 87.56 663 TYR A C 1
ATOM 5036 O O . TYR A 1 663 ? -38.879 -0.955 52.606 1.00 87.56 663 TYR A O 1
ATOM 5044 N N . THR A 1 664 ? -36.893 0.079 52.694 1.00 90.75 664 THR A N 1
ATOM 5045 C CA . THR A 1 664 ? -36.162 -0.873 51.858 1.00 90.75 664 THR A CA 1
ATOM 5046 C C . THR A 1 664 ? -35.400 -1.806 52.792 1.00 90.75 664 THR A C 1
ATOM 5048 O O . THR A 1 664 ? -34.532 -1.361 53.548 1.00 90.75 664 THR A O 1
ATOM 5051 N N . LEU A 1 665 ? -35.735 -3.092 52.754 1.00 89.88 665 LEU A N 1
ATOM 5052 C CA . LEU A 1 665 ? -34.962 -4.155 53.379 1.00 89.88 665 LEU A CA 1
ATOM 5053 C C . LEU A 1 665 ? -33.852 -4.556 52.403 1.00 89.88 665 LEU A C 1
ATOM 5055 O O . LEU A 1 665 ? -34.127 -5.168 51.372 1.00 89.88 665 LEU A O 1
ATOM 5059 N N . ARG A 1 666 ? -32.611 -4.178 52.718 1.00 92.12 666 ARG A N 1
ATOM 5060 C CA . ARG A 1 666 ? -31.406 -4.558 51.970 1.00 92.12 666 ARG A CA 1
ATOM 5061 C C . ARG A 1 666 ? -30.738 -5.740 52.661 1.00 92.12 666 ARG A C 1
ATOM 5063 O O . ARG A 1 666 ? -30.382 -5.634 53.833 1.00 92.12 666 ARG A O 1
ATOM 5070 N N . ILE A 1 667 ? -30.525 -6.821 51.924 1.00 92.69 667 ILE A N 1
ATOM 5071 C CA . ILE A 1 667 ? -29.865 -8.045 52.383 1.00 92.69 667 ILE A CA 1
ATOM 5072 C C . ILE A 1 667 ? -28.596 -8.254 51.550 1.00 92.69 667 ILE A C 1
ATOM 5074 O O . ILE A 1 667 ? -28.630 -8.136 50.322 1.00 92.69 667 ILE A O 1
ATOM 5078 N N . ARG A 1 668 ? -27.477 -8.562 52.211 1.00 93.88 668 ARG A N 1
ATOM 5079 C CA . ARG A 1 668 ? -26.215 -8.967 51.577 1.00 93.88 668 ARG A CA 1
ATOM 5080 C C . ARG A 1 668 ? -25.585 -10.128 52.331 1.00 93.88 668 ARG A C 1
ATOM 5082 O O . ARG A 1 668 ? -25.647 -10.155 53.552 1.00 93.88 668 ARG A O 1
ATOM 5089 N N . ALA A 1 669 ? -24.928 -11.038 51.628 1.00 91.88 669 ALA A N 1
ATOM 5090 C CA . ALA A 1 669 ? -24.120 -12.099 52.226 1.00 91.88 669 ALA A CA 1
ATOM 5091 C C . ALA A 1 669 ? -22.628 -11.869 51.968 1.00 91.88 669 ALA A C 1
ATOM 5093 O O . ALA A 1 669 ? -22.273 -11.175 51.013 1.00 91.88 669 ALA A O 1
ATOM 5094 N N . ARG A 1 670 ? -21.761 -12.471 52.786 1.00 90.44 670 ARG A N 1
ATOM 5095 C CA . ARG A 1 670 ? -20.310 -12.497 52.571 1.00 90.44 670 ARG A CA 1
ATOM 5096 C C . ARG A 1 670 ? -19.753 -13.907 52.754 1.00 90.44 670 ARG A C 1
ATOM 5098 O O . ARG A 1 670 ? -20.196 -14.620 53.651 1.00 90.44 670 ARG A O 1
ATOM 5105 N N . ASP A 1 671 ? -18.778 -14.283 51.938 1.00 90.19 671 ASP A N 1
ATOM 5106 C CA . ASP A 1 671 ? -18.029 -15.545 52.034 1.00 90.19 671 ASP A CA 1
ATOM 5107 C C . ASP A 1 671 ? -16.834 -15.449 53.018 1.00 90.19 671 ASP A C 1
ATOM 5109 O O . ASP A 1 671 ? -16.694 -14.471 53.769 1.00 90.19 671 ASP A O 1
ATOM 5113 N N . ASP A 1 672 ? -15.966 -16.464 53.025 1.00 87.88 672 ASP A N 1
ATOM 5114 C CA . ASP A 1 672 ? -14.705 -16.518 53.773 1.00 87.88 672 ASP A CA 1
ATOM 5115 C C . ASP A 1 672 ? -13.497 -15.919 53.021 1.00 87.88 672 ASP A C 1
ATOM 5117 O O . ASP A 1 672 ? -12.450 -15.685 53.630 1.00 87.88 672 ASP A O 1
ATOM 5121 N N . ALA A 1 673 ? -13.648 -15.564 51.739 1.00 87.06 673 ALA A N 1
ATOM 5122 C CA . ALA A 1 673 ? -12.702 -14.714 51.006 1.00 87.06 673 ALA A CA 1
ATOM 5123 C C . ALA A 1 673 ? -12.961 -13.202 51.181 1.00 87.06 673 ALA A C 1
ATOM 5125 O O . ALA A 1 673 ? -12.179 -12.377 50.701 1.00 87.06 673 ALA A O 1
ATOM 5126 N N . ASN A 1 674 ? -14.020 -12.836 51.911 1.00 86.81 674 ASN A N 1
ATOM 5127 C CA . ASN A 1 674 ? -14.506 -11.476 52.138 1.00 86.81 674 ASN A CA 1
ATOM 5128 C C . ASN A 1 674 ? -15.107 -10.796 50.874 1.00 86.81 674 ASN A C 1
ATOM 5130 O O . ASN A 1 674 ? -15.176 -9.565 50.798 1.00 86.81 674 ASN A O 1
ATOM 5134 N N . ALA A 1 675 ? -15.592 -11.570 49.899 1.00 84.88 675 ALA A N 1
ATOM 5135 C CA . ALA A 1 675 ? -16.429 -11.097 48.797 1.00 84.88 675 ALA A CA 1
ATOM 5136 C C . ALA A 1 675 ? -17.895 -10.943 49.245 1.00 84.88 675 ALA A C 1
ATOM 5138 O O . ALA A 1 675 ? -18.436 -11.779 49.965 1.00 84.88 675 ALA A O 1
ATOM 5139 N N . TRP A 1 676 ? -18.546 -9.854 48.823 1.00 89.00 676 TRP A N 1
ATOM 5140 C CA . TRP A 1 676 ? -19.936 -9.536 49.172 1.00 89.00 676 TRP A CA 1
ATOM 5141 C C . TRP A 1 676 ? -20.886 -9.810 48.008 1.00 89.00 676 TRP A C 1
ATOM 5143 O O . TRP A 1 676 ? -20.605 -9.410 46.878 1.00 89.00 676 TRP A O 1
ATOM 5153 N N . SER A 1 677 ? -22.053 -10.379 48.308 1.00 88.25 677 SER A N 1
ATOM 5154 C CA . SER A 1 677 ? -23.148 -10.537 47.352 1.00 88.25 677 SER A CA 1
ATOM 5155 C C . SER A 1 677 ? -23.584 -9.200 46.747 1.00 88.25 677 SER A C 1
ATOM 5157 O O . SER A 1 677 ? -23.494 -8.136 47.380 1.00 88.25 677 SER A O 1
ATOM 5159 N N . ARG A 1 678 ? -24.215 -9.261 45.567 1.00 83.25 678 ARG A N 1
ATOM 5160 C CA . ARG A 1 678 ? -25.123 -8.185 45.144 1.00 83.25 678 ARG A CA 1
ATOM 5161 C C . ARG A 1 678 ? -26.178 -7.938 46.241 1.00 83.25 678 ARG A C 1
ATOM 5163 O O . ARG A 1 678 ? -26.620 -8.900 46.879 1.00 83.25 678 ARG A O 1
ATOM 5170 N N . PRO A 1 679 ? -26.586 -6.680 46.490 1.00 87.56 679 PRO A N 1
ATOM 5171 C CA . PRO A 1 679 ? -27.666 -6.386 47.420 1.00 87.56 679 PRO A CA 1
ATOM 5172 C C . PRO A 1 679 ? -29.001 -6.876 46.862 1.00 87.56 679 PRO A C 1
ATOM 5174 O O . PRO A 1 679 ? -29.431 -6.447 45.793 1.00 87.56 679 PRO A O 1
ATOM 5177 N N . PHE A 1 680 ? -29.671 -7.742 47.616 1.00 88.75 680 PHE A N 1
ATOM 5178 C CA . PHE A 1 680 ? -31.082 -8.037 47.413 1.00 88.75 680 PHE A CA 1
ATOM 5179 C C . PHE A 1 680 ? -31.894 -6.964 48.145 1.00 88.75 680 PHE A C 1
ATOM 5181 O O . PHE A 1 680 ? -31.717 -6.772 49.349 1.00 88.75 680 PHE A O 1
ATOM 5188 N N . GLU A 1 681 ? -32.755 -6.242 47.431 1.00 92.75 681 GLU A N 1
ATOM 5189 C CA . GLU A 1 681 ? -33.578 -5.168 47.994 1.00 92.75 681 GLU A CA 1
ATOM 5190 C C . GLU A 1 681 ? -35.062 -5.423 47.739 1.00 92.75 681 GLU A C 1
ATOM 5192 O O . GLU A 1 681 ? -35.470 -5.642 46.600 1.00 92.75 681 GLU A O 1
ATOM 5197 N N . ILE A 1 682 ? -35.869 -5.343 48.798 1.00 90.75 682 ILE A N 1
ATOM 5198 C CA . ILE A 1 682 ? -37.335 -5.346 48.713 1.00 90.75 682 ILE A CA 1
ATOM 5199 C C . ILE A 1 682 ? -37.931 -4.220 49.554 1.00 90.75 682 ILE A C 1
ATOM 5201 O O . ILE A 1 682 ? -37.382 -3.828 50.587 1.00 90.75 682 ILE A O 1
ATOM 5205 N N . SER A 1 683 ? -39.077 -3.707 49.126 1.00 89.88 683 SER A N 1
ATOM 5206 C CA . SER A 1 683 ? -39.881 -2.763 49.896 1.00 89.88 683 SER A CA 1
ATOM 5207 C C . SER A 1 683 ? -40.691 -3.528 50.937 1.00 89.88 683 SER A C 1
ATOM 5209 O O . SER A 1 683 ? -41.355 -4.506 50.610 1.00 89.88 683 SER A O 1
ATOM 5211 N N . VAL A 1 684 ? -40.712 -3.054 52.176 1.00 86.69 684 VAL A N 1
ATOM 5212 C CA . VAL A 1 684 ? -41.575 -3.575 53.243 1.00 86.69 684 VAL A CA 1
ATOM 5213 C C . VAL A 1 684 ? -42.241 -2.416 53.977 1.00 86.69 684 VAL A C 1
ATOM 5215 O O . VAL A 1 684 ? -41.670 -1.331 54.104 1.00 86.69 684 VAL A O 1
ATOM 5218 N N . GLN A 1 685 ? -43.462 -2.620 54.459 1.00 83.69 685 GLN A N 1
ATOM 5219 C CA . GLN A 1 685 ? -44.173 -1.631 55.268 1.00 83.69 685 GLN A CA 1
ATOM 5220 C C . GLN A 1 685 ? -44.229 -2.109 56.717 1.00 83.69 685 GLN A C 1
ATOM 5222 O O . GLN A 1 685 ? -44.869 -3.115 57.008 1.00 83.69 685 GLN A O 1
ATOM 5227 N N . LEU A 1 686 ? -43.568 -1.384 57.618 1.00 76.06 686 LEU A N 1
ATOM 5228 C CA . LEU A 1 686 ? -43.549 -1.686 59.045 1.00 76.06 686 LEU A CA 1
ATOM 5229 C C . LEU A 1 686 ? -44.737 -1.006 59.736 1.00 76.06 686 LEU A C 1
ATOM 5231 O O . LEU A 1 686 ? -44.933 0.203 59.586 1.00 76.06 686 LEU A O 1
ATOM 5235 N N . ILE A 1 687 ? -45.528 -1.776 60.483 1.00 68.19 687 ILE A N 1
ATOM 5236 C CA . ILE A 1 687 ? -46.792 -1.330 61.079 1.00 68.19 687 ILE A CA 1
ATOM 5237 C C . ILE A 1 687 ? -46.843 -1.701 62.560 1.00 68.19 687 ILE A C 1
ATOM 5239 O O . ILE A 1 687 ? -46.573 -2.840 62.950 1.00 68.19 687 ILE A O 1
ATOM 5243 N N . LYS A 1 688 ? -47.218 -0.713 63.372 1.00 63.56 688 LYS A N 1
ATOM 5244 C CA . LYS A 1 688 ? -47.556 -0.857 64.788 1.00 63.56 688 LYS A CA 1
ATOM 5245 C C . LYS A 1 688 ? -49.076 -1.020 64.899 1.00 63.56 688 LYS A C 1
ATOM 5247 O O . LYS A 1 688 ? -49.796 -0.365 64.150 1.00 63.56 688 LYS A O 1
ATOM 5252 N N . TYR A 1 689 ? -49.525 -1.890 65.798 1.00 61.72 689 TYR A N 1
ATOM 5253 C CA . TYR A 1 689 ? -50.902 -1.897 66.294 1.00 61.72 689 TYR A CA 1
ATOM 5254 C C . TYR A 1 689 ? -50.856 -1.994 67.822 1.00 61.72 689 TYR A C 1
ATOM 5256 O O . TYR A 1 689 ? -50.170 -2.873 68.364 1.00 61.72 689 TYR A O 1
ATOM 5264 N N . MET A 1 690 ? -51.587 -1.135 68.527 1.00 62.91 690 MET A N 1
ATOM 5265 C CA . MET A 1 690 ? -51.679 -1.141 69.985 1.00 62.91 690 MET A CA 1
ATOM 5266 C C . MET A 1 690 ? -53.130 -1.356 70.417 1.00 62.91 690 MET A C 1
ATOM 5268 O O . MET A 1 690 ? -54.018 -0.606 70.036 1.00 62.91 690 MET A O 1
ATOM 5272 N N . ARG A 1 691 ? -53.380 -2.380 71.251 1.00 69.38 691 ARG A N 1
ATOM 5273 C CA . ARG A 1 691 ? -54.731 -2.660 71.777 1.00 69.38 691 ARG A CA 1
ATOM 5274 C C . ARG A 1 691 ? -55.333 -1.393 72.405 1.00 69.38 691 ARG A C 1
ATOM 5276 O O . ARG A 1 691 ? -54.634 -0.743 73.193 1.00 69.38 691 ARG A O 1
ATOM 5283 N N . PRO A 1 692 ? -56.635 -1.118 72.219 1.00 79.94 692 PRO A N 1
ATOM 5284 C CA . PRO A 1 692 ? -57.261 0.051 72.813 1.00 79.94 692 PRO A CA 1
ATOM 5285 C C . PRO A 1 692 ? -57.255 -0.070 74.338 1.00 79.94 692 PRO A C 1
ATOM 5287 O O . PRO A 1 692 ? -57.307 -1.168 74.900 1.00 79.94 692 PRO A O 1
ATOM 5290 N N . THR A 1 693 ? -57.224 1.058 75.039 1.00 83.75 693 THR A N 1
ATOM 5291 C CA . THR A 1 693 ? -57.287 1.103 76.502 1.00 83.75 693 THR A CA 1
ATOM 5292 C C . THR A 1 693 ? -58.712 1.452 76.954 1.00 83.75 693 THR A C 1
ATOM 5294 O O . THR A 1 693 ? -59.123 2.609 76.837 1.00 83.75 693 THR A O 1
ATOM 5297 N N . PRO A 1 694 ? -59.492 0.483 77.481 1.00 85.25 694 PRO A N 1
ATOM 5298 C CA . PRO A 1 694 ? -60.837 0.724 77.997 1.00 85.25 694 PRO A CA 1
ATOM 5299 C C . PRO A 1 694 ? -60.779 1.473 79.334 1.00 85.25 694 PRO A C 1
ATOM 5301 O O . PRO A 1 694 ? -60.105 1.040 80.270 1.00 85.25 694 PRO A O 1
ATOM 5304 N N . ALA A 1 695 ? -61.515 2.579 79.451 1.00 84.94 695 ALA A N 1
ATOM 5305 C CA . ALA A 1 695 ? -61.574 3.387 80.666 1.00 84.94 695 ALA A CA 1
ATOM 5306 C C . ALA A 1 695 ? -62.963 4.005 80.902 1.00 84.94 695 ALA A C 1
ATOM 5308 O O . ALA A 1 695 ? -63.571 4.617 80.022 1.00 84.94 695 ALA A O 1
ATOM 5309 N N . LEU A 1 696 ? -63.448 3.873 82.139 1.00 85.19 696 LEU A N 1
ATOM 5310 C CA . LEU A 1 696 ? -64.745 4.378 82.588 1.00 85.19 696 LEU A CA 1
ATOM 5311 C C . LEU A 1 696 ? -64.611 5.800 83.158 1.00 85.19 696 LEU A C 1
ATOM 5313 O O . LEU A 1 696 ? -64.031 5.992 84.226 1.00 85.19 696 LEU A O 1
ATOM 5317 N N . THR A 1 697 ? -65.186 6.793 82.479 1.00 84.38 697 THR A N 1
ATOM 5318 C CA . THR A 1 697 ? -65.161 8.205 82.896 1.00 84.38 697 THR A CA 1
ATOM 5319 C C . THR A 1 697 ? -66.095 8.469 84.074 1.00 84.38 697 THR A C 1
ATOM 5321 O O . THR A 1 697 ? -65.710 9.102 85.056 1.00 84.38 697 THR A O 1
ATOM 5324 N N . SER A 1 698 ? -67.353 8.031 83.967 1.00 81.94 698 SER A N 1
ATOM 5325 C CA . SER A 1 698 ? -68.366 8.221 85.010 1.00 81.94 698 SER A CA 1
ATOM 5326 C C . SER A 1 698 ? -69.567 7.293 84.822 1.00 81.94 698 SER A C 1
ATOM 5328 O O . SER A 1 698 ? -69.757 6.708 83.756 1.00 81.94 698 SER A O 1
ATOM 5330 N N . VAL A 1 699 ? -70.399 7.191 85.858 1.00 81.50 699 VAL A N 1
ATOM 5331 C CA . VAL A 1 699 ? -71.711 6.536 85.807 1.00 81.50 699 VAL A CA 1
ATOM 5332 C C . VAL A 1 699 ? -72.729 7.421 86.519 1.00 81.50 699 VAL A C 1
ATOM 5334 O O . VAL A 1 699 ? -72.498 7.839 87.652 1.00 81.50 699 VAL A O 1
ATOM 5337 N N . ASN A 1 700 ? -73.834 7.760 85.852 1.00 82.88 700 ASN A N 1
ATOM 5338 C CA . ASN A 1 700 ? -74.801 8.776 86.285 1.00 82.88 700 ASN A CA 1
ATOM 5339 C C . ASN A 1 700 ? -74.122 10.104 86.698 1.00 82.88 700 ASN A C 1
ATOM 5341 O O . ASN A 1 700 ? -74.489 10.725 87.696 1.00 82.88 700 ASN A O 1
ATOM 5345 N N . ASN A 1 701 ? -73.101 10.524 85.935 1.00 79.62 701 ASN A N 1
ATOM 5346 C CA . ASN A 1 701 ? -72.225 11.675 86.204 1.00 79.62 701 ASN A CA 1
ATOM 5347 C C . ASN A 1 701 ? -71.446 11.619 87.539 1.00 79.62 701 ASN A C 1
ATOM 5349 O O . ASN A 1 701 ? -70.873 12.623 87.964 1.00 79.62 701 ASN A O 1
ATOM 5353 N N . MET A 1 702 ? -71.380 10.458 88.200 1.00 78.31 702 MET A N 1
ATOM 5354 C CA . MET A 1 702 ? -70.500 10.212 89.344 1.00 78.31 702 MET A CA 1
ATOM 5355 C C . MET A 1 702 ? -69.214 9.520 88.890 1.00 78.31 702 MET A C 1
ATOM 5357 O O . MET A 1 702 ? -69.259 8.543 88.142 1.00 78.31 702 MET A O 1
ATOM 5361 N N . ALA A 1 703 ? -68.064 9.989 89.374 1.00 80.06 703 ALA A N 1
ATOM 5362 C CA . ALA A 1 703 ? -66.803 9.274 89.194 1.00 80.06 703 ALA A CA 1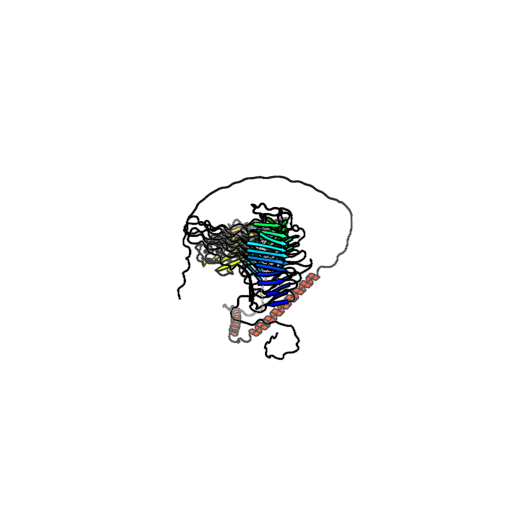
ATOM 5363 C C . ALA A 1 703 ? -66.841 7.929 89.954 1.00 80.06 703 ALA A C 1
ATOM 5365 O O . ALA A 1 703 ? -67.317 7.899 91.099 1.00 80.06 703 ALA A O 1
ATOM 5366 N N . PRO A 1 704 ? -66.346 6.825 89.363 1.00 83.00 704 PRO A N 1
ATOM 5367 C CA . PRO A 1 704 ? -66.265 5.544 90.051 1.00 83.00 704 PRO A CA 1
ATOM 5368 C C . PRO A 1 704 ? -65.281 5.606 91.227 1.00 83.00 704 PRO A C 1
ATOM 5370 O O . PRO A 1 704 ? -64.290 6.337 91.202 1.00 83.00 704 PRO A O 1
ATOM 5373 N N . LYS A 1 705 ? -65.553 4.828 92.275 1.00 84.62 705 LYS A N 1
ATOM 5374 C CA . LYS A 1 705 ? -64.695 4.718 93.461 1.00 84.62 705 LYS A CA 1
ATOM 5375 C C . LYS A 1 705 ? -63.815 3.483 93.350 1.00 84.62 705 LYS A C 1
ATOM 5377 O O . LYS A 1 705 ? -64.285 2.434 92.930 1.00 84.62 705 LYS A O 1
ATOM 5382 N N . TRP A 1 706 ? -62.569 3.580 93.794 1.00 86.38 706 TRP A N 1
ATOM 5383 C CA . TRP A 1 706 ? -61.720 2.407 93.990 1.00 86.38 706 TRP A CA 1
ATOM 5384 C C . TRP A 1 706 ? -62.112 1.671 95.278 1.00 86.38 706 TRP A C 1
ATOM 5386 O O . TRP A 1 706 ? -62.278 2.302 96.326 1.00 86.38 706 TRP A O 1
ATOM 5396 N N . ASP A 1 707 ? -62.255 0.350 95.206 1.00 82.69 707 ASP A N 1
ATOM 5397 C CA . ASP A 1 707 ? -62.337 -0.540 96.363 1.00 82.69 707 ASP A CA 1
ATOM 5398 C C . ASP A 1 707 ? -60.946 -1.152 96.616 1.00 82.69 707 ASP A C 1
ATOM 5400 O O . ASP A 1 707 ? -60.560 -2.085 95.913 1.00 82.69 707 ASP A O 1
ATOM 5404 N N . PRO A 1 708 ? -60.168 -0.659 97.600 1.00 75.81 708 PRO A N 1
ATOM 5405 C CA . PRO A 1 708 ? -58.810 -1.143 97.855 1.00 75.81 708 PRO A CA 1
ATOM 5406 C C . PRO A 1 708 ? -58.759 -2.512 98.554 1.00 75.81 708 PRO A C 1
ATOM 5408 O O . PRO A 1 708 ? -57.670 -2.972 98.876 1.00 75.81 708 PRO A O 1
ATOM 5411 N N . VAL A 1 709 ? -59.906 -3.142 98.840 1.00 78.50 709 VAL A N 1
ATOM 5412 C CA . VAL A 1 709 ? -59.982 -4.500 99.409 1.00 78.50 709 VAL A CA 1
ATOM 5413 C C . VAL A 1 709 ? -60.260 -5.535 98.318 1.00 78.50 709 VAL A C 1
ATOM 5415 O O . VAL A 1 709 ? -59.806 -6.669 98.422 1.00 78.50 709 VAL A O 1
ATOM 5418 N N . ASN A 1 710 ? -60.996 -5.141 97.276 1.00 76.62 710 ASN A N 1
ATOM 5419 C CA . ASN A 1 710 ? -61.385 -6.006 96.158 1.00 76.62 710 ASN A CA 1
ATOM 5420 C C . ASN A 1 710 ? -60.663 -5.664 94.837 1.00 76.62 710 ASN A C 1
ATOM 5422 O O . ASN A 1 710 ? -60.985 -6.255 93.812 1.00 76.62 710 ASN A O 1
ATOM 5426 N N . GLU A 1 711 ? -59.745 -4.689 94.863 1.00 83.94 711 GLU A N 1
ATOM 5427 C CA . GLU A 1 711 ? -58.965 -4.171 93.724 1.00 83.94 711 GLU A CA 1
ATOM 5428 C C . GLU A 1 711 ? -59.806 -3.910 92.460 1.00 83.94 711 GLU A C 1
ATOM 5430 O O . GLU A 1 711 ? -59.432 -4.245 91.337 1.00 83.94 711 GLU A O 1
ATOM 5435 N N . ILE A 1 712 ? -60.980 -3.298 92.653 1.00 83.94 712 ILE A N 1
ATOM 5436 C CA . ILE A 1 712 ? -61.953 -3.059 91.584 1.00 83.94 712 ILE A CA 1
ATOM 5437 C C . ILE A 1 712 ? -62.621 -1.687 91.719 1.00 83.94 712 ILE A C 1
ATOM 5439 O O . ILE A 1 712 ? -62.839 -1.172 92.820 1.00 83.94 712 ILE A O 1
ATOM 5443 N N . LEU A 1 713 ? -62.974 -1.084 90.584 1.00 86.19 713 LEU A N 1
ATOM 5444 C CA . LEU A 1 713 ? -63.814 0.112 90.553 1.00 86.19 713 LEU A CA 1
ATOM 5445 C C . LEU A 1 713 ? -65.268 -0.252 90.883 1.00 86.19 713 LEU A C 1
ATOM 5447 O O . LEU A 1 713 ? -65.782 -1.270 90.422 1.00 86.19 713 LEU A O 1
ATOM 5451 N N . TYR A 1 714 ? -65.960 0.595 91.644 1.00 87.56 714 TYR A N 1
ATOM 5452 C CA . TYR A 1 714 ? -67.385 0.438 91.923 1.00 87.56 714 TYR A CA 1
ATOM 5453 C C . TYR A 1 714 ? -68.147 1.765 91.974 1.00 87.56 714 TYR A C 1
ATOM 5455 O O . TYR A 1 714 ? -67.607 2.827 92.297 1.00 87.56 714 TYR A O 1
ATOM 5463 N N . ILE A 1 715 ? -69.447 1.680 91.704 1.00 86.50 715 ILE A N 1
ATOM 5464 C CA . ILE A 1 715 ? -70.437 2.739 91.914 1.00 86.50 715 ILE A CA 1
ATOM 5465 C C . ILE A 1 715 ? -71.522 2.182 92.835 1.00 86.50 715 ILE A C 1
ATOM 5467 O O . ILE A 1 715 ? -71.807 0.986 92.795 1.00 86.50 715 ILE A O 1
ATOM 5471 N N . GLN A 1 716 ? -72.111 3.028 93.682 1.00 85.81 716 GLN A N 1
ATOM 5472 C CA . GLN A 1 716 ? -73.175 2.630 94.607 1.00 85.81 716 GLN A CA 1
ATOM 5473 C C . GLN A 1 716 ? -74.428 3.485 94.395 1.00 85.81 716 GLN A C 1
ATOM 5475 O O . GLN A 1 716 ? -74.338 4.713 94.344 1.00 85.81 716 GLN A O 1
ATOM 5480 N N . ILE A 1 717 ? -75.578 2.828 94.239 1.00 85.56 717 ILE A N 1
ATOM 5481 C CA . ILE A 1 717 ? -76.844 3.425 93.802 1.00 85.56 717 ILE A CA 1
ATOM 5482 C C . ILE A 1 717 ? -77.964 3.014 94.763 1.00 85.56 717 ILE A C 1
ATOM 5484 O O . ILE A 1 717 ? -78.336 1.847 94.830 1.00 85.56 717 ILE A O 1
ATOM 5488 N N . THR A 1 718 ? -78.565 3.977 95.465 1.00 83.31 718 THR A N 1
ATOM 5489 C CA . THR A 1 718 ? -79.680 3.703 96.386 1.00 83.31 718 THR A CA 1
ATOM 5490 C C . THR A 1 718 ? -81.038 3.868 95.686 1.00 83.31 718 THR A C 1
ATOM 5492 O O . THR A 1 718 ? -81.486 4.985 95.405 1.00 83.31 718 THR A O 1
ATOM 5495 N N . ALA A 1 719 ? -81.735 2.759 95.445 1.00 80.25 719 ALA A N 1
ATOM 5496 C CA . ALA A 1 719 ? -83.023 2.688 94.763 1.00 80.25 719 ALA A CA 1
ATOM 5497 C C . ALA A 1 719 ? -84.200 2.620 95.757 1.00 80.25 719 ALA A C 1
ATOM 5499 O O . ALA A 1 719 ? -84.499 1.578 96.339 1.00 80.25 719 ALA A O 1
ATOM 5500 N N . LYS A 1 720 ? -84.908 3.741 95.948 1.00 79.69 720 LYS A N 1
ATOM 5501 C CA . LYS A 1 720 ? -86.054 3.833 96.875 1.00 79.69 720 LYS A CA 1
ATOM 5502 C C . LYS A 1 720 ? -87.386 3.654 96.152 1.00 79.69 720 LYS A C 1
ATOM 5504 O O . LYS A 1 720 ? -87.684 4.405 95.226 1.00 79.69 720 LYS A O 1
ATOM 5509 N N . ASN A 1 721 ? -88.201 2.702 96.610 1.00 73.31 721 ASN A N 1
ATOM 5510 C CA . ASN A 1 721 ? -89.541 2.383 96.096 1.00 73.31 721 ASN A CA 1
ATOM 5511 C C . ASN A 1 721 ? -89.608 2.051 94.587 1.00 73.31 721 ASN A C 1
ATOM 5513 O O . ASN A 1 721 ? -90.690 2.074 94.000 1.00 73.31 721 ASN A O 1
ATOM 5517 N N . LYS A 1 722 ? -88.475 1.718 93.955 1.00 78.12 722 LYS A N 1
ATOM 5518 C CA . LYS A 1 722 ? -88.373 1.292 92.553 1.00 78.12 722 LYS A CA 1
ATOM 5519 C C . LYS A 1 722 ? -87.638 -0.044 92.476 1.00 78.12 722 LYS A C 1
ATOM 5521 O O . LYS A 1 722 ? -86.575 -0.166 93.069 1.00 78.12 722 LYS A O 1
ATOM 5526 N N . LYS A 1 723 ? -88.177 -1.001 91.713 1.00 80.69 723 LYS A N 1
ATOM 5527 C CA . LYS A 1 723 ? -87.532 -2.291 91.371 1.00 80.69 723 LYS A CA 1
ATOM 5528 C C . LYS A 1 723 ? -86.738 -2.239 90.055 1.00 80.69 723 LYS A C 1
ATOM 5530 O O . LYS A 1 723 ? -86.417 -3.271 89.468 1.00 80.69 723 LYS A O 1
ATOM 5535 N N . SER A 1 724 ? -86.480 -1.028 89.570 1.00 85.56 724 SER A N 1
ATOM 5536 C CA . SER A 1 724 ? -85.576 -0.760 88.461 1.00 85.56 724 SER A CA 1
ATOM 5537 C C . SER A 1 724 ? -84.873 0.582 88.641 1.00 85.56 724 SER A C 1
ATOM 5539 O O . SER A 1 724 ? -85.386 1.475 89.330 1.00 85.56 724 SER A O 1
ATOM 5541 N N . TYR A 1 725 ? -83.697 0.728 88.035 1.00 85.31 725 TYR A N 1
ATOM 5542 C CA . TYR A 1 725 ? -82.938 1.976 88.037 1.00 85.31 725 TYR A CA 1
ATOM 5543 C C . TYR A 1 725 ? -82.225 2.161 86.698 1.00 85.31 725 TYR A C 1
ATOM 5545 O O . TYR A 1 725 ? -81.526 1.259 86.242 1.00 85.31 725 TYR A O 1
ATOM 5553 N N . ASP A 1 726 ? -82.389 3.341 86.104 1.00 87.56 726 ASP A N 1
ATOM 5554 C CA . ASP A 1 726 ? -81.754 3.706 84.840 1.00 87.56 726 ASP A CA 1
ATOM 5555 C C . ASP A 1 726 ? -80.337 4.227 85.114 1.00 87.56 726 ASP A C 1
ATOM 5557 O O . ASP A 1 726 ? -80.131 5.128 85.937 1.00 87.56 726 ASP A O 1
ATOM 5561 N N . VAL A 1 727 ? -79.345 3.630 84.463 1.00 88.12 727 VAL A N 1
ATOM 5562 C CA . VAL A 1 727 ? -77.925 3.873 84.713 1.00 88.12 727 VAL A CA 1
ATOM 5563 C C . VAL A 1 727 ? -77.240 4.246 83.408 1.00 88.12 727 VAL A C 1
ATOM 5565 O O . VAL A 1 727 ? -77.076 3.412 82.522 1.00 88.12 727 VAL A O 1
ATOM 5568 N N . VAL A 1 728 ? -76.835 5.512 83.308 1.00 90.25 728 VAL A N 1
ATOM 5569 C CA . VAL A 1 728 ? -76.031 6.027 82.198 1.00 90.25 728 VAL A CA 1
ATOM 5570 C C . VAL A 1 728 ? -74.559 5.789 82.511 1.00 90.25 728 VAL A C 1
ATOM 5572 O O . VAL A 1 728 ? -74.019 6.392 83.439 1.00 90.25 728 VAL A O 1
ATOM 5575 N N . PHE A 1 729 ? -73.901 4.926 81.750 1.00 90.25 729 PHE A N 1
ATOM 5576 C CA . PHE A 1 729 ? -72.453 4.741 81.784 1.00 90.25 729 PHE A CA 1
ATOM 5577 C C . PHE A 1 729 ? -71.798 5.649 80.748 1.00 90.25 729 PHE A C 1
ATOM 5579 O O . PHE A 1 729 ? -72.364 5.868 79.681 1.00 90.25 729 PHE A O 1
ATOM 5586 N N . ASN A 1 730 ? -70.601 6.152 81.044 1.00 88.38 730 ASN A N 1
ATOM 5587 C CA . ASN A 1 730 ? -69.804 6.956 80.126 1.00 88.38 730 ASN A CA 1
ATOM 5588 C C . ASN A 1 730 ? -68.347 6.464 80.152 1.00 88.38 730 ASN A C 1
ATOM 5590 O O . ASN A 1 730 ? -67.667 6.582 81.173 1.00 88.38 730 ASN A O 1
ATOM 5594 N N . ALA A 1 731 ? -67.872 5.943 79.020 1.00 88.06 731 ALA A N 1
ATOM 5595 C CA . ALA A 1 731 ? -66.517 5.433 78.797 1.00 88.06 731 ALA A CA 1
ATOM 5596 C C . ALA A 1 731 ? -65.658 6.347 77.899 1.00 88.06 731 ALA A C 1
ATOM 5598 O O . ALA A 1 731 ? -64.750 5.881 77.215 1.00 88.06 731 ALA A O 1
ATOM 5599 N N . SER A 1 732 ? -65.934 7.656 77.877 1.00 84.69 732 SER A N 1
ATOM 5600 C CA . SER A 1 732 ? -65.276 8.637 76.985 1.00 84.69 732 SER A CA 1
ATOM 5601 C C . SER A 1 732 ? -63.779 8.853 77.240 1.00 84.69 732 SER A C 1
ATOM 5603 O O . SER A 1 732 ? -63.130 9.540 76.457 1.00 84.69 732 SER A O 1
ATOM 5605 N N . ALA A 1 733 ? -63.249 8.290 78.327 1.00 83.19 733 ALA A N 1
ATOM 5606 C CA . ALA A 1 733 ? -61.830 8.222 78.643 1.00 83.19 733 ALA A CA 1
ATOM 5607 C C . ALA A 1 733 ? -61.134 7.013 77.994 1.00 83.19 733 ALA A C 1
ATOM 5609 O O . ALA A 1 733 ? -59.911 6.941 78.047 1.00 83.19 733 ALA A O 1
ATOM 5610 N N . SER A 1 734 ? -61.886 6.071 77.411 1.00 85.38 734 SER A N 1
ATOM 5611 C CA . SER A 1 734 ? -61.324 4.990 76.598 1.00 85.38 734 SER A CA 1
ATOM 5612 C C . SER A 1 734 ? -60.655 5.572 75.363 1.00 85.38 734 SER A C 1
ATOM 5614 O O . SER A 1 734 ? -61.225 6.455 74.715 1.00 85.38 734 SER A O 1
ATOM 5616 N N . TYR A 1 735 ? -59.469 5.074 75.036 1.00 77.62 735 TYR A N 1
ATOM 5617 C CA . TYR A 1 735 ? -58.661 5.629 73.962 1.00 77.62 735 TYR A CA 1
ATOM 5618 C C . TYR A 1 735 ? -57.898 4.561 73.180 1.00 77.62 735 TYR A C 1
ATOM 5620 O O . TYR A 1 735 ? -57.640 3.463 73.667 1.00 77.62 735 TYR A O 1
ATOM 5628 N N . ASP A 1 736 ? -57.569 4.934 71.954 1.00 75.31 736 ASP A N 1
ATOM 5629 C CA . ASP A 1 736 ? -56.685 4.251 71.017 1.00 75.31 736 ASP A CA 1
ATOM 5630 C C . ASP A 1 736 ? -55.310 4.960 71.068 1.00 75.31 736 ASP A C 1
ATOM 5632 O O . ASP A 1 736 ? -55.263 6.172 71.314 1.00 75.31 736 ASP A O 1
ATOM 5636 N N . GLU A 1 737 ? -54.208 4.220 70.914 1.00 68.44 737 GLU A N 1
ATOM 5637 C CA . GLU A 1 737 ? -52.834 4.744 70.996 1.00 68.44 737 GLU A CA 1
ATOM 5638 C C . GLU A 1 737 ? -52.155 4.946 69.624 1.00 68.44 737 GLU A C 1
ATOM 5640 O O . GLU A 1 737 ? -51.217 5.744 69.555 1.00 68.44 737 GLU A O 1
ATOM 5645 N N . ASP A 1 738 ? -52.619 4.299 68.544 1.00 64.44 738 ASP A N 1
ATOM 5646 C CA . ASP A 1 738 ? -52.155 4.524 67.158 1.00 64.44 738 ASP A CA 1
ATOM 5647 C C . ASP A 1 738 ? -53.251 4.969 66.155 1.00 64.44 738 ASP A C 1
ATOM 5649 O O . ASP A 1 738 ? -52.948 5.290 65.000 1.00 64.44 738 ASP A O 1
ATOM 5653 N N . GLY A 1 739 ? -54.497 5.131 66.613 1.00 60.97 739 GLY A N 1
ATOM 5654 C CA . GLY A 1 739 ? -55.637 5.657 65.853 1.00 60.97 739 GLY A CA 1
ATOM 5655 C C . GLY A 1 739 ? -55.365 6.949 65.062 1.00 60.97 739 GLY A C 1
ATOM 5656 O O . GLY A 1 739 ? -54.866 7.958 65.566 1.00 60.97 739 GLY A O 1
ATOM 5657 N N . THR A 1 740 ? -55.742 6.942 63.782 1.00 54.22 740 THR A N 1
ATOM 5658 C CA . THR A 1 740 ? -55.102 7.771 62.738 1.00 54.22 740 THR A CA 1
ATOM 5659 C C . THR A 1 740 ? -55.594 9.224 62.577 1.00 54.22 740 THR A C 1
ATOM 5661 O O . THR A 1 740 ? -55.149 9.915 61.655 1.00 54.22 740 THR A O 1
ATOM 5664 N N . TYR A 1 741 ? -56.486 9.742 63.435 1.00 51.56 741 TYR A N 1
ATOM 5665 C CA . TYR A 1 741 ? -57.147 11.044 63.210 1.00 51.56 741 TYR A CA 1
ATOM 5666 C C . TYR A 1 741 ? -56.668 12.195 64.120 1.00 51.56 741 TYR A C 1
ATOM 5668 O O . TYR A 1 741 ? -57.239 12.479 65.175 1.00 51.56 741 TYR A O 1
ATOM 5676 N N . TYR A 1 742 ? -55.659 12.942 63.658 1.00 42.69 742 TYR A N 1
ATOM 5677 C CA . TYR A 1 742 ? -55.180 14.163 64.318 1.00 42.69 742 TYR A CA 1
ATOM 5678 C C . TYR A 1 742 ? -55.965 15.424 63.916 1.00 42.69 742 TYR A C 1
ATOM 5680 O O . TYR A 1 742 ? -56.099 15.743 62.736 1.00 42.69 742 TYR A O 1
ATOM 5688 N N . MET A 1 743 ? -56.348 16.234 64.909 1.00 37.81 743 MET A N 1
ATOM 5689 C CA . MET A 1 743 ? -56.674 17.658 64.742 1.00 37.81 743 MET A CA 1
ATOM 5690 C C . MET A 1 743 ? -55.957 18.483 65.815 1.00 37.81 743 MET A C 1
ATOM 5692 O O . MET A 1 743 ? -55.928 18.116 66.988 1.00 37.81 743 MET A O 1
ATOM 5696 N N . ALA A 1 744 ? -55.341 19.597 65.416 1.00 36.22 744 ALA A N 1
ATOM 5697 C CA . ALA A 1 744 ? -54.442 20.352 66.284 1.00 36.22 744 ALA A CA 1
ATOM 5698 C C . ALA A 1 744 ? -55.190 21.177 67.349 1.00 36.22 744 ALA A C 1
ATOM 5700 O O . ALA A 1 744 ? -55.981 22.056 67.010 1.00 36.22 744 ALA A O 1
ATOM 5701 N N . GLY A 1 745 ? -54.871 20.965 68.632 1.00 45.22 745 GLY A N 1
ATOM 5702 C CA . GLY A 1 745 ? -55.207 21.923 69.695 1.00 45.22 745 GLY A CA 1
ATOM 5703 C C . GLY A 1 745 ? -55.328 21.360 71.113 1.00 45.22 745 GLY A C 1
ATOM 5704 O O . GLY A 1 745 ? -54.953 22.053 72.054 1.00 45.22 745 GLY A O 1
ATOM 5705 N N . ASP A 1 746 ? -55.813 20.128 71.283 1.00 43.62 746 ASP A N 1
ATOM 5706 C CA . ASP A 1 746 ? -56.088 19.542 72.605 1.00 43.62 746 ASP A CA 1
ATOM 5707 C C . ASP A 1 746 ? -55.637 18.072 72.678 1.00 43.62 746 ASP A C 1
ATOM 5709 O O . ASP A 1 746 ? -55.816 17.309 71.732 1.00 43.62 746 ASP A O 1
ATOM 5713 N N . ARG A 1 747 ? -55.018 17.668 73.795 1.00 45.44 747 ARG A N 1
ATOM 5714 C CA . ARG A 1 747 ? -54.374 16.348 73.955 1.00 45.44 747 ARG A CA 1
ATOM 5715 C C . ARG A 1 747 ? -55.363 15.290 74.446 1.00 45.44 747 ARG A C 1
ATOM 5717 O O . ARG A 1 747 ? -55.215 14.768 75.551 1.00 45.44 747 ARG A O 1
ATOM 5724 N N . ARG A 1 748 ? -56.386 14.988 73.645 1.00 51.41 748 ARG A N 1
ATOM 5725 C CA . ARG A 1 748 ? -57.358 13.924 73.936 1.00 51.41 748 ARG A CA 1
ATOM 5726 C C . ARG A 1 748 ? -57.688 13.129 72.678 1.00 51.41 748 ARG A C 1
ATOM 5728 O O . ARG A 1 748 ? -58.290 13.662 71.754 1.00 51.41 748 ARG A O 1
ATOM 5735 N N . TYR A 1 749 ? -57.305 11.856 72.679 1.00 52.59 749 TYR A N 1
ATOM 5736 C CA . TYR A 1 749 ? -57.793 10.855 71.733 1.00 52.59 749 TYR A CA 1
ATOM 5737 C C . TYR A 1 749 ? -59.307 10.672 71.926 1.00 52.59 749 TYR A C 1
ATOM 5739 O O . TYR A 1 749 ? -59.804 10.777 73.051 1.00 52.59 749 TYR A O 1
ATOM 5747 N N . TYR A 1 750 ? -60.053 10.445 70.842 1.00 55.00 750 TYR A N 1
ATOM 5748 C CA . TYR A 1 750 ? -61.518 10.434 70.874 1.00 55.00 750 TYR A CA 1
ATOM 5749 C C . TYR A 1 750 ? -62.099 9.056 70.561 1.00 55.00 750 TYR A C 1
ATOM 5751 O O . TYR A 1 750 ? -61.842 8.475 69.517 1.00 55.00 750 TYR A O 1
ATOM 5759 N N . TYR A 1 751 ? -63.018 8.630 71.423 1.00 58.41 751 TYR A N 1
ATOM 5760 C CA . TYR A 1 751 ? -63.864 7.431 71.364 1.00 58.41 751 TYR A CA 1
ATOM 5761 C C . TYR A 1 751 ? -64.693 7.195 70.078 1.00 58.41 751 TYR A C 1
ATOM 5763 O O . TYR A 1 751 ? -65.551 6.316 70.069 1.00 58.41 751 TYR A O 1
ATOM 5771 N N . ARG A 1 752 ? -64.555 8.015 69.030 1.00 63.22 752 ARG A N 1
ATOM 5772 C CA . ARG A 1 752 ? -65.495 8.056 67.893 1.00 63.22 752 ARG A CA 1
ATOM 5773 C C . ARG A 1 752 ? -65.339 6.900 66.917 1.00 63.22 752 ARG A C 1
ATOM 5775 O O . ARG A 1 752 ? -66.333 6.489 66.327 1.00 63.22 752 ARG A O 1
ATOM 5782 N N . ASP A 1 753 ? -64.127 6.381 66.806 1.00 69.94 753 ASP A N 1
ATOM 5783 C CA . ASP A 1 753 ? -63.792 5.258 65.931 1.00 69.94 753 ASP A CA 1
ATOM 5784 C C . ASP A 1 753 ? -63.716 3.930 66.718 1.00 69.94 753 ASP A C 1
ATOM 5786 O O . ASP A 1 753 ? -63.576 2.859 66.135 1.00 69.94 753 ASP A O 1
ATOM 5790 N N . LEU A 1 754 ? -63.911 3.995 68.046 1.00 81.62 754 LEU A N 1
ATOM 5791 C CA . LEU A 1 754 ? -64.015 2.842 68.938 1.00 81.62 754 LEU A CA 1
ATOM 5792 C C . LEU A 1 754 ? -65.413 2.201 68.907 1.00 81.62 754 LEU A C 1
ATOM 5794 O O . LEU A 1 754 ? -66.456 2.864 68.827 1.00 81.62 754 LEU A O 1
ATOM 5798 N N . ILE A 1 755 ? -65.424 0.883 69.068 1.00 88.06 755 ILE A N 1
ATOM 5799 C CA . ILE A 1 755 ? -66.603 0.053 69.301 1.00 88.06 755 ILE A CA 1
ATOM 5800 C C . ILE A 1 755 ? -66.613 -0.347 70.778 1.00 88.06 755 ILE A C 1
ATOM 5802 O O . ILE A 1 755 ? -65.650 -0.915 71.284 1.00 88.06 755 ILE A O 1
ATOM 5806 N N . PHE A 1 756 ? -67.728 -0.104 71.456 1.00 90.19 756 PHE A N 1
ATOM 5807 C CA . PHE A 1 756 ? -67.945 -0.465 72.853 1.00 90.19 756 PHE A CA 1
ATOM 5808 C C . PHE A 1 756 ? -68.896 -1.659 72.933 1.00 90.19 756 PHE A C 1
ATOM 5810 O O . PHE A 1 756 ? -69.967 -1.633 72.328 1.00 90.19 756 PHE A O 1
ATOM 5817 N N . ILE A 1 757 ? -68.530 -2.693 73.685 1.00 92.38 757 ILE A N 1
ATOM 5818 C CA . ILE A 1 757 ? -69.402 -3.814 74.043 1.00 92.38 757 ILE A CA 1
ATOM 5819 C C . ILE A 1 757 ? -69.570 -3.807 75.561 1.00 92.38 757 ILE A C 1
ATOM 5821 O O . ILE A 1 757 ? -68.596 -3.950 76.300 1.00 92.38 757 ILE A O 1
ATOM 5825 N N . TRP A 1 758 ? -70.811 -3.643 76.008 1.00 92.06 758 TRP A N 1
ATOM 5826 C CA . TRP A 1 758 ? -71.187 -3.598 77.416 1.00 92.06 758 TRP A CA 1
ATOM 5827 C C . TRP A 1 758 ? -71.958 -4.860 77.800 1.00 92.06 758 TRP A C 1
ATOM 5829 O O . TRP A 1 758 ? -73.102 -5.031 77.386 1.00 92.06 758 TRP A O 1
ATOM 5839 N N . ASP A 1 759 ? -71.360 -5.725 78.617 1.00 92.88 759 ASP A N 1
ATOM 5840 C CA . ASP A 1 759 ? -72.099 -6.723 79.396 1.00 92.88 759 ASP A CA 1
ATOM 5841 C C . ASP A 1 759 ? -72.372 -6.127 80.780 1.00 92.88 759 ASP A C 1
ATOM 5843 O O . ASP A 1 759 ? -71.440 -5.783 81.510 1.00 92.88 759 ASP A O 1
ATOM 5847 N N . PHE A 1 760 ? -73.645 -5.969 81.139 1.00 92.62 760 PHE A N 1
ATOM 5848 C CA . PHE A 1 760 ? -74.052 -5.353 82.402 1.00 92.62 760 PHE A CA 1
ATOM 5849 C C . PHE A 1 760 ? -74.056 -6.325 83.592 1.00 92.62 760 PHE A C 1
ATOM 5851 O O . PHE A 1 760 ? -74.243 -5.892 84.728 1.00 92.62 760 PHE A O 1
ATOM 5858 N N . GLY A 1 761 ? -73.838 -7.626 83.374 1.00 87.50 761 GLY A N 1
ATOM 5859 C CA . GLY A 1 761 ? -73.727 -8.618 84.445 1.00 87.50 761 GLY A CA 1
ATOM 5860 C C . GLY A 1 761 ? -75.036 -8.947 85.174 1.00 87.50 761 GLY A C 1
ATOM 5861 O O . GLY A 1 761 ? -75.000 -9.578 86.231 1.00 87.50 761 GLY A O 1
ATOM 5862 N N . ASP A 1 762 ? -76.189 -8.535 84.638 1.00 87.12 762 ASP A N 1
ATOM 5863 C CA . ASP A 1 762 ? -77.531 -8.844 85.162 1.00 87.12 762 ASP A CA 1
ATOM 5864 C C . ASP A 1 762 ? -78.268 -9.952 84.380 1.00 87.12 762 ASP A C 1
ATOM 5866 O O . ASP A 1 762 ? -79.378 -10.344 84.747 1.00 87.12 762 ASP A O 1
ATOM 5870 N N . GLY A 1 763 ? -77.641 -10.485 83.326 1.00 83.19 763 GLY A N 1
ATOM 5871 C CA . GLY A 1 763 ? -78.210 -11.498 82.434 1.00 83.19 763 GLY A CA 1
ATOM 5872 C C . GLY A 1 763 ? -78.924 -10.936 81.198 1.00 83.19 763 GLY A C 1
ATOM 5873 O O . GLY A 1 763 ? -79.499 -11.714 80.434 1.00 83.19 763 GLY A O 1
ATOM 5874 N N . SER A 1 764 ? -78.891 -9.618 80.978 1.00 89.25 764 SER A N 1
ATOM 5875 C CA . SER A 1 764 ? -79.227 -9.021 79.679 1.00 89.25 764 SER A CA 1
ATOM 5876 C C . SER A 1 764 ? -78.197 -9.396 78.590 1.00 89.25 764 SER A C 1
ATOM 5878 O O . SER A 1 764 ? -77.049 -9.715 78.906 1.00 89.25 764 SER A O 1
ATOM 5880 N N . PRO A 1 765 ? -78.573 -9.408 77.293 1.00 87.75 765 PRO A N 1
ATOM 5881 C CA . PRO A 1 765 ? -77.611 -9.584 76.204 1.00 87.75 765 PRO A CA 1
ATOM 5882 C C . PRO A 1 765 ? -76.661 -8.374 76.109 1.00 87.75 765 PRO A C 1
ATOM 5884 O O . PRO A 1 765 ? -77.158 -7.250 76.174 1.00 87.75 765 PRO A O 1
ATOM 5887 N N . PRO A 1 766 ? -75.344 -8.561 75.885 1.00 89.19 766 PRO A N 1
ATOM 5888 C CA . PRO A 1 766 ? -74.408 -7.442 75.797 1.00 89.19 766 PRO A CA 1
ATOM 5889 C C . PRO A 1 766 ? -74.732 -6.448 74.671 1.00 89.19 766 PRO A C 1
ATOM 5891 O O . PRO A 1 766 ? -74.989 -6.842 73.528 1.00 89.19 766 PRO A O 1
ATOM 5894 N N . GLU A 1 767 ? -74.671 -5.150 74.971 1.00 89.62 767 GLU A N 1
ATOM 5895 C CA . GLU A 1 767 ? -74.949 -4.077 74.012 1.00 89.62 767 GLU A CA 1
ATOM 5896 C C . GLU A 1 767 ? -73.685 -3.648 73.260 1.00 89.62 767 GLU A C 1
ATOM 5898 O O . GLU A 1 767 ? -72.703 -3.220 73.867 1.00 89.62 767 GLU A O 1
ATOM 5903 N N . ARG A 1 768 ? -73.718 -3.716 71.920 1.00 89.81 768 ARG A N 1
ATOM 5904 C CA . ARG A 1 768 ? -72.629 -3.269 71.035 1.00 89.81 768 ARG A CA 1
ATOM 5905 C C . ARG A 1 768 ? -72.952 -1.920 70.396 1.00 89.81 768 ARG A C 1
ATOM 5907 O O . ARG A 1 768 ? -73.876 -1.812 69.592 1.00 89.81 768 ARG A O 1
ATOM 5914 N N . ILE A 1 769 ? -72.133 -0.920 70.697 1.00 85.38 769 ILE A N 1
ATOM 5915 C CA . ILE A 1 769 ? -72.297 0.487 70.323 1.00 85.38 769 ILE A CA 1
ATOM 5916 C C . ILE A 1 769 ? -71.056 0.941 69.545 1.00 85.38 769 ILE A C 1
ATOM 5918 O O . ILE A 1 769 ? -69.948 0.495 69.821 1.00 85.38 769 ILE A O 1
ATOM 5922 N N . VAL A 1 770 ? -71.228 1.815 68.552 1.00 79.81 770 VAL A N 1
ATOM 5923 C CA . VAL A 1 770 ? -70.132 2.329 67.710 1.00 79.81 770 VAL A CA 1
ATOM 5924 C C . VAL A 1 770 ? -70.063 3.845 67.860 1.00 79.81 770 VAL A C 1
ATOM 5926 O O . VAL A 1 770 ? -71.080 4.517 67.692 1.00 79.81 770 VAL A O 1
ATOM 5929 N N . GLY A 1 771 ? -68.892 4.381 68.208 1.00 69.31 771 GLY A N 1
ATOM 5930 C CA . GLY A 1 771 ? -68.608 5.820 68.264 1.00 69.31 771 GLY A CA 1
ATOM 5931 C C . GLY A 1 771 ? -69.345 6.651 69.326 1.00 69.31 771 GLY A C 1
ATOM 5932 O O . GLY A 1 771 ? -69.060 7.843 69.466 1.00 69.31 771 GLY A O 1
ATOM 5933 N N . SER A 1 772 ? -70.264 6.052 70.092 1.00 78.31 772 SER A N 1
ATOM 5934 C CA . SER A 1 772 ? -70.833 6.635 71.314 1.00 78.31 772 SER A CA 1
ATOM 5935 C C . SER A 1 772 ? -70.207 5.969 72.542 1.00 78.31 772 SER A C 1
ATOM 5937 O O . SER A 1 772 ? -70.300 4.748 72.667 1.00 78.31 772 SER A O 1
ATOM 5939 N N . PRO A 1 773 ? -69.622 6.740 73.475 1.00 78.44 773 PRO A N 1
ATOM 5940 C CA . PRO A 1 773 ? -69.061 6.219 74.713 1.00 78.44 773 PRO A CA 1
ATOM 5941 C C . PRO A 1 773 ? -70.109 6.153 75.834 1.00 78.44 773 PRO A C 1
ATOM 5943 O O . PRO A 1 773 ? -69.794 5.699 76.933 1.00 78.44 773 PRO A O 1
ATOM 5946 N N . GLU A 1 774 ? -71.315 6.677 75.592 1.00 85.56 774 GLU A N 1
ATOM 5947 C CA . GLU A 1 774 ? -72.422 6.687 76.542 1.00 85.56 774 GLU A CA 1
ATOM 5948 C C . GLU A 1 774 ? -73.467 5.630 76.177 1.00 85.56 774 GLU A C 1
ATOM 5950 O O . GLU A 1 774 ? -73.849 5.498 75.010 1.00 85.56 774 GLU A O 1
ATOM 5955 N N . VAL A 1 775 ? -73.937 4.911 77.199 1.00 89.38 775 VAL A N 1
ATOM 5956 C CA . VAL A 1 775 ? -75.015 3.914 77.132 1.00 89.38 775 VAL A CA 1
ATOM 5957 C C . VAL A 1 775 ? -75.918 4.053 78.354 1.00 89.38 775 VAL A C 1
ATOM 5959 O O . VAL A 1 775 ? -75.435 4.369 79.440 1.00 89.38 775 VAL A O 1
ATOM 5962 N N . GLN A 1 776 ? -77.220 3.813 78.197 1.00 90.75 776 GLN A N 1
ATOM 5963 C CA . GLN A 1 776 ? -78.188 3.818 79.294 1.00 90.75 776 GLN A CA 1
ATOM 5964 C C . GLN A 1 776 ? -78.813 2.428 79.440 1.00 90.75 776 GLN A C 1
ATOM 5966 O O . GLN A 1 776 ? -79.637 2.046 78.615 1.00 90.75 776 GLN A O 1
ATOM 5971 N N . HIS A 1 777 ? -78.483 1.723 80.523 1.00 91.38 777 HIS A N 1
ATOM 5972 C CA . HIS A 1 777 ? -79.097 0.433 80.866 1.00 91.38 777 HIS A CA 1
ATOM 5973 C C . HIS A 1 777 ? -80.131 0.575 81.987 1.00 91.38 777 HIS A C 1
ATOM 5975 O O . HIS A 1 777 ? -80.019 1.468 82.830 1.00 91.38 777 HIS A O 1
ATOM 5981 N N . THR A 1 778 ? -81.112 -0.325 82.047 1.00 90.00 778 THR A N 1
ATOM 5982 C CA . THR A 1 778 ? -82.111 -0.382 83.127 1.00 90.00 778 THR A CA 1
ATOM 5983 C C . THR A 1 778 ? -81.944 -1.673 83.922 1.00 90.00 778 THR A C 1
ATOM 5985 O O . THR A 1 778 ? -82.491 -2.715 83.566 1.00 90.00 778 THR A O 1
ATOM 5988 N N . TYR A 1 779 ? -81.239 -1.596 85.052 1.00 87.75 779 TYR A N 1
ATOM 5989 C CA . TYR A 1 779 ? -81.134 -2.734 85.967 1.00 87.75 779 TYR A CA 1
ATOM 5990 C C . TYR A 1 779 ? -82.477 -3.039 86.619 1.00 87.75 779 TYR A C 1
ATOM 5992 O O . TYR A 1 779 ? -83.176 -2.122 87.060 1.00 87.75 779 TYR A O 1
ATOM 6000 N N . HIS A 1 780 ? -82.782 -4.326 86.777 1.00 85.19 780 HIS A N 1
ATOM 6001 C CA . HIS A 1 780 ? -83.950 -4.829 87.499 1.00 85.19 780 HIS A CA 1
ATOM 6002 C C . HIS A 1 780 ? -83.530 -5.622 88.743 1.00 85.19 780 HIS A C 1
ATOM 6004 O O . HIS A 1 780 ? -82.671 -6.495 88.675 1.00 85.19 780 HIS A O 1
ATOM 6010 N N . PHE A 1 781 ? -84.139 -5.328 89.895 1.00 84.12 781 PHE A N 1
ATOM 6011 C CA . PHE A 1 781 ? -83.733 -5.898 91.187 1.00 84.12 781 PHE A CA 1
ATOM 6012 C C . PHE A 1 781 ? -84.880 -5.905 92.209 1.00 84.12 781 PHE A C 1
ATOM 6014 O O . PHE A 1 781 ? -85.859 -5.161 92.111 1.00 84.12 781 PHE A O 1
ATOM 6021 N N . ASN A 1 782 ? -84.771 -6.785 93.205 1.00 79.00 782 ASN A N 1
ATOM 6022 C CA . ASN A 1 782 ? -85.775 -7.010 94.253 1.00 79.00 782 ASN A CA 1
ATOM 6023 C C . ASN A 1 782 ? -85.188 -7.083 95.680 1.00 79.00 782 ASN A C 1
ATOM 6025 O O . ASN A 1 782 ? -85.957 -7.172 96.639 1.00 79.00 782 ASN A O 1
ATOM 6029 N N . SER A 1 783 ? -83.864 -7.005 95.806 1.00 82.25 783 SER A N 1
ATOM 6030 C CA . SER A 1 783 ? -83.061 -6.902 97.028 1.00 82.25 783 SER A CA 1
ATOM 6031 C C . SER A 1 783 ? -81.856 -5.998 96.751 1.00 82.25 783 SER A C 1
ATOM 6033 O O . SER A 1 783 ? -81.671 -5.553 95.615 1.00 82.25 783 SER A O 1
ATOM 6035 N N . ASP A 1 784 ? -81.011 -5.777 97.758 1.00 85.69 784 ASP A N 1
ATOM 6036 C CA . ASP A 1 784 ? -79.641 -5.318 97.516 1.00 85.69 784 ASP A CA 1
ATOM 6037 C C . ASP A 1 784 ? -78.919 -6.328 96.603 1.00 85.69 784 ASP A C 1
ATOM 6039 O O . ASP A 1 784 ? -79.142 -7.541 96.721 1.00 85.69 784 ASP A O 1
ATOM 6043 N N . ILE A 1 785 ? -78.095 -5.844 95.670 1.00 89.62 785 ILE A N 1
ATOM 6044 C CA . ILE A 1 785 ? -77.407 -6.677 94.669 1.00 89.62 785 ILE A CA 1
ATOM 6045 C C . ILE A 1 785 ? -76.146 -5.983 94.133 1.00 89.62 785 ILE A C 1
ATOM 6047 O O . ILE A 1 785 ? -76.036 -4.757 94.155 1.00 89.62 785 ILE A O 1
ATOM 6051 N N . VAL A 1 786 ? -75.183 -6.769 93.644 1.00 90.00 786 VAL A N 1
ATOM 6052 C CA . VAL A 1 786 ? -73.996 -6.274 92.936 1.00 90.00 786 VAL A CA 1
ATOM 6053 C C . VAL A 1 786 ? -73.963 -6.885 91.543 1.00 90.00 786 VAL A C 1
ATOM 6055 O O . VAL A 1 786 ? -73.948 -8.107 91.411 1.00 90.00 786 VAL A O 1
ATOM 6058 N N . PHE A 1 787 ? -73.920 -6.030 90.528 1.00 90.62 787 PHE A N 1
ATOM 6059 C CA . PHE A 1 787 ? -73.693 -6.408 89.139 1.00 90.62 787 PHE A CA 1
ATOM 6060 C C . PHE A 1 787 ? -72.229 -6.141 88.775 1.00 90.62 787 PHE A C 1
ATOM 6062 O O . PHE A 1 787 ? -71.678 -5.107 89.164 1.00 90.62 787 PHE A O 1
ATOM 6069 N N . THR A 1 788 ? -71.597 -7.060 88.046 1.00 90.88 788 THR A N 1
ATOM 6070 C CA . THR A 1 788 ? -70.231 -6.886 87.528 1.00 90.88 788 THR A CA 1
ATOM 6071 C C . THR A 1 788 ? -70.322 -6.568 86.046 1.00 90.88 788 THR A C 1
ATOM 6073 O O . THR A 1 788 ? -70.649 -7.442 85.251 1.00 90.88 788 THR A O 1
ATOM 6076 N N . VAL A 1 789 ? -70.034 -5.320 85.692 1.00 92.19 789 VAL A N 1
ATOM 6077 C CA . VAL A 1 789 ? -70.046 -4.834 84.314 1.00 92.19 789 VAL A CA 1
ATOM 6078 C C . VAL A 1 789 ? -68.706 -5.156 83.665 1.00 92.19 789 VAL A C 1
ATOM 6080 O O . VAL A 1 789 ? -67.654 -4.859 84.241 1.00 92.19 789 VAL A O 1
ATOM 6083 N N . ASN A 1 790 ? -68.745 -5.724 82.463 1.00 91.81 790 ASN A N 1
ATOM 6084 C CA . ASN A 1 790 ? -67.590 -5.870 81.589 1.00 91.81 790 ASN A CA 1
ATOM 6085 C C . ASN A 1 790 ? -67.736 -4.926 80.388 1.00 91.81 790 ASN A C 1
ATOM 6087 O O . ASN A 1 790 ? -68.705 -4.998 79.632 1.00 91.81 790 ASN A O 1
ATOM 6091 N N . LEU A 1 791 ? -66.759 -4.037 80.235 1.00 91.81 791 LEU A N 1
ATOM 6092 C CA . LEU A 1 791 ? -66.610 -3.113 79.123 1.00 91.81 791 LEU A CA 1
ATOM 6093 C C . LEU A 1 791 ? -65.482 -3.613 78.221 1.00 91.81 791 LEU A C 1
ATOM 6095 O O . LEU A 1 791 ? -64.311 -3.393 78.531 1.00 91.81 791 LEU A O 1
ATOM 6099 N N . THR A 1 792 ? -65.818 -4.241 77.097 1.00 91.69 792 THR A N 1
ATOM 6100 C CA . THR A 1 792 ? -64.846 -4.521 76.032 1.00 91.69 792 THR A CA 1
ATOM 6101 C C . THR A 1 792 ? -64.840 -3.366 75.039 1.00 91.69 792 THR A C 1
ATOM 6103 O O . THR A 1 792 ? -65.891 -2.919 74.583 1.00 91.69 792 THR A O 1
ATOM 6106 N N . VAL A 1 793 ? -63.651 -2.882 74.700 1.00 89.69 793 VAL A N 1
ATOM 6107 C CA . VAL A 1 793 ? -63.424 -1.876 73.660 1.00 89.69 793 VAL A CA 1
ATOM 6108 C C . VAL A 1 793 ? -62.678 -2.536 72.510 1.00 89.69 793 VAL A C 1
ATOM 6110 O O . VAL A 1 793 ? -61.736 -3.289 72.757 1.00 89.69 793 VAL A O 1
ATOM 6113 N N . ILE A 1 794 ? -63.107 -2.249 71.281 1.00 86.44 794 ILE A N 1
ATOM 6114 C CA . ILE A 1 794 ? -62.471 -2.678 70.030 1.00 86.44 794 ILE A CA 1
ATOM 6115 C C . ILE A 1 794 ? -62.142 -1.430 69.201 1.00 86.44 794 ILE A C 1
ATOM 6117 O O . ILE A 1 794 ? -62.964 -0.511 69.137 1.00 86.44 794 ILE A O 1
ATOM 6121 N N . ASP A 1 795 ? -60.960 -1.387 68.597 1.00 83.50 795 ASP A N 1
ATOM 6122 C CA . ASP A 1 795 ? -60.490 -0.291 67.737 1.00 83.50 795 ASP A CA 1
ATOM 6123 C C . ASP A 1 795 ? -60.875 -0.469 66.249 1.00 83.50 795 ASP A C 1
ATOM 6125 O O . ASP A 1 795 ? -61.701 -1.319 65.891 1.00 83.50 795 ASP A O 1
ATOM 6129 N N . SER A 1 796 ? -60.297 0.364 65.374 1.00 72.75 796 SER A N 1
ATOM 6130 C CA . SER A 1 796 ? -60.475 0.287 63.918 1.00 72.75 796 SER A CA 1
ATOM 6131 C C . SER A 1 796 ? -59.708 -0.853 63.238 1.00 72.75 796 SER A C 1
ATOM 6133 O O . SER A 1 796 ? -60.106 -1.266 62.147 1.00 72.75 796 SER A O 1
ATOM 6135 N N . ASP A 1 797 ? -58.647 -1.371 63.861 1.00 71.56 797 ASP A N 1
ATOM 6136 C CA . ASP A 1 797 ? -57.840 -2.490 63.353 1.00 71.56 797 ASP A CA 1
ATOM 6137 C C . ASP A 1 797 ? -58.368 -3.860 63.828 1.00 71.56 797 ASP A C 1
ATOM 6139 O O . ASP A 1 797 ? -57.976 -4.911 63.316 1.00 71.56 797 ASP A O 1
ATOM 6143 N N . GLY A 1 798 ? -59.338 -3.852 64.745 1.00 71.12 798 GLY A N 1
ATOM 6144 C CA . GLY A 1 798 ? -60.047 -5.017 65.257 1.00 71.12 798 GLY A CA 1
ATOM 6145 C C . GLY A 1 798 ? -59.432 -5.632 66.516 1.00 71.12 798 GLY A C 1
ATOM 6146 O O . GLY A 1 798 ? -59.842 -6.734 66.888 1.00 71.12 798 GLY A O 1
ATOM 6147 N N . LEU A 1 799 ? -58.477 -4.968 67.179 1.00 79.25 799 LEU A N 1
ATOM 6148 C CA . LEU A 1 799 ? -57.950 -5.441 68.460 1.00 79.25 799 LEU A CA 1
ATOM 6149 C C . LEU A 1 799 ? -58.907 -5.078 69.593 1.00 79.25 799 LEU A C 1
ATOM 6151 O O . LEU A 1 799 ? -59.455 -3.980 69.643 1.00 79.25 799 LEU A O 1
ATOM 6155 N N . GLU A 1 800 ? -59.075 -6.002 70.542 1.00 86.00 800 GLU A N 1
ATOM 6156 C CA . GLU A 1 800 ? -59.953 -5.809 71.696 1.00 86.00 800 GLU A CA 1
ATOM 6157 C C . GLU A 1 800 ? -59.230 -5.895 73.047 1.00 86.00 800 GLU A C 1
ATOM 6159 O O . GLU A 1 800 ? -58.192 -6.561 73.201 1.00 86.00 800 GLU A O 1
ATOM 6164 N N . ARG A 1 801 ? -59.805 -5.207 74.042 1.00 86.75 801 ARG A N 1
ATOM 6165 C CA . ARG A 1 801 ? -59.375 -5.219 75.447 1.00 86.75 801 ARG A CA 1
ATOM 6166 C C . ARG A 1 801 ? -60.548 -4.899 76.380 1.00 86.75 801 ARG A C 1
ATOM 6168 O O . ARG A 1 801 ? -61.418 -4.103 76.033 1.00 86.75 801 ARG A O 1
ATOM 6175 N N . SER A 1 802 ? -60.551 -5.479 77.581 1.00 89.69 802 SER A N 1
ATOM 6176 C CA . SER A 1 802 ? -61.687 -5.419 78.518 1.00 89.69 802 SER A CA 1
ATOM 6177 C C . SER A 1 802 ? -61.355 -4.767 79.867 1.00 89.69 802 SER A C 1
ATOM 6179 O O . SER A 1 802 ? -60.294 -5.018 80.439 1.00 89.69 802 SER A O 1
ATOM 6181 N N . LEU A 1 803 ? -62.297 -3.992 80.413 1.00 90.38 803 LEU A N 1
ATOM 6182 C CA . LEU A 1 803 ? -62.289 -3.422 81.766 1.00 90.38 803 LEU A CA 1
ATOM 6183 C C . LEU A 1 803 ? -63.494 -3.939 82.563 1.00 90.38 803 LEU A C 1
ATOM 6185 O O . LEU A 1 803 ? -64.630 -3.832 82.113 1.00 90.38 803 LEU A O 1
ATOM 6189 N N . HIS A 1 804 ? -63.256 -4.417 83.785 1.00 90.06 804 HIS A N 1
ATOM 6190 C CA . HIS A 1 804 ? -64.299 -4.934 84.674 1.00 90.06 804 HIS A CA 1
ATOM 6191 C C . HIS A 1 804 ? -64.500 -4.015 85.888 1.00 90.06 804 HIS A C 1
ATOM 6193 O O . HIS A 1 804 ? -63.529 -3.560 86.495 1.00 90.06 804 HIS A O 1
ATOM 6199 N N . PHE A 1 805 ? -65.753 -3.747 86.263 1.00 89.75 805 PHE A N 1
ATOM 6200 C CA . PHE A 1 805 ? -66.102 -2.918 87.424 1.00 89.75 805 PHE A CA 1
ATOM 6201 C C . PHE A 1 805 ? -67.491 -3.273 87.987 1.00 89.75 805 PHE A C 1
ATOM 6203 O O . PHE A 1 805 ? -68.215 -4.073 87.404 1.00 89.75 805 PHE A O 1
ATOM 6210 N N . GLN A 1 806 ? -67.878 -2.716 89.139 1.00 91.00 806 GLN A N 1
ATOM 6211 C CA . GLN A 1 806 ? -69.120 -3.085 89.838 1.00 91.00 806 GLN A CA 1
ATOM 6212 C C . GLN A 1 806 ? -70.161 -1.962 89.931 1.00 91.00 806 GLN A C 1
ATOM 6214 O O . GLN A 1 806 ? -69.845 -0.815 90.252 1.00 91.00 806 GLN A O 1
ATOM 6219 N N . VAL A 1 807 ? -71.436 -2.324 89.785 1.00 89.31 807 VAL A N 1
ATOM 6220 C CA . VAL A 1 807 ? -72.587 -1.500 90.178 1.00 89.31 807 VAL A CA 1
ATOM 6221 C C . VAL A 1 807 ? -73.256 -2.154 91.384 1.00 89.31 807 VAL A C 1
ATOM 6223 O O . VAL A 1 807 ? -73.832 -3.234 91.285 1.00 89.31 807 VAL A O 1
ATOM 6226 N N . ARG A 1 808 ? -73.157 -1.501 92.544 1.00 90.25 808 ARG A N 1
ATOM 6227 C CA . ARG A 1 808 ? -73.739 -1.942 93.818 1.00 90.25 808 ARG A CA 1
ATOM 6228 C C . ARG A 1 808 ? -75.067 -1.208 94.026 1.00 90.25 808 ARG A C 1
ATOM 6230 O O . ARG A 1 808 ? -75.085 0.022 94.040 1.00 90.25 808 ARG A O 1
ATOM 6237 N N . VAL A 1 809 ? -76.174 -1.932 94.156 1.00 88.19 809 VAL A N 1
ATOM 6238 C CA . VAL A 1 809 ? -77.518 -1.358 94.328 1.00 88.19 809 VAL A CA 1
ATOM 6239 C C . VAL A 1 809 ? -78.017 -1.626 95.743 1.00 88.19 809 VAL A C 1
ATOM 6241 O O . VAL A 1 809 ? -78.106 -2.784 96.143 1.00 88.19 809 VAL A O 1
ATOM 6244 N N . ASP A 1 810 ? -78.392 -0.566 96.466 1.00 87.44 810 ASP A N 1
ATOM 6245 C CA . ASP A 1 810 ? -79.109 -0.661 97.744 1.00 87.44 810 ASP A CA 1
ATOM 6246 C C . ASP A 1 810 ? -80.612 -0.454 97.483 1.00 87.44 810 ASP A C 1
ATOM 6248 O O . ASP A 1 810 ? -81.024 0.631 97.055 1.00 87.44 810 ASP A O 1
ATOM 6252 N N . TYR A 1 811 ? -81.454 -1.456 97.726 1.00 80.31 811 TYR A N 1
ATOM 6253 C CA . TYR A 1 811 ? -82.886 -1.415 97.416 1.00 80.31 811 TYR A CA 1
ATOM 6254 C C . TYR A 1 811 ? -83.744 -1.225 98.670 1.00 80.31 811 TYR A C 1
ATOM 6256 O O . TYR A 1 811 ? -83.773 -2.053 99.578 1.00 80.31 811 TYR A O 1
ATOM 6264 N N . VAL A 1 812 ? -84.538 -0.151 98.685 1.00 79.25 812 VAL A N 1
ATOM 6265 C CA . VAL A 1 812 ? -85.503 0.127 99.758 1.00 79.25 812 VAL A CA 1
ATOM 6266 C C . VAL A 1 812 ? -86.925 -0.160 99.252 1.00 79.25 812 VAL A C 1
ATOM 6268 O O . VAL A 1 812 ? -87.440 0.627 98.447 1.00 79.25 812 VAL A O 1
ATOM 6271 N N . PRO A 1 813 ? -87.576 -1.257 99.691 1.00 67.50 813 PRO A N 1
ATOM 6272 C CA . PRO A 1 813 ? -88.904 -1.637 99.219 1.00 67.50 813 PRO A CA 1
ATOM 6273 C C . PRO A 1 813 ? -90.028 -0.730 99.751 1.00 67.50 813 PRO A C 1
ATOM 6275 O O . PRO A 1 813 ? -89.947 -0.241 100.881 1.00 67.50 813 PRO A O 1
ATOM 6278 N N . PRO A 1 814 ? -91.123 -0.560 98.984 1.00 63.03 814 PRO A N 1
ATOM 6279 C CA . PRO A 1 814 ? -92.348 0.052 99.488 1.00 63.03 814 PRO A CA 1
ATOM 6280 C C . PRO A 1 814 ? -93.090 -0.910 100.445 1.00 63.03 814 PRO A C 1
ATOM 6282 O O . PRO A 1 814 ? -92.982 -2.127 100.284 1.00 63.03 814 PRO A O 1
ATOM 6285 N N . PRO A 1 815 ? -93.865 -0.399 101.421 1.00 55.59 815 PRO A N 1
ATOM 6286 C CA . PRO A 1 815 ? -94.574 -1.229 102.399 1.00 55.59 815 PRO A CA 1
ATOM 6287 C C . PRO A 1 815 ? -95.731 -2.031 101.776 1.00 55.59 815 PRO A C 1
ATOM 6289 O O . PRO A 1 815 ? -96.487 -1.513 100.952 1.00 55.59 815 PRO A O 1
ATOM 6292 N N . GLU A 1 816 ? -95.890 -3.287 102.199 1.00 49.09 816 GLU A N 1
ATOM 6293 C CA . GLU A 1 816 ? -96.856 -4.232 101.618 1.00 49.09 816 GLU A CA 1
ATOM 6294 C C . GLU A 1 816 ? -98.288 -4.096 102.187 1.00 49.09 816 GLU A C 1
ATOM 6296 O O . GLU A 1 816 ? -98.460 -3.943 103.401 1.00 49.09 816 GLU A O 1
ATOM 6301 N N . PRO A 1 817 ? -99.337 -4.205 101.345 1.00 44.25 817 PRO A N 1
ATOM 6302 C CA . PRO A 1 817 ? -100.722 -4.383 101.785 1.00 44.25 817 PRO A CA 1
ATOM 6303 C C . PRO A 1 817 ? -101.065 -5.870 102.069 1.00 44.25 817 PRO A C 1
ATOM 6305 O O . PRO A 1 817 ? -100.362 -6.762 101.595 1.00 44.25 817 PRO A O 1
ATOM 6308 N N . PRO A 1 818 ? -102.149 -6.174 102.817 1.00 42.62 818 PRO A N 1
ATOM 6309 C CA . PRO A 1 818 ? -102.390 -7.520 103.354 1.00 42.62 818 PRO A CA 1
ATOM 6310 C C . PRO A 1 818 ? -102.806 -8.576 102.318 1.00 42.62 818 PRO A C 1
ATOM 6312 O O . PRO A 1 818 ? -103.542 -8.290 101.373 1.00 42.62 818 PRO A O 1
ATOM 6315 N N . SER A 1 819 ? -102.403 -9.826 102.556 1.00 42.50 819 SER A N 1
ATOM 6316 C CA . SER A 1 819 ? -102.724 -10.992 101.725 1.00 42.50 819 SER A CA 1
ATOM 6317 C C . SER A 1 819 ? -104.064 -11.659 102.089 1.00 42.50 819 SER A C 1
ATOM 6319 O O . SER A 1 819 ? -104.515 -11.622 103.234 1.00 42.50 819 SER A O 1
ATOM 6321 N N . GLY A 1 820 ? -104.698 -12.299 101.098 1.00 37.72 820 GLY A N 1
ATOM 6322 C CA . GLY A 1 820 ? -105.941 -13.069 101.244 1.00 37.72 820 GLY A CA 1
ATOM 6323 C C . GLY A 1 820 ? -105.942 -14.346 100.378 1.00 37.72 820 GLY A C 1
ATOM 6324 O O . GLY A 1 820 ? -105.121 -14.434 99.463 1.00 37.72 820 GLY A O 1
ATOM 6325 N N . PRO A 1 821 ? -106.783 -15.363 100.671 1.00 38.38 821 PRO A N 1
ATOM 6326 C CA . PRO A 1 821 ? -106.416 -16.753 100.371 1.00 38.38 821 PRO A CA 1
ATOM 6327 C C . PRO A 1 821 ? -107.384 -17.547 99.466 1.00 38.38 821 PRO A C 1
ATOM 6329 O O . PRO A 1 821 ? -108.592 -17.451 99.643 1.00 38.38 821 PRO A O 1
ATOM 6332 N N . LEU A 1 822 ? -106.811 -18.466 98.663 1.00 30.92 822 LEU A N 1
ATOM 6333 C CA . LEU A 1 822 ? -107.429 -19.673 98.054 1.00 30.92 822 LEU A CA 1
ATOM 6334 C C . LEU A 1 822 ? -108.620 -19.454 97.072 1.00 30.92 822 LEU A C 1
ATOM 6336 O O . LEU A 1 822 ? -109.362 -18.491 97.181 1.00 30.92 822 LEU A O 1
ATOM 6340 N N . ALA A 1 823 ? -108.913 -20.322 96.092 1.00 28.77 823 ALA A N 1
ATOM 6341 C CA . ALA A 1 823 ? -108.198 -21.443 95.450 1.00 28.77 823 ALA A CA 1
ATOM 6342 C C . ALA A 1 823 ? -108.908 -21.773 94.101 1.00 28.77 823 ALA A C 1
ATOM 6344 O O . ALA A 1 823 ? -109.710 -20.973 93.633 1.00 28.77 823 ALA A O 1
ATOM 6345 N N . GLU A 1 824 ? -108.665 -22.975 93.551 1.00 31.42 824 GLU A N 1
ATOM 6346 C CA . GLU A 1 824 ? -109.367 -23.619 92.414 1.00 31.42 824 GLU A CA 1
ATOM 6347 C C . GLU A 1 824 ? -109.041 -23.094 90.993 1.00 31.42 824 GLU A C 1
ATOM 6349 O O . GLU A 1 824 ? -108.870 -21.901 90.780 1.00 31.42 824 GLU A O 1
ATOM 6354 N N . ALA A 1 825 ? -108.940 -23.933 89.948 1.00 32.03 825 ALA A N 1
ATOM 6355 C CA . ALA A 1 825 ? -108.734 -25.392 89.891 1.00 32.03 825 ALA A CA 1
ATOM 6356 C C . ALA A 1 825 ? -108.238 -25.836 88.487 1.00 32.03 825 ALA A C 1
ATOM 6358 O O . ALA A 1 825 ? -108.419 -25.119 87.509 1.00 32.03 825 ALA A O 1
ATOM 6359 N N . PHE A 1 826 ? -107.723 -27.075 88.403 1.00 31.03 826 PHE A N 1
ATOM 6360 C CA . PHE A 1 826 ? -107.303 -27.824 87.195 1.00 31.03 826 PHE A CA 1
ATOM 6361 C C . PHE A 1 826 ? -106.045 -27.308 86.440 1.00 31.03 826 PHE A C 1
ATOM 6363 O O . PHE A 1 826 ? -105.889 -26.120 86.208 1.00 31.03 826 PHE A O 1
ATOM 6370 N N . GLY A 1 827 ? -105.120 -28.167 85.981 1.00 29.91 827 GLY A N 1
ATOM 6371 C CA . GLY A 1 827 ? -104.966 -29.599 86.282 1.00 29.91 827 GLY A CA 1
ATOM 6372 C C . GLY A 1 827 ? -103.963 -30.371 85.395 1.00 29.91 827 GLY A C 1
ATOM 6373 O O . GLY A 1 827 ? -103.645 -29.945 84.294 1.00 29.91 827 GLY A O 1
ATOM 6374 N N . LYS A 1 828 ? -103.598 -31.576 85.876 1.00 30.12 828 LYS A N 1
ATOM 6375 C CA . LYS A 1 828 ? -102.875 -32.707 85.230 1.00 30.12 828 LYS A CA 1
ATOM 6376 C C . LYS A 1 828 ? -101.329 -32.709 85.080 1.00 30.12 828 LYS A C 1
ATOM 6378 O O . LYS A 1 828 ? -100.729 -31.896 84.396 1.00 30.12 828 LYS A O 1
ATOM 6383 N N . SER A 1 829 ? -100.771 -33.812 85.608 1.00 32.09 829 SER A N 1
ATOM 6384 C CA . SER A 1 829 ? -99.602 -34.609 85.159 1.00 32.09 829 SER A CA 1
ATOM 6385 C C . SER A 1 829 ? -98.184 -34.008 85.122 1.00 32.09 829 SER A C 1
ATOM 6387 O O . SER A 1 829 ? -97.674 -33.607 84.084 1.00 32.09 829 SER A O 1
ATOM 6389 N N . ILE A 1 830 ? -97.516 -34.160 86.268 1.00 28.09 830 ILE A N 1
ATOM 6390 C CA . ILE A 1 830 ? -96.095 -34.542 86.464 1.00 28.09 830 ILE A CA 1
ATOM 6391 C C . ILE A 1 830 ? -95.968 -36.102 86.327 1.00 28.09 830 ILE A C 1
ATOM 6393 O O . ILE A 1 830 ? -97.035 -36.725 86.242 1.00 28.09 830 ILE A O 1
ATOM 6397 N N . PRO A 1 831 ? -94.791 -36.796 86.398 1.00 44.66 831 PRO A N 1
ATOM 6398 C CA . PRO A 1 831 ? -93.389 -36.334 86.538 1.00 44.66 831 PRO A CA 1
ATOM 6399 C C . PRO A 1 831 ? -92.280 -37.098 85.734 1.00 44.66 831 PRO A C 1
ATOM 6401 O O . PRO A 1 831 ? -92.532 -38.128 85.119 1.00 44.66 831 PRO A O 1
ATOM 6404 N N . LEU A 1 832 ? -91.022 -36.662 85.956 1.00 27.05 832 LEU A N 1
ATOM 6405 C CA . LEU A 1 832 ? -89.763 -37.455 86.036 1.00 27.05 832 LEU A CA 1
ATOM 6406 C C . LEU A 1 832 ? -89.067 -37.975 84.751 1.00 27.05 832 LEU A C 1
ATOM 6408 O O . LEU A 1 832 ? -89.712 -38.411 83.807 1.00 27.05 832 LEU A O 1
ATOM 6412 N N . GLY A 1 833 ? -87.722 -38.041 84.792 1.00 25.86 833 GLY A N 1
ATOM 6413 C CA . GLY A 1 833 ? -86.895 -38.830 83.856 1.00 25.86 833 GLY A CA 1
ATOM 6414 C C . GLY A 1 833 ? -85.467 -38.299 83.638 1.00 25.86 833 GLY A C 1
ATOM 6415 O O . GLY A 1 833 ? -85.265 -37.405 82.830 1.00 25.86 833 GLY A O 1
ATOM 6416 N N . GLU A 1 834 ? -84.474 -38.840 84.349 1.00 29.53 834 GLU A N 1
ATOM 6417 C CA . GLU A 1 834 ? -83.051 -38.458 84.255 1.00 29.53 834 GLU A CA 1
ATOM 6418 C C . GLU A 1 834 ? -82.325 -38.800 82.923 1.00 29.53 834 GLU A C 1
ATOM 6420 O O . GLU A 1 834 ? -82.597 -39.838 82.325 1.00 29.53 834 GLU A O 1
ATOM 6425 N N . LYS A 1 835 ? -81.219 -38.061 82.677 1.00 28.45 835 LYS A N 1
ATOM 6426 C CA . LYS A 1 835 ? -79.909 -38.505 82.115 1.00 28.45 835 LYS A CA 1
ATOM 6427 C C . LYS A 1 835 ? -79.709 -38.712 80.595 1.00 28.45 835 LYS A C 1
ATOM 6429 O O . LYS A 1 835 ? -80.628 -38.951 79.829 1.00 28.45 835 LYS A O 1
ATOM 6434 N N . ALA A 1 836 ? -78.405 -38.709 80.269 1.00 26.06 836 ALA A N 1
ATOM 6435 C CA . ALA A 1 836 ? -77.715 -39.201 79.066 1.00 26.06 836 ALA A CA 1
ATOM 6436 C C . ALA A 1 836 ? -77.775 -38.353 77.772 1.00 26.06 836 ALA A C 1
ATOM 6438 O O . ALA A 1 836 ? -78.644 -38.531 76.932 1.00 26.06 836 ALA A O 1
ATOM 6439 N N . ASP A 1 837 ? -76.789 -37.455 77.643 1.00 30.66 837 ASP A N 1
ATOM 6440 C CA . ASP A 1 837 ? -75.601 -37.616 76.772 1.00 30.66 837 ASP A CA 1
ATOM 6441 C C . ASP A 1 837 ? -75.753 -37.902 75.250 1.00 30.66 837 ASP A C 1
ATOM 6443 O O . ASP A 1 837 ? -76.613 -38.643 74.793 1.00 30.66 837 ASP A O 1
ATOM 6447 N N . LEU A 1 838 ? -74.784 -37.367 74.497 1.00 27.23 838 LEU A N 1
ATOM 6448 C CA . LEU A 1 838 ? -74.340 -37.743 73.148 1.00 27.23 838 LEU A CA 1
ATOM 6449 C C . LEU A 1 838 ? -75.362 -37.765 71.981 1.00 27.23 838 LEU A C 1
ATOM 6451 O O . LEU A 1 838 ? -76.070 -38.741 71.754 1.00 27.23 838 LEU A O 1
ATOM 6455 N N . THR A 1 839 ? -75.288 -36.766 71.087 1.00 31.06 839 THR A N 1
ATOM 6456 C CA . THR A 1 839 ? -74.792 -36.904 69.683 1.00 31.06 839 THR A CA 1
ATOM 6457 C C . THR A 1 839 ? -75.250 -35.751 68.773 1.00 31.06 839 THR A C 1
ATOM 6459 O O . THR A 1 839 ? -76.440 -35.563 68.588 1.00 31.06 839 THR A O 1
ATOM 6462 N N . THR A 1 840 ? -74.309 -35.053 68.108 1.00 37.62 840 THR A N 1
ATOM 6463 C CA . THR A 1 840 ? -74.288 -34.901 66.622 1.00 37.62 840 THR A CA 1
ATOM 6464 C C . THR A 1 840 ? -72.974 -34.324 66.049 1.00 37.62 840 THR A C 1
ATOM 6466 O O . THR A 1 840 ? -72.964 -33.716 64.983 1.00 37.62 840 THR A O 1
ATOM 6469 N N . GLY A 1 841 ? -71.813 -34.693 66.611 1.00 43.88 841 GLY A N 1
ATOM 6470 C CA . GLY A 1 841 ? -70.537 -34.667 65.857 1.00 43.88 841 GLY A CA 1
ATOM 6471 C C . GLY A 1 841 ? -70.522 -35.593 64.618 1.00 43.88 841 GLY A C 1
ATOM 6472 O O . GLY A 1 841 ? -69.513 -35.731 63.939 1.00 43.88 841 GLY A O 1
ATOM 6473 N N . ILE A 1 842 ? -71.653 -36.241 64.329 1.00 47.16 842 ILE A N 1
ATOM 6474 C CA . ILE A 1 842 ? -71.872 -37.223 63.270 1.00 47.16 842 ILE A CA 1
ATOM 6475 C C . ILE A 1 842 ? -72.305 -36.551 61.957 1.00 47.16 842 ILE A C 1
ATOM 6477 O O . ILE A 1 842 ? -71.964 -37.062 60.896 1.00 47.16 842 ILE A O 1
ATOM 6481 N N . LEU A 1 843 ? -72.996 -35.399 61.977 1.00 40.84 843 LEU A N 1
ATOM 6482 C CA . LEU A 1 843 ? -73.513 -34.799 60.735 1.00 40.84 843 LEU A CA 1
ATOM 6483 C C . LEU A 1 843 ? -72.390 -34.291 59.813 1.00 40.84 843 LEU A C 1
ATOM 6485 O O . LEU A 1 843 ? -72.413 -34.561 58.614 1.00 40.84 843 LEU A O 1
ATOM 6489 N N . LEU A 1 844 ? -71.376 -33.621 60.374 1.00 42.03 844 LEU A N 1
ATOM 6490 C CA . LEU A 1 844 ? -70.238 -33.109 59.601 1.00 42.03 844 LEU A CA 1
ATOM 6491 C C . LEU A 1 844 ? -69.330 -34.245 59.097 1.00 42.03 844 LEU A C 1
ATOM 6493 O O . LEU A 1 844 ? -68.886 -34.222 57.951 1.00 42.03 844 LEU A O 1
ATOM 6497 N N . VAL A 1 845 ? -69.113 -35.278 59.920 1.00 50.28 845 VAL A N 1
ATOM 6498 C CA . VAL A 1 845 ? -68.309 -36.457 59.552 1.00 50.28 845 VAL A CA 1
ATOM 6499 C C . VAL A 1 845 ? -69.009 -37.297 58.477 1.00 50.28 845 VAL A C 1
ATOM 6501 O O . VAL A 1 845 ? -68.351 -37.751 57.547 1.00 50.28 845 VAL A O 1
ATOM 6504 N N . VAL A 1 846 ? -70.338 -37.450 58.529 1.00 51.41 846 VAL A N 1
ATOM 6505 C CA . VAL A 1 846 ? -71.112 -38.120 57.466 1.00 51.41 846 VAL A CA 1
ATOM 6506 C C . VAL A 1 846 ? -71.115 -37.299 56.170 1.00 51.41 846 VAL A C 1
ATOM 6508 O O . VAL A 1 846 ? -71.008 -37.880 55.091 1.00 51.41 846 VAL A O 1
ATOM 6511 N N . PHE A 1 847 ? -71.165 -35.965 56.243 1.00 51.38 847 PHE A N 1
ATOM 6512 C CA . PHE A 1 847 ? -71.073 -35.112 55.053 1.00 51.38 847 PHE A CA 1
ATOM 6513 C C . PHE A 1 847 ? -69.694 -35.216 54.376 1.00 51.38 847 PHE A C 1
ATOM 6515 O O . PHE A 1 847 ? -69.612 -35.453 53.170 1.00 51.38 847 PHE A O 1
ATOM 6522 N N . LEU A 1 848 ? -68.606 -35.146 55.152 1.00 51.12 848 LEU A N 1
ATOM 6523 C CA . LEU A 1 848 ? -67.241 -35.332 54.641 1.00 51.12 848 LEU A CA 1
ATOM 6524 C C . LEU A 1 848 ? -66.999 -36.761 54.122 1.00 51.12 848 LEU A C 1
ATOM 6526 O O . LEU A 1 848 ? -66.358 -36.929 53.085 1.00 51.12 848 LEU A O 1
ATOM 6530 N N . ALA A 1 849 ? -67.571 -37.784 54.766 1.00 52.00 849 ALA A N 1
ATOM 6531 C CA . ALA A 1 849 ? -67.519 -39.161 54.274 1.00 52.00 849 ALA A CA 1
ATOM 6532 C C . ALA A 1 849 ? -68.228 -39.330 52.917 1.00 52.00 849 ALA A C 1
ATOM 6534 O O . ALA A 1 849 ? -67.731 -40.062 52.063 1.00 52.00 849 ALA A O 1
ATOM 6535 N N . LEU A 1 850 ? -69.346 -38.633 52.678 1.00 52.62 850 LEU A N 1
ATOM 6536 C CA . LEU A 1 850 ? -70.048 -38.660 51.388 1.00 52.62 850 LEU A CA 1
ATOM 6537 C C . LEU A 1 850 ? -69.272 -37.936 50.276 1.00 52.62 850 LEU A C 1
ATOM 6539 O O . LEU A 1 850 ? -69.233 -38.430 49.149 1.00 52.62 850 LEU A O 1
ATOM 6543 N N . VAL A 1 851 ? -68.596 -36.822 50.583 1.00 55.56 851 VAL A N 1
ATOM 6544 C CA . VAL A 1 851 ? -67.708 -36.137 49.622 1.00 55.56 851 VAL A CA 1
ATOM 6545 C C . VAL A 1 851 ? -66.493 -37.010 49.280 1.00 55.56 851 VAL A C 1
ATOM 6547 O O . VAL A 1 851 ? -66.179 -37.185 48.101 1.00 55.56 851 VAL A O 1
ATOM 6550 N N . ALA A 1 852 ? -65.863 -37.641 50.276 1.00 53.62 852 ALA A N 1
ATOM 6551 C CA . ALA A 1 852 ? -64.773 -38.593 50.054 1.00 53.62 852 ALA A CA 1
ATOM 6552 C C . ALA A 1 852 ? -65.225 -39.816 49.230 1.00 53.62 852 ALA A C 1
ATOM 6554 O O . ALA A 1 852 ? -64.516 -40.248 48.319 1.00 53.62 852 ALA A O 1
ATOM 6555 N N . PHE A 1 853 ? -66.429 -40.340 49.487 1.00 48.56 853 PHE A N 1
ATOM 6556 C CA . PHE A 1 853 ? -67.012 -41.446 48.723 1.00 48.56 853 PHE A CA 1
ATOM 6557 C C . PHE A 1 853 ? -67.272 -41.068 47.254 1.00 48.56 853 PHE A C 1
ATOM 6559 O O . PHE A 1 853 ? -67.055 -41.892 46.366 1.00 48.56 853 PHE A O 1
ATOM 6566 N N . TRP A 1 854 ? -67.663 -39.820 46.971 1.00 48.19 854 TRP A N 1
ATOM 6567 C CA . TRP A 1 854 ? -67.837 -39.326 45.598 1.00 48.19 854 TRP A CA 1
ATOM 6568 C C . TRP A 1 854 ? -66.496 -39.127 44.872 1.00 48.19 854 TRP A C 1
ATOM 6570 O O . TRP A 1 854 ? -66.355 -39.531 43.716 1.00 48.19 854 TRP A O 1
ATOM 6580 N N . TYR A 1 855 ? -65.482 -38.596 45.565 1.00 53.78 855 TYR A N 1
ATOM 6581 C CA . TYR A 1 855 ? -64.129 -38.427 45.023 1.00 53.78 855 TYR A CA 1
ATOM 6582 C C . TYR A 1 855 ? -63.515 -39.782 44.622 1.00 53.78 855 TYR A C 1
ATOM 6584 O O . TYR A 1 855 ? -63.151 -39.986 43.462 1.00 53.78 855 TYR A O 1
ATOM 6592 N N . VAL A 1 856 ? -63.534 -40.767 45.531 1.00 52.72 856 VAL A N 1
ATOM 6593 C CA . VAL A 1 856 ? -63.024 -42.133 45.287 1.00 52.72 856 VAL A CA 1
ATOM 6594 C C . VAL A 1 856 ? -63.785 -42.866 44.166 1.00 52.72 856 VAL A C 1
ATOM 6596 O O . VAL A 1 856 ? -63.210 -43.724 43.493 1.00 52.72 856 VAL A O 1
ATOM 6599 N N . TYR A 1 857 ? -65.052 -42.523 43.907 1.00 49.41 857 TYR A N 1
ATOM 6600 C CA . TYR A 1 857 ? -65.843 -43.142 42.836 1.00 49.41 857 TYR A CA 1
ATOM 6601 C C . TYR A 1 857 ? -65.448 -42.669 41.423 1.00 49.41 857 TYR A C 1
ATOM 6603 O O . TYR A 1 857 ? -65.666 -43.393 40.450 1.00 49.41 857 TYR A O 1
ATOM 6611 N N . THR A 1 858 ? -64.846 -41.481 41.281 1.00 49.75 858 THR A N 1
ATOM 6612 C CA . THR A 1 858 ? -64.545 -40.891 39.960 1.00 49.75 858 THR A CA 1
ATOM 6613 C C . THR A 1 858 ? -63.145 -41.203 39.418 1.00 49.75 858 THR A C 1
ATOM 6615 O O . THR A 1 858 ? -62.963 -41.204 38.199 1.00 49.75 858 THR A O 1
ATOM 6618 N N . GLU A 1 859 ? -62.170 -41.562 40.261 1.00 48.97 859 GLU A N 1
ATOM 6619 C CA . GLU A 1 859 ? -60.790 -41.826 39.810 1.00 48.97 859 GLU A CA 1
ATOM 6620 C C . GLU A 1 859 ? -60.584 -43.141 39.033 1.00 48.97 859 GLU A C 1
ATOM 6622 O O . GLU A 1 859 ? -59.603 -43.262 38.297 1.00 48.97 859 GLU A O 1
ATOM 6627 N N . LYS A 1 860 ? -61.471 -44.141 39.159 1.00 51.28 860 LYS A N 1
ATOM 6628 C CA . LYS A 1 860 ? -61.206 -45.500 38.635 1.00 51.28 860 LYS A CA 1
ATOM 6629 C C . LYS A 1 860 ? -61.898 -45.902 37.328 1.00 51.28 860 LYS A C 1
ATOM 6631 O O . LYS A 1 860 ? -61.564 -46.968 36.815 1.00 51.28 860 LYS A O 1
ATOM 6636 N N . PHE A 1 861 ? -62.821 -45.108 36.770 1.00 54.72 861 PHE A N 1
ATOM 6637 C CA . PHE A 1 861 ? -63.687 -45.586 35.670 1.00 54.72 861 PHE A CA 1
ATOM 6638 C C . PHE A 1 861 ? -64.054 -44.577 34.552 1.00 54.72 861 PHE A C 1
ATOM 6640 O O . PHE A 1 861 ? -65.148 -44.646 33.995 1.00 54.72 861 PHE A O 1
ATOM 6647 N N . ILE A 1 862 ? -63.133 -43.698 34.122 1.00 47.09 862 ILE A N 1
ATOM 6648 C CA . ILE A 1 862 ? -63.277 -42.955 32.844 1.00 47.09 862 ILE A CA 1
ATOM 6649 C C . ILE A 1 862 ? -62.001 -43.074 31.976 1.00 47.09 862 ILE A C 1
ATOM 6651 O O . ILE A 1 862 ? -60.932 -42.635 32.403 1.00 47.09 862 ILE A O 1
ATOM 6655 N N . PRO A 1 863 ? -62.068 -43.639 30.749 1.00 55.16 863 PRO A N 1
ATOM 6656 C CA . PRO A 1 863 ? -60.901 -43.804 29.877 1.00 55.16 863 PRO A CA 1
ATOM 6657 C C . PRO A 1 863 ? -60.450 -42.504 29.179 1.00 55.16 863 PRO A C 1
ATOM 6659 O O . PRO A 1 863 ? -61.226 -41.575 28.948 1.00 55.16 863 PRO A O 1
ATOM 6662 N N . LYS A 1 864 ? -59.167 -42.468 28.788 1.00 53.47 864 LYS A N 1
ATOM 6663 C CA . LYS A 1 864 ? -58.369 -41.262 28.460 1.00 53.47 864 LYS A CA 1
ATOM 6664 C C . LYS A 1 864 ? -58.848 -40.367 27.297 1.00 53.47 864 LYS A C 1
ATOM 6666 O O . LYS A 1 864 ? -58.266 -39.304 27.095 1.00 53.47 864 LYS A O 1
ATOM 6671 N N . ASN A 1 865 ? -59.889 -40.733 26.550 1.00 55.88 865 ASN A N 1
ATOM 6672 C CA . ASN A 1 865 ? -60.250 -40.049 25.300 1.00 55.88 865 ASN A CA 1
ATOM 6673 C C . ASN A 1 865 ? -61.206 -38.850 25.463 1.00 55.88 865 ASN A C 1
ATOM 6675 O O . ASN A 1 865 ? -61.385 -38.115 24.496 1.00 55.88 865 ASN A O 1
ATOM 6679 N N . MET A 1 866 ? -61.797 -38.614 26.646 1.00 54.94 866 MET A N 1
ATOM 6680 C CA . MET A 1 866 ? -62.717 -37.474 26.854 1.00 54.94 866 MET A CA 1
ATOM 6681 C C . MET A 1 866 ? -62.118 -36.263 27.592 1.00 54.94 866 MET A C 1
ATOM 6683 O O . MET A 1 866 ? -62.629 -35.158 27.413 1.00 54.94 866 MET A O 1
ATOM 6687 N N . LYS A 1 867 ? -61.006 -36.408 28.336 1.00 50.03 867 LYS A N 1
ATOM 6688 C CA . LYS A 1 867 ? -60.352 -35.263 29.014 1.00 50.03 867 LYS A CA 1
ATOM 6689 C C . LYS A 1 867 ? -59.900 -34.177 28.024 1.00 50.03 867 LYS A C 1
ATOM 6691 O O . LYS A 1 867 ? -60.330 -33.034 28.140 1.00 50.03 867 LYS A O 1
ATOM 6696 N N . ARG A 1 868 ? -59.198 -34.569 26.952 1.00 53.66 868 ARG A N 1
ATOM 6697 C CA . ARG A 1 868 ? -58.702 -33.662 25.891 1.00 53.66 868 ARG A CA 1
ATOM 6698 C C . ARG A 1 868 ? -59.775 -32.944 25.062 1.00 53.66 868 ARG A C 1
ATOM 6700 O O . ARG A 1 868 ? -59.418 -32.117 24.224 1.00 53.66 868 ARG A O 1
ATOM 6707 N N . LYS A 1 869 ? -61.064 -33.256 25.254 1.00 49.44 869 LYS A N 1
ATOM 6708 C CA . LYS A 1 869 ? -62.158 -32.450 24.697 1.00 49.44 869 LYS A CA 1
ATOM 6709 C C . LYS A 1 869 ? -62.614 -31.389 25.699 1.00 49.44 869 LYS A C 1
ATOM 6711 O O . LYS A 1 869 ? -62.567 -30.215 25.364 1.00 49.44 869 LYS A O 1
ATOM 6716 N N . ALA A 1 870 ? -62.927 -31.776 26.937 1.00 50.91 870 ALA A N 1
ATOM 6717 C CA . ALA A 1 870 ? -63.277 -30.825 27.996 1.00 50.91 870 ALA A CA 1
ATOM 6718 C C . ALA A 1 870 ? -62.179 -29.762 28.220 1.00 50.91 870 ALA A C 1
ATOM 6720 O O . ALA A 1 870 ? -62.480 -28.585 28.372 1.00 50.91 870 ALA A O 1
ATOM 6721 N N . GLU A 1 871 ? -60.904 -30.157 28.148 1.00 52.72 871 GLU A N 1
ATOM 6722 C CA . GLU A 1 871 ? -59.747 -29.252 28.246 1.00 52.72 871 GLU A CA 1
ATOM 6723 C C . GLU A 1 871 ? -59.676 -28.226 27.094 1.00 52.72 871 GLU A C 1
ATOM 6725 O O . GLU A 1 871 ? -59.171 -27.124 27.295 1.00 52.72 871 GLU A O 1
ATOM 6730 N N . ARG A 1 872 ? -60.205 -28.545 25.901 1.00 55.69 872 ARG A N 1
ATOM 6731 C CA . ARG A 1 872 ? -60.314 -27.596 24.776 1.00 55.69 872 ARG A CA 1
ATOM 6732 C C . ARG A 1 872 ? -61.536 -26.700 24.908 1.00 55.69 872 ARG A C 1
ATOM 6734 O O . ARG A 1 872 ? -61.399 -25.488 24.791 1.00 55.69 872 ARG A O 1
ATOM 6741 N N . ASP A 1 873 ? -62.689 -27.291 25.204 1.00 54.38 873 ASP A N 1
ATOM 6742 C CA . ASP A 1 873 ? -63.956 -26.571 25.332 1.00 54.38 873 ASP A CA 1
ATOM 6743 C C . ASP A 1 873 ? -63.869 -25.518 26.473 1.00 54.38 873 ASP A C 1
ATOM 6745 O O . ASP A 1 873 ? -64.381 -24.409 26.340 1.00 54.38 873 ASP A O 1
ATOM 6749 N N . VAL A 1 874 ? -63.125 -25.801 27.556 1.00 50.09 874 VAL A N 1
ATOM 6750 C CA . VAL A 1 874 ? -62.807 -24.827 28.626 1.00 50.09 874 VAL A CA 1
ATOM 6751 C C . VAL A 1 874 ? -61.789 -23.766 28.179 1.00 50.09 874 VAL A C 1
ATOM 6753 O O . VAL A 1 874 ? -61.964 -22.590 28.492 1.00 50.09 874 VAL A O 1
ATOM 6756 N N . GLN A 1 875 ? -60.747 -24.134 27.427 1.00 52.97 875 GLN A N 1
ATOM 6757 C CA . GLN A 1 875 ? -59.758 -23.177 26.902 1.00 52.97 875 GLN A CA 1
ATOM 6758 C C . GLN A 1 875 ? -60.359 -22.187 25.888 1.00 52.97 875 GLN A C 1
ATOM 6760 O O . GLN A 1 875 ? -59.956 -21.024 25.868 1.00 52.97 875 GLN A O 1
ATOM 6765 N N . GLU A 1 876 ? -61.342 -22.597 25.081 1.00 57.06 876 GLU A N 1
ATOM 6766 C CA . GLU A 1 876 ? -62.081 -21.673 24.209 1.00 57.06 876 GLU A CA 1
ATOM 6767 C C . GLU A 1 876 ? -62.972 -20.712 25.012 1.00 57.06 876 GLU A C 1
ATOM 6769 O O . GLU A 1 876 ? -63.021 -19.524 24.690 1.00 57.06 876 GLU A O 1
ATOM 6774 N N . VAL A 1 877 ? -63.603 -21.168 26.102 1.00 49.41 877 VAL A N 1
ATOM 6775 C CA . VAL A 1 877 ? -64.375 -20.290 27.004 1.00 49.41 877 VAL A CA 1
ATOM 6776 C C . VAL A 1 877 ? -63.475 -19.277 27.723 1.00 49.41 877 VAL A C 1
ATOM 6778 O O . VAL A 1 877 ? -63.842 -18.104 27.794 1.00 49.41 877 VAL A O 1
ATOM 6781 N N . ILE A 1 878 ? -62.287 -19.682 28.189 1.00 56.44 878 ILE A N 1
ATOM 6782 C CA . ILE A 1 878 ? -61.305 -18.768 28.801 1.00 56.44 878 ILE A CA 1
ATOM 6783 C C . ILE A 1 878 ? -60.864 -17.703 27.787 1.00 56.44 878 ILE A C 1
ATOM 6785 O O . ILE A 1 878 ? -60.998 -16.514 28.064 1.00 56.44 878 ILE A O 1
ATOM 6789 N N . LYS A 1 879 ? -60.462 -18.098 26.572 1.00 60.12 879 LYS A N 1
ATOM 6790 C CA . LYS A 1 879 ? -60.065 -17.141 25.520 1.00 60.12 879 LYS A CA 1
ATOM 6791 C C . LYS A 1 879 ? -61.209 -16.231 25.074 1.00 60.12 879 LYS A C 1
ATOM 6793 O O . LYS A 1 879 ? -60.987 -15.060 24.768 1.00 60.12 879 LYS A O 1
ATOM 6798 N N . MET A 1 880 ? -62.448 -16.727 25.065 1.00 55.56 880 MET A N 1
ATOM 6799 C CA . MET A 1 880 ? -63.621 -15.892 24.810 1.00 55.56 880 MET A CA 1
ATOM 6800 C C . MET A 1 880 ? -63.813 -14.851 25.924 1.00 55.56 880 MET A C 1
ATOM 6802 O O . MET A 1 880 ? -64.081 -13.689 25.614 1.00 55.56 880 MET A O 1
ATOM 6806 N N . HIS A 1 881 ? -63.619 -15.233 27.190 1.00 50.09 881 HIS A N 1
ATOM 6807 C CA . HIS A 1 881 ? -63.694 -14.337 28.346 1.00 50.09 881 HIS A CA 1
ATOM 6808 C C . HIS A 1 881 ? -62.573 -13.282 28.345 1.00 50.09 881 HIS A C 1
ATOM 6810 O O . HIS A 1 881 ? -62.862 -12.095 28.466 1.00 50.09 881 HIS A O 1
ATOM 6816 N N . GLU A 1 882 ? -61.323 -13.670 28.082 1.00 58.41 882 GLU A N 1
ATOM 6817 C CA . GLU A 1 882 ? -60.193 -12.743 27.900 1.00 58.41 882 GLU A CA 1
ATOM 6818 C C . GLU A 1 882 ? -60.448 -11.756 26.748 1.00 58.41 882 GLU A C 1
ATOM 6820 O O . GLU A 1 882 ? -60.218 -10.556 26.890 1.00 58.41 882 GLU A O 1
ATOM 6825 N N . SER A 1 883 ? -61.017 -12.222 25.627 1.00 59.06 883 SER A N 1
ATOM 6826 C CA . SER A 1 883 ? -61.382 -11.351 24.499 1.00 59.06 883 SER A CA 1
ATOM 6827 C C . SER A 1 883 ? -62.530 -10.379 24.814 1.00 59.06 883 SER A C 1
ATOM 6829 O O . SER A 1 883 ? -62.641 -9.329 24.178 1.00 59.06 883 SER A O 1
ATOM 6831 N N . LEU A 1 884 ? -63.388 -10.713 25.785 1.00 57.25 884 LEU A N 1
ATOM 6832 C CA . LEU A 1 884 ? -64.436 -9.831 26.301 1.00 57.25 884 LEU A CA 1
ATOM 6833 C C . LEU A 1 884 ? -63.848 -8.803 27.270 1.00 57.25 884 LEU A C 1
ATOM 6835 O O . LEU A 1 884 ? -64.135 -7.618 27.116 1.00 57.25 884 LEU A O 1
ATOM 6839 N N . LEU A 1 885 ? -62.963 -9.222 28.179 1.00 55.38 885 LEU A N 1
ATOM 6840 C CA . LEU A 1 885 ? -62.251 -8.329 29.097 1.00 55.38 885 LEU A CA 1
ATOM 6841 C C . LEU A 1 885 ? -61.379 -7.317 28.339 1.00 55.38 885 LEU A C 1
ATOM 6843 O O . LEU A 1 885 ? -61.464 -6.123 28.613 1.00 55.38 885 LEU A O 1
ATOM 6847 N N . GLN A 1 886 ? -60.629 -7.741 27.313 1.00 60.38 886 GLN A N 1
ATOM 6848 C CA . GLN A 1 886 ? -59.868 -6.819 26.456 1.00 60.38 886 GLN A CA 1
ATOM 6849 C C . GLN A 1 886 ? -60.772 -5.847 25.679 1.00 60.38 886 GLN A C 1
ATOM 6851 O O . GLN A 1 886 ? -60.420 -4.678 25.520 1.00 60.38 886 GLN A O 1
ATOM 6856 N N . LYS A 1 887 ? -61.955 -6.283 25.221 1.00 62.19 887 LYS A N 1
ATOM 6857 C CA . LYS A 1 887 ? -62.934 -5.386 24.577 1.00 62.19 887 LYS A CA 1
ATOM 6858 C C . LYS A 1 887 ? -63.564 -4.399 25.560 1.00 62.19 887 LYS A C 1
ATOM 6860 O O . LYS A 1 887 ? -63.805 -3.261 25.174 1.00 62.19 887 LYS A O 1
ATOM 6865 N N . GLN A 1 888 ? -63.808 -4.804 26.805 1.00 49.69 888 GLN A N 1
ATOM 6866 C CA . GLN A 1 888 ? -64.338 -3.922 27.846 1.00 49.69 888 GLN A CA 1
ATOM 6867 C C . GLN A 1 888 ? -63.287 -2.913 28.323 1.00 49.69 888 GLN A C 1
ATOM 6869 O O . GLN A 1 888 ? -63.595 -1.728 28.388 1.00 49.69 888 GLN A O 1
ATOM 6874 N N . ALA A 1 889 ? -62.039 -3.337 28.549 1.00 49.62 889 ALA A N 1
ATOM 6875 C CA . ALA A 1 889 ? -60.933 -2.440 28.887 1.00 49.62 889 ALA A CA 1
ATOM 6876 C C . ALA A 1 889 ? -60.704 -1.381 27.794 1.00 49.62 889 ALA A C 1
ATOM 6878 O O . ALA A 1 889 ? -60.658 -0.188 28.084 1.00 49.62 889 ALA A O 1
ATOM 6879 N N . LYS A 1 890 ? -60.662 -1.801 26.522 1.00 61.59 890 LYS A N 1
ATOM 6880 C CA . LYS A 1 890 ? -60.449 -0.889 25.389 1.00 61.59 890 LYS A CA 1
ATOM 6881 C C . LYS A 1 890 ? -61.634 0.051 25.127 1.00 61.59 890 LYS A C 1
ATOM 6883 O O . LYS A 1 890 ? -61.434 1.163 24.649 1.00 61.59 890 LYS A O 1
ATOM 6888 N N . ALA A 1 891 ? -62.857 -0.358 25.475 1.00 52.81 891 ALA A N 1
ATOM 6889 C CA . ALA A 1 891 ? -64.017 0.536 25.478 1.00 52.81 891 ALA A CA 1
ATOM 6890 C C . ALA A 1 891 ? -63.933 1.586 26.603 1.00 52.81 891 ALA A C 1
ATOM 6892 O O . ALA A 1 891 ? -64.230 2.752 26.360 1.00 52.81 891 ALA A O 1
ATOM 6893 N N . LEU A 1 892 ? -63.469 1.195 27.796 1.00 47.75 892 LEU A N 1
ATOM 6894 C CA . LEU A 1 892 ? -63.271 2.096 28.938 1.00 47.75 892 LEU A CA 1
ATOM 6895 C C . LEU A 1 892 ? -62.213 3.175 28.638 1.00 47.75 892 LEU A C 1
ATOM 6897 O O . LEU A 1 892 ? -62.402 4.352 28.942 1.00 47.75 892 LEU A O 1
ATOM 6901 N N . GLU A 1 893 ? -61.119 2.778 27.988 1.00 53.59 893 GLU A N 1
ATOM 6902 C CA . GLU A 1 893 ? -60.031 3.664 27.559 1.00 53.59 893 GLU A CA 1
ATOM 6903 C C . GLU A 1 893 ? -60.496 4.657 26.471 1.00 53.59 893 GLU A C 1
ATOM 6905 O O . GLU A 1 893 ? -60.204 5.855 26.536 1.00 53.59 893 GLU A O 1
ATOM 6910 N N . GLU A 1 894 ? -61.320 4.198 25.519 1.00 58.88 894 GLU A N 1
ATOM 6911 C CA . GLU A 1 894 ? -61.943 5.057 24.505 1.00 58.88 894 GLU A CA 1
ATOM 6912 C C . GLU A 1 894 ? -63.051 5.988 25.034 1.00 58.88 894 GLU A C 1
ATOM 6914 O O . GLU A 1 894 ? -63.335 6.993 24.374 1.00 58.88 894 GLU A O 1
ATOM 6919 N N . GLU A 1 895 ? -63.679 5.697 26.179 1.00 56.84 895 GLU A N 1
ATOM 6920 C CA . GLU A 1 895 ? -64.548 6.653 26.883 1.00 56.84 895 GLU A CA 1
ATOM 6921 C C . GLU A 1 895 ? -63.724 7.685 27.668 1.00 56.84 895 GLU A C 1
ATOM 6923 O O . GLU A 1 895 ? -64.030 8.880 27.616 1.00 56.84 895 GLU A O 1
ATOM 6928 N N . PHE A 1 896 ? -62.630 7.269 28.318 1.00 45.72 896 PHE A N 1
ATOM 6929 C CA . PHE A 1 896 ? -61.779 8.166 29.108 1.00 45.72 896 PHE A CA 1
ATOM 6930 C C . PHE A 1 896 ? -61.162 9.288 28.251 1.00 45.72 896 PHE A C 1
ATOM 6932 O O . PHE A 1 896 ? -61.251 10.464 28.617 1.00 45.72 896 PHE A O 1
ATOM 6939 N N . LEU A 1 897 ? -60.642 8.968 27.056 1.00 52.09 897 LEU A N 1
ATOM 6940 C CA . LEU A 1 897 ? -60.100 9.977 26.128 1.00 52.09 897 LEU A CA 1
ATOM 6941 C C . LEU A 1 897 ? -61.166 10.871 25.459 1.00 52.09 897 LEU A C 1
ATOM 6943 O O . LEU A 1 897 ? -60.814 11.894 24.871 1.00 52.09 897 LEU A O 1
ATOM 6947 N N . LYS A 1 898 ? -62.462 10.546 25.560 1.00 51.22 898 LYS A N 1
ATOM 6948 C CA . LYS A 1 898 ? -63.565 11.387 25.045 1.00 51.22 898 LYS A CA 1
ATOM 6949 C C . LYS A 1 898 ? -64.227 12.246 26.138 1.00 51.22 898 LYS A C 1
ATOM 6951 O O . LYS A 1 898 ? -65.086 13.067 25.825 1.00 51.22 898 LYS A O 1
ATOM 6956 N N . GLY A 1 899 ? -63.812 12.104 27.403 1.00 45.56 899 GLY A N 1
ATOM 6957 C CA . GLY A 1 899 ? -64.505 12.663 28.572 1.00 45.56 899 GLY A CA 1
ATOM 6958 C C . GLY A 1 899 ? -64.141 14.089 29.023 1.00 45.56 899 GLY A C 1
ATOM 6959 O O . GLY A 1 899 ? -64.868 14.648 29.844 1.00 45.56 899 GLY A O 1
ATOM 6960 N N . LYS A 1 900 ? -63.052 14.713 28.539 1.00 37.12 900 LYS A N 1
ATOM 6961 C CA . LYS A 1 900 ? -62.611 16.053 29.006 1.00 37.12 900 LYS A CA 1
ATOM 6962 C C . LYS A 1 900 ? -62.216 17.029 27.886 1.00 37.12 900 LYS A C 1
ATOM 6964 O O . LYS A 1 900 ? -61.048 17.362 27.721 1.00 37.12 900 LYS A O 1
ATOM 6969 N N . SER A 1 901 ? -63.211 17.570 27.175 1.00 35.69 901 SER A N 1
ATOM 6970 C CA . SER A 1 901 ? -63.066 18.844 26.442 1.00 35.69 901 SER A CA 1
ATOM 6971 C C . SER A 1 901 ? -64.419 19.524 26.165 1.00 35.69 901 SER A C 1
ATOM 6973 O O . SER A 1 901 ? -65.011 19.353 25.100 1.00 35.69 901 SER A O 1
ATOM 6975 N N . VAL A 1 902 ? -64.932 20.311 27.125 1.00 31.83 902 VAL A N 1
ATOM 6976 C CA . VAL A 1 902 ? -66.114 21.177 26.925 1.00 31.83 902 VAL A CA 1
ATOM 6977 C C . VAL A 1 902 ? -65.952 22.529 27.641 1.00 31.83 902 VAL A C 1
ATOM 6979 O O . VAL A 1 902 ? -65.978 22.590 28.862 1.00 31.83 902 VAL A O 1
ATOM 6982 N N . LYS A 1 903 ? -65.798 23.586 26.827 1.00 31.73 903 LYS A N 1
ATOM 6983 C CA . LYS A 1 903 ? -66.223 25.011 26.950 1.00 31.73 903 LYS A CA 1
ATOM 6984 C C . LYS A 1 903 ? -66.506 25.565 28.373 1.00 31.73 903 LYS A C 1
ATOM 6986 O O . LYS A 1 903 ? -67.399 25.057 29.035 1.00 31.73 903 LYS A O 1
ATOM 6991 N N . ALA A 1 904 ? -65.857 26.604 28.920 1.00 27.88 904 ALA A N 1
ATOM 6992 C CA . ALA A 1 904 ? -65.361 27.912 28.422 1.00 27.88 904 ALA A CA 1
ATOM 6993 C C . ALA A 1 904 ? -66.403 29.052 28.295 1.00 27.88 904 ALA A C 1
ATOM 6995 O O . ALA A 1 904 ? -67.309 28.949 27.465 1.00 27.88 904 ALA A O 1
ATOM 6996 N N . LYS A 1 905 ? -66.169 30.179 29.007 1.00 28.12 905 LYS A N 1
ATOM 6997 C CA . LYS A 1 905 ? -66.339 31.574 28.522 1.00 28.12 905 LYS A CA 1
ATOM 6998 C C . LYS A 1 905 ? -65.800 32.649 29.502 1.00 28.12 905 LYS A C 1
ATOM 7000 O O . LYS A 1 905 ? -65.924 32.485 30.704 1.00 28.12 905 LYS A O 1
ATOM 7005 N N . GLU A 1 906 ? -65.225 33.705 28.911 1.00 29.23 906 GLU A N 1
ATOM 7006 C CA . GLU A 1 906 ? -65.217 35.148 29.280 1.00 29.23 906 GLU A CA 1
ATOM 7007 C C . GLU A 1 906 ? -65.070 35.636 30.741 1.00 29.23 906 GLU A C 1
ATOM 7009 O O . GLU A 1 906 ? -65.979 35.465 31.539 1.00 29.23 906 GLU A O 1
ATOM 7014 N N . GLU A 1 907 ? -64.027 36.450 31.003 1.00 28.14 907 GLU A N 1
ATOM 7015 C CA . GLU A 1 907 ? -64.160 37.924 31.160 1.00 28.14 907 GLU A CA 1
ATOM 7016 C C . GLU A 1 907 ? -62.802 38.671 30.966 1.00 28.14 907 GLU A C 1
ATOM 7018 O O . GLU A 1 907 ? -61.821 38.047 30.555 1.00 28.14 907 GLU A O 1
ATOM 7023 N N . LYS A 1 908 ? -62.776 40.015 31.086 1.00 27.58 908 LYS A N 1
ATOM 7024 C CA . LYS A 1 908 ? -61.732 40.982 30.613 1.00 27.58 908 LYS A CA 1
ATOM 7025 C C . LYS A 1 908 ? -61.976 42.369 31.293 1.00 27.58 908 LYS A C 1
ATOM 7027 O O . LYS A 1 908 ? -63.136 42.554 31.660 1.00 27.58 908 LYS A O 1
ATOM 7032 N N . PRO A 1 909 ? -61.077 43.397 31.358 1.00 46.97 909 PRO A N 1
ATOM 7033 C CA . PRO A 1 909 ? -59.633 43.537 31.065 1.00 46.97 909 PRO A CA 1
ATOM 7034 C C . PRO A 1 909 ? -58.798 43.743 32.383 1.00 46.97 909 PRO A C 1
ATOM 7036 O O . PRO A 1 909 ? -59.122 43.036 33.325 1.00 46.97 909 PRO A O 1
ATOM 7039 N N . GLU A 1 910 ? -57.694 44.507 32.574 1.00 31.62 910 GLU A N 1
ATOM 7040 C CA . GLU A 1 910 ? -57.311 45.882 32.154 1.00 31.62 910 GLU A CA 1
ATOM 7041 C C . GLU A 1 910 ? -55.782 46.211 32.289 1.00 31.62 910 GLU A C 1
ATOM 7043 O O . GLU A 1 910 ? -55.130 45.740 33.210 1.00 31.62 910 GLU A O 1
ATOM 7048 N N . GLU A 1 911 ? -55.272 47.000 31.322 1.00 33.03 911 GLU A N 1
ATOM 7049 C CA . GLU A 1 911 ? -54.070 47.886 31.166 1.00 33.03 911 GLU A CA 1
ATOM 7050 C C . GLU A 1 911 ? -52.652 47.736 31.825 1.00 33.03 911 GLU A C 1
ATOM 7052 O O . GLU A 1 911 ? -52.449 47.174 32.892 1.00 33.03 911 GLU A O 1
ATOM 7057 N N . ALA A 1 912 ? -51.689 48.411 31.145 1.00 30.20 912 ALA A N 1
ATOM 7058 C CA . ALA A 1 912 ? -50.438 49.063 31.623 1.00 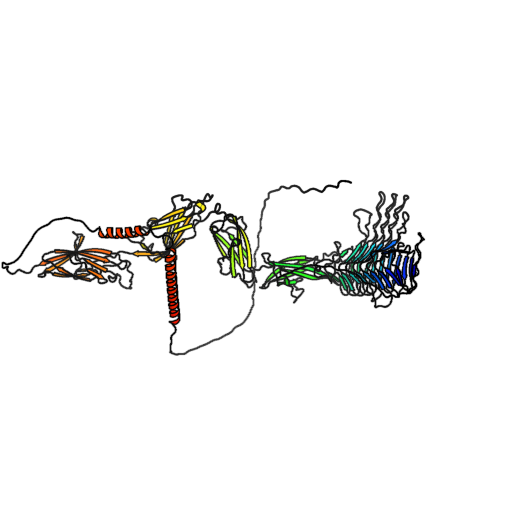30.20 912 ALA A CA 1
ATOM 7059 C C . ALA A 1 912 ? -49.031 48.377 31.530 1.00 30.20 912 ALA A C 1
ATOM 7061 O O . ALA A 1 912 ? -48.469 47.953 32.531 1.00 30.20 912 ALA A O 1
ATOM 7062 N N . THR A 1 913 ? -48.432 48.385 30.316 1.00 30.98 913 THR A N 1
ATOM 7063 C CA . THR A 1 913 ? -47.152 49.072 29.893 1.00 30.98 913 THR A CA 1
ATOM 7064 C C . THR A 1 913 ? -45.891 49.184 30.801 1.00 30.98 913 THR A C 1
ATOM 7066 O O . THR A 1 913 ? -46.057 49.358 32.004 1.00 30.98 913 THR A O 1
ATOM 7069 N N . PRO A 1 914 ? -44.662 49.440 30.251 1.00 46.19 914 PRO A N 1
ATOM 7070 C CA . PRO A 1 914 ? -44.083 49.124 28.913 1.00 46.19 914 PRO A CA 1
ATOM 7071 C C . PRO A 1 914 ? -42.547 48.773 28.902 1.00 46.19 914 PRO A C 1
ATOM 7073 O O . PRO A 1 914 ? -41.911 48.812 29.944 1.00 46.19 914 PRO A O 1
ATOM 7076 N N . GLU A 1 915 ? -41.965 48.561 27.696 1.00 29.25 915 GLU A N 1
ATOM 7077 C CA . GLU A 1 915 ? -40.564 48.916 27.269 1.00 29.25 915 GLU A CA 1
ATOM 7078 C C . GLU A 1 915 ? -39.332 48.279 27.994 1.00 29.25 915 GLU A C 1
ATOM 7080 O O . GLU A 1 915 ? -39.458 47.744 29.085 1.00 29.25 915 GLU A O 1
ATOM 7085 N N . THR A 1 916 ? -38.092 48.188 27.462 1.00 27.91 916 THR A N 1
ATOM 7086 C CA . THR A 1 916 ? -37.419 48.531 26.169 1.00 27.91 916 THR A CA 1
ATOM 7087 C C . THR A 1 916 ? -36.297 47.476 25.881 1.00 27.91 916 THR A C 1
ATOM 7089 O O . THR A 1 916 ? -35.970 46.706 26.777 1.00 27.91 916 THR A O 1
ATOM 7092 N N . LYS A 1 917 ? -35.815 47.213 24.643 1.00 27.05 917 LYS A N 1
ATOM 7093 C CA . LYS A 1 917 ? -34.609 47.774 23.940 1.00 27.05 917 LYS A CA 1
ATOM 7094 C C . LYS A 1 917 ? -33.308 47.880 24.793 1.00 27.05 917 LYS A C 1
ATOM 7096 O O . LYS A 1 917 ? -33.411 48.221 25.962 1.00 27.05 917 LYS A O 1
ATOM 7101 N N . GLU A 1 918 ? -32.074 47.673 24.296 1.00 27.03 918 GLU A N 1
ATOM 7102 C CA . GLU A 1 918 ? -31.556 47.418 22.926 1.00 27.03 918 GLU A CA 1
ATOM 7103 C C . GLU A 1 918 ? -30.147 46.741 22.914 1.00 27.03 918 GLU A C 1
ATOM 7105 O O . GLU A 1 918 ? -29.694 46.249 23.941 1.00 27.03 918 GLU A O 1
ATOM 7110 N N . GLU A 1 919 ? -29.530 46.690 21.720 1.00 26.75 919 GLU A N 1
ATOM 7111 C CA . GLU A 1 919 ? -28.118 46.475 21.293 1.00 26.75 919 GLU A CA 1
ATOM 7112 C C . GLU A 1 919 ? -26.966 46.589 22.336 1.00 26.75 919 GLU A C 1
ATOM 7114 O O . GLU A 1 919 ? -27.080 47.290 23.333 1.00 26.75 919 GLU A O 1
ATOM 7119 N N . GLY A 1 920 ? -25.764 46.018 22.132 1.00 24.78 920 GLY A N 1
ATOM 7120 C CA . GLY A 1 920 ? -25.201 45.260 20.994 1.00 24.78 920 GLY A CA 1
ATOM 7121 C C . GLY A 1 920 ? -23.690 45.548 20.782 1.00 24.78 920 GLY A C 1
ATOM 7122 O O . GLY A 1 920 ? -23.209 46.574 21.253 1.00 24.78 920 GLY A O 1
ATOM 7123 N N . ALA A 1 921 ? -22.972 44.688 20.031 1.00 26.86 921 ALA A N 1
ATOM 7124 C CA . ALA A 1 921 ? -21.536 44.830 19.661 1.00 26.86 921 ALA A CA 1
ATOM 7125 C C . ALA A 1 921 ? -20.543 44.834 20.870 1.00 26.86 921 ALA A C 1
ATOM 7127 O O . ALA A 1 921 ? -20.987 44.777 22.010 1.00 26.86 921 ALA A O 1
ATOM 7128 N N . GLU A 1 922 ? -19.203 44.840 20.765 1.00 27.27 922 GLU A N 1
ATOM 7129 C CA . GLU A 1 922 ? -18.214 44.486 19.719 1.00 27.27 922 GLU A CA 1
ATOM 7130 C C . GLU A 1 922 ? -16.865 44.173 20.431 1.00 27.27 922 GLU A C 1
ATOM 7132 O O . GLU A 1 922 ? -16.575 44.850 21.413 1.00 27.27 922 GLU A O 1
ATOM 7137 N N . LYS A 1 923 ? -16.006 43.286 19.879 1.00 26.55 923 LYS A N 1
ATOM 7138 C CA . LYS A 1 923 ? -14.532 43.225 20.142 1.00 26.55 923 LYS A CA 1
ATOM 7139 C C . LYS A 1 923 ? -14.099 42.972 21.620 1.00 26.55 923 LYS A C 1
ATOM 7141 O O . LYS A 1 923 ? -14.952 42.752 22.470 1.00 26.55 923 LYS A O 1
ATOM 7146 N N . GLU A 1 924 ? -12.819 42.862 22.012 1.00 26.73 924 GLU A N 1
ATOM 7147 C CA . GLU A 1 924 ? -11.531 42.732 21.286 1.00 26.73 924 GLU A CA 1
ATOM 7148 C C . GLU A 1 924 ? -10.598 41.715 22.019 1.00 26.73 924 GLU A C 1
ATOM 7150 O O . GLU A 1 924 ? -11.063 40.906 22.818 1.00 26.73 924 GLU A O 1
ATOM 7155 N N . GLU A 1 925 ? -9.299 41.750 21.702 1.00 26.19 925 GLU A N 1
ATOM 7156 C CA . GLU A 1 925 ? -8.133 41.031 22.269 1.00 26.19 925 GLU A CA 1
ATOM 7157 C C . GLU A 1 925 ? -8.118 40.925 23.825 1.00 26.19 925 GLU A C 1
ATOM 7159 O O . GLU A 1 925 ? -8.665 41.777 24.513 1.00 26.19 925 GLU A O 1
ATOM 7164 N N . GLU A 1 926 ? -7.544 39.894 24.470 1.00 28.39 926 GLU A N 1
ATOM 7165 C CA . GLU A 1 926 ? -6.083 39.734 24.643 1.00 28.39 926 GLU A CA 1
ATOM 7166 C C . GLU A 1 926 ? -5.619 38.336 25.148 1.00 28.39 926 GLU A C 1
ATOM 7168 O O . GLU A 1 926 ? -6.344 37.577 25.790 1.00 28.39 926 GLU A O 1
ATOM 7173 N N . LYS A 1 927 ? -4.335 38.042 24.888 1.00 27.55 927 LYS A N 1
ATOM 7174 C CA . LYS A 1 927 ? -3.438 37.085 25.590 1.00 27.55 927 LYS A CA 1
ATOM 7175 C C . LYS A 1 927 ? -2.663 37.898 26.669 1.00 27.55 927 LYS A C 1
ATOM 7177 O O . LYS A 1 927 ? -2.545 39.096 26.431 1.00 27.55 927 LYS A O 1
ATOM 7182 N N . PRO A 1 928 ? -2.012 37.345 27.731 1.00 43.00 928 PRO A N 1
ATOM 7183 C CA . PRO A 1 928 ? -1.083 36.205 27.635 1.00 43.00 928 PRO A CA 1
ATOM 7184 C C . PRO A 1 928 ? -0.918 35.345 28.930 1.00 43.00 928 PRO A C 1
ATOM 7186 O O . PRO A 1 928 ? -1.735 35.407 29.836 1.00 43.00 928 PRO A O 1
ATOM 7189 N N . GLU A 1 929 ? 0.203 34.600 28.989 1.00 28.73 929 GLU A N 1
ATOM 7190 C CA . GLU A 1 929 ? 0.928 34.131 30.199 1.00 28.73 929 GLU A CA 1
ATOM 7191 C C . GLU A 1 929 ? 0.323 32.990 31.069 1.00 28.73 929 GLU A C 1
ATOM 7193 O O . GLU A 1 929 ? -0.884 32.884 31.232 1.00 28.73 929 GLU A O 1
ATOM 7198 N N . ALA A 1 930 ? 1.110 32.053 31.634 1.00 28.88 930 ALA A N 1
ATOM 7199 C CA . ALA A 1 930 ? 2.558 31.788 31.505 1.00 28.88 930 ALA A CA 1
ATOM 7200 C C . ALA A 1 930 ? 2.945 30.300 31.728 1.00 28.88 930 ALA A C 1
ATOM 7202 O O . ALA A 1 930 ? 2.217 29.527 32.342 1.00 28.88 930 ALA A O 1
ATOM 7203 N N . THR A 1 931 ? 4.145 29.943 31.251 1.00 26.61 931 THR A N 1
ATOM 7204 C CA . THR A 1 931 ? 5.045 28.861 31.736 1.00 26.61 931 THR A CA 1
ATOM 7205 C C . THR A 1 931 ? 5.416 29.027 33.228 1.00 26.61 931 THR A C 1
ATOM 7207 O O . THR A 1 931 ? 5.236 30.143 33.722 1.00 26.61 931 THR A O 1
ATOM 7210 N N . PRO A 1 932 ? 6.005 28.035 33.952 1.00 42.22 932 PRO A N 1
ATOM 7211 C CA . PRO A 1 932 ? 6.878 26.920 33.509 1.00 42.22 932 PRO A CA 1
ATOM 7212 C C . PRO A 1 932 ? 6.354 25.526 34.008 1.00 42.22 932 PRO A C 1
ATOM 7214 O O . PRO A 1 932 ? 5.139 25.367 33.972 1.00 42.22 932 PRO A O 1
ATOM 7217 N N . THR A 1 933 ? 7.081 24.441 34.360 1.00 26.89 933 THR A N 1
ATOM 7218 C CA . THR A 1 933 ? 8.516 24.206 34.677 1.00 26.89 933 THR A CA 1
ATOM 7219 C C . THR A 1 933 ? 8.958 22.728 34.528 1.00 26.89 933 THR A C 1
ATOM 7221 O O . THR A 1 933 ? 8.147 21.821 34.647 1.00 26.89 933 THR A O 1
ATOM 7224 N N . GLU A 1 934 ? 10.258 22.552 34.254 1.00 28.89 934 GLU A N 1
ATOM 7225 C CA . GLU A 1 934 ? 11.245 21.537 34.713 1.00 28.89 934 GLU A CA 1
ATOM 7226 C C . GLU A 1 934 ? 10.859 20.121 35.230 1.00 28.89 934 GLU A C 1
ATOM 7228 O O . GLU A 1 934 ? 10.118 19.980 36.192 1.00 28.89 934 GLU A O 1
ATOM 7233 N N . GLU A 1 935 ? 11.576 19.126 34.663 1.00 27.11 935 GLU A N 1
ATOM 7234 C CA . GLU A 1 935 ? 12.362 18.050 35.337 1.00 27.11 935 GLU A CA 1
ATOM 7235 C C . GLU A 1 935 ? 11.635 16.988 36.224 1.00 27.11 935 GLU A C 1
ATOM 7237 O O . GLU A 1 935 ? 10.478 17.131 36.587 1.00 27.11 935 GLU A O 1
ATOM 7242 N N . GLU A 1 936 ? 12.191 15.802 36.537 1.00 29.03 936 GLU A N 1
ATOM 7243 C CA . GLU A 1 936 ? 13.554 15.258 36.357 1.00 29.03 936 GLU A CA 1
ATOM 7244 C C . GLU A 1 936 ? 13.558 13.729 36.040 1.00 29.03 936 GLU A C 1
ATOM 7246 O O . GLU A 1 936 ? 12.556 13.025 36.159 1.00 29.03 936 GLU A O 1
ATOM 7251 N N . LYS A 1 937 ? 14.726 13.196 35.649 1.00 30.72 937 LYS A N 1
ATOM 7252 C CA . LYS A 1 937 ? 15.128 11.763 35.714 1.00 30.72 937 LYS A CA 1
ATOM 7253 C C . LYS A 1 937 ? 15.355 11.350 37.197 1.00 30.72 937 LYS A C 1
ATOM 7255 O O . LYS A 1 937 ? 15.534 12.278 37.980 1.00 30.72 937 LYS A O 1
ATOM 7260 N N . PRO A 1 938 ? 15.480 10.053 37.624 1.00 40.47 938 PRO A N 1
ATOM 7261 C CA . PRO A 1 938 ? 16.449 9.091 37.036 1.00 40.47 938 PRO A CA 1
ATOM 7262 C C . PRO A 1 938 ? 16.256 7.546 37.264 1.00 40.47 938 PRO A C 1
ATOM 7264 O O . PRO A 1 938 ? 15.419 7.139 38.050 1.00 40.47 938 PRO A O 1
ATOM 7267 N N . LYS A 1 939 ? 17.153 6.724 36.654 1.00 28.28 939 LYS A N 1
ATOM 7268 C CA . LYS A 1 939 ? 17.835 5.483 37.182 1.00 28.28 939 LYS A CA 1
ATOM 7269 C C . LYS A 1 939 ? 16.995 4.271 37.721 1.00 28.28 939 LYS A C 1
ATOM 7271 O O . LYS A 1 939 ? 15.888 4.443 38.188 1.00 28.28 939 LYS A O 1
ATOM 7276 N N . GLU A 1 940 ? 17.443 2.997 37.730 1.00 29.81 940 GLU A N 1
ATOM 7277 C CA . GLU A 1 940 ? 18.689 2.322 37.281 1.00 29.81 940 GLU A CA 1
ATOM 7278 C C . GLU A 1 940 ? 18.477 0.810 36.913 1.00 29.81 940 GLU A C 1
ATOM 7280 O O . GLU A 1 940 ? 17.349 0.338 36.832 1.00 29.81 940 GLU A O 1
ATOM 7285 N N . GLU A 1 941 ? 19.577 0.077 36.654 1.00 30.98 941 GLU A N 1
ATOM 7286 C CA . GLU A 1 941 ? 19.745 -1.372 36.319 1.00 30.98 941 GLU A CA 1
ATOM 7287 C C . GLU A 1 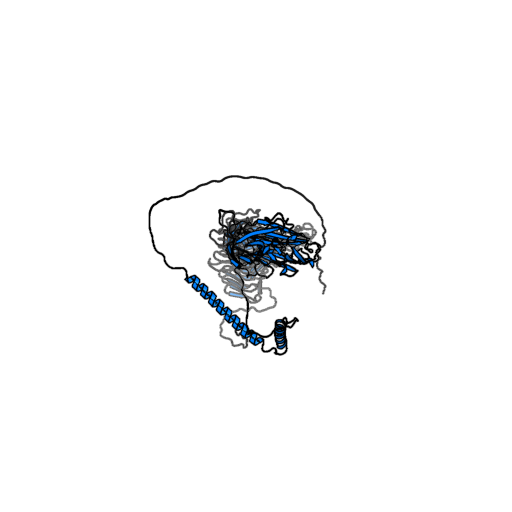941 ? 19.288 -2.390 37.432 1.00 30.98 941 GLU A C 1
ATOM 7289 O O . GLU A 1 941 ? 18.913 -1.899 38.497 1.00 30.98 941 GLU A O 1
ATOM 7294 N N . PRO A 1 942 ? 19.352 -3.768 37.311 1.00 43.34 942 PRO A N 1
ATOM 7295 C CA . PRO A 1 942 ? 20.129 -4.615 36.363 1.00 43.34 942 PRO A CA 1
ATOM 7296 C C . PRO A 1 942 ? 19.598 -5.998 35.845 1.00 43.34 942 PRO A C 1
ATOM 7298 O O . PRO A 1 942 ? 18.932 -6.764 36.531 1.00 43.34 942 PRO A O 1
ATOM 7301 N N . LYS A 1 943 ? 20.106 -6.362 34.650 1.00 31.58 943 LYS A N 1
ATOM 7302 C CA . LYS A 1 943 ? 20.621 -7.671 34.132 1.00 31.58 943 LYS A CA 1
ATOM 7303 C C . LYS A 1 943 ? 20.078 -9.050 34.589 1.00 31.58 943 LYS A C 1
ATOM 7305 O O . LYS A 1 943 ? 20.129 -9.403 35.764 1.00 31.58 943 LYS A O 1
ATOM 7310 N N . LYS A 1 944 ? 19.926 -9.948 33.594 1.00 33.28 944 LYS A N 1
ATOM 7311 C CA . LYS A 1 944 ? 20.385 -11.365 33.614 1.00 33.28 944 LYS A CA 1
ATOM 7312 C C . LYS A 1 944 ? 20.692 -11.882 32.189 1.00 33.28 944 LYS A C 1
ATOM 7314 O O . LYS A 1 944 ? 20.429 -11.170 31.225 1.00 33.28 944 LYS A O 1
ATOM 7319 N N . GLU A 1 945 ? 21.319 -13.056 32.058 1.00 33.34 945 GLU A N 1
ATOM 7320 C CA . GLU A 1 945 ? 22.063 -13.488 30.852 1.00 33.34 945 GLU A CA 1
ATOM 7321 C C . GLU A 1 945 ? 21.514 -14.761 30.162 1.00 33.34 945 GLU A C 1
ATOM 7323 O O . GLU A 1 945 ? 21.014 -15.644 30.848 1.00 33.34 945 GLU A O 1
ATOM 7328 N N . ALA A 1 946 ? 21.692 -14.830 28.825 1.00 36.47 946 ALA A N 1
ATOM 7329 C CA . ALA A 1 946 ? 22.148 -15.955 27.961 1.00 36.47 946 ALA A CA 1
ATOM 7330 C C . ALA A 1 946 ? 21.620 -17.412 28.183 1.00 36.47 946 ALA A C 1
ATOM 7332 O O . ALA A 1 946 ? 21.552 -17.881 29.316 1.00 36.47 946 ALA A O 1
ATOM 7333 N N . PRO A 1 947 ? 21.353 -18.208 27.111 1.00 46.16 947 PRO A N 1
ATOM 7334 C CA . PRO A 1 947 ? 22.403 -18.682 26.183 1.00 46.16 947 PRO A CA 1
ATOM 7335 C C . PRO A 1 947 ? 21.994 -18.759 24.685 1.00 46.16 947 PRO A C 1
ATOM 7337 O O . PRO A 1 947 ? 20.928 -18.297 24.294 1.00 46.16 947 PRO A O 1
ATOM 7340 N N . ALA A 1 948 ? 22.863 -19.323 23.829 1.00 37.56 948 ALA A N 1
ATOM 7341 C CA . ALA A 1 948 ? 22.737 -19.349 22.359 1.00 37.56 948 ALA A CA 1
ATOM 7342 C C . ALA A 1 948 ? 22.989 -20.747 21.740 1.00 37.56 948 ALA A C 1
ATOM 7344 O O . ALA A 1 948 ? 23.624 -21.587 22.379 1.00 37.56 948 ALA A O 1
ATOM 7345 N N . GLY A 1 949 ? 22.591 -20.980 20.473 1.00 32.38 949 GLY A N 1
ATOM 7346 C CA . GLY A 1 949 ? 23.050 -22.163 19.717 1.00 32.38 949 GLY A CA 1
ATOM 7347 C C . GLY A 1 949 ? 22.457 -22.441 18.315 1.00 32.38 949 GLY A C 1
ATOM 7348 O O . GLY A 1 949 ? 21.260 -22.644 18.182 1.00 32.38 949 GLY A O 1
ATOM 7349 N N . VAL A 1 950 ? 23.366 -22.628 17.338 1.00 33.69 950 VAL A N 1
ATOM 7350 C CA . VAL A 1 950 ? 23.276 -23.464 16.102 1.00 33.69 950 VAL A CA 1
ATOM 7351 C C . VAL A 1 950 ? 22.477 -22.960 14.860 1.00 33.69 950 VAL A C 1
ATOM 7353 O O . VAL A 1 950 ? 21.268 -22.766 14.940 1.00 33.69 950 VAL A O 1
ATOM 7356 N N . PRO A 1 951 ? 23.125 -22.858 13.667 1.00 51.03 951 PRO A N 1
ATOM 7357 C CA . PRO A 1 951 ? 22.498 -22.636 12.347 1.00 51.03 951 PRO A CA 1
ATOM 7358 C C . PRO A 1 951 ? 22.422 -23.908 11.443 1.00 51.03 951 PRO A C 1
ATOM 7360 O O . PRO A 1 951 ? 23.069 -24.913 11.751 1.00 51.03 951 PRO A O 1
ATOM 7363 N N . PRO A 1 952 ? 21.679 -23.886 10.309 1.00 47.69 952 PRO A N 1
ATOM 7364 C CA . PRO A 1 952 ? 21.496 -25.036 9.398 1.00 47.69 952 PRO A CA 1
ATOM 7365 C C . PRO A 1 952 ? 22.607 -25.238 8.320 1.00 47.69 952 PRO A C 1
ATOM 7367 O O . PRO A 1 952 ? 23.399 -24.326 8.079 1.00 47.69 952 PRO A O 1
ATOM 7370 N N . PRO A 1 953 ? 22.682 -26.423 7.657 1.00 50.19 953 PRO A N 1
ATOM 7371 C CA . PRO A 1 953 ? 23.820 -26.852 6.816 1.00 50.19 953 PRO A CA 1
ATOM 7372 C C . PRO A 1 953 ? 23.645 -26.702 5.274 1.00 50.19 953 PRO A C 1
ATOM 7374 O O . PRO A 1 953 ? 22.524 -26.536 4.794 1.00 50.19 953 PRO A O 1
ATOM 7377 N N . PRO A 1 954 ? 24.737 -26.822 4.478 1.00 52.47 954 PRO A N 1
ATOM 7378 C CA . PRO A 1 954 ? 24.733 -26.717 3.005 1.00 52.47 954 PRO A CA 1
ATOM 7379 C C . PRO A 1 954 ? 24.399 -28.033 2.245 1.00 52.47 954 PRO A C 1
ATOM 7381 O O . PRO A 1 954 ? 24.490 -29.118 2.825 1.00 52.47 954 PRO A O 1
ATOM 7384 N N . PRO A 1 955 ? 24.049 -27.966 0.937 1.00 53.22 955 PRO A N 1
ATOM 7385 C CA . PRO A 1 955 ? 23.577 -29.110 0.137 1.00 53.22 955 PRO A CA 1
ATOM 7386 C C . PRO A 1 955 ? 24.688 -29.980 -0.515 1.00 53.22 955 PRO A C 1
ATOM 7388 O O . PRO A 1 955 ? 25.812 -29.511 -0.703 1.00 53.22 955 PRO A O 1
ATOM 7391 N N . PRO A 1 956 ? 24.381 -31.240 -0.909 1.00 53.16 956 PRO A N 1
ATOM 7392 C CA . PRO A 1 956 ? 25.342 -32.194 -1.484 1.00 53.16 956 PRO A CA 1
ATOM 7393 C C . PRO A 1 956 ? 25.470 -32.155 -3.032 1.00 53.16 956 PRO A C 1
ATOM 7395 O O . PRO A 1 956 ? 24.540 -31.730 -3.718 1.00 53.16 956 PRO A O 1
ATOM 7398 N N . PRO A 1 957 ? 26.591 -32.654 -3.605 1.00 52.56 957 PRO A N 1
ATOM 7399 C CA . PRO A 1 957 ? 26.843 -32.709 -5.055 1.00 52.56 957 PRO A CA 1
ATOM 7400 C C . PRO A 1 957 ? 26.233 -33.947 -5.766 1.00 52.56 957 PRO A C 1
ATOM 7402 O O . PRO A 1 957 ? 25.914 -34.941 -5.109 1.00 52.56 957 PRO A O 1
ATOM 7405 N N . PRO A 1 958 ? 26.097 -33.930 -7.113 1.00 48.38 958 PRO A N 1
ATOM 7406 C CA . PRO A 1 958 ? 25.367 -34.953 -7.874 1.00 48.38 958 PRO A CA 1
ATOM 7407 C C . PRO A 1 958 ? 26.169 -36.239 -8.201 1.00 48.38 958 PRO A C 1
ATOM 7409 O O . PRO A 1 958 ? 27.394 -36.191 -8.348 1.00 48.38 958 PRO A O 1
ATOM 7412 N N . PRO A 1 959 ? 25.487 -37.392 -8.384 1.00 51.00 959 PRO A N 1
ATOM 7413 C CA . PRO A 1 959 ? 26.087 -38.649 -8.844 1.00 51.00 959 PRO A CA 1
ATOM 7414 C C . PRO A 1 959 ? 26.287 -38.692 -10.373 1.00 51.00 959 PRO A C 1
ATOM 7416 O O . PRO A 1 959 ? 25.667 -37.937 -11.117 1.00 51.00 959 PRO A O 1
ATOM 7419 N N . LYS A 1 960 ? 27.144 -39.610 -10.848 1.00 48.22 960 LYS A N 1
ATOM 7420 C CA . LYS A 1 960 ? 27.503 -39.765 -12.271 1.00 48.22 960 LYS A CA 1
ATOM 7421 C C . LYS A 1 960 ? 26.798 -40.943 -12.950 1.00 48.22 960 LYS A C 1
ATOM 7423 O O . LYS A 1 960 ? 26.970 -42.068 -12.485 1.00 48.22 960 LYS A O 1
ATOM 7428 N N . THR A 1 961 ? 26.216 -40.681 -14.119 1.00 45.06 961 THR A N 1
ATOM 7429 C CA . THR A 1 961 ? 26.537 -41.333 -15.412 1.00 45.06 961 THR A CA 1
ATOM 7430 C C . THR A 1 961 ? 26.161 -40.378 -16.528 1.00 45.06 961 THR A C 1
ATOM 7432 O O . THR A 1 961 ? 24.997 -39.928 -16.487 1.00 45.06 961 THR A O 1
#

Sequence (961 aa):
MRRIRFAALFAVLLMALSLPPSNYTVEVGSGEATRAEDLIISSGKTVINSPAEYRNIIVNGTGRLEIQAPAVVSVEEKFIVNSPESTLEIIGGTLTVSGGFFYVKAKYVKIRDSPLIYVRNTTYPGPGEEGASSRLYINTTGESSGRGVFIQNSILKVEGEAGGIGSQSGSLGGKGGSASLYISTIRGHHLEIWESTIGVFGGDGGDAGPVVSAQGGRGGDAQLEIYSGGDLIVESSKINATAGDGGEPSSVARGGAGGIVNIYTLSARGYLNVTASEIVSLGGLRREVPPYTRESSRVYLVAGESIDFDSEKPVDKKDQSLSRIHTQDITFRAPGGVELHEVDTGESSPLTDVTDCTIYIYWYLTVKVTDNFGTPRSSTRIRIFRGTAELFPGKEFLTNEEGVWMGELPSKIITIDPNSNVFLHYNIKAEVPGGAVGTYPDVSLRGNTSIVLQVRLIDLEVTSIMGKSPYENMVVGGDVLIEGTAGVPPGVTRRVLQVNIQIDDGALEPAEDLTGDWSRWQFMWDTLQYSDGEHTINVYASDGTYTVVWSLSVVIDQSSVNHPPMIEEVSIRDGERIVRYKEDPYFHFWVVVTDIDGSSTLTLGREITEVEISFIHVATGRSVFTAVIPVTTAEVGRANISVDWNTFDVNEQDEDIFPAGNYTLRIRARDDANAWSRPFEISVQLIKYMRPTPALTSVNNMAPKWDPVNEILYIQITAKNKKSYDVVFNASASYDEDGTYYMAGDRRYYYRDLIFIWDFGDGSPPERIVGSPEVQHTYHFNSDIVFTVNLTVIDSDGLERSLHFQVRVDYVPPPEPPSGPLAEAFGKSIPLGEKADLTTGILLVVFLALVAFWYVYTEKFIPKNMKRKAERDVQEVIKMHESLLQKQAKALEEEFLKGKSVKAKEEKPEEATPETKEEGAEKEEEKPEATPTEEEKPKEEPKKEAPAGVPPPPPPPPPKT

Solvent-accessible surface area (backbone atoms only — not comparable to full-atom values): 52197 Å² total; per-residue (Å²): 133,84,86,89,84,88,82,92,88,89,82,88,88,87,82,90,91,87,86,89,88,86,78,90,79,84,84,80,80,95,71,78,94,66,82,56,50,72,48,76,35,58,55,58,78,49,77,42,54,49,70,46,65,25,29,27,40,40,29,28,57,53,12,25,49,35,34,29,52,75,11,42,37,41,22,52,43,34,39,36,35,55,7,43,81,16,48,41,39,36,42,40,19,33,38,40,27,40,43,6,37,39,39,38,31,18,29,27,40,41,38,30,55,14,76,36,35,38,32,21,29,70,72,79,39,53,68,35,30,58,13,40,51,9,39,41,40,40,35,36,41,77,71,61,74,49,70,15,40,41,38,30,45,26,32,41,41,32,30,13,18,50,15,7,43,26,38,101,77,64,22,43,14,4,30,14,2,33,7,36,39,40,39,40,31,44,57,41,10,36,31,42,36,30,54,22,38,40,36,25,28,13,6,35,15,5,34,19,9,86,31,82,86,15,32,14,4,34,13,2,34,9,31,38,40,40,38,15,28,16,33,27,42,36,31,54,21,37,43,36,31,35,12,7,31,16,4,47,49,30,102,67,22,44,16,4,49,30,4,34,25,79,45,35,37,46,33,16,49,31,38,29,42,38,29,46,22,39,42,38,36,35,22,4,42,22,38,55,57,87,82,64,48,63,40,59,19,43,41,38,44,37,23,54,28,33,35,39,29,36,76,90,50,57,84,95,43,61,79,44,63,55,23,37,40,44,40,60,35,37,35,52,35,13,70,69,18,33,41,36,36,41,59,42,51,63,95,48,72,39,73,62,45,78,52,81,40,41,41,34,45,31,31,34,40,35,43,34,29,20,34,78,84,66,52,55,37,46,67,21,35,50,47,52,20,52,77,90,45,64,74,55,82,95,60,90,40,58,16,40,85,75,3,39,30,74,47,79,43,82,40,86,44,77,78,72,60,68,86,60,83,80,68,45,61,31,28,37,37,41,42,35,86,80,60,34,58,25,72,47,72,69,47,65,43,93,50,75,42,79,45,79,44,56,24,58,67,64,51,74,46,75,64,25,43,74,84,36,61,75,88,52,94,47,70,39,37,41,76,40,47,36,34,28,36,32,36,52,50,92,83,40,88,70,52,50,74,49,47,28,38,24,54,62,94,56,64,82,42,77,43,48,62,76,66,85,52,31,64,33,33,37,42,76,43,68,42,78,87,54,74,71,43,86,45,36,46,35,40,37,42,25,58,86,83,56,74,49,77,49,77,48,78,37,31,36,36,72,45,80,42,74,44,53,27,40,79,74,45,62,74,70,57,72,71,37,76,47,69,46,40,93,90,53,64,78,48,71,47,44,38,34,36,36,24,77,35,38,76,35,75,63,94,53,24,24,30,50,39,34,38,39,44,31,43,24,35,60,93,74,74,39,70,66,47,73,44,75,47,70,48,89,59,91,30,62,21,43,47,76,47,77,46,46,49,79,75,62,76,73,60,94,84,60,77,75,69,70,67,69,44,52,26,37,43,36,36,33,36,24,24,64,63,72,38,59,21,74,73,48,73,36,42,33,34,40,39,75,61,57,66,26,48,52,35,77,53,26,45,72,87,36,69,65,40,80,36,91,88,74,79,35,41,33,44,80,46,80,35,70,66,44,55,53,49,80,44,40,40,30,32,58,63,15,33,58,81,71,71,88,82,87,71,95,88,67,101,67,65,69,34,55,67,31,33,38,35,39,33,61,54,79,81,68,83,61,49,79,40,71,39,50,42,61,50,76,47,71,52,75,53,91,53,64,48,74,27,53,30,39,37,36,26,28,42,84,90,67,39,66,32,72,38,68,34,35,46,35,37,45,52,43,81,68,88,82,81,90,88,85,82,88,80,89,81,89,82,88,82,86,83,89,84,85,88,81,82,90,90,68,85,53,60,65,52,52,52,52,51,52,52,52,53,54,55,66,63,60,80,79,79,73,73,84,82,54,57,76,48,57,60,44,61,52,50,52,51,50,52,50,50,52,56,46,51,56,50,50,53,55,49,52,52,59,47,58,79,69,68,83,85,79,84,92,83,88,87,85,90,86,91,84,87,80,91,80,89,79,88,80,90,78,90,80,91,86,86,84,86,81,83,87,83,82,88,80,85,81,91,83,88,84,89,87,80,88,89,88,85,89,84,88,87,86,87,85,85,87,87,89,131

Radius of gyration: 61.7 Å; Cα contacts (8 Å, |Δi|>4): 2435; chains: 1; bounding box: 170×95×170 Å

pLDDT: mean 75.04, std 21.13, range [21.55, 98.31]

Mean predicted aligned error: 21.56 Å